Protein AF-A0A954R743-F1 (afdb_monomer_lite)

Sequence (864 aa):
MELVSPPSRVVENELVDIQVRYRMTGSNGGPFLIEELSIRDSDPLGAFNRIARTDGQRFSSQGVWNYYTFRNVRLSDFDDGGNGVELYAYIDIDNQAPFYADATDSSPESQVRITPGVPDLVVTSLTVSDLTVKSGDKIDLHARVTNIGNGDASQTRIYYYLGQTRGSRSLEIGYGLMPNLGVLSPDETEGDTISNFAVPDWPDGKYYVTAVADENREVSEQDETNNELSVQITIGNPPNEPPAIVPVASLICGPATGPGVTIITHGFQLGGGASSQAPDWTVEMGEAILARSGEPGNLLVHDPDANRWVRPQDRDFETSWTNSGDLNNEIVLVFDWTWESNDLQEGWAEAAADSLFAALVSPFGLSAGQSQNLLTRPLHFIGHSRGTIVNSLVAQRIDYYFPDIIIDQFTTLDPHPSTTHKDPGYDADPRQLQIPDNIHWADNYFRQDGAYELDNDFDGVRVAGAANLELSESVLQGAGHLQEHSDVHLWYLATIDPTATTVEGDDLSGNGFDDWWTAGVGYSAAVEDASGRANVGYASSRIASGTRDYARMSRSLLIKSPKPANVFNGDFELGAELTNEIPGWERHGGGGSGNLDGAGNNYLLLNDNDDSRVHNALYIPPTASDIEFDYWITNSDGLNPNDRLEVLVNSQRLGSGILLAATTNGFVRGFRLPLSETQVGQVSQLEFRLGGSGDIQSSVRIDNVHFVEERSTRALDLDTLHAAVASGTVDRLYDLNHDLRINADDGTRFLQLCRVNQGDANRDGVFNTTDLVDVFKPARYETGQRATWSEGDWNFDGLFESGDLVAALQGGLYETDRRVAGRRADAALDKGLADFLPKTLQHKASNAAQSSRILTHDSSAFVA

Radius of gyration: 34.17 Å; chains: 1; bounding box: 97×79×98 Å

pLDDT: mean 73.88, std 18.95, range [22.33, 98.62]

Secondary structure (DSSP, 8-state):
-EEES--SSB-TT--EEEEEEE----SS-S---EEEEEEEEE-TTS-EEEEEE--S-----SSS-EEEEEEEE-GGGG-SSSS-EEEEEEEEE---SSS---------S-EEEEPBP---EEEEEEEES-SEE-TT-EEEEEEEEEE-SSSPEEEEEEEEEEESSTT--SEEEEEEEEEEEEEE-TT-EEEEEEEEEEPP-PPSEEEEEEEEETTT--S--S-SSSSEEEEEEEESSPPSSPPPPPP-----SSPPPS--EEEEE----TTTTS--S--HHHHHHHHHHHHHH-S-EEEEEEETTTTEEE-GGGGT----------TTSEEEEEE--HHHHT--STTHHHHHHHHHHHHHHSPB-SSTT--B-GGGS-EEEEEETTHHHHHHHHHHHHHHH-TTPPEEEEEEES----SSS--SS--S-TTS-B-BTTEEEEEEEE---S---TTS-PPP---BTSEEEEEPHHHHTTSS-SSHHHHHHHHHHHHHSTT-SEETTEETTSTTSTTTTT-EET--TT-TTS-SGGGSGGGGSTTTTPPP-GGGS-GGG-BPPPPPPSSTTTT--SS-TTSS--TTSSBTTBEESPEEE-SSS-EEEE-SSS-EEEPPSEEE-TTEEEEEEEEEEEE--SS-TT-EEEEEETTEEPTT-EE-SS--SSPEEEEEEEPPTTTSSEEE-EEEEEE-SS----EEEEEEEEEEE---S----HHHHHHHHHHT---TTS--SSSS--SHHHHHHHHHHHTPPTT-SS-SS--SHHHHHHHHTT--TTSS-B--GGGT--SSSSB-SHHHHHHHHHTS-TT------PPPHHHHHHHHHHTTS-HHHHHHHHHHHHHTTSSSS--S----

Foldseek 3Di:
DEKDPDDQAADAPDFDKTKDKDADEDDDQFFWFWQKKFKWWQDPVRDTDTQDMDHDDGDGDHPDIDMDIDGRGRQNVPQPPQQFTKIFIDIDTDPPDPDDPDPPDDDGPYIDGHGHWAWAKAFLDKDKQAQEEAQFDWIKIKIKIFTQTQAWWDKDKKWKAKFDDFPDNPDTQGIDIVPNDDTRHHRRMDMDMDGGRTHHNDDWDKMKMKIFTCPVVPGPHPDRPRRMDIDIGTHDDDDPDQDDQDFPDDPDLAFDAAAAEEEEEEAADDVLVPPPWDDLQLQLLVVLLCVLLVDAAEEWEADFFQLETDHVVVRVHDDPHDHPQDPRHHYYYYYTLSPLNNDLFPQSLLLSLQSVLQHQQAFDHPDPPDTDRNQSGAYEYEYAESRLVSVQSNLLVCCQQPVSGAHREYEYFLYDDSHPDDDDDDDDDPPAQEHAPSYSAYAYEWEDPRDPDPPPQDGGDDYAQHLYWYFYPVLLCQFDDPHSSVVRSVLLSCLSPLPDCDRPRGGCPDPRNPCRQPGIDPDDPPCPPPGGSLADRCCSHNSSRHNGPSVSGDSVRHDNRDDDFQQRCQQQQGDDFPDQGGRQFDIQNHGFQFTWDDDNRTWTKAFLRGFKIKGHWGAAALQFFWKWKKKWWDDAPLPAQWKFWFKDKQNHTFPPGHTSNDTDPDIDGGDITTDDSSRHPHTIMIMIGIDTPDRTGIMMIMRDIGTDGDPDPPQDDQQVLLVCQVVFDQPCSQVQVPPSGSHLVSSVSLCVLFVAQQQPLVRPQAREPVQVVQLCPVVQEPVPAFATSSNQQRRSPRGHYPVSVCNRCVSVRYPPPDGDDTDRSVVSSVVSVVVPDDPVCVVVVVVVVVVVVVPPDDDDDDDD

Structure (mmCIF, N/CA/C/O backbone):
data_AF-A0A954R743-F1
#
_entry.id   AF-A0A954R743-F1
#
loop_
_atom_site.group_PDB
_atom_site.id
_atom_site.type_symbol
_atom_site.label_atom_id
_atom_site.label_alt_id
_atom_site.label_comp_id
_atom_site.label_asym_id
_atom_site.label_entity_id
_atom_site.label_seq_id
_atom_site.pdbx_PDB_ins_code
_atom_site.Cartn_x
_atom_site.Cartn_y
_atom_site.Cartn_z
_atom_site.occupancy
_atom_site.B_iso_or_equiv
_atom_site.auth_seq_id
_atom_site.auth_comp_id
_atom_site.auth_asym_id
_atom_site.auth_atom_id
_atom_site.pdbx_PDB_model_num
ATOM 1 N N . MET A 1 1 ? -42.170 -30.974 22.337 1.00 65.75 1 MET A N 1
ATOM 2 C CA . MET A 1 1 ? -41.442 -30.680 23.606 1.00 65.75 1 MET A CA 1
ATOM 3 C C . MET A 1 1 ? -39.991 -30.454 23.233 1.00 65.75 1 MET A C 1
ATOM 5 O O . MET A 1 1 ? -39.532 -31.139 22.334 1.00 65.75 1 MET A O 1
ATOM 9 N N . GLU A 1 2 ? -39.286 -29.511 23.855 1.00 65.56 2 GLU A N 1
ATOM 10 C CA . GLU A 1 2 ? -37.952 -29.093 23.396 1.00 65.56 2 GLU A CA 1
ATOM 11 C C . GLU A 1 2 ? -36.979 -28.900 24.565 1.00 65.56 2 GLU A C 1
ATOM 13 O O . GLU A 1 2 ? -37.384 -28.423 25.629 1.00 65.56 2 GLU A O 1
ATOM 18 N N . LEU A 1 3 ? -35.701 -29.231 24.355 1.00 69.50 3 LEU A N 1
ATOM 19 C CA . LEU A 1 3 ? -34.610 -28.811 25.237 1.00 69.50 3 LEU A CA 1
ATOM 20 C C . LEU A 1 3 ? -34.344 -27.313 25.043 1.00 69.50 3 LEU A C 1
ATOM 22 O O . LEU A 1 3 ? -34.331 -26.807 23.923 1.00 69.50 3 LEU A O 1
ATOM 26 N N . VAL A 1 4 ? -34.140 -26.598 26.144 1.00 68.19 4 VAL A N 1
ATOM 27 C CA . VAL A 1 4 ? -33.845 -25.164 26.169 1.00 68.19 4 VAL A CA 1
ATOM 28 C C . VAL A 1 4 ? -32.452 -25.000 26.753 1.00 68.19 4 VAL A C 1
ATOM 30 O O . VAL A 1 4 ? -32.230 -25.371 27.903 1.00 68.19 4 VAL A O 1
ATOM 33 N N . SER A 1 5 ? -31.535 -24.451 25.957 1.00 63.84 5 SER A N 1
ATOM 34 C CA . SER A 1 5 ? -30.138 -24.222 26.350 1.00 63.84 5 SER A CA 1
ATOM 35 C C . SER A 1 5 ? -29.446 -25.486 26.887 1.00 63.84 5 SER A C 1
ATOM 37 O O . SER A 1 5 ? -29.011 -25.495 28.040 1.00 63.84 5 SER A O 1
ATOM 39 N N . PRO A 1 6 ? -29.376 -26.580 26.102 1.00 64.56 6 PRO A N 1
ATOM 40 C CA . PRO A 1 6 ? -28.636 -27.763 26.521 1.00 64.56 6 PRO A CA 1
ATOM 41 C C . PRO A 1 6 ? -27.157 -27.397 26.767 1.00 64.56 6 PRO A C 1
ATOM 43 O O . PRO A 1 6 ? -26.616 -26.553 26.047 1.00 64.56 6 PRO A O 1
ATOM 46 N N . PRO A 1 7 ? -26.495 -28.009 27.761 1.00 63.22 7 PRO A N 1
ATOM 47 C CA . PRO A 1 7 ? -25.053 -27.860 27.938 1.00 63.22 7 PRO A CA 1
ATOM 48 C C . PRO A 1 7 ? -24.314 -28.311 26.670 1.00 63.22 7 PRO A C 1
ATOM 50 O O . PRO A 1 7 ? -24.710 -29.280 26.023 1.00 63.22 7 PRO A O 1
ATOM 53 N N . SER A 1 8 ? -23.263 -27.581 26.297 1.00 60.47 8 SER A N 1
ATOM 54 C CA . SER A 1 8 ? -22.534 -27.784 25.037 1.00 60.47 8 SER A CA 1
ATOM 55 C C . SER A 1 8 ? -21.539 -28.946 25.076 1.00 60.47 8 SER A C 1
ATOM 57 O O . SER A 1 8 ? -21.129 -29.419 24.019 1.00 60.47 8 SER A O 1
ATOM 59 N N . ARG A 1 9 ? -21.154 -29.414 26.272 1.00 64.25 9 ARG A N 1
ATOM 60 C CA . ARG A 1 9 ? -20.180 -30.496 26.480 1.00 64.25 9 ARG A CA 1
ATOM 61 C C . ARG A 1 9 ? -20.456 -31.290 27.757 1.00 64.25 9 ARG A C 1
ATOM 63 O O . ARG A 1 9 ? -21.173 -30.824 28.644 1.00 64.25 9 ARG A O 1
ATOM 70 N N . VAL A 1 10 ? -19.870 -32.481 27.843 1.00 62.69 10 VAL A N 1
ATOM 71 C CA . VAL A 1 10 ? -19.811 -33.266 29.080 1.00 62.69 10 VAL A CA 1
ATOM 72 C C . VAL A 1 10 ? -18.503 -32.922 29.782 1.00 62.69 10 VAL A C 1
ATOM 74 O O . VAL A 1 10 ? -17.433 -33.176 29.237 1.00 62.69 10 VAL A O 1
ATOM 77 N N . VAL A 1 11 ? -18.581 -32.348 30.983 1.00 63.88 11 VAL A N 1
ATOM 78 C CA . VAL A 1 11 ? -17.418 -32.167 31.863 1.00 63.88 11 VAL A CA 1
ATOM 79 C C . VAL A 1 11 ? -17.485 -33.199 32.984 1.00 63.88 11 VAL A C 1
ATOM 81 O O . VAL A 1 11 ? -18.547 -33.468 33.568 1.00 63.88 11 VAL A O 1
ATOM 84 N N . GLU A 1 12 ? -16.344 -33.810 33.287 1.00 63.22 12 GLU A N 1
ATOM 85 C CA . GLU A 1 12 ? -16.253 -34.808 34.343 1.00 63.22 12 GLU A CA 1
ATOM 86 C C . GLU A 1 12 ? -16.636 -34.184 35.695 1.00 63.22 12 GLU A C 1
ATOM 88 O O . GLU A 1 12 ? -16.137 -33.133 36.087 1.00 63.22 12 GLU A O 1
ATOM 93 N N . ASN A 1 13 ? -17.549 -34.831 36.426 1.00 63.47 13 ASN A N 1
ATOM 94 C CA . ASN A 1 13 ? -18.058 -34.395 37.731 1.00 63.47 13 ASN A CA 1
ATOM 95 C C . ASN A 1 13 ? -18.869 -33.080 37.783 1.00 63.47 13 ASN A C 1
ATOM 97 O O . ASN A 1 13 ? -19.360 -32.751 38.873 1.00 63.47 13 ASN A O 1
ATOM 101 N N . GLU A 1 14 ? -19.075 -32.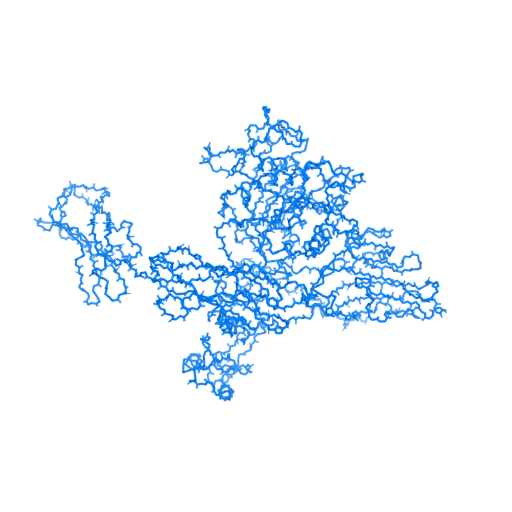372 36.668 1.00 76.38 14 GLU A N 1
ATOM 102 C CA . GLU A 1 14 ? -19.888 -31.149 36.623 1.00 76.38 14 GLU A CA 1
ATOM 103 C C . GLU A 1 14 ? -21.384 -31.440 36.852 1.00 76.38 14 GLU A C 1
ATOM 105 O O . GLU A 1 14 ? -21.922 -32.472 36.439 1.00 76.38 14 GLU A O 1
ATOM 110 N N . LEU A 1 15 ? -22.060 -30.520 37.550 1.00 77.19 15 LEU A N 1
ATOM 111 C CA . LEU A 1 15 ? -23.508 -30.519 37.743 1.00 77.19 15 LEU A CA 1
ATOM 112 C C . LEU A 1 15 ? -24.121 -29.409 36.891 1.00 77.19 15 LEU A C 1
ATOM 114 O O . LEU A 1 15 ? -23.819 -28.237 37.101 1.00 77.19 15 LEU A O 1
ATOM 118 N N . VAL A 1 16 ? -25.018 -29.777 35.981 1.00 78.44 16 VAL A N 1
ATOM 119 C CA . VAL A 1 16 ? -25.668 -28.852 35.047 1.00 78.44 16 VAL A CA 1
ATOM 120 C C . VAL A 1 16 ? -27.177 -28.801 35.269 1.00 78.44 16 VAL A C 1
ATOM 122 O O . VAL A 1 16 ? -27.816 -29.794 35.627 1.00 78.44 16 VAL A O 1
ATOM 125 N N . ASP A 1 17 ? -27.762 -27.628 35.046 1.00 81.25 17 ASP A N 1
ATOM 126 C CA . ASP A 1 17 ? -29.210 -27.444 35.027 1.00 81.25 17 ASP A CA 1
ATOM 127 C C . ASP A 1 17 ? -29.709 -27.606 33.586 1.00 81.25 17 ASP A C 1
ATOM 129 O O . ASP A 1 17 ? -29.311 -26.856 32.697 1.00 81.25 17 ASP A O 1
ATOM 133 N N . ILE A 1 18 ? -30.603 -28.566 33.345 1.00 76.88 18 ILE A N 1
ATOM 134 C CA . ILE A 1 18 ? -31.172 -28.815 32.015 1.00 76.88 18 ILE A CA 1
ATOM 135 C C . ILE A 1 18 ? -32.605 -28.309 31.994 1.00 76.88 18 ILE A C 1
ATOM 137 O O . ILE A 1 18 ? -33.465 -28.790 32.739 1.00 76.88 18 ILE A O 1
ATOM 141 N N . GLN A 1 19 ? -32.880 -27.334 31.134 1.00 79.62 19 GLN A N 1
ATOM 142 C CA . GLN A 1 19 ? -34.219 -26.793 30.972 1.00 79.62 19 GLN A CA 1
ATOM 143 C C . GLN A 1 19 ? -34.922 -27.429 29.772 1.00 79.62 19 GLN A C 1
ATOM 145 O O . GLN A 1 19 ? -34.335 -27.659 28.720 1.00 79.62 19 GLN A O 1
ATOM 150 N N . VAL A 1 20 ? -36.211 -27.704 29.927 1.00 73.31 20 VAL A N 1
ATOM 151 C CA . VAL A 1 20 ? -37.105 -28.125 28.847 1.00 73.31 20 VAL A CA 1
ATOM 152 C C . VAL A 1 20 ? -38.285 -27.173 28.772 1.00 73.31 20 VAL A C 1
ATOM 154 O O . VAL A 1 20 ? -38.769 -26.687 29.799 1.00 73.31 20 VAL A O 1
ATOM 157 N N . ARG A 1 21 ? -38.790 -26.941 27.560 1.00 74.06 21 ARG A N 1
ATOM 158 C CA . ARG A 1 21 ? -40.083 -26.297 27.337 1.00 74.06 21 ARG A CA 1
ATOM 159 C C . ARG A 1 21 ? -41.075 -27.261 26.709 1.00 74.06 21 ARG A C 1
ATOM 161 O O . ARG A 1 21 ? -40.751 -28.043 25.816 1.00 74.06 21 ARG A O 1
ATOM 168 N N . TYR A 1 22 ? -42.317 -27.191 27.159 1.00 71.94 22 TYR A N 1
ATOM 169 C CA . TYR A 1 22 ? -43.414 -27.989 26.625 1.00 71.94 22 TYR A CA 1
ATOM 170 C C . TYR A 1 22 ? -44.676 -27.140 26.492 1.00 71.94 22 TYR A C 1
ATOM 172 O O . TYR A 1 22 ? -44.913 -26.206 27.259 1.00 71.94 22 TYR A O 1
ATOM 180 N N . ARG A 1 23 ? -45.508 -27.463 25.506 1.00 69.31 23 ARG A N 1
ATOM 181 C CA . ARG A 1 23 ? -46.796 -26.814 25.269 1.00 69.31 23 ARG A CA 1
ATOM 182 C C . ARG A 1 23 ? -47.818 -27.885 24.924 1.00 69.31 23 ARG A C 1
ATOM 184 O O . ARG A 1 23 ? -47.529 -28.768 24.128 1.00 69.31 23 ARG A O 1
ATOM 191 N N . MET A 1 24 ? -49.012 -27.780 25.503 1.00 67.25 24 MET A N 1
ATOM 192 C CA . MET A 1 24 ? -50.130 -28.679 25.210 1.00 67.25 24 MET A CA 1
ATOM 193 C C . MET A 1 24 ? -51.154 -27.968 24.323 1.00 67.25 24 MET A C 1
ATOM 195 O O . MET A 1 24 ? -51.605 -26.861 24.645 1.00 67.25 24 MET A O 1
ATOM 199 N N . THR A 1 25 ? -51.534 -28.604 23.216 1.00 61.75 25 THR A N 1
ATOM 200 C CA . THR A 1 25 ? -52.542 -28.112 22.266 1.00 61.75 25 THR A CA 1
ATOM 201 C C . THR A 1 25 ? -53.604 -29.188 22.060 1.00 61.75 25 THR A C 1
ATOM 203 O O . THR A 1 25 ? -53.299 -30.256 21.545 1.00 61.75 25 THR A O 1
ATOM 206 N N . GLY A 1 26 ? -54.850 -28.924 22.464 1.00 57.25 26 GLY A N 1
ATOM 207 C CA . GLY A 1 26 ? -55.964 -29.867 22.318 1.00 57.25 26 GLY A CA 1
ATOM 208 C C . GLY A 1 26 ? -57.298 -29.158 22.079 1.00 57.25 26 GLY A C 1
ATOM 209 O O . GLY A 1 26 ? -57.491 -28.027 22.517 1.00 57.25 26 GLY A O 1
ATOM 210 N N . SER A 1 27 ? -58.219 -29.817 21.369 1.00 51.16 27 SER A N 1
ATOM 211 C CA . SER A 1 27 ? -59.508 -29.254 20.927 1.00 51.16 27 SER A CA 1
ATOM 212 C C . SER A 1 27 ? -60.620 -29.282 21.985 1.00 51.16 27 SER A C 1
ATOM 214 O O . SER A 1 27 ? -61.643 -28.624 21.815 1.00 51.16 27 SER A O 1
ATOM 216 N N . ASN A 1 28 ? -60.429 -30.014 23.086 1.00 50.28 28 ASN A N 1
ATOM 217 C CA . ASN A 1 28 ? -61.406 -30.154 24.165 1.00 50.28 28 ASN A CA 1
ATOM 218 C C . ASN A 1 28 ? -60.831 -29.511 25.435 1.00 50.28 28 ASN A C 1
ATOM 220 O O . ASN A 1 28 ? -59.889 -30.040 26.017 1.00 50.28 28 ASN A O 1
ATOM 224 N N . GLY A 1 29 ? -61.363 -28.352 25.835 1.00 48.59 29 GLY A N 1
ATOM 225 C CA . GLY A 1 29 ? -60.834 -27.459 26.882 1.00 48.59 29 GLY A CA 1
ATOM 226 C C . GLY A 1 29 ? -60.836 -27.981 28.331 1.00 48.59 29 GLY A C 1
ATOM 227 O O . GLY A 1 29 ? -61.300 -27.275 29.223 1.00 48.59 29 GLY A O 1
ATOM 228 N N . GLY A 1 30 ? -60.356 -29.202 28.580 1.00 52.78 30 GLY A N 1
ATOM 229 C CA . GLY A 1 30 ? -60.138 -29.776 29.912 1.00 52.78 30 GLY A CA 1
ATOM 230 C C . GLY A 1 30 ? -58.649 -29.851 30.299 1.00 52.78 30 GLY A C 1
ATOM 231 O O . GLY A 1 30 ? -57.787 -29.883 29.420 1.00 52.78 30 GLY A O 1
ATOM 232 N N . PRO A 1 31 ? -58.317 -29.873 31.605 1.00 53.06 31 PRO A N 1
ATOM 233 C CA . PRO A 1 31 ? -56.936 -30.010 32.063 1.00 53.06 31 PRO A CA 1
ATOM 234 C C . PRO A 1 31 ? -56.370 -31.384 31.674 1.00 53.06 31 PRO A C 1
ATOM 236 O O . PRO A 1 31 ? -56.971 -32.409 31.988 1.00 53.06 31 PRO A O 1
ATOM 239 N N . PHE A 1 32 ? -55.212 -31.396 31.013 1.00 56.94 32 PHE A N 1
ATOM 240 C CA . PHE A 1 32 ? -54.413 -32.604 30.795 1.00 56.94 32 PHE A CA 1
ATOM 241 C C . PHE A 1 32 ? -53.552 -32.871 32.030 1.00 56.94 32 PHE A C 1
ATOM 243 O O . PHE A 1 32 ? -53.082 -31.929 32.670 1.00 56.94 32 PHE A O 1
ATOM 250 N N . LEU A 1 33 ? -53.359 -34.142 32.371 1.00 56.47 33 LEU A N 1
ATOM 251 C CA . LEU A 1 33 ? -52.507 -34.561 33.479 1.00 56.47 33 LEU A CA 1
ATOM 252 C C . LEU A 1 33 ? -51.218 -35.140 32.896 1.00 56.47 33 LEU A C 1
ATOM 254 O O . LEU A 1 33 ? -51.254 -36.146 32.195 1.00 56.47 33 LEU A O 1
ATOM 258 N N . ILE A 1 34 ? -50.098 -34.471 33.169 1.00 59.09 34 ILE A N 1
ATOM 259 C CA . ILE A 1 34 ? -48.762 -34.988 32.864 1.00 59.09 34 ILE A CA 1
ATOM 260 C C . ILE A 1 34 ? -48.387 -35.949 33.993 1.00 59.09 34 ILE A C 1
ATOM 262 O O . ILE A 1 34 ? -48.359 -35.538 35.155 1.00 59.09 34 ILE A O 1
ATOM 266 N N . GLU A 1 35 ? -48.131 -37.212 33.664 1.00 59.66 35 GLU A N 1
ATOM 267 C CA . GLU A 1 35 ? -47.676 -38.219 34.629 1.00 59.66 35 GLU A CA 1
ATOM 268 C C . GLU A 1 35 ? -46.169 -38.113 34.869 1.00 59.66 35 GLU A C 1
ATOM 270 O O . GLU A 1 35 ? -45.710 -38.239 36.007 1.00 59.66 35 GLU A O 1
ATOM 275 N N . GLU A 1 36 ? -45.403 -37.818 33.816 1.00 62.53 36 GLU A N 1
ATOM 276 C CA . GLU A 1 36 ? -43.948 -37.744 33.888 1.00 62.53 36 GLU A CA 1
ATOM 277 C C . GLU A 1 36 ? -43.358 -36.797 32.834 1.00 62.53 36 GLU A C 1
ATOM 279 O O . GLU A 1 36 ? -43.711 -36.856 31.658 1.00 62.53 36 GLU A O 1
ATOM 284 N N . LEU A 1 37 ? -42.398 -35.967 33.252 1.00 65.12 37 LEU A N 1
ATOM 285 C CA . LEU A 1 37 ? -41.397 -35.355 32.375 1.00 65.12 37 LEU A CA 1
ATOM 286 C C . LEU A 1 37 ? -40.060 -36.051 32.637 1.00 65.12 37 LEU A C 1
ATOM 288 O O . LEU A 1 37 ? -39.647 -36.157 33.796 1.00 65.12 37 LEU A O 1
ATOM 292 N N . SER A 1 38 ? -39.378 -36.509 31.586 1.00 64.62 38 SER A N 1
ATOM 293 C CA . SER A 1 38 ? -38.068 -37.157 31.721 1.00 64.62 38 SER A CA 1
ATOM 294 C C . SER A 1 38 ? -37.074 -36.739 30.644 1.00 64.62 38 SER A C 1
ATOM 296 O O . SER A 1 38 ? -37.465 -36.419 29.522 1.00 64.62 38 SER A O 1
ATOM 298 N N . ILE A 1 39 ? -35.792 -36.764 31.005 1.00 66.31 39 ILE A N 1
ATOM 299 C CA . ILE A 1 39 ? -34.661 -36.720 30.075 1.00 66.31 39 ILE A CA 1
ATOM 300 C C . ILE A 1 39 ? -34.118 -38.143 29.956 1.00 66.31 39 ILE A C 1
ATOM 302 O O . ILE A 1 39 ? -33.967 -38.825 30.976 1.00 66.31 39 ILE A O 1
ATOM 306 N N . ARG A 1 40 ? -33.858 -38.606 28.734 1.00 67.25 40 ARG A N 1
ATOM 307 C CA . ARG A 1 40 ? -33.349 -39.956 28.468 1.00 67.25 40 ARG A CA 1
ATOM 308 C C . ARG A 1 40 ? -32.114 -39.949 27.571 1.00 67.25 40 ARG A C 1
ATOM 310 O O . ARG A 1 40 ? -31.942 -38.993 26.826 1.00 67.25 40 ARG A O 1
ATOM 317 N N . ASP A 1 41 ? -31.333 -41.020 27.656 1.00 65.31 41 ASP A N 1
ATOM 318 C CA . ASP A 1 41 ? -30.194 -41.366 26.788 1.00 65.31 41 ASP A CA 1
ATOM 319 C C . ASP A 1 41 ? -30.600 -42.449 25.761 1.00 65.31 41 ASP A C 1
ATOM 321 O O . ASP A 1 41 ? -31.541 -43.212 26.018 1.00 65.31 41 ASP A O 1
ATOM 325 N N . SER A 1 42 ? -29.941 -42.490 24.597 1.00 57.25 42 SER A N 1
ATOM 326 C CA . SER A 1 42 ? -29.997 -43.594 23.630 1.00 57.25 42 SER A CA 1
ATOM 327 C C . SER A 1 42 ? -28.933 -44.661 23.926 1.00 57.25 42 SER A C 1
ATOM 329 O O . SER A 1 42 ? -27.787 -44.543 23.497 1.00 57.25 42 SER A O 1
ATOM 331 N N . ASP A 1 43 ? -29.335 -45.776 24.538 1.00 50.25 43 ASP A N 1
ATOM 332 C CA . ASP A 1 43 ? -28.501 -46.982 24.535 1.00 50.25 43 ASP A CA 1
ATOM 333 C C . ASP A 1 43 ? -28.328 -47.480 23.077 1.00 50.25 43 ASP A C 1
ATOM 335 O O . ASP A 1 43 ? -29.335 -47.585 22.356 1.00 50.25 43 ASP A O 1
ATOM 339 N N . PRO A 1 44 ? -27.114 -47.855 22.625 1.00 38.22 44 PRO A N 1
ATOM 340 C CA . PRO A 1 44 ? -26.892 -48.521 21.335 1.00 38.22 44 PRO A CA 1
ATOM 341 C C . PRO A 1 44 ? -27.730 -49.802 21.112 1.00 38.22 44 PRO A C 1
ATOM 343 O O . PRO A 1 44 ? -27.857 -50.265 19.977 1.00 38.22 44 PRO A O 1
ATOM 346 N N . LEU A 1 45 ? -28.353 -50.369 22.154 1.00 39.09 45 LEU A N 1
ATOM 347 C CA . LEU A 1 45 ? -29.288 -51.502 22.082 1.00 39.09 45 LEU A CA 1
ATOM 348 C C . LEU A 1 45 ? -30.777 -51.106 21.968 1.00 39.09 45 LEU A C 1
ATOM 350 O O . LEU A 1 45 ? -31.645 -51.984 21.936 1.00 39.09 45 LEU A O 1
ATOM 354 N N . GLY A 1 46 ? -31.098 -49.810 21.880 1.00 42.62 46 GLY A N 1
ATOM 355 C CA . GLY A 1 46 ? -32.460 -49.303 21.668 1.00 42.62 46 GLY A CA 1
ATOM 356 C C . GLY A 1 46 ? -33.323 -49.187 22.933 1.00 42.62 46 GLY A C 1
ATOM 357 O O . GLY A 1 46 ? -34.547 -49.069 22.828 1.00 42.62 46 GLY A O 1
ATOM 358 N N . ALA A 1 47 ? -32.721 -49.222 24.125 1.00 47.75 47 ALA A N 1
ATOM 359 C CA . ALA A 1 47 ? -33.405 -48.987 25.396 1.00 47.75 47 ALA A CA 1
ATOM 360 C C . ALA A 1 47 ? -33.112 -47.569 25.917 1.00 47.75 47 ALA A C 1
ATOM 362 O O . ALA A 1 47 ? -31.972 -47.212 26.169 1.00 47.75 47 ALA A O 1
ATOM 363 N N . PHE A 1 48 ? -34.139 -46.740 26.110 1.00 55.72 48 PHE A N 1
ATOM 364 C CA . PHE A 1 48 ? -33.932 -45.394 26.651 1.00 55.72 48 PHE A CA 1
ATOM 365 C C . PHE A 1 48 ? -33.675 -45.432 28.169 1.00 55.72 48 PHE A C 1
ATOM 367 O O . PHE A 1 48 ? -34.606 -45.707 28.937 1.00 55.72 48 PHE A O 1
ATOM 374 N N . ASN A 1 49 ? -32.457 -45.110 28.616 1.00 60.09 49 ASN A N 1
ATOM 375 C CA . ASN A 1 49 ? -32.133 -44.952 30.039 1.00 60.09 49 ASN A CA 1
ATOM 376 C C . ASN A 1 49 ? -32.636 -43.601 30.559 1.00 60.09 49 ASN A C 1
ATOM 378 O O . ASN A 1 49 ? -32.549 -42.590 29.870 1.00 60.09 49 ASN A O 1
ATOM 382 N N . ARG A 1 50 ? -33.197 -43.559 31.775 1.00 66.56 50 ARG A N 1
ATOM 383 C CA . ARG A 1 50 ? -33.732 -42.317 32.368 1.00 66.56 50 ARG A CA 1
ATOM 384 C C . ARG A 1 50 ? -32.619 -41.556 33.098 1.00 66.56 50 ARG A C 1
ATOM 386 O O . ARG A 1 50 ? -32.158 -42.027 34.131 1.00 66.56 50 ARG A O 1
ATOM 393 N N . ILE A 1 51 ? -32.263 -40.374 32.594 1.00 68.50 51 ILE A N 1
ATOM 394 C CA . ILE A 1 51 ? -31.236 -39.471 33.148 1.00 68.50 51 ILE A CA 1
ATOM 395 C C . ILE A 1 51 ? -31.812 -38.639 34.301 1.00 68.50 51 ILE A C 1
ATOM 397 O O . ILE A 1 51 ? -31.221 -38.537 35.372 1.00 68.50 51 ILE A O 1
ATOM 401 N N . ALA A 1 52 ? -33.002 -38.061 34.108 1.00 69.31 52 ALA A N 1
ATOM 402 C CA . ALA A 1 52 ? -33.701 -37.280 35.130 1.00 69.31 52 ALA A CA 1
ATOM 403 C C . ALA A 1 52 ? -35.221 -37.373 34.942 1.00 69.31 52 ALA A C 1
ATOM 405 O O . ALA A 1 52 ? -35.694 -37.490 33.810 1.00 69.31 52 ALA A O 1
ATOM 406 N N . ARG A 1 53 ? -35.999 -37.321 36.035 1.00 71.12 53 ARG A N 1
ATOM 407 C CA . ARG A 1 53 ? -37.473 -37.365 35.994 1.00 71.12 53 ARG A CA 1
ATOM 408 C C . ARG A 1 53 ? -38.127 -36.485 37.055 1.00 71.12 53 ARG A C 1
ATOM 410 O O . ARG A 1 53 ? -37.526 -36.187 38.084 1.00 71.12 53 ARG A O 1
ATOM 417 N N . THR A 1 54 ? -39.389 -36.142 36.834 1.00 66.00 54 THR A N 1
ATOM 418 C CA . THR A 1 54 ? -40.262 -35.549 37.855 1.00 66.00 54 THR A CA 1
ATOM 419 C C . THR A 1 54 ? -41.006 -36.627 38.641 1.00 66.00 54 THR A C 1
ATOM 421 O O . THR A 1 54 ? -41.594 -37.513 38.028 1.00 66.00 54 THR A O 1
ATOM 424 N N . ASP A 1 55 ? -41.100 -36.504 39.967 1.00 55.28 55 ASP A N 1
ATOM 425 C CA . ASP A 1 55 ? -42.027 -37.314 40.769 1.00 55.28 55 ASP A CA 1
ATOM 426 C C . ASP A 1 55 ? -43.357 -36.547 40.993 1.00 55.28 55 ASP A C 1
ATOM 428 O O . ASP A 1 55 ? -43.452 -35.658 41.840 1.00 55.28 55 ASP A O 1
ATOM 432 N N . GLY A 1 56 ? -44.399 -36.891 40.223 1.00 53.31 56 GLY A N 1
ATOM 433 C CA . GLY A 1 56 ? -45.812 -36.640 40.561 1.00 53.31 56 GLY A CA 1
ATOM 434 C C . GLY A 1 56 ? -46.291 -35.184 40.705 1.00 53.31 56 GLY A C 1
ATOM 435 O O . GLY A 1 56 ? -47.080 -34.899 41.610 1.00 53.31 56 GLY A O 1
ATOM 436 N N . GLN A 1 57 ? -45.882 -34.258 39.830 1.00 53.62 57 GLN A N 1
ATOM 437 C CA . GLN A 1 57 ? -46.400 -32.878 39.833 1.00 53.62 57 GLN A CA 1
ATOM 438 C C . GLN A 1 57 ? -47.511 -32.652 38.796 1.00 53.62 57 GLN A C 1
ATOM 440 O O . GLN A 1 57 ? -47.380 -32.999 37.629 1.00 53.62 57 GLN A O 1
ATOM 445 N N . ARG A 1 58 ? -48.617 -32.028 39.230 1.00 54.66 58 ARG A N 1
ATOM 446 C CA . ARG A 1 58 ? -49.775 -31.690 38.383 1.00 54.66 58 ARG A CA 1
ATOM 447 C C . ARG A 1 58 ? -49.581 -30.326 37.713 1.00 54.66 58 ARG A C 1
ATOM 449 O O . ARG A 1 58 ? -49.514 -29.319 38.416 1.00 54.66 58 ARG A O 1
ATOM 456 N N . PHE A 1 59 ? -49.607 -30.271 36.383 1.00 58.25 59 PHE A N 1
ATOM 457 C CA . PHE A 1 59 ? -49.567 -29.028 35.595 1.00 58.25 59 PHE A CA 1
ATOM 458 C C . PHE A 1 59 ? -50.853 -28.898 34.766 1.00 58.25 59 PHE A C 1
ATOM 460 O O . PHE A 1 59 ? -51.329 -29.893 34.240 1.00 58.25 59 PHE A O 1
ATOM 467 N N . SER A 1 60 ? -51.464 -27.707 34.695 1.00 51.34 60 SER A N 1
ATOM 468 C CA . SER A 1 60 ? -52.857 -27.556 34.210 1.00 51.34 60 SER A CA 1
ATOM 469 C C . SER A 1 60 ? -53.087 -26.510 33.109 1.00 51.34 60 SER A C 1
ATOM 471 O O . SER A 1 60 ? -54.238 -26.206 32.797 1.00 51.34 60 SER A O 1
ATOM 473 N N . SER A 1 61 ? -52.046 -25.946 32.490 1.00 53.84 61 SER A N 1
ATOM 474 C CA . SER A 1 61 ? -52.218 -24.848 31.526 1.00 53.84 61 SER A CA 1
ATOM 475 C C . SER A 1 61 ? -52.280 -25.336 30.071 1.00 53.84 61 SER A C 1
ATOM 477 O O . SER A 1 61 ? -51.339 -25.925 29.541 1.00 53.84 61 SER A O 1
ATOM 479 N N . GLN A 1 62 ? -53.399 -25.054 29.397 1.00 61.16 62 GLN A N 1
ATOM 480 C CA . GLN A 1 62 ? -53.536 -25.228 27.949 1.00 61.16 62 GLN A CA 1
ATOM 481 C C . GLN A 1 62 ? -52.985 -24.008 27.194 1.00 61.16 62 GLN A C 1
ATOM 483 O O . GLN A 1 62 ? -53.182 -22.868 27.612 1.00 61.16 62 GLN A O 1
ATOM 488 N N . GLY A 1 63 ? -52.341 -24.238 26.045 1.00 61.03 63 GLY A N 1
ATOM 489 C CA . GLY A 1 63 ? -52.054 -23.195 25.055 1.00 61.03 63 GLY A CA 1
ATOM 490 C C . GLY A 1 63 ? -50.824 -22.309 25.295 1.00 61.03 63 GLY A C 1
ATOM 491 O O . GLY A 1 63 ? -50.481 -21.552 24.390 1.00 61.03 63 GLY A O 1
ATOM 492 N N . VAL A 1 64 ? -50.127 -22.434 26.429 1.00 68.38 64 VAL A N 1
ATOM 493 C CA . VAL A 1 64 ? -48.926 -21.645 26.777 1.00 68.38 64 VAL A CA 1
ATOM 494 C C . VAL A 1 64 ? -47.695 -22.555 26.861 1.00 68.38 64 VAL A C 1
ATOM 496 O O . VAL A 1 64 ? -47.813 -23.717 27.250 1.00 68.38 64 VAL A O 1
ATOM 499 N N . TRP A 1 65 ? -46.522 -22.039 26.480 1.00 74.38 65 TRP A N 1
ATOM 500 C CA . TRP A 1 65 ? -45.244 -22.704 26.746 1.00 74.38 65 TRP A CA 1
ATOM 501 C C . TRP A 1 65 ? -44.952 -22.690 28.245 1.00 74.38 65 TRP A C 1
ATOM 503 O O . TRP A 1 65 ? -44.900 -21.631 28.867 1.00 74.38 65 TRP A O 1
ATOM 513 N N . ASN A 1 66 ? -44.748 -23.868 28.816 1.00 72.19 66 ASN A N 1
ATOM 514 C CA . ASN A 1 66 ? -44.296 -24.047 30.184 1.00 72.19 66 ASN A CA 1
ATOM 515 C C . ASN A 1 66 ? -42.835 -24.489 30.165 1.00 72.19 66 ASN A C 1
ATOM 517 O O . ASN A 1 66 ? -42.421 -25.212 29.259 1.00 72.19 66 ASN A O 1
ATOM 521 N N . TYR A 1 67 ? -42.082 -24.080 31.180 1.00 78.38 67 TYR A N 1
ATOM 522 C CA . TYR A 1 67 ? -40.676 -24.426 31.346 1.00 78.38 67 TYR A CA 1
ATOM 523 C C . TYR A 1 67 ? -40.510 -25.287 32.595 1.00 78.38 67 TYR A C 1
ATOM 525 O O . TYR A 1 67 ? -41.136 -25.022 33.623 1.00 78.38 67 TYR A O 1
ATOM 533 N N . TYR A 1 68 ? -39.660 -26.303 32.512 1.00 76.56 68 TYR A N 1
ATOM 534 C CA . TYR A 1 68 ? -39.235 -27.097 33.657 1.00 76.56 68 TYR A CA 1
ATOM 535 C C . TYR A 1 68 ? -37.716 -27.233 33.638 1.00 76.56 68 TYR A C 1
ATOM 537 O O . TYR A 1 68 ? -37.140 -27.487 32.586 1.00 76.56 68 TYR A O 1
ATOM 545 N N . THR A 1 69 ? -37.071 -27.063 34.790 1.00 81.69 69 THR A N 1
ATOM 546 C CA . THR A 1 69 ? -35.615 -27.196 34.922 1.00 81.69 69 THR A CA 1
ATOM 547 C C . THR A 1 69 ? -35.297 -28.396 35.801 1.00 81.69 69 THR A C 1
ATOM 549 O O . THR A 1 69 ? -35.632 -28.404 36.987 1.00 81.69 69 THR A O 1
ATOM 552 N N . PHE A 1 70 ? -34.627 -29.388 35.223 1.00 79.25 70 PHE A N 1
ATOM 553 C CA . PHE A 1 70 ? -33.966 -30.457 35.958 1.00 79.25 70 PHE A CA 1
ATOM 554 C C . PHE A 1 70 ? -32.670 -29.894 36.524 1.00 79.25 70 PHE A C 1
ATOM 556 O O . PHE A 1 70 ? -31.799 -29.482 35.764 1.00 79.25 70 PHE A O 1
ATOM 563 N N . ARG A 1 71 ? -32.570 -29.819 37.851 1.00 80.56 71 ARG A N 1
ATOM 564 C CA . ARG A 1 71 ? -31.405 -29.227 38.510 1.00 80.56 71 ARG A CA 1
ATOM 565 C C . ARG A 1 71 ? -30.373 -30.271 38.885 1.00 80.56 71 ARG A C 1
ATOM 567 O O . ARG A 1 71 ? -30.756 -31.363 39.303 1.00 80.56 71 ARG A O 1
ATOM 574 N N . ASN A 1 72 ? -29.103 -29.879 38.862 1.00 79.75 72 ASN A N 1
ATOM 575 C CA . ASN A 1 72 ? -27.976 -30.702 39.310 1.00 79.75 72 ASN A CA 1
ATOM 576 C C . ASN A 1 72 ? -27.895 -32.068 38.601 1.00 79.75 72 ASN A C 1
ATOM 578 O O . ASN A 1 72 ? -27.733 -33.103 39.250 1.00 79.75 72 ASN A O 1
ATOM 582 N N . VAL A 1 73 ? -28.045 -32.085 37.278 1.00 78.38 73 VAL A N 1
ATOM 583 C CA . VAL A 1 73 ? -27.852 -33.292 36.472 1.00 78.38 73 VAL A CA 1
ATOM 584 C C . VAL A 1 73 ? -26.356 -33.492 36.253 1.00 78.38 73 VAL A C 1
ATOM 586 O O . VAL A 1 73 ? -25.668 -32.572 35.824 1.00 78.38 73 VAL A O 1
ATOM 589 N N . ARG A 1 74 ? -25.842 -34.686 36.547 1.00 80.62 74 ARG A N 1
ATOM 590 C CA . ARG A 1 74 ? -24.456 -35.060 36.252 1.00 80.62 74 ARG A CA 1
ATOM 591 C C . ARG A 1 74 ? -24.422 -35.848 34.946 1.00 80.62 74 ARG A C 1
ATOM 593 O O . ARG A 1 74 ? -24.826 -37.004 34.922 1.00 80.62 74 ARG A O 1
ATOM 600 N N . LEU A 1 75 ? -23.983 -35.216 33.859 1.00 73.69 75 LEU A N 1
ATOM 601 C CA . LEU A 1 75 ? -23.984 -35.844 32.530 1.00 73.69 75 LEU A CA 1
ATOM 602 C C . LEU A 1 75 ? -22.878 -36.889 32.351 1.00 73.69 75 LEU A C 1
ATOM 604 O O . LEU A 1 75 ? -23.080 -37.856 31.628 1.00 73.69 75 LEU A O 1
ATOM 608 N N . SER A 1 76 ? -21.753 -36.741 33.053 1.00 67.06 76 SER A N 1
ATOM 609 C CA . SER A 1 76 ? -20.624 -37.683 32.998 1.00 67.06 76 SER A CA 1
ATOM 610 C C . SER A 1 76 ? -20.961 -39.093 33.492 1.00 67.06 76 SER A C 1
ATOM 612 O O . SER A 1 76 ? -20.282 -40.039 33.116 1.00 67.06 76 SER A O 1
ATOM 614 N N . ASP A 1 77 ? -22.036 -39.266 34.267 1.00 73.56 77 ASP A N 1
ATOM 615 C CA . ASP A 1 77 ? -22.500 -40.593 34.699 1.00 73.56 77 ASP A CA 1
ATOM 616 C C . ASP A 1 77 ? -23.112 -41.416 33.541 1.00 73.56 77 ASP A C 1
ATOM 618 O O . ASP A 1 77 ? -23.382 -42.606 33.710 1.00 73.56 77 ASP A O 1
ATOM 622 N N . PHE A 1 78 ? -23.350 -40.784 32.384 1.00 69.06 78 PHE A N 1
ATOM 623 C CA . PHE A 1 78 ? -24.052 -41.353 31.229 1.00 69.06 78 PHE A CA 1
ATOM 624 C C . PHE A 1 78 ? -23.231 -41.311 29.928 1.00 69.06 78 PHE A C 1
ATOM 626 O O . PHE A 1 78 ? -23.759 -41.649 28.874 1.00 69.06 78 PHE A O 1
ATOM 633 N N . ASP A 1 79 ? -21.965 -40.886 29.976 1.00 65.94 79 ASP A N 1
ATOM 634 C CA . ASP A 1 79 ? -21.066 -40.893 28.816 1.00 65.94 79 ASP A CA 1
ATOM 635 C C . ASP A 1 79 ? -20.471 -42.300 28.618 1.00 65.94 79 ASP A C 1
ATOM 637 O O . ASP A 1 79 ? -19.637 -42.753 29.408 1.00 65.94 79 ASP A O 1
ATOM 641 N N . ASP A 1 80 ? -20.922 -43.019 27.583 1.00 57.22 80 ASP A N 1
ATOM 642 C CA . ASP A 1 80 ? -20.457 -44.378 27.271 1.00 57.22 80 ASP A CA 1
ATOM 643 C C . ASP A 1 80 ? -19.084 -44.345 26.582 1.00 57.22 80 ASP A C 1
ATOM 645 O O . ASP A 1 80 ? -18.953 -44.430 25.356 1.00 57.22 80 ASP A O 1
ATOM 649 N N . GLY A 1 81 ? -18.038 -44.176 27.392 1.00 55.12 81 GLY A N 1
ATOM 650 C CA . GLY A 1 81 ? -16.650 -44.311 26.955 1.00 55.12 81 GLY A CA 1
ATOM 651 C C . GLY A 1 81 ? -16.131 -43.161 26.089 1.00 55.12 81 GLY A C 1
ATOM 652 O O . GLY A 1 81 ? -15.273 -43.402 25.242 1.00 55.12 81 GLY A O 1
ATOM 653 N N . GLY A 1 82 ? -16.629 -41.935 26.288 1.00 53.59 82 GLY A N 1
ATOM 654 C CA . GLY A 1 82 ? -16.155 -40.745 25.575 1.00 53.59 82 GLY A CA 1
ATOM 655 C C . GLY A 1 82 ? -16.828 -40.523 24.216 1.00 53.59 82 GLY A C 1
ATOM 656 O O . GLY A 1 82 ? -16.283 -39.848 23.346 1.00 53.59 82 GLY A O 1
ATOM 657 N N . ASN A 1 83 ? -18.011 -41.096 23.996 1.00 55.03 83 ASN A N 1
ATOM 658 C CA . ASN A 1 83 ? -18.775 -40.898 22.759 1.00 55.03 83 ASN A CA 1
ATOM 659 C C . ASN A 1 83 ? -19.767 -39.729 22.845 1.00 55.03 83 ASN A C 1
ATOM 661 O O . ASN A 1 83 ? -20.359 -39.339 21.821 1.00 55.03 83 ASN A O 1
ATOM 665 N N . GLY A 1 84 ? -19.910 -39.158 24.044 1.00 58.78 84 GLY A N 1
ATOM 666 C CA . GLY A 1 84 ? -20.857 -38.109 24.353 1.00 58.78 84 GLY A CA 1
ATOM 667 C C . GLY A 1 84 ? -22.219 -38.639 24.797 1.00 58.78 84 GLY A C 1
ATOM 668 O O . GLY A 1 84 ? -22.514 -39.823 24.676 1.00 58.78 84 GLY A O 1
ATOM 669 N N . VAL A 1 85 ? -23.071 -37.741 25.292 1.00 61.91 85 VAL A N 1
ATOM 670 C CA . VAL A 1 85 ? -24.423 -38.062 25.774 1.00 61.91 85 VAL A CA 1
ATOM 671 C C . VAL A 1 85 ? -25.459 -37.523 24.794 1.00 61.91 85 VAL A C 1
ATOM 673 O O . VAL A 1 85 ? -25.449 -36.334 24.465 1.00 61.91 85 VAL A O 1
ATOM 676 N N . GLU A 1 86 ? -26.379 -38.374 24.340 1.00 61.91 86 GLU A N 1
ATOM 677 C CA . GLU A 1 86 ? -27.560 -37.929 23.599 1.00 61.91 86 GLU A CA 1
ATOM 678 C C . GLU A 1 86 ? -28.721 -37.662 24.555 1.00 61.91 86 GLU A C 1
ATOM 680 O O . GLU A 1 86 ? -29.111 -38.529 25.331 1.00 61.91 86 GLU A O 1
ATOM 685 N N . LEU A 1 87 ? -29.302 -36.462 24.500 1.00 62.03 87 LEU A N 1
ATOM 686 C CA . LEU A 1 87 ? -30.427 -36.096 25.361 1.00 62.03 87 LEU A CA 1
ATOM 687 C C . LEU A 1 87 ? -31.753 -36.112 24.604 1.00 62.03 87 LEU A C 1
ATOM 689 O O . LEU A 1 87 ? -31.917 -35.428 23.594 1.00 62.03 87 LEU A O 1
ATOM 693 N N . TYR A 1 88 ? -32.732 -36.815 25.174 1.00 59.00 88 TYR A N 1
ATOM 694 C CA . TYR A 1 88 ? -34.103 -36.889 24.679 1.00 59.00 88 TYR A CA 1
ATOM 695 C C . TYR A 1 88 ? -35.098 -36.379 25.719 1.00 59.00 88 TYR A C 1
ATOM 697 O O . TYR A 1 88 ? -35.144 -36.874 26.845 1.00 59.00 88 TYR A O 1
ATOM 705 N N . ALA A 1 89 ? -35.949 -35.432 25.329 1.00 59.31 89 ALA A N 1
ATOM 706 C CA . ALA A 1 89 ? -37.034 -34.921 26.160 1.00 59.31 89 ALA A CA 1
ATOM 707 C C . ALA A 1 89 ? -38.326 -35.741 25.964 1.00 59.31 89 ALA A C 1
ATOM 709 O O . ALA A 1 89 ? -38.838 -35.838 24.850 1.00 59.31 89 ALA A O 1
ATOM 710 N N . TYR A 1 90 ? -38.875 -36.294 27.050 1.00 60.31 90 TYR A N 1
ATOM 711 C CA . TYR A 1 90 ? -40.075 -37.139 27.043 1.00 60.31 90 TYR A CA 1
ATOM 712 C C . TYR A 1 90 ? -41.171 -36.613 27.973 1.00 60.31 90 TYR A C 1
ATOM 714 O O . TYR A 1 90 ? -40.892 -36.184 29.096 1.00 60.31 90 TYR A O 1
ATOM 722 N N . ILE A 1 91 ? -42.423 -36.738 27.525 1.00 62.47 91 ILE A N 1
ATOM 723 C CA . ILE A 1 91 ? -43.638 -36.435 28.289 1.00 62.47 91 ILE A CA 1
ATOM 724 C C . ILE A 1 91 ? -44.584 -37.645 28.270 1.00 62.47 91 ILE A C 1
ATOM 726 O O . ILE A 1 91 ? -44.831 -38.209 27.208 1.00 62.47 91 ILE A O 1
ATOM 730 N N . ASP A 1 92 ? -45.094 -38.043 29.434 1.00 63.06 92 ASP A N 1
ATOM 731 C CA . ASP A 1 92 ? -46.121 -39.084 29.588 1.00 63.06 92 ASP A CA 1
ATOM 732 C C . ASP A 1 92 ? -47.436 -38.455 30.077 1.00 63.06 92 ASP A C 1
ATOM 734 O O . ASP A 1 92 ? -47.419 -37.570 30.941 1.00 63.06 92 ASP A O 1
ATOM 738 N N . ILE A 1 93 ? -48.572 -38.869 29.510 1.00 60.94 93 ILE A N 1
ATOM 739 C CA . ILE A 1 93 ? -49.900 -38.279 29.748 1.00 60.94 93 ILE A CA 1
ATOM 740 C C . ILE A 1 93 ? -50.869 -39.395 30.164 1.00 60.94 93 ILE A C 1
ATOM 742 O O . ILE A 1 93 ? -50.981 -40.407 29.477 1.00 60.94 93 ILE A O 1
ATOM 746 N N . ASP A 1 94 ? -51.606 -39.184 31.261 1.00 55.47 94 ASP A N 1
ATOM 747 C CA . ASP A 1 94 ? -52.543 -40.168 31.831 1.00 55.47 94 ASP A CA 1
ATOM 748 C C . ASP A 1 94 ? -53.638 -40.567 30.819 1.00 55.47 94 ASP A C 1
ATOM 750 O O . ASP A 1 94 ? -54.440 -39.739 30.377 1.00 55.47 94 ASP A O 1
ATOM 754 N N . ASN A 1 95 ? -53.695 -41.860 30.482 1.00 51.00 95 ASN A N 1
ATOM 755 C CA . ASN A 1 95 ? -54.666 -42.462 29.561 1.00 51.00 95 ASN A CA 1
ATOM 756 C C . ASN A 1 95 ? -55.920 -43.046 30.263 1.00 51.00 95 ASN A C 1
ATOM 758 O O . ASN A 1 95 ? -56.708 -43.762 29.640 1.00 51.00 95 ASN A O 1
ATOM 762 N N . GLN A 1 96 ? -56.157 -42.772 31.551 1.00 45.34 96 GLN A N 1
ATOM 763 C CA . GLN A 1 96 ? -57.277 -43.332 32.334 1.00 45.34 96 GLN A CA 1
ATOM 764 C C . GLN A 1 96 ? -58.622 -42.584 32.164 1.00 45.34 96 GLN A C 1
ATOM 766 O O . GLN A 1 96 ? -59.441 -42.547 33.087 1.00 45.34 96 GLN A O 1
ATOM 771 N N . ALA A 1 97 ? -58.924 -42.032 30.982 1.00 37.25 97 ALA A N 1
ATOM 772 C CA . ALA A 1 97 ? -60.263 -41.532 30.641 1.00 37.25 97 ALA A CA 1
ATOM 773 C C . ALA A 1 97 ? -60.833 -42.288 29.421 1.00 37.25 97 ALA A C 1
ATOM 775 O O . ALA A 1 97 ? -60.219 -42.295 28.354 1.00 37.25 97 ALA A O 1
ATOM 776 N N . PRO A 1 98 ? -62.012 -42.936 29.526 1.00 38.81 98 PRO A N 1
ATOM 777 C CA . PRO A 1 98 ? -62.538 -43.769 28.457 1.00 38.81 98 PRO A CA 1
ATOM 778 C C . PRO A 1 98 ? -63.225 -42.883 27.419 1.00 38.81 98 PRO A C 1
ATOM 780 O O . PRO A 1 98 ? -64.412 -42.615 27.551 1.00 38.81 98 PRO A O 1
ATOM 783 N N . PHE A 1 99 ? -62.476 -42.395 26.434 1.00 38.72 99 PHE A N 1
ATOM 784 C CA . PHE A 1 99 ? -62.875 -42.086 25.050 1.00 38.72 99 PHE A CA 1
ATOM 785 C C . PHE A 1 99 ? -61.823 -41.148 24.441 1.00 38.72 99 PHE A C 1
ATOM 787 O O . PHE A 1 99 ? -61.436 -40.179 25.083 1.00 38.72 99 PHE A O 1
ATOM 794 N N . TYR A 1 100 ? -61.463 -41.406 23.179 1.00 34.41 100 TYR A N 1
ATOM 795 C CA . TYR A 1 100 ? -60.420 -40.755 22.363 1.00 34.41 100 TYR A CA 1
ATOM 796 C C . TYR A 1 100 ? -59.007 -41.337 22.517 1.00 34.41 100 TYR A C 1
ATOM 798 O O . TYR A 1 100 ? -58.067 -40.661 22.912 1.00 34.41 100 TYR A O 1
ATOM 806 N N . ALA A 1 101 ? -58.855 -42.601 22.116 1.00 33.19 101 ALA A N 1
ATOM 807 C CA . ALA A 1 101 ? -57.565 -43.123 21.682 1.00 33.19 101 ALA A CA 1
ATOM 808 C C . ALA A 1 101 ? -57.290 -42.626 20.254 1.00 33.19 101 ALA A C 1
ATOM 810 O O . ALA A 1 101 ? -57.877 -43.149 19.310 1.00 33.19 101 ALA A O 1
ATOM 811 N N . ASP A 1 102 ? -56.464 -41.586 20.140 1.00 36.06 102 ASP A N 1
ATOM 812 C CA . ASP A 1 102 ? -55.372 -41.512 19.158 1.00 36.06 102 ASP A CA 1
ATOM 813 C C . ASP A 1 102 ? -54.386 -40.414 19.604 1.00 36.06 102 ASP A C 1
ATOM 815 O O . ASP A 1 102 ? -54.297 -39.334 19.026 1.00 36.06 102 ASP A O 1
ATOM 819 N N . ALA A 1 103 ? -53.696 -40.646 20.724 1.00 36.69 103 ALA A N 1
ATOM 820 C CA . ALA A 1 103 ? -52.491 -39.891 21.047 1.00 36.69 103 ALA A CA 1
ATOM 821 C C . ALA A 1 103 ? -51.312 -40.589 20.355 1.00 36.69 103 ALA A C 1
ATOM 823 O O . ALA A 1 103 ? -50.535 -41.299 20.988 1.00 36.69 103 ALA A O 1
ATOM 824 N N . THR A 1 104 ? -51.208 -40.458 19.032 1.00 44.16 104 THR A N 1
ATOM 825 C CA . THR A 1 104 ? -49.943 -40.725 18.344 1.00 44.16 104 THR A CA 1
ATOM 826 C C . THR A 1 104 ? -49.051 -39.511 18.530 1.00 44.16 104 THR A C 1
ATOM 828 O O . THR A 1 104 ? -49.033 -38.624 17.681 1.00 44.16 104 THR A O 1
ATOM 831 N N . ASP A 1 105 ? -48.326 -39.456 19.640 1.00 47.34 105 ASP A N 1
ATOM 832 C CA . ASP A 1 105 ? -47.075 -38.709 19.656 1.00 47.34 105 ASP A CA 1
ATOM 833 C C . ASP A 1 105 ? -46.094 -39.338 20.647 1.00 47.34 105 ASP A C 1
ATOM 835 O O . ASP A 1 105 ? -46.302 -39.339 21.857 1.00 47.34 105 ASP A O 1
ATOM 839 N N . SER A 1 106 ? -45.042 -39.944 20.110 1.00 43.03 106 SER A N 1
ATOM 840 C CA . SER A 1 106 ? -43.831 -40.269 20.868 1.00 43.03 106 SER A CA 1
ATOM 841 C C . SER A 1 106 ? -42.611 -40.241 19.948 1.00 43.03 106 SER A C 1
ATOM 843 O O . SER A 1 106 ? -41.718 -41.076 20.065 1.00 43.03 106 SER A O 1
ATOM 845 N N . SER A 1 107 ? -42.562 -39.289 19.009 1.00 44.19 107 SER A N 1
ATOM 846 C CA . SER A 1 107 ? -41.301 -38.958 18.339 1.00 44.19 107 SER A CA 1
ATOM 847 C C . SER A 1 107 ? -40.642 -37.779 19.063 1.00 44.19 107 SER A C 1
ATOM 849 O O . SER A 1 107 ? -41.268 -36.726 19.174 1.00 44.19 107 SER A O 1
ATOM 851 N N . PRO A 1 108 ? -39.407 -37.915 19.576 1.00 46.88 108 PRO A N 1
ATOM 852 C CA . PRO A 1 108 ? -38.687 -36.788 20.159 1.00 46.88 108 PRO A CA 1
ATOM 853 C C . PRO A 1 108 ? -38.374 -35.749 19.068 1.00 46.88 108 PRO A C 1
ATOM 855 O O . PRO A 1 108 ? -37.707 -36.063 18.090 1.00 46.88 108 PRO A O 1
ATOM 858 N N . GLU A 1 109 ? -38.841 -34.506 19.227 1.00 50.75 109 GLU A N 1
ATOM 859 C CA . GLU A 1 109 ? -38.573 -33.402 18.279 1.00 50.75 109 GLU A CA 1
ATOM 860 C C . GLU A 1 109 ? -37.264 -32.635 18.578 1.00 50.75 109 GLU A C 1
ATOM 862 O O . GLU A 1 109 ? -36.961 -31.637 17.931 1.00 50.75 109 GLU A O 1
ATOM 867 N N . SER A 1 110 ? -36.464 -33.072 19.557 1.00 49.31 110 SER A N 1
ATOM 868 C CA . SER A 1 110 ? -35.213 -32.410 19.951 1.00 49.31 110 SER A CA 1
ATOM 869 C C . SER A 1 110 ? -34.193 -33.456 20.410 1.00 49.31 110 SER A C 1
ATOM 871 O O . SER A 1 110 ? -34.356 -34.045 21.476 1.00 49.31 110 SER A O 1
ATOM 873 N N . GLN A 1 111 ? -33.176 -33.691 19.575 1.00 55.91 111 GLN A N 1
ATOM 874 C CA . GLN A 1 111 ? -31.986 -34.498 19.865 1.00 55.91 111 GLN A CA 1
ATOM 875 C C . GLN A 1 111 ? -30.794 -33.544 19.979 1.00 55.91 111 GLN A C 1
ATOM 877 O O . GLN A 1 111 ? -30.601 -32.690 19.112 1.00 55.91 111 GLN A O 1
ATOM 882 N N . VAL A 1 112 ? -30.005 -33.675 21.045 1.00 54.84 112 VAL A N 1
ATOM 883 C CA . VAL A 1 112 ? -28.749 -32.932 21.217 1.00 54.84 112 VAL A CA 1
ATOM 884 C C . VAL A 1 112 ? -27.674 -33.934 21.595 1.00 54.84 112 VAL A C 1
ATOM 886 O O . VAL A 1 112 ? -27.811 -34.615 22.611 1.00 54.84 112 VAL A O 1
ATOM 889 N N . ARG A 1 113 ? -26.631 -34.030 20.768 1.00 59.97 113 ARG A N 1
ATOM 890 C CA . ARG A 1 113 ? -25.433 -34.816 21.059 1.00 59.97 113 ARG A CA 1
ATOM 891 C C . ARG A 1 113 ? -24.421 -33.917 21.757 1.00 59.97 113 ARG A C 1
ATOM 893 O O . ARG A 1 113 ? -24.037 -32.891 21.204 1.00 59.97 113 ARG A O 1
ATOM 900 N N . ILE A 1 114 ? -24.014 -34.303 22.959 1.00 59.78 114 ILE A N 1
ATOM 901 C CA . ILE A 1 114 ? -23.054 -33.572 23.782 1.00 59.78 114 ILE A CA 1
ATOM 902 C C . ILE A 1 114 ? -21.745 -34.357 23.781 1.00 59.78 114 ILE A C 1
ATOM 904 O O . ILE A 1 114 ? -21.692 -35.408 24.403 1.00 59.78 114 ILE A O 1
ATOM 908 N N . THR A 1 115 ? -20.704 -33.891 23.093 1.00 55.47 115 THR A N 1
ATOM 909 C CA . THR A 1 115 ? -19.402 -34.585 23.020 1.00 55.47 115 THR A CA 1
ATOM 910 C C . THR A 1 115 ? -18.515 -34.306 24.245 1.00 55.47 115 THR A C 1
ATOM 912 O O . THR A 1 115 ? -18.680 -33.259 24.885 1.00 55.47 115 THR A O 1
ATOM 915 N N . PRO A 1 116 ? -17.569 -35.203 24.588 1.00 58.44 116 PRO A N 1
ATOM 916 C CA . PRO A 1 116 ? -16.537 -34.902 25.579 1.00 58.44 116 PRO A CA 1
ATOM 917 C C . PRO A 1 116 ? -15.618 -33.791 25.070 1.00 58.44 116 PRO A C 1
ATOM 919 O O . PRO A 1 116 ? -15.373 -33.687 23.867 1.00 58.44 116 PRO A O 1
ATOM 922 N N . GLY A 1 117 ? -15.123 -32.956 25.983 1.00 68.69 117 GLY A N 1
ATOM 923 C CA . GLY A 1 117 ? -14.122 -31.949 25.648 1.00 68.69 117 GLY A CA 1
ATOM 924 C C . GLY A 1 117 ? -12.751 -32.592 25.426 1.00 68.69 117 GLY A C 1
ATOM 925 O O . GLY A 1 117 ? -12.297 -33.345 26.282 1.00 68.69 117 GLY A O 1
ATOM 926 N N . VAL A 1 118 ? -12.085 -32.266 24.320 1.00 78.25 118 VAL A N 1
ATOM 927 C CA . VAL A 1 118 ? -10.693 -32.638 24.025 1.00 78.25 118 VAL A CA 1
ATOM 928 C C . VAL A 1 118 ? -9.876 -31.342 23.893 1.00 78.25 118 VAL A C 1
ATOM 930 O O . VAL A 1 118 ? -10.317 -30.454 23.151 1.00 78.25 118 VAL A O 1
ATOM 933 N N . PRO A 1 119 ? -8.766 -31.176 24.635 1.00 86.00 119 PRO A N 1
ATOM 934 C CA . PRO A 1 119 ? -7.885 -30.011 24.513 1.00 86.00 119 PRO A CA 1
ATOM 935 C C . PRO A 1 119 ? -7.147 -29.980 23.165 1.00 86.00 119 PRO A C 1
ATOM 937 O O . PRO A 1 119 ? -7.129 -30.972 22.445 1.00 86.00 119 PRO A O 1
ATOM 940 N N . ASP A 1 120 ? -6.571 -28.835 22.817 1.00 90.06 120 ASP A N 1
ATOM 941 C CA . ASP A 1 120 ? -5.748 -28.626 21.615 1.00 90.06 120 ASP A CA 1
ATOM 942 C C . ASP A 1 120 ? -4.809 -27.436 21.881 1.00 90.06 120 ASP A C 1
ATOM 944 O O . ASP A 1 120 ? -5.258 -26.290 21.949 1.00 90.06 120 ASP A O 1
ATOM 948 N N . LEU A 1 121 ? -3.541 -27.714 22.179 1.00 89.25 121 LEU A N 1
ATOM 949 C CA . LEU A 1 121 ? -2.529 -26.765 22.629 1.00 89.25 121 LEU A CA 1
ATOM 950 C C . LEU A 1 121 ? -1.717 -26.230 21.450 1.00 89.25 121 LEU A C 1
ATOM 952 O O . LEU A 1 121 ? -0.790 -26.858 20.951 1.00 89.25 121 LEU A O 1
ATOM 956 N N . VAL A 1 122 ? -1.934 -24.962 21.122 1.00 87.94 122 VAL A N 1
ATOM 957 C CA . VAL A 1 122 ? -1.182 -24.270 20.071 1.00 87.94 122 VAL A CA 1
ATOM 958 C C . VAL A 1 122 ? -0.195 -23.290 20.681 1.00 87.94 122 VAL A C 1
ATOM 960 O O . VAL A 1 122 ? -0.567 -22.456 21.510 1.00 87.94 122 VAL A O 1
ATOM 963 N N . VAL A 1 123 ? 1.062 -23.311 20.226 1.00 83.62 123 VAL A N 1
ATOM 964 C CA . VAL A 1 123 ? 2.021 -22.235 20.524 1.00 83.62 123 VAL A CA 1
ATOM 965 C C . VAL A 1 123 ? 1.653 -21.015 19.676 1.00 83.62 123 VAL A C 1
ATOM 967 O O . VAL A 1 123 ? 2.053 -20.888 18.521 1.00 83.62 123 VAL A O 1
ATOM 970 N N . THR A 1 124 ? 0.866 -20.103 20.243 1.00 72.44 124 THR A N 1
ATOM 971 C CA . THR A 1 124 ? 0.280 -18.957 19.531 1.00 72.44 124 THR A CA 1
ATOM 972 C C . THR A 1 124 ? 1.239 -17.791 19.332 1.00 72.44 124 THR A C 1
ATOM 974 O O . THR A 1 124 ? 1.027 -16.956 18.455 1.00 72.44 124 THR A O 1
ATOM 977 N N . SER A 1 125 ? 2.314 -17.709 20.118 1.00 74.31 125 SER A N 1
ATOM 978 C CA . SER A 1 125 ? 3.404 -16.768 19.846 1.00 74.31 125 SER A CA 1
ATOM 979 C C . SER A 1 125 ? 4.728 -17.269 20.401 1.00 74.31 125 SER A C 1
ATOM 981 O O . SER A 1 125 ? 4.761 -17.975 21.405 1.00 74.31 125 SER A O 1
ATOM 983 N N . LEU A 1 126 ? 5.816 -16.857 19.757 1.00 84.69 126 LEU A N 1
ATOM 984 C CA . LEU A 1 126 ? 7.190 -17.024 20.206 1.00 84.69 126 LEU A CA 1
ATOM 985 C C . LEU A 1 126 ? 7.933 -15.743 19.833 1.00 84.69 126 LEU A C 1
ATOM 987 O O . LEU A 1 126 ? 7.902 -15.328 18.677 1.00 84.69 126 LEU A O 1
ATOM 991 N N . THR A 1 127 ? 8.586 -15.105 20.796 1.00 78.25 127 THR A N 1
ATOM 992 C CA . THR A 1 127 ? 9.425 -13.926 20.574 1.00 78.25 127 THR A CA 1
ATOM 993 C C . THR A 1 127 ? 10.821 -14.153 21.134 1.00 78.25 127 THR A C 1
ATOM 995 O O . THR A 1 127 ? 11.018 -14.907 22.089 1.00 78.25 127 THR A O 1
ATOM 998 N N . VAL A 1 128 ? 11.799 -13.501 20.507 1.00 77.50 128 VAL A N 1
ATOM 999 C CA . VAL A 1 128 ? 13.209 -13.500 20.904 1.00 77.50 128 VAL A CA 1
ATOM 1000 C C . VAL A 1 128 ? 13.623 -12.044 21.093 1.00 77.50 128 VAL A C 1
ATOM 1002 O O . VAL A 1 128 ? 13.268 -11.214 20.256 1.00 77.50 128 VAL A O 1
ATOM 1005 N N . SER A 1 129 ? 14.352 -11.723 22.164 1.00 79.31 129 SER A N 1
ATOM 1006 C CA . SER A 1 129 ? 14.740 -10.339 22.483 1.00 79.31 129 SER A CA 1
ATOM 1007 C C . SER A 1 129 ? 15.546 -9.659 21.374 1.00 79.31 129 SER A C 1
ATOM 1009 O O . SER A 1 129 ? 15.364 -8.469 21.148 1.00 79.31 129 SER A O 1
ATOM 1011 N N . ASP A 1 130 ? 16.391 -10.419 20.667 1.00 75.31 130 ASP A N 1
ATOM 1012 C CA . ASP A 1 130 ? 17.203 -9.951 19.545 1.00 75.31 130 ASP A CA 1
ATOM 1013 C C . ASP A 1 130 ? 17.250 -11.007 18.430 1.00 75.31 130 ASP A C 1
ATOM 1015 O O . ASP A 1 130 ? 17.616 -12.162 18.653 1.00 75.31 130 ASP A O 1
ATOM 1019 N N . LEU A 1 131 ? 16.914 -10.607 17.199 1.00 77.19 131 LEU A N 1
ATOM 1020 C CA . LEU A 1 131 ? 16.918 -11.497 16.026 1.00 77.19 131 LEU A CA 1
ATOM 1021 C C . LEU A 1 131 ? 18.269 -11.537 15.298 1.00 77.19 131 LEU A C 1
ATOM 1023 O O . LEU A 1 131 ? 18.454 -12.337 14.384 1.00 77.19 131 LEU A O 1
ATOM 1027 N N . THR A 1 132 ? 19.215 -10.673 15.673 1.00 80.69 132 THR A N 1
ATOM 1028 C CA . THR A 1 132 ? 20.593 -10.673 15.163 1.00 80.69 132 THR A CA 1
ATOM 1029 C C . THR A 1 132 ? 21.546 -10.569 16.338 1.00 80.69 132 THR A C 1
ATOM 1031 O O . THR A 1 132 ? 21.565 -9.563 17.041 1.00 80.69 132 THR A O 1
ATOM 1034 N N . VAL A 1 133 ? 22.326 -11.619 16.549 1.00 81.44 133 VAL A N 1
ATOM 1035 C CA . VAL A 1 133 ? 23.139 -11.818 17.749 1.00 81.44 133 VAL A CA 1
ATOM 1036 C C . VAL A 1 133 ? 24.519 -12.319 17.371 1.00 81.44 133 VAL A C 1
ATOM 1038 O O . VAL A 1 133 ? 24.719 -12.932 16.326 1.00 81.44 133 VAL A O 1
ATOM 1041 N N . LYS A 1 134 ? 25.507 -12.081 18.221 1.00 83.69 134 LYS A N 1
ATOM 1042 C CA . LYS A 1 134 ? 26.827 -12.699 18.109 1.00 83.69 134 LYS A CA 1
ATOM 1043 C C . LYS A 1 134 ? 26.916 -13.894 19.043 1.00 83.69 134 LYS A C 1
ATOM 1045 O O . LYS A 1 134 ? 26.232 -13.964 20.063 1.00 83.69 134 LYS A O 1
ATOM 1050 N N . SER A 1 135 ? 27.811 -14.821 18.719 1.00 85.94 135 SER A N 1
ATOM 1051 C CA . SER A 1 135 ? 28.206 -15.889 19.634 1.00 85.94 135 SER A CA 1
ATOM 1052 C C . SER A 1 135 ? 28.542 -15.318 21.016 1.00 85.94 135 SER A C 1
ATOM 1054 O O . SER A 1 135 ? 29.404 -14.445 21.146 1.00 85.94 135 SER A O 1
ATOM 1056 N N . GLY A 1 136 ? 27.871 -15.820 22.050 1.00 83.94 136 GLY A N 1
ATOM 1057 C CA . GLY A 1 136 ? 28.024 -15.383 23.437 1.00 83.94 136 GLY A CA 1
ATOM 1058 C C . GLY A 1 136 ? 27.087 -14.260 23.894 1.00 83.94 136 GLY A C 1
ATOM 1059 O O . GLY A 1 136 ? 27.053 -13.995 25.100 1.00 83.94 136 GLY A O 1
ATOM 1060 N N . ASP A 1 137 ? 26.318 -13.635 22.995 1.00 88.38 137 ASP A N 1
ATOM 1061 C CA . ASP A 1 137 ? 25.259 -12.699 23.384 1.00 88.38 137 ASP A CA 1
ATOM 1062 C C . ASP A 1 137 ? 24.160 -13.429 24.166 1.00 88.38 137 ASP A C 1
ATOM 1064 O O . ASP A 1 137 ? 24.006 -14.650 24.078 1.00 88.38 137 ASP A O 1
ATOM 1068 N N . LYS A 1 138 ? 23.413 -12.683 24.981 1.00 91.62 138 LYS A N 1
ATOM 1069 C CA . LYS A 1 138 ? 22.323 -13.231 25.789 1.00 91.62 138 LYS A CA 1
ATOM 1070 C C . LYS A 1 138 ? 20.987 -12.809 25.210 1.00 91.62 138 LYS A C 1
ATOM 1072 O O . LYS A 1 138 ? 20.769 -11.614 25.057 1.00 91.62 138 LYS A O 1
ATOM 1077 N N . ILE A 1 139 ? 20.115 -13.780 24.969 1.00 89.69 139 ILE A N 1
ATOM 1078 C CA . ILE A 1 139 ? 18.750 -13.554 24.497 1.00 89.69 139 ILE A CA 1
ATOM 1079 C C . ILE A 1 139 ? 17.717 -14.049 25.501 1.00 89.69 139 ILE A C 1
ATOM 1081 O O . ILE A 1 139 ? 17.953 -15.018 26.231 1.00 89.69 139 ILE A O 1
ATOM 1085 N N . ASP A 1 140 ? 16.566 -13.385 25.495 1.00 86.06 140 ASP A N 1
ATOM 1086 C CA . ASP A 1 140 ? 15.366 -13.807 26.208 1.00 86.06 140 ASP A CA 1
ATOM 1087 C C . ASP A 1 140 ? 14.345 -14.357 25.206 1.00 86.06 140 ASP A C 1
ATOM 1089 O O . ASP A 1 140 ? 14.177 -13.809 24.115 1.00 86.06 140 ASP A O 1
ATOM 1093 N N . LEU A 1 141 ? 13.673 -15.444 25.575 1.00 89.56 141 LEU A N 1
ATOM 1094 C CA . LEU A 1 141 ? 12.644 -16.117 24.787 1.00 89.56 141 LEU A CA 1
ATOM 1095 C C . LEU A 1 141 ? 11.321 -16.036 25.532 1.00 89.56 141 LEU A C 1
ATOM 1097 O O . LEU A 1 141 ? 11.287 -16.338 26.724 1.00 89.56 141 LEU A O 1
ATOM 1101 N N . HIS A 1 142 ? 10.240 -15.690 24.843 1.00 86.25 142 HIS A N 1
ATOM 1102 C CA . HIS A 1 142 ? 8.904 -15.681 25.429 1.00 86.25 142 HIS A CA 1
ATOM 1103 C C . HIS A 1 142 ? 7.915 -16.361 24.486 1.00 86.25 142 HIS A C 1
ATOM 1105 O O . HIS A 1 142 ? 7.717 -15.899 23.362 1.00 86.25 142 HIS A O 1
ATOM 1111 N N . ALA A 1 143 ? 7.264 -17.426 24.948 1.00 85.00 143 ALA A N 1
ATOM 1112 C CA . ALA A 1 143 ? 6.207 -18.101 24.203 1.00 85.00 143 ALA A CA 1
ATOM 1113 C C . ALA A 1 143 ? 4.843 -17.932 24.877 1.00 85.00 143 ALA A C 1
ATOM 1115 O O . ALA A 1 143 ? 4.758 -17.730 26.088 1.00 85.00 143 ALA A O 1
ATOM 1116 N N . ARG A 1 144 ? 3.767 -18.031 24.093 1.00 87.50 144 ARG A N 1
ATOM 1117 C CA . ARG A 1 144 ? 2.397 -18.206 24.594 1.00 87.50 144 ARG A CA 1
ATOM 1118 C C . ARG A 1 144 ? 1.809 -19.478 24.017 1.00 87.50 144 ARG A C 1
ATOM 1120 O O . ARG A 1 144 ? 2.009 -19.746 22.836 1.00 87.50 144 ARG A O 1
ATOM 1127 N N . VAL A 1 145 ? 1.083 -20.214 24.847 1.00 89.94 145 VAL A N 1
ATOM 1128 C CA . VAL A 1 145 ? 0.327 -21.403 24.460 1.00 89.94 145 VAL A CA 1
ATOM 1129 C C . VAL A 1 145 ? -1.137 -21.151 24.765 1.00 89.94 145 VAL A C 1
ATOM 1131 O O . VAL A 1 145 ? -1.471 -20.674 25.851 1.00 89.94 145 VAL A O 1
ATOM 1134 N N . THR A 1 146 ? -1.995 -21.453 23.803 1.00 87.12 146 THR A N 1
ATOM 1135 C CA . THR A 1 146 ? -3.446 -21.331 23.920 1.00 87.12 146 THR A CA 1
ATOM 1136 C C . THR A 1 146 ? -4.064 -22.706 23.748 1.00 87.12 146 THR A C 1
ATOM 1138 O O . THR A 1 146 ? -3.693 -23.421 22.822 1.00 87.12 146 THR A O 1
ATOM 1141 N N . ASN A 1 147 ? -5.019 -23.061 24.605 1.00 92.06 147 ASN A N 1
ATOM 1142 C CA . ASN A 1 147 ? -5.843 -24.243 24.386 1.00 92.06 147 ASN A CA 1
ATOM 1143 C C . ASN A 1 147 ? -7.040 -23.872 23.496 1.00 92.06 147 ASN A C 1
ATOM 1145 O O . ASN A 1 147 ? -8.017 -23.313 23.987 1.00 92.06 147 ASN A O 1
ATOM 1149 N N . ILE A 1 148 ? -6.967 -24.150 22.195 1.00 80.50 148 ILE A N 1
ATOM 1150 C CA . ILE A 1 148 ? -8.061 -23.910 21.235 1.00 80.50 148 ILE A CA 1
ATOM 1151 C C . ILE A 1 148 ? -9.084 -25.058 21.209 1.00 80.50 148 ILE A C 1
ATOM 1153 O O . ILE A 1 148 ? -10.103 -24.987 20.517 1.00 80.50 148 ILE A O 1
ATOM 1157 N N . GLY A 1 149 ? -8.813 -26.123 21.963 1.00 76.69 149 GLY A N 1
ATOM 1158 C CA . GLY A 1 149 ? -9.683 -27.276 22.103 1.00 76.69 149 GLY A CA 1
ATOM 1159 C C . GLY A 1 149 ? -10.866 -26.974 23.011 1.00 76.69 149 GLY A C 1
ATOM 1160 O O . GLY A 1 149 ? -10.930 -25.970 23.713 1.00 76.69 149 GLY A O 1
ATOM 1161 N N . ASN A 1 150 ? -11.842 -27.876 23.026 1.00 71.12 150 ASN A N 1
ATOM 1162 C CA . ASN A 1 150 ? -13.074 -27.707 23.800 1.00 71.12 150 ASN A CA 1
ATOM 1163 C C . ASN A 1 150 ? -13.051 -28.428 25.166 1.00 71.12 150 ASN A C 1
ATOM 1165 O O . ASN A 1 150 ? -14.058 -28.378 25.888 1.00 71.12 150 ASN A O 1
ATOM 1169 N N . GLY A 1 151 ? -11.929 -29.067 25.520 1.00 76.00 151 GLY A N 1
ATOM 1170 C CA . GLY A 1 151 ? -11.642 -29.681 26.824 1.00 76.00 151 GLY A CA 1
ATOM 1171 C C . GLY A 1 151 ? -10.453 -29.036 27.532 1.00 76.00 151 GLY A C 1
ATOM 1172 O O . GLY A 1 151 ? -9.647 -28.375 26.893 1.00 76.00 151 GLY A O 1
ATOM 1173 N N . ASP A 1 152 ? -10.349 -29.219 28.846 1.00 84.00 152 ASP A N 1
ATOM 1174 C CA . ASP A 1 152 ? -9.252 -28.668 29.649 1.00 84.00 152 ASP A CA 1
ATOM 1175 C C . ASP A 1 152 ? -7.939 -29.420 29.377 1.00 84.00 152 ASP A C 1
ATOM 1177 O O . ASP A 1 152 ? -7.913 -30.653 29.387 1.00 84.00 152 ASP A O 1
ATOM 1181 N N . ALA A 1 153 ? -6.838 -28.693 29.187 1.00 89.56 153 ALA A N 1
ATOM 1182 C CA . ALA A 1 153 ? -5.516 -29.292 29.042 1.00 89.56 153 ALA A CA 1
ATOM 1183 C C . ALA A 1 153 ? -4.839 -29.432 30.411 1.00 89.56 153 ALA A C 1
ATOM 1185 O O . ALA A 1 153 ? -4.695 -28.458 31.160 1.00 89.56 153 ALA A O 1
ATOM 1186 N N . SER A 1 154 ? -4.408 -30.647 30.755 1.00 89.69 154 SER A N 1
ATOM 1187 C CA . SER A 1 154 ? -3.586 -30.877 31.945 1.00 89.69 154 SER A CA 1
ATOM 1188 C C . SER A 1 154 ? -2.181 -30.292 31.780 1.00 89.69 154 SER A C 1
ATOM 1190 O O . SER A 1 154 ? -1.710 -30.084 30.669 1.00 89.69 154 SER A O 1
ATOM 1192 N N . GLN A 1 155 ? -1.487 -30.058 32.896 1.00 93.50 155 GLN A N 1
ATOM 1193 C CA . GLN A 1 155 ? -0.105 -29.575 32.882 1.00 93.50 155 GLN A CA 1
ATOM 1194 C C . GLN A 1 155 ? 0.838 -30.501 32.099 1.00 93.50 155 GLN A C 1
ATOM 1196 O O . GLN A 1 155 ? 0.981 -31.674 32.434 1.00 93.50 155 GLN A O 1
ATOM 1201 N N . THR A 1 156 ? 1.531 -29.913 31.130 1.00 94.75 156 THR A N 1
ATOM 1202 C CA . THR A 1 156 ? 2.637 -30.458 30.339 1.00 94.75 156 THR A CA 1
ATOM 1203 C C . THR A 1 156 ? 3.841 -29.499 30.374 1.00 94.75 156 THR A C 1
ATOM 1205 O O . THR A 1 156 ? 3.946 -28.633 31.253 1.00 94.75 156 THR A O 1
ATOM 1208 N N . ARG A 1 157 ? 4.800 -29.664 29.459 1.00 94.69 157 ARG A N 1
ATOM 1209 C CA . ARG A 1 157 ? 5.970 -28.802 29.282 1.00 94.69 157 ARG A CA 1
ATOM 1210 C C . ARG A 1 157 ? 5.924 -28.075 27.950 1.00 94.69 157 ARG A C 1
ATOM 1212 O O . ARG A 1 157 ? 5.456 -28.611 26.952 1.00 94.69 157 ARG A O 1
ATOM 1219 N N . ILE A 1 158 ? 6.504 -26.882 27.951 1.00 96.56 158 ILE A N 1
ATOM 1220 C CA . ILE A 1 158 ? 6.906 -26.182 26.736 1.00 96.56 158 ILE A CA 1
ATOM 1221 C C . ILE A 1 158 ? 8.428 -26.198 26.643 1.00 96.56 158 ILE A C 1
ATOM 1223 O O . ILE A 1 158 ? 9.104 -25.722 27.555 1.00 96.56 158 ILE A O 1
ATOM 1227 N N . TYR A 1 159 ? 8.967 -26.769 25.572 1.00 97.19 159 TYR A N 1
ATOM 1228 C CA . TYR A 1 159 ? 10.403 -26.848 25.321 1.00 97.19 159 TYR A CA 1
ATOM 1229 C C . TYR A 1 159 ? 10.851 -25.784 24.323 1.00 97.19 159 TYR A C 1
ATOM 1231 O O . TYR A 1 159 ? 10.112 -25.438 23.405 1.00 97.19 159 TYR A O 1
ATOM 1239 N N . TYR A 1 160 ? 12.084 -25.301 24.479 1.00 96.75 160 TYR A N 1
ATOM 1240 C CA . TYR A 1 160 ? 12.725 -24.354 23.571 1.00 96.75 160 TYR A CA 1
ATOM 1241 C C . TYR A 1 160 ? 13.996 -24.960 22.985 1.00 96.75 160 TYR A C 1
ATOM 1243 O O . TYR A 1 160 ? 14.821 -25.524 23.707 1.00 96.75 160 TYR A O 1
ATOM 1251 N N . TYR A 1 161 ? 14.199 -24.768 21.685 1.00 95.56 161 TYR A N 1
ATOM 1252 C CA . TYR A 1 161 ? 15.336 -25.297 20.940 1.00 95.56 161 TYR A CA 1
ATOM 1253 C C . TYR A 1 161 ? 15.973 -24.244 20.051 1.00 95.56 161 TYR A C 1
ATOM 1255 O O . TYR A 1 161 ? 15.290 -23.357 19.552 1.00 95.56 161 TYR A O 1
ATOM 1263 N N . LEU A 1 162 ? 17.272 -24.385 19.802 1.00 94.25 162 LEU A N 1
ATOM 1264 C CA . LEU A 1 162 ? 18.003 -23.665 18.768 1.00 94.25 162 LEU A CA 1
ATOM 1265 C C . LEU A 1 162 ? 18.501 -24.664 17.719 1.00 94.25 162 LEU A C 1
ATOM 1267 O O . LEU A 1 162 ? 19.097 -25.685 18.069 1.00 94.25 162 LEU A O 1
ATOM 1271 N N . GLY A 1 163 ? 18.316 -24.370 16.432 1.00 89.00 163 GLY A N 1
ATOM 1272 C CA . GLY A 1 163 ? 18.786 -25.247 15.360 1.00 89.00 163 GLY A CA 1
ATOM 1273 C C . GLY A 1 163 ? 18.981 -24.579 14.002 1.00 89.00 163 GLY A C 1
ATOM 1274 O O . GLY A 1 163 ? 18.664 -23.412 13.811 1.00 89.00 163 GLY A O 1
ATOM 1275 N N . GLN A 1 164 ? 19.569 -25.322 13.061 1.00 83.44 164 GLN A N 1
ATOM 1276 C CA . GLN A 1 164 ? 19.937 -24.822 11.723 1.00 83.44 164 GLN A CA 1
ATOM 1277 C C . GLN A 1 164 ? 18.760 -24.744 10.744 1.00 83.44 164 GLN A C 1
ATOM 1279 O O . GLN A 1 164 ? 18.815 -24.010 9.764 1.00 83.44 164 GLN A O 1
ATOM 1284 N N . THR A 1 165 ? 17.697 -25.502 10.997 1.00 71.69 165 THR A N 1
ATOM 1285 C CA . THR A 1 165 ? 16.474 -25.516 10.190 1.00 71.69 165 THR A CA 1
ATOM 1286 C C . THR A 1 165 ? 15.268 -25.294 11.091 1.00 71.69 165 THR A C 1
ATOM 1288 O O . THR A 1 165 ? 15.331 -25.573 12.293 1.00 71.69 165 THR A O 1
ATOM 1291 N N . ARG A 1 166 ? 14.165 -24.807 10.511 1.00 73.69 166 ARG A N 1
ATOM 1292 C CA . ARG A 1 166 ? 12.877 -24.665 11.200 1.00 73.69 166 ARG A CA 1
ATOM 1293 C C . ARG A 1 166 ? 12.494 -25.992 11.870 1.00 73.69 166 ARG A C 1
ATOM 1295 O O . ARG A 1 166 ? 12.673 -27.046 11.260 1.00 73.69 166 ARG A O 1
ATOM 1302 N N . GLY A 1 167 ? 12.060 -25.934 13.126 1.00 74.38 167 GLY A N 1
ATOM 1303 C CA . GLY A 1 167 ? 11.702 -27.112 13.920 1.00 74.38 167 GLY A CA 1
ATOM 1304 C C . GLY A 1 167 ? 12.858 -28.001 14.381 1.00 74.38 167 GLY A C 1
ATOM 1305 O O . GLY A 1 167 ? 12.644 -29.039 15.004 1.00 74.38 167 GLY A O 1
ATOM 1306 N N . SER A 1 168 ? 14.115 -27.641 14.119 1.00 82.56 168 SER A N 1
ATOM 1307 C CA . SER A 1 168 ? 15.226 -28.506 14.515 1.00 82.56 168 SER A CA 1
ATOM 1308 C C . SER A 1 168 ? 15.463 -28.506 16.027 1.00 82.56 168 SER A C 1
ATOM 1310 O O . SER A 1 168 ? 15.632 -27.459 16.650 1.00 82.56 168 SER A O 1
ATOM 1312 N N . ARG A 1 169 ? 15.606 -29.705 16.600 1.00 90.88 169 ARG A N 1
ATOM 1313 C CA . ARG A 1 169 ? 15.975 -29.950 18.006 1.00 90.88 169 ARG A CA 1
ATOM 1314 C C . ARG A 1 169 ? 17.491 -30.046 18.211 1.00 90.88 169 ARG A C 1
ATOM 1316 O O . ARG A 1 169 ? 17.972 -30.874 18.977 1.00 90.88 169 ARG A O 1
ATOM 1323 N N . SER A 1 170 ? 18.269 -29.250 17.468 1.00 89.06 170 SER A N 1
ATOM 1324 C CA . SER A 1 170 ? 19.741 -29.362 17.454 1.00 89.06 170 SER A CA 1
ATOM 1325 C C . SER A 1 170 ? 20.375 -29.062 18.813 1.00 89.06 170 SER A C 1
ATOM 1327 O O . SER A 1 170 ? 21.365 -29.695 19.177 1.00 89.06 170 SER A O 1
ATOM 1329 N N . LEU A 1 171 ? 19.823 -28.097 19.546 1.00 93.19 171 LEU A N 1
ATOM 1330 C CA . LEU A 1 171 ? 20.230 -27.747 20.898 1.00 93.19 171 LEU A CA 1
ATOM 1331 C C . LEU A 1 171 ? 18.992 -27.419 21.726 1.00 93.19 171 LEU A C 1
ATOM 1333 O O . LEU A 1 171 ? 18.267 -26.490 21.390 1.00 93.19 171 LEU A O 1
ATOM 1337 N N . GLU A 1 172 ? 18.782 -28.140 22.822 1.00 96.50 172 GLU A N 1
ATOM 1338 C CA . GLU A 1 172 ? 17.783 -27.770 23.826 1.00 96.50 172 GLU A CA 1
ATOM 1339 C C . GLU A 1 172 ? 18.271 -26.550 24.615 1.00 96.50 172 GLU A C 1
ATOM 1341 O O . GLU A 1 172 ? 19.366 -26.555 25.184 1.00 96.50 172 GLU A O 1
ATOM 1346 N N . ILE A 1 173 ? 17.456 -25.499 24.621 1.00 95.12 173 ILE A N 1
ATOM 1347 C CA . ILE A 1 173 ? 17.679 -24.266 25.378 1.00 95.12 173 ILE A CA 1
ATOM 1348 C C . ILE A 1 173 ? 17.186 -24.449 26.819 1.00 95.12 173 ILE A C 1
ATOM 1350 O O . ILE A 1 173 ? 17.871 -24.061 27.767 1.00 95.12 173 ILE A O 1
ATOM 1354 N N . GLY A 1 174 ? 16.008 -25.054 26.979 1.00 93.50 174 GLY A N 1
ATOM 1355 C CA . GLY A 1 174 ? 15.369 -25.328 28.264 1.00 93.50 174 GLY A CA 1
ATOM 1356 C C . GLY A 1 174 ? 13.872 -25.591 28.108 1.00 93.50 174 GLY A C 1
ATOM 1357 O O . GLY A 1 174 ? 13.372 -25.672 26.988 1.00 93.50 174 GLY A O 1
ATOM 1358 N N . TYR A 1 175 ? 13.160 -25.701 29.231 1.00 96.06 175 TYR A N 1
ATOM 1359 C CA . TYR A 1 175 ? 11.712 -25.912 29.251 1.00 96.06 175 TYR A CA 1
ATOM 1360 C C . TYR A 1 175 ? 11.022 -25.183 30.413 1.00 96.06 175 TYR A C 1
ATOM 1362 O O . TYR A 1 175 ? 11.639 -24.934 31.454 1.00 96.06 175 TYR A O 1
ATOM 1370 N N . GLY A 1 176 ? 9.729 -24.907 30.236 1.00 93.25 176 GLY A N 1
ATOM 1371 C CA . GLY A 1 176 ? 8.795 -24.399 31.245 1.00 93.25 176 GLY A CA 1
ATOM 1372 C C . GLY A 1 176 ? 7.636 -25.368 31.508 1.00 93.25 176 GLY A C 1
ATOM 1373 O O . GLY A 1 176 ? 7.519 -26.401 30.846 1.00 93.25 176 GLY A O 1
ATOM 1374 N N . LEU A 1 177 ? 6.788 -25.056 32.494 1.00 93.38 177 LEU A N 1
ATOM 1375 C CA . LEU A 1 177 ? 5.529 -25.776 32.742 1.00 93.38 177 LEU A CA 1
ATOM 1376 C C . LEU A 1 177 ? 4.377 -25.055 32.041 1.00 93.38 177 LEU A C 1
ATOM 1378 O O . LEU A 1 177 ? 4.320 -23.829 32.080 1.00 93.38 177 LEU A O 1
ATOM 1382 N N . MET A 1 178 ? 3.460 -25.813 31.442 1.00 92.56 178 MET A N 1
ATOM 1383 C CA . MET A 1 178 ? 2.324 -25.275 30.697 1.00 92.56 178 MET A CA 1
ATOM 1384 C C . MET A 1 178 ? 1.051 -26.095 30.948 1.00 92.56 178 MET A C 1
ATOM 1386 O O . MET A 1 178 ? 1.034 -27.265 30.583 1.00 92.56 178 MET A O 1
ATOM 1390 N N . PRO A 1 179 ? -0.016 -25.532 31.538 1.00 85.75 179 PRO A N 1
ATOM 1391 C CA . PRO A 1 179 ? -0.024 -24.304 32.339 1.00 85.75 179 PRO A CA 1
ATOM 1392 C C . PRO A 1 179 ? 0.909 -24.399 33.556 1.00 85.75 179 PRO A C 1
ATOM 1394 O O . PRO A 1 179 ? 1.264 -25.497 33.989 1.00 85.75 179 PRO A O 1
ATOM 1397 N N . ASN A 1 180 ? 1.288 -23.281 34.178 1.00 82.19 180 ASN A N 1
ATOM 1398 C CA . ASN A 1 180 ? 2.139 -23.303 35.378 1.00 82.19 180 ASN A CA 1
ATOM 1399 C C . ASN A 1 180 ? 1.376 -23.825 36.615 1.00 82.19 180 ASN A C 1
ATOM 1401 O O . ASN A 1 180 ? 1.952 -24.479 37.490 1.00 82.19 180 ASN A O 1
ATOM 1405 N N . LEU A 1 181 ? 0.061 -23.577 36.687 1.00 78.94 181 LEU A N 1
ATOM 1406 C CA . LEU A 1 181 ? -0.819 -24.038 37.764 1.00 78.94 181 LEU A CA 1
ATOM 1407 C C . LEU A 1 181 ? -2.201 -24.438 37.230 1.00 78.94 181 LEU A C 1
ATOM 1409 O O . LEU A 1 181 ? -2.838 -23.669 36.526 1.00 78.94 181 LEU A O 1
ATOM 1413 N N . GLY A 1 182 ? -2.717 -25.587 37.676 1.00 85.50 182 GLY A N 1
ATOM 1414 C CA . GLY A 1 182 ? -4.083 -26.018 37.364 1.00 85.50 182 GLY A CA 1
ATOM 1415 C C . GLY A 1 182 ? -4.200 -26.703 36.003 1.00 85.50 182 GLY A C 1
ATOM 1416 O O . GLY A 1 182 ? -3.441 -27.627 35.716 1.00 85.50 182 GLY A O 1
ATOM 1417 N N . VAL A 1 183 ? -5.190 -26.280 35.222 1.00 89.12 183 VAL A N 1
ATOM 1418 C CA . VAL A 1 183 ? -5.462 -26.729 33.850 1.00 89.12 183 VAL A CA 1
ATOM 1419 C C . VAL A 1 183 ? -5.573 -25.499 32.957 1.00 89.12 183 VAL A C 1
ATOM 1421 O O . VAL A 1 183 ? -5.949 -24.439 33.454 1.00 89.12 183 VAL A O 1
ATOM 1424 N N . LEU A 1 184 ? -5.230 -25.630 31.676 1.00 89.19 184 LEU A N 1
ATOM 1425 C CA . LEU A 1 184 ? -5.429 -24.561 30.703 1.00 89.19 184 LEU A CA 1
ATOM 1426 C C . LEU A 1 184 ? -6.800 -24.790 30.083 1.00 89.19 184 LEU A C 1
ATOM 1428 O O . LEU A 1 184 ? -6.999 -25.756 29.341 1.00 89.19 184 LEU A O 1
ATOM 1432 N N . SER A 1 185 ? -7.766 -23.964 30.469 1.00 84.94 185 SER A N 1
ATOM 1433 C CA . SER A 1 185 ? -9.153 -24.103 30.026 1.00 84.94 185 SER A CA 1
ATOM 1434 C C . SER A 1 185 ? -9.271 -23.790 28.526 1.00 84.94 185 SER A C 1
ATOM 1436 O O . SER A 1 185 ? -8.398 -23.124 27.971 1.00 84.94 185 SER A O 1
ATOM 1438 N N . PRO A 1 186 ? -10.350 -24.207 27.850 1.00 80.38 186 PRO A N 1
ATOM 1439 C CA . PRO A 1 186 ? -10.653 -23.766 26.490 1.00 80.38 186 PRO A CA 1
ATOM 1440 C C . PRO A 1 186 ? -10.592 -22.245 26.333 1.00 80.38 186 PRO A C 1
ATOM 1442 O O . PRO A 1 186 ? -11.097 -21.512 27.186 1.00 80.38 186 PRO A O 1
ATOM 1445 N N . ASP A 1 187 ? -9.965 -21.803 25.245 1.00 75.94 187 ASP A N 1
ATOM 1446 C CA . ASP A 1 187 ? -9.645 -20.416 24.886 1.00 75.94 187 ASP A CA 1
ATOM 1447 C C . ASP A 1 187 ? -8.701 -19.686 25.867 1.00 75.94 187 ASP A C 1
ATOM 1449 O O . ASP A 1 187 ? -8.379 -18.506 25.684 1.00 75.94 187 ASP A O 1
ATOM 1453 N N . GLU A 1 188 ? -8.215 -20.363 26.910 1.00 78.44 188 GLU A N 1
ATOM 1454 C CA . GLU A 1 188 ? -7.261 -19.798 27.856 1.00 78.44 188 GLU A CA 1
ATOM 1455 C C . GLU A 1 188 ? -5.849 -19.810 27.267 1.00 78.44 188 GLU A C 1
ATOM 1457 O O . GLU A 1 188 ? -5.444 -20.728 26.552 1.00 78.44 188 GLU A O 1
ATOM 1462 N N . THR A 1 189 ? -5.088 -18.757 27.564 1.00 87.38 189 THR A N 1
ATOM 1463 C CA . THR A 1 189 ? -3.715 -18.583 27.089 1.00 87.38 189 THR A CA 1
ATOM 1464 C C . THR A 1 189 ? -2.785 -18.340 28.262 1.00 87.38 189 THR A C 1
ATOM 1466 O O . THR A 1 189 ? -3.006 -17.415 29.046 1.00 87.38 189 THR A O 1
ATOM 1469 N N . GLU A 1 190 ? -1.691 -19.089 28.323 1.00 91.56 190 GLU A N 1
ATOM 1470 C CA . GLU A 1 190 ? -0.627 -18.882 29.300 1.00 91.56 190 GLU A CA 1
ATOM 1471 C C . GLU A 1 190 ? 0.723 -18.672 28.605 1.00 91.56 190 GLU A C 1
ATOM 1473 O O . GLU A 1 190 ? 0.964 -19.142 27.493 1.00 91.56 190 GLU A O 1
ATOM 1478 N N . GLY A 1 191 ? 1.583 -17.866 29.228 1.00 88.31 191 GLY A N 1
ATOM 1479 C CA . GLY A 1 191 ? 2.907 -17.536 28.712 1.00 88.31 191 GLY A CA 1
ATOM 1480 C C . GLY A 1 191 ? 4.014 -18.170 29.541 1.00 88.31 191 GLY A C 1
ATOM 1481 O O . GLY A 1 191 ? 3.888 -18.290 30.757 1.00 88.31 191 GLY A O 1
ATOM 1482 N N . ASP A 1 192 ? 5.116 -18.508 28.883 1.00 94.88 192 ASP A N 1
ATOM 1483 C CA . ASP A 1 192 ? 6.345 -18.979 29.517 1.00 94.88 192 ASP A CA 1
ATOM 1484 C C . ASP A 1 192 ? 7.557 -18.187 28.993 1.00 94.88 192 ASP A C 1
ATOM 1486 O O . ASP A 1 192 ? 7.506 -17.557 27.933 1.00 94.88 192 ASP A O 1
ATOM 1490 N N . THR A 1 193 ? 8.638 -18.127 29.774 1.00 91.38 193 THR A N 1
ATOM 1491 C CA . THR A 1 193 ? 9.817 -17.313 29.445 1.00 91.38 193 THR A CA 1
ATOM 1492 C C . THR A 1 193 ? 11.116 -17.993 29.861 1.00 91.38 193 THR A C 1
ATOM 1494 O O . THR A 1 193 ? 11.287 -18.367 31.021 1.00 91.38 193 THR A O 1
ATOM 1497 N N . ILE A 1 194 ? 12.087 -18.030 28.944 1.00 92.38 194 ILE A N 1
ATOM 1498 C CA . ILE A 1 194 ? 13.487 -18.357 29.236 1.00 92.38 194 ILE A CA 1
ATOM 1499 C C . ILE A 1 194 ? 14.316 -17.080 29.148 1.00 92.38 194 ILE A C 1
ATOM 1501 O O . ILE A 1 194 ? 14.409 -16.470 28.088 1.00 92.38 194 ILE A O 1
ATOM 1505 N N . SER A 1 195 ? 14.956 -16.685 30.248 1.00 91.50 195 SER A N 1
ATOM 1506 C CA . SER A 1 195 ? 15.801 -15.487 30.278 1.00 91.50 195 SER A CA 1
ATOM 1507 C C . SER A 1 195 ? 17.293 -15.811 30.263 1.00 91.50 195 SER A C 1
ATOM 1509 O O . SER A 1 195 ? 17.740 -16.784 30.873 1.00 91.50 195 SER A O 1
ATOM 1511 N N . ASN A 1 196 ? 18.086 -14.909 29.686 1.00 89.88 196 ASN A N 1
ATOM 1512 C CA . ASN A 1 196 ? 19.547 -14.924 29.667 1.00 89.88 196 ASN A CA 1
ATOM 1513 C C . ASN A 1 196 ? 20.169 -16.170 29.011 1.00 89.88 196 ASN A C 1
ATOM 1515 O O . ASN A 1 196 ? 21.238 -16.620 29.446 1.00 89.88 196 ASN A O 1
ATOM 1519 N N . PHE A 1 197 ? 19.547 -16.720 27.967 1.00 95.00 197 PHE A N 1
ATOM 1520 C CA . PHE A 1 197 ? 20.155 -17.803 27.199 1.00 95.00 197 PHE A CA 1
ATOM 1521 C C . PHE A 1 197 ? 21.378 -17.280 26.440 1.00 95.00 197 PHE A C 1
ATOM 1523 O O . PHE A 1 197 ? 21.272 -16.352 25.644 1.00 95.00 197 PHE A O 1
ATOM 1530 N N . ALA A 1 198 ? 22.551 -17.861 26.698 1.00 95.12 198 ALA A N 1
ATOM 1531 C CA . ALA A 1 198 ? 23.782 -17.487 26.012 1.00 95.12 198 ALA A CA 1
ATOM 1532 C C . ALA A 1 198 ? 23.875 -18.207 24.661 1.00 95.12 198 ALA A C 1
ATOM 1534 O O . ALA A 1 198 ? 23.962 -19.436 24.618 1.00 95.12 198 ALA A O 1
ATOM 1535 N N . VAL A 1 199 ? 23.900 -17.434 23.576 1.00 92.12 199 VAL A N 1
ATOM 1536 C CA . VAL A 1 199 ? 23.986 -17.942 22.206 1.00 92.12 199 VAL A CA 1
ATOM 1537 C C . VAL A 1 199 ? 25.294 -18.734 22.039 1.00 92.12 199 VAL A C 1
ATOM 1539 O O . VAL A 1 199 ? 26.368 -18.202 22.341 1.00 92.12 199 VAL A O 1
ATOM 1542 N N . PRO A 1 200 ? 25.245 -20.002 21.590 1.00 89.44 200 PRO A N 1
ATOM 1543 C CA . PRO A 1 200 ? 26.435 -20.829 21.406 1.00 89.44 200 PRO A CA 1
ATOM 1544 C C . PRO A 1 200 ? 27.417 -20.249 20.384 1.00 89.44 200 PRO A C 1
ATOM 1546 O O . PRO A 1 200 ? 27.032 -19.486 19.502 1.00 89.44 200 PRO A O 1
ATOM 1549 N N . ASP A 1 201 ? 28.680 -20.679 20.454 1.00 90.31 201 ASP A N 1
ATOM 1550 C CA . ASP A 1 201 ? 29.698 -20.347 19.449 1.00 90.31 201 ASP A CA 1
ATOM 1551 C C . ASP A 1 201 ? 29.505 -21.169 18.167 1.00 90.31 201 ASP A C 1
ATOM 1553 O O . ASP A 1 201 ? 30.233 -22.122 17.879 1.00 90.31 201 ASP A O 1
ATOM 1557 N N . TRP A 1 202 ? 28.426 -20.861 17.451 1.00 87.44 202 TRP A N 1
ATOM 1558 C CA . TRP A 1 202 ? 28.078 -21.454 16.167 1.00 87.44 202 TRP A CA 1
ATOM 1559 C C . TRP A 1 202 ? 28.548 -20.549 15.022 1.00 87.44 202 TRP A C 1
ATOM 1561 O O . TRP A 1 202 ? 28.632 -19.336 15.204 1.00 87.44 202 TRP A O 1
ATOM 1571 N N . PRO A 1 203 ? 28.881 -21.112 13.844 1.00 84.88 203 PRO A N 1
ATOM 1572 C CA . PRO A 1 203 ? 29.305 -20.311 12.700 1.00 84.88 203 PRO A CA 1
ATOM 1573 C C . PRO A 1 203 ? 28.263 -19.262 12.311 1.00 84.88 203 PRO A C 1
ATOM 1575 O O . PRO A 1 203 ? 27.065 -19.525 12.425 1.00 84.88 203 PRO A O 1
ATOM 1578 N N . ASP A 1 204 ? 28.716 -18.131 11.773 1.00 81.50 204 ASP A N 1
ATOM 1579 C CA . ASP A 1 204 ? 27.823 -17.104 11.238 1.00 81.50 204 ASP A CA 1
ATOM 1580 C C . ASP A 1 204 ? 26.820 -17.713 10.236 1.00 81.50 204 ASP A C 1
ATOM 1582 O O . ASP A 1 204 ? 27.201 -18.485 9.349 1.00 81.50 204 ASP A O 1
ATOM 1586 N N . GLY A 1 205 ? 25.532 -17.393 10.376 1.00 70.00 205 GLY A N 1
ATOM 1587 C CA . GLY A 1 205 ? 24.471 -17.981 9.559 1.00 70.00 205 GLY A CA 1
ATOM 1588 C C . GLY A 1 205 ? 23.055 -17.782 10.105 1.00 70.00 205 GLY A C 1
ATOM 1589 O O . GLY A 1 205 ? 22.846 -17.181 11.160 1.00 70.00 205 GLY A O 1
ATOM 1590 N N . LYS A 1 206 ? 22.072 -18.297 9.354 1.00 78.38 206 LYS A N 1
ATOM 1591 C CA . LYS A 1 206 ? 20.645 -18.305 9.719 1.00 78.38 206 LYS A CA 1
ATOM 1592 C C . LYS A 1 206 ? 20.349 -19.526 10.602 1.00 78.38 206 LYS A C 1
ATOM 1594 O O . LYS A 1 206 ? 20.749 -20.640 10.267 1.00 78.38 206 LYS A O 1
ATOM 1599 N N . TYR A 1 207 ? 19.644 -19.306 11.707 1.00 87.25 207 TYR A N 1
ATOM 1600 C CA . TYR A 1 207 ? 19.236 -20.323 12.680 1.00 87.25 207 TYR A CA 1
ATOM 1601 C C . TYR A 1 207 ? 17.784 -20.087 13.108 1.00 87.25 207 TYR A C 1
ATOM 1603 O O . TYR A 1 207 ? 17.201 -19.052 12.801 1.00 87.25 207 TYR A O 1
ATOM 1611 N N . TYR A 1 208 ? 17.190 -21.038 13.821 1.00 89.56 208 TYR A N 1
ATOM 1612 C CA . TYR A 1 208 ? 15.801 -20.981 14.265 1.00 89.56 208 TYR A CA 1
ATOM 1613 C C . TYR A 1 208 ? 15.703 -21.306 15.750 1.00 89.56 208 TYR A C 1
ATOM 1615 O O . TYR A 1 208 ? 16.212 -22.338 16.191 1.00 89.56 208 TYR A O 1
ATOM 1623 N N . VAL A 1 209 ? 15.022 -20.441 16.500 1.00 89.31 209 VAL A N 1
ATOM 1624 C CA . VAL A 1 209 ? 14.518 -20.749 17.837 1.00 89.31 209 VAL A CA 1
ATOM 1625 C C . VAL A 1 209 ? 13.147 -21.389 17.676 1.00 89.31 209 VAL A C 1
ATOM 1627 O O . VAL A 1 209 ? 12.306 -20.833 16.982 1.00 89.31 209 VAL A O 1
ATOM 1630 N N . THR A 1 210 ? 12.913 -22.545 18.284 1.00 91.06 210 THR A N 1
ATOM 1631 C CA . THR A 1 210 ? 11.634 -23.262 18.210 1.00 91.06 210 THR A CA 1
ATOM 1632 C C . THR A 1 210 ? 11.075 -23.477 19.602 1.00 91.06 210 THR A C 1
ATOM 1634 O O . THR A 1 210 ? 11.820 -23.919 20.470 1.00 91.06 210 THR A O 1
ATOM 1637 N N . ALA A 1 211 ? 9.793 -23.186 19.800 1.00 91.56 211 ALA A N 1
ATOM 1638 C CA . ALA A 1 211 ? 9.044 -23.517 21.001 1.00 91.56 211 ALA A CA 1
ATOM 1639 C C . ALA A 1 211 ? 8.006 -24.595 20.688 1.00 91.56 211 ALA A C 1
ATOM 1641 O O . ALA A 1 211 ? 7.385 -24.562 19.626 1.00 91.56 211 ALA A O 1
ATOM 1642 N N . VAL A 1 212 ? 7.854 -25.548 21.603 1.00 95.38 212 VAL A N 1
ATOM 1643 C CA . VAL A 1 212 ? 7.074 -26.771 21.396 1.00 95.38 212 VAL A CA 1
ATOM 1644 C C . VAL A 1 212 ? 6.289 -27.051 22.663 1.00 95.38 212 VAL A C 1
ATOM 1646 O O . VAL A 1 212 ? 6.886 -27.381 23.690 1.00 95.38 212 VAL A O 1
ATOM 1649 N N . ALA A 1 213 ? 4.975 -26.878 22.615 1.00 92.75 213 ALA A N 1
ATOM 1650 C CA . ALA A 1 213 ? 4.097 -27.324 23.685 1.00 92.75 213 ALA A CA 1
ATOM 1651 C C . ALA A 1 213 ? 3.889 -28.840 23.577 1.00 92.75 213 ALA A C 1
ATOM 1653 O O . ALA A 1 213 ? 3.914 -29.399 22.488 1.00 92.75 213 ALA A O 1
ATOM 1654 N N . ASP A 1 214 ? 3.740 -29.501 24.719 1.00 93.75 214 ASP A N 1
ATOM 1655 C CA . ASP A 1 214 ? 3.442 -30.930 24.822 1.00 93.75 214 ASP A CA 1
ATOM 1656 C C . ASP A 1 214 ? 4.298 -31.876 23.964 1.00 93.75 214 ASP A C 1
ATOM 1658 O O . ASP A 1 214 ? 3.837 -32.894 23.462 1.00 93.75 214 ASP A O 1
ATOM 1662 N N . GLU A 1 215 ? 5.593 -31.598 23.812 1.00 89.25 215 GLU A N 1
ATOM 1663 C CA . GLU A 1 215 ? 6.446 -32.405 22.925 1.00 89.25 215 GLU A CA 1
ATOM 1664 C C . GLU A 1 215 ? 6.487 -33.904 23.285 1.00 89.25 215 GLU A C 1
ATOM 1666 O O . GLU A 1 215 ? 6.690 -34.766 22.427 1.00 89.25 215 GLU A O 1
ATOM 1671 N N . ASN A 1 216 ? 6.276 -34.228 24.562 1.00 87.69 216 ASN A N 1
ATOM 1672 C CA . ASN A 1 216 ? 6.236 -35.604 25.051 1.00 87.69 216 ASN A CA 1
ATOM 1673 C C . ASN A 1 216 ? 4.874 -36.290 24.850 1.00 87.69 216 ASN A C 1
ATOM 1675 O O . ASN A 1 216 ? 4.770 -37.475 25.184 1.00 87.69 216 ASN A O 1
ATOM 1679 N N . ARG A 1 217 ? 3.866 -35.579 24.325 1.00 87.69 217 ARG A N 1
ATOM 1680 C CA . ARG A 1 217 ? 2.477 -36.034 24.176 1.00 87.69 217 ARG A CA 1
ATOM 1681 C C . ARG A 1 217 ? 1.878 -36.505 25.499 1.00 87.69 217 ARG A C 1
ATOM 1683 O O . ARG A 1 217 ? 1.402 -37.638 25.627 1.00 87.69 217 ARG A O 1
ATOM 1690 N N . GLU A 1 218 ? 2.051 -35.688 26.537 1.00 86.62 218 GLU A N 1
ATOM 1691 C CA . GLU A 1 218 ? 1.523 -35.936 27.881 1.00 86.62 218 GLU A CA 1
ATOM 1692 C C . GLU A 1 218 ? 0.028 -35.571 27.964 1.00 86.62 218 GLU A C 1
ATOM 1694 O O . GLU A 1 218 ? -0.684 -36.136 28.801 1.00 86.62 218 GLU A O 1
ATOM 1699 N N . VAL A 1 219 ? -0.454 -34.686 27.085 1.00 88.62 219 VAL A N 1
ATOM 1700 C CA . VAL A 1 219 ? -1.863 -34.330 26.884 1.00 88.62 219 VAL A CA 1
ATOM 1701 C C . VAL A 1 219 ? -2.337 -35.003 25.594 1.00 88.62 219 VAL A C 1
ATOM 1703 O O . VAL A 1 219 ? -1.604 -35.094 24.627 1.00 88.62 219 VAL A O 1
ATOM 1706 N N . SER A 1 220 ? -3.546 -35.568 25.585 1.00 84.69 220 SER A N 1
ATOM 1707 C CA . SER A 1 220 ? -4.134 -36.078 24.337 1.00 84.69 220 SER A CA 1
ATOM 1708 C C . SER A 1 220 ? -4.977 -34.988 23.704 1.00 84.69 220 SER A C 1
ATOM 1710 O O . SER A 1 220 ? -5.979 -34.576 24.297 1.00 84.69 220 SER A O 1
ATOM 1712 N N . GLU A 1 221 ? -4.571 -34.547 22.520 1.00 84.81 221 GLU A N 1
ATOM 1713 C CA . GLU A 1 221 ? -5.105 -33.349 21.881 1.00 84.81 221 GLU A CA 1
ATOM 1714 C C . GLU A 1 221 ? -5.948 -33.655 20.632 1.00 84.81 221 GLU A C 1
ATOM 1716 O O . GLU A 1 221 ? -5.962 -34.779 20.120 1.00 84.81 221 GLU A O 1
ATOM 1721 N N . GLN A 1 222 ? -6.717 -32.667 20.156 1.00 77.12 222 GLN A N 1
ATOM 1722 C CA . GLN A 1 222 ? -7.464 -32.789 18.894 1.00 77.12 222 GLN A CA 1
ATOM 1723 C C . GLN A 1 222 ? -6.528 -32.827 17.687 1.00 77.12 222 GLN A C 1
ATOM 1725 O O . GLN A 1 222 ? -6.788 -33.561 16.730 1.00 77.12 222 GLN A O 1
ATOM 1730 N N . ASP A 1 223 ? -5.451 -32.051 17.748 1.00 73.94 223 ASP A N 1
ATOM 1731 C CA . ASP A 1 223 ? -4.390 -31.999 16.760 1.00 73.94 223 ASP A CA 1
ATOM 1732 C C . ASP A 1 223 ? -3.054 -31.955 17.505 1.00 73.94 223 ASP A C 1
ATOM 1734 O O . ASP A 1 223 ? -2.823 -31.095 18.333 1.00 73.94 223 ASP A O 1
ATOM 1738 N N . GLU A 1 224 ? -2.189 -32.924 17.228 1.00 84.81 224 GLU A N 1
ATOM 1739 C CA . GLU A 1 224 ? -0.871 -33.069 17.866 1.00 84.81 224 GLU A CA 1
ATOM 1740 C C . GLU A 1 224 ? 0.245 -32.450 17.003 1.00 84.81 224 GLU A C 1
ATOM 1742 O O . GLU A 1 224 ? 1.438 -32.709 17.204 1.00 84.81 224 GLU A O 1
ATOM 1747 N N . THR A 1 225 ? -0.131 -31.755 15.926 1.00 75.38 225 THR A N 1
ATOM 1748 C CA . THR A 1 225 ? 0.792 -31.240 14.907 1.00 75.38 225 THR A CA 1
ATOM 1749 C C . THR A 1 225 ? 0.919 -29.721 14.919 1.00 75.38 225 THR A C 1
ATOM 1751 O O . THR A 1 225 ? 1.809 -29.185 14.255 1.00 75.38 225 THR A O 1
ATOM 1754 N N . ASN A 1 226 ? 0.092 -29.026 15.701 1.00 75.88 226 ASN A N 1
ATOM 1755 C CA . ASN A 1 226 ? 0.010 -27.565 15.762 1.00 75.88 226 ASN A CA 1
ATOM 1756 C C . ASN A 1 226 ? 0.677 -26.963 17.026 1.00 75.88 226 ASN A C 1
ATOM 1758 O O . ASN A 1 226 ? 0.656 -25.749 17.238 1.00 75.88 226 ASN A O 1
ATOM 1762 N N . ASN A 1 227 ? 1.360 -27.790 17.817 1.00 88.06 227 ASN A N 1
ATOM 1763 C CA . ASN A 1 227 ? 1.976 -27.421 19.092 1.00 88.06 227 ASN A CA 1
ATOM 1764 C C . ASN A 1 227 ? 3.357 -26.758 18.945 1.00 88.06 227 ASN A C 1
ATOM 1766 O O . ASN A 1 227 ? 4.079 -26.605 19.931 1.00 88.06 227 ASN A O 1
ATOM 1770 N N . GLU A 1 228 ? 3.784 -26.395 17.734 1.00 91.19 228 GLU A N 1
ATOM 1771 C CA . GLU A 1 228 ? 5.136 -25.903 17.459 1.00 91.19 228 GLU A CA 1
ATOM 1772 C C . GLU A 1 228 ? 5.139 -24.558 16.727 1.00 91.19 228 GLU A C 1
ATOM 1774 O O . GLU A 1 228 ? 4.473 -24.376 15.708 1.00 91.19 228 GLU A O 1
ATOM 1779 N N . LEU A 1 229 ? 5.998 -23.639 17.178 1.00 76.44 229 LEU A N 1
ATOM 1780 C CA . LEU A 1 229 ? 6.293 -22.396 16.469 1.00 76.44 229 LEU A CA 1
ATOM 1781 C C . LEU A 1 229 ? 7.800 -22.125 16.436 1.00 76.44 229 LEU A C 1
ATOM 1783 O O . LEU A 1 229 ? 8.497 -22.303 17.434 1.00 76.44 229 LEU A O 1
ATOM 1787 N N . SER A 1 230 ? 8.315 -21.643 15.300 1.00 81.44 230 SER A N 1
ATOM 1788 C CA . SER A 1 230 ? 9.723 -21.252 15.158 1.00 81.44 230 SER A CA 1
ATOM 1789 C C . SER A 1 230 ? 9.882 -19.792 14.741 1.00 81.44 230 SER A C 1
ATOM 1791 O O . SER A 1 230 ? 9.154 -19.303 13.882 1.00 81.44 230 SER A O 1
ATOM 1793 N N . VAL A 1 231 ? 10.920 -19.141 15.261 1.00 73.19 231 VAL A N 1
ATOM 1794 C CA . VAL A 1 231 ? 11.381 -17.798 14.888 1.00 73.19 231 VAL A CA 1
ATOM 1795 C C . VAL A 1 231 ? 12.807 -17.887 14.355 1.00 73.19 231 VAL A C 1
ATOM 1797 O O . VAL A 1 231 ? 13.660 -18.533 14.960 1.00 73.19 231 VAL A O 1
ATOM 1800 N N . GLN A 1 232 ? 13.088 -17.238 13.225 1.00 89.62 232 GLN A N 1
ATOM 1801 C CA . GLN A 1 232 ? 14.445 -17.175 12.680 1.00 89.62 232 GLN A CA 1
ATOM 1802 C C . GLN A 1 232 ? 15.294 -16.148 13.439 1.00 89.62 232 GLN A C 1
ATOM 1804 O O . GLN A 1 232 ? 14.854 -15.023 13.660 1.00 89.62 232 GLN A O 1
ATOM 1809 N N . ILE A 1 233 ? 16.538 -16.504 13.747 1.00 80.06 233 ILE A N 1
ATOM 1810 C CA . ILE A 1 233 ? 17.576 -15.590 14.228 1.00 80.06 233 ILE A CA 1
ATOM 1811 C C . ILE A 1 233 ? 18.815 -15.672 13.328 1.00 80.06 233 ILE A C 1
ATOM 1813 O O . ILE A 1 233 ? 19.047 -16.672 12.646 1.00 80.06 233 ILE A O 1
ATOM 1817 N N . THR A 1 234 ? 19.642 -14.634 13.341 1.00 81.62 234 THR A N 1
ATOM 1818 C CA . THR A 1 234 ? 20.945 -14.607 12.667 1.00 81.62 234 THR A CA 1
ATOM 1819 C C . THR A 1 234 ? 22.047 -14.589 13.714 1.00 81.62 234 THR A C 1
ATOM 1821 O O . THR A 1 234 ? 22.065 -13.701 14.564 1.00 81.62 234 THR A O 1
ATOM 1824 N N . ILE A 1 235 ? 22.972 -15.548 13.641 1.00 86.88 235 ILE A N 1
ATOM 1825 C CA . ILE A 1 235 ? 24.227 -15.496 14.398 1.00 86.88 235 ILE A CA 1
ATOM 1826 C C . ILE A 1 235 ? 25.277 -14.870 13.473 1.00 86.88 235 ILE A C 1
ATOM 1828 O O . ILE A 1 235 ? 25.455 -15.352 12.358 1.00 86.88 235 ILE A O 1
ATOM 1832 N N . GLY A 1 236 ? 25.937 -13.789 13.891 1.00 79.56 236 GLY A N 1
ATOM 1833 C CA . GLY A 1 236 ? 26.952 -13.081 13.097 1.00 79.56 236 GLY A CA 1
ATOM 1834 C C . GLY A 1 236 ? 26.551 -11.660 12.680 1.00 79.56 236 GLY A C 1
ATOM 1835 O O . GLY A 1 236 ? 25.641 -11.056 13.244 1.00 79.56 236 GLY A O 1
ATOM 1836 N N . ASN A 1 237 ? 27.273 -11.081 11.715 1.00 48.56 237 ASN A N 1
ATOM 1837 C CA . ASN A 1 237 ? 26.926 -9.763 11.159 1.00 48.56 237 ASN A CA 1
ATOM 1838 C C . ASN A 1 237 ? 25.750 -9.887 10.171 1.00 48.56 237 ASN A C 1
ATOM 1840 O O . ASN A 1 237 ? 25.670 -10.902 9.475 1.00 48.56 237 ASN A O 1
ATOM 1844 N N . PRO A 1 238 ? 24.874 -8.871 10.054 1.00 38.81 238 PRO A N 1
ATOM 1845 C CA . PRO A 1 238 ? 23.764 -8.930 9.111 1.00 38.81 238 PRO A CA 1
ATOM 1846 C C . PRO A 1 238 ? 24.295 -9.079 7.674 1.00 38.81 238 PRO A C 1
ATOM 1848 O O . PRO A 1 238 ? 25.166 -8.304 7.263 1.00 38.81 238 PRO A O 1
ATOM 1851 N N . PRO A 1 239 ? 23.796 -10.048 6.887 1.00 33.28 239 PRO A N 1
ATOM 1852 C CA . PRO A 1 239 ? 23.872 -9.966 5.437 1.00 33.28 239 PRO A CA 1
ATOM 1853 C C . PRO A 1 239 ? 23.151 -8.691 4.982 1.00 33.28 239 PRO A C 1
ATOM 1855 O O . PRO A 1 239 ? 22.080 -8.375 5.496 1.00 33.28 239 PRO A O 1
ATOM 1858 N N . ASN A 1 240 ? 23.711 -7.975 4.004 1.00 31.22 240 ASN A N 1
ATOM 1859 C CA . ASN A 1 240 ? 23.006 -6.912 3.279 1.00 31.22 240 ASN A CA 1
ATOM 1860 C C . ASN A 1 240 ? 21.955 -7.536 2.334 1.00 31.22 240 ASN A C 1
ATOM 1862 O O . ASN A 1 240 ? 22.057 -7.399 1.119 1.00 31.22 240 ASN A O 1
ATOM 1866 N N . GLU A 1 241 ? 20.990 -8.265 2.891 1.00 31.66 241 GLU A N 1
ATOM 1867 C CA . GLU A 1 241 ? 19.804 -8.773 2.200 1.00 31.66 241 GLU A CA 1
ATOM 1868 C C . GLU A 1 241 ? 18.558 -8.090 2.788 1.00 31.66 241 GLU A C 1
ATOM 1870 O O . GLU A 1 241 ? 18.513 -7.853 4.001 1.00 31.66 241 GLU A O 1
ATOM 1875 N N . PRO A 1 242 ? 17.540 -7.776 1.967 1.00 30.53 242 PRO A N 1
ATOM 1876 C CA . PRO A 1 242 ? 16.251 -7.318 2.471 1.00 30.53 242 PRO A CA 1
ATOM 1877 C C . PRO A 1 242 ? 15.656 -8.365 3.437 1.00 30.53 242 PRO A C 1
ATOM 1879 O O . PRO A 1 242 ? 15.796 -9.571 3.207 1.00 30.53 242 PRO A O 1
ATOM 1882 N N . PRO A 1 243 ? 15.018 -7.936 4.541 1.00 29.56 243 PRO A N 1
ATOM 1883 C CA . PRO A 1 243 ? 14.523 -8.842 5.569 1.00 29.56 243 PRO A CA 1
ATOM 1884 C C . PRO A 1 243 ? 13.452 -9.778 5.005 1.00 29.56 243 PRO A C 1
ATOM 1886 O O . PRO A 1 243 ? 12.499 -9.341 4.361 1.00 29.56 243 PRO A O 1
ATOM 1889 N N . ALA A 1 244 ? 13.599 -11.073 5.292 1.00 28.91 244 ALA A N 1
ATOM 1890 C CA . ALA A 1 244 ? 12.543 -12.050 5.078 1.00 28.91 244 ALA A CA 1
ATOM 1891 C C . ALA A 1 244 ? 11.307 -11.638 5.892 1.00 28.91 244 ALA A C 1
ATOM 1893 O O . ALA A 1 244 ? 11.388 -11.444 7.107 1.00 28.91 244 ALA A O 1
ATOM 1894 N N . ILE A 1 245 ? 10.179 -11.493 5.203 1.00 30.19 245 ILE A N 1
ATOM 1895 C CA . ILE A 1 245 ? 8.871 -11.238 5.801 1.00 30.19 245 ILE A CA 1
ATOM 1896 C C . ILE A 1 245 ? 8.480 -12.493 6.576 1.00 30.19 245 ILE A C 1
ATOM 1898 O O . ILE A 1 245 ? 8.376 -13.580 6.009 1.00 30.19 245 ILE A O 1
ATOM 1902 N N . VAL A 1 246 ? 8.309 -12.353 7.888 1.00 25.91 246 VAL A N 1
ATOM 1903 C CA . VAL A 1 246 ? 7.668 -13.384 8.704 1.00 25.91 246 VAL A CA 1
ATOM 1904 C C . VAL A 1 246 ? 6.160 -13.176 8.539 1.00 25.91 246 VAL A C 1
ATOM 1906 O O . VAL A 1 246 ? 5.694 -12.069 8.819 1.00 25.91 246 VAL A O 1
ATOM 1909 N N . PRO A 1 247 ? 5.388 -14.169 8.067 1.00 25.66 247 PRO A N 1
ATOM 1910 C CA . PRO A 1 247 ? 3.947 -14.022 7.942 1.00 25.66 247 PRO A CA 1
ATOM 1911 C C . PRO A 1 247 ? 3.333 -13.872 9.337 1.00 25.66 247 PRO A C 1
ATOM 1913 O O . PRO A 1 247 ? 3.440 -14.767 10.177 1.00 25.66 247 PRO A O 1
ATOM 1916 N N . VAL A 1 248 ? 2.659 -12.749 9.584 1.00 26.47 248 VAL A N 1
ATOM 1917 C CA . VAL A 1 248 ? 1.677 -12.631 10.670 1.00 26.47 248 VAL A CA 1
ATOM 1918 C C . VAL A 1 248 ? 0.398 -13.319 10.199 1.00 26.47 248 VAL A C 1
ATOM 1920 O O . VAL A 1 248 ? -0.560 -12.693 9.759 1.00 26.47 248 VAL A O 1
ATOM 1923 N N . ALA A 1 249 ? 0.404 -14.650 10.245 1.00 23.62 249 ALA A N 1
ATOM 1924 C CA . ALA A 1 249 ? -0.795 -15.446 10.048 1.00 23.62 249 ALA A CA 1
ATOM 1925 C C . ALA A 1 249 ? -1.587 -15.480 11.360 1.00 23.62 249 ALA A C 1
ATOM 1927 O O . ALA A 1 249 ? -1.294 -16.264 12.258 1.00 23.62 249 ALA A O 1
ATOM 1928 N N . SER A 1 250 ? -2.596 -14.621 11.473 1.00 25.94 250 SER A N 1
ATOM 1929 C CA . SER A 1 250 ? -3.832 -14.929 12.196 1.00 25.94 250 SER A CA 1
ATOM 1930 C C . SER A 1 250 ? -4.910 -13.935 11.790 1.00 25.94 250 SER A C 1
ATOM 1932 O O . SER A 1 250 ? -4.754 -12.727 11.958 1.00 25.94 250 SER A O 1
ATOM 1934 N N . LEU A 1 251 ? -6.032 -14.458 11.286 1.00 24.41 251 LEU A N 1
ATOM 1935 C CA . LEU A 1 251 ? -7.311 -13.757 11.319 1.00 24.41 251 LEU A CA 1
ATOM 1936 C C . LEU A 1 251 ? -7.665 -13.528 12.799 1.00 24.41 251 LEU A C 1
ATOM 1938 O O . LEU A 1 251 ? -8.329 -14.347 13.429 1.00 24.41 251 LEU A O 1
ATOM 1942 N N . ILE A 1 252 ? -7.209 -12.418 13.372 1.00 27.77 252 ILE A N 1
ATOM 1943 C CA . ILE A 1 252 ? -7.783 -11.899 14.610 1.00 27.77 252 ILE A CA 1
ATOM 1944 C C . ILE A 1 252 ? -9.139 -11.319 14.216 1.00 27.77 252 ILE A C 1
ATOM 1946 O O . ILE A 1 252 ? -9.208 -10.396 13.409 1.00 27.77 252 ILE A O 1
ATOM 1950 N N . CYS A 1 253 ? -10.237 -11.821 14.777 1.00 29.03 253 CYS A N 1
ATOM 1951 C CA . CYS A 1 253 ? -11.492 -11.075 14.738 1.00 29.03 253 CYS A CA 1
ATOM 1952 C C . CYS A 1 253 ? -11.363 -9.888 15.715 1.00 29.03 253 CYS A C 1
ATOM 1954 O O . CYS A 1 253 ? -11.744 -9.988 16.877 1.00 29.03 253 CYS A O 1
ATOM 1956 N N . GLY A 1 254 ? -10.729 -8.795 15.270 1.00 35.34 254 GLY A N 1
ATOM 1957 C CA . GLY A 1 254 ? -10.462 -7.594 16.076 1.00 35.34 254 GLY A CA 1
ATOM 1958 C C . GLY A 1 254 ? -9.330 -6.727 15.504 1.00 35.34 254 GLY A C 1
ATOM 1959 O O . GLY A 1 254 ? -8.519 -7.240 14.740 1.00 35.34 254 GLY A O 1
ATOM 1960 N N . PRO A 1 255 ? -9.271 -5.417 15.806 1.00 45.81 255 PRO A N 1
ATOM 1961 C CA . PRO A 1 255 ? -8.180 -4.561 15.337 1.00 45.81 255 PRO A CA 1
ATOM 1962 C C . PRO A 1 255 ? -6.811 -5.080 15.792 1.00 45.81 255 PRO A C 1
ATOM 1964 O O . PRO A 1 255 ? -6.688 -5.599 16.903 1.00 45.81 255 PRO A O 1
ATOM 1967 N N . ALA A 1 256 ? -5.782 -4.923 14.952 1.00 55.66 256 ALA A N 1
ATOM 1968 C CA . ALA A 1 256 ? -4.411 -5.239 15.347 1.00 55.66 256 ALA A CA 1
ATOM 1969 C C . ALA A 1 256 ? -4.025 -4.469 16.622 1.00 55.66 256 ALA A C 1
ATOM 1971 O O . ALA A 1 256 ? -4.388 -3.309 16.775 1.00 55.66 256 ALA A O 1
ATOM 1972 N N . THR A 1 257 ? -3.288 -5.079 17.549 1.00 59.12 257 THR A N 1
ATOM 1973 C CA . THR A 1 257 ? -2.917 -4.422 18.814 1.00 59.12 257 THR A CA 1
ATOM 1974 C C . THR A 1 257 ? -1.502 -3.856 18.768 1.00 59.12 257 THR A C 1
ATOM 1976 O O . THR A 1 257 ? -0.580 -4.540 18.329 1.00 59.12 257 THR A O 1
ATOM 1979 N N . GLY A 1 258 ? -1.314 -2.657 19.321 1.00 70.06 258 GLY A N 1
ATOM 1980 C CA . GLY A 1 258 ? -0.001 -2.042 19.524 1.00 70.06 258 GLY A CA 1
ATOM 1981 C C . GLY A 1 258 ? 0.403 -1.016 18.455 1.00 70.06 258 GLY A C 1
ATOM 1982 O O . GLY A 1 258 ? -0.368 -0.730 17.535 1.00 70.06 258 GLY A O 1
ATOM 1983 N N . PRO A 1 259 ? 1.605 -0.426 18.595 1.00 83.94 259 PRO A N 1
ATOM 1984 C CA . PRO A 1 259 ? 2.095 0.615 17.699 1.00 83.94 259 PRO A CA 1
ATOM 1985 C C . PRO A 1 259 ? 2.186 0.147 16.241 1.00 83.94 259 PRO A C 1
ATOM 1987 O O . PRO A 1 259 ? 2.837 -0.857 15.940 1.00 83.94 259 PRO A O 1
ATOM 1990 N N . GLY A 1 260 ? 1.635 0.926 15.317 1.00 91.50 260 GLY A N 1
ATOM 1991 C CA . GLY A 1 260 ? 1.647 0.651 13.880 1.00 91.50 260 GLY A CA 1
ATOM 1992 C C . GLY A 1 260 ? 2.166 1.820 13.049 1.00 91.50 260 GLY A C 1
ATOM 1993 O O . GLY A 1 260 ? 2.914 2.672 13.538 1.00 91.50 260 GLY A O 1
ATOM 1994 N N . VAL A 1 261 ? 1.771 1.819 11.778 1.00 96.44 261 VAL A N 1
ATOM 1995 C CA . VAL A 1 261 ? 2.054 2.884 10.818 1.00 96.44 261 VAL A CA 1
ATOM 1996 C C . VAL A 1 261 ? 0.732 3.380 10.247 1.00 96.44 261 VAL A C 1
ATOM 1998 O O . VAL A 1 261 ? -0.021 2.608 9.652 1.00 96.44 261 VAL A O 1
ATOM 2001 N N . THR A 1 262 ? 0.457 4.667 10.415 1.00 98.25 262 THR A N 1
ATOM 2002 C CA . THR A 1 262 ? -0.711 5.328 9.830 1.00 98.25 262 THR A CA 1
ATOM 2003 C C . THR A 1 262 ? -0.261 6.229 8.682 1.00 98.25 262 THR A C 1
ATOM 2005 O O . THR A 1 262 ? 0.630 7.054 8.865 1.00 98.25 262 THR A O 1
ATOM 2008 N N . ILE A 1 263 ? -0.842 6.064 7.496 1.00 98.62 263 ILE A N 1
ATOM 2009 C CA . ILE A 1 263 ? -0.495 6.800 6.278 1.00 98.62 263 ILE A CA 1
ATOM 2010 C C . ILE A 1 263 ? -1.657 7.723 5.921 1.00 98.62 263 ILE A C 1
ATOM 2012 O O . ILE A 1 263 ? -2.779 7.252 5.742 1.00 98.62 263 ILE A O 1
ATOM 2016 N N . ILE A 1 264 ? -1.385 9.019 5.800 1.00 98.62 264 ILE A N 1
ATOM 2017 C CA . ILE A 1 264 ? -2.355 10.056 5.443 1.00 98.62 264 ILE A CA 1
ATOM 2018 C C . ILE A 1 264 ? -2.038 10.559 4.035 1.00 98.62 264 ILE A C 1
ATOM 2020 O O . ILE A 1 264 ? -0.900 10.935 3.744 1.00 98.62 264 ILE A O 1
ATOM 2024 N N . THR A 1 265 ? -3.048 10.585 3.167 1.00 97.31 265 THR A N 1
ATOM 2025 C CA . THR A 1 265 ? -2.910 11.023 1.771 1.00 97.31 265 THR A CA 1
ATOM 2026 C C . THR A 1 265 ? -4.039 11.974 1.398 1.00 97.31 265 THR A C 1
ATOM 2028 O O . THR A 1 265 ? -5.214 11.606 1.436 1.00 97.31 265 THR A O 1
ATOM 2031 N N . HIS A 1 266 ? -3.681 13.208 1.047 1.00 93.56 266 HIS A N 1
ATOM 2032 C CA . HIS A 1 266 ? -4.637 14.265 0.712 1.00 93.56 266 HIS A CA 1
ATOM 2033 C C . HIS A 1 266 ? -5.170 14.166 -0.728 1.00 93.56 266 HIS A C 1
ATOM 2035 O O . HIS A 1 266 ? -4.656 13.397 -1.540 1.00 93.56 266 HIS A O 1
ATOM 2041 N N . GLY A 1 267 ? -6.195 14.965 -1.037 1.00 88.38 267 GLY A N 1
ATOM 2042 C CA . GLY A 1 267 ? -6.784 15.123 -2.369 1.00 88.38 267 GLY A CA 1
ATOM 2043 C C . GLY A 1 267 ? -6.246 16.298 -3.186 1.00 88.38 267 GLY A C 1
ATOM 2044 O O . GLY A 1 267 ? -5.171 16.821 -2.910 1.00 88.38 267 GLY A O 1
ATOM 2045 N N . PHE A 1 268 ? -7.035 16.723 -4.179 1.00 82.12 268 PHE A N 1
ATOM 2046 C CA . PHE A 1 268 ? -6.779 17.912 -5.004 1.00 82.12 268 PHE A CA 1
ATOM 2047 C C . PHE A 1 268 ? -6.684 19.193 -4.154 1.00 82.12 268 PHE A C 1
ATOM 2049 O O . PHE A 1 268 ? -7.485 19.386 -3.241 1.00 82.12 268 PHE A O 1
ATOM 2056 N N . GLN A 1 269 ? -5.743 20.089 -4.473 1.00 73.75 269 GLN A N 1
ATOM 2057 C CA . GLN A 1 269 ? -5.534 21.349 -3.751 1.00 73.75 269 GLN A CA 1
ATOM 2058 C C . GLN A 1 269 ? -5.765 22.573 -4.654 1.00 73.75 269 GLN A C 1
ATOM 2060 O O . GLN A 1 269 ? -4.948 22.937 -5.504 1.00 73.75 269 GLN A O 1
ATOM 2065 N N . LEU A 1 270 ? -6.860 23.300 -4.417 1.00 59.09 270 LEU A N 1
ATOM 2066 C CA . LEU A 1 270 ? -7.152 24.552 -5.123 1.00 59.09 270 LEU A CA 1
ATOM 2067 C C . LEU A 1 270 ? -6.055 25.605 -4.904 1.00 59.09 270 LEU A C 1
ATOM 2069 O O . LEU A 1 270 ? -5.790 26.032 -3.785 1.00 59.09 270 LEU A O 1
ATOM 2073 N N . GLY A 1 271 ? -5.433 26.062 -5.996 1.00 51.62 271 GLY A N 1
ATOM 2074 C CA . GLY A 1 271 ? -4.328 27.030 -5.949 1.00 51.62 271 GLY A CA 1
ATOM 2075 C C . GLY A 1 271 ? -2.957 26.420 -5.619 1.00 51.62 271 GLY A C 1
ATOM 2076 O O . GLY A 1 271 ? -1.969 27.155 -5.576 1.00 51.62 271 GLY A O 1
ATOM 2077 N N . GLY A 1 272 ? -2.872 25.092 -5.466 1.00 42.34 272 GLY A N 1
ATOM 2078 C CA . GLY A 1 272 ? -1.663 24.357 -5.084 1.00 42.34 272 GLY A CA 1
ATOM 2079 C C . GLY A 1 272 ? -0.545 24.321 -6.132 1.00 42.34 272 GLY A C 1
ATOM 2080 O O . GLY A 1 272 ? 0.565 23.903 -5.832 1.00 42.34 272 GLY A O 1
ATOM 2081 N N . GLY A 1 273 ? -0.756 24.880 -7.329 1.00 44.03 273 GLY A N 1
ATOM 2082 C CA . GLY A 1 273 ? 0.355 25.234 -8.224 1.00 44.03 273 GLY A CA 1
ATOM 2083 C C . GLY A 1 273 ? 1.316 26.280 -7.625 1.00 44.03 273 GLY A C 1
ATOM 2084 O O . GLY A 1 273 ? 2.380 26.524 -8.191 1.00 44.03 273 GLY A O 1
ATOM 2085 N N . ALA A 1 274 ? 0.947 26.907 -6.497 1.00 39.53 274 ALA A N 1
ATOM 2086 C CA . ALA A 1 274 ? 1.767 27.860 -5.751 1.00 39.53 274 ALA A CA 1
ATOM 2087 C C . ALA A 1 274 ? 2.246 27.364 -4.366 1.00 39.53 274 ALA A C 1
ATOM 2089 O O . ALA A 1 274 ? 3.149 27.994 -3.813 1.00 39.53 274 ALA A O 1
ATOM 2090 N N . SER A 1 275 ? 1.686 26.282 -3.801 1.00 54.31 275 SER A N 1
ATOM 2091 C CA . SER A 1 275 ? 2.153 25.682 -2.538 1.00 54.31 275 SER A CA 1
ATOM 2092 C C . SER A 1 275 ? 3.047 24.476 -2.822 1.00 54.31 275 SER A C 1
ATOM 2094 O O . SER A 1 275 ? 2.684 23.585 -3.578 1.00 54.31 275 SER A O 1
ATOM 2096 N N . SER A 1 276 ? 4.232 24.429 -2.218 1.00 68.00 276 SER A N 1
ATOM 2097 C CA . SER A 1 276 ? 5.199 23.337 -2.396 1.00 68.00 276 SER A CA 1
ATOM 2098 C C . SER A 1 276 ? 5.037 22.207 -1.372 1.00 68.00 276 SER A C 1
ATOM 2100 O O . SER A 1 276 ? 6.018 21.515 -1.107 1.00 68.00 276 SER A O 1
ATOM 2102 N N . GLN A 1 277 ? 3.868 22.088 -0.733 1.00 84.44 277 GLN A N 1
ATOM 2103 C CA . GLN A 1 277 ? 3.610 21.277 0.465 1.00 84.44 277 GLN A CA 1
ATOM 2104 C C . GLN A 1 277 ? 2.153 20.788 0.524 1.00 84.44 277 GLN A C 1
ATOM 2106 O O . GLN A 1 277 ? 1.240 21.495 0.078 1.00 84.44 277 GLN A O 1
ATOM 2111 N N . ALA A 1 278 ? 1.965 19.614 1.139 1.00 90.12 278 ALA A N 1
ATOM 2112 C CA . ALA A 1 278 ? 0.659 19.037 1.473 1.00 90.12 278 ALA A CA 1
ATOM 2113 C C . ALA A 1 278 ? -0.190 19.976 2.370 1.00 90.12 278 ALA A C 1
ATOM 2115 O O . ALA A 1 278 ? 0.363 20.874 3.004 1.00 90.12 278 ALA A O 1
ATOM 2116 N N . PRO A 1 279 ? -1.524 19.796 2.461 1.00 89.88 279 PRO A N 1
ATOM 2117 C CA . PRO A 1 279 ? -2.375 20.645 3.298 1.00 89.88 279 PRO A CA 1
ATOM 2118 C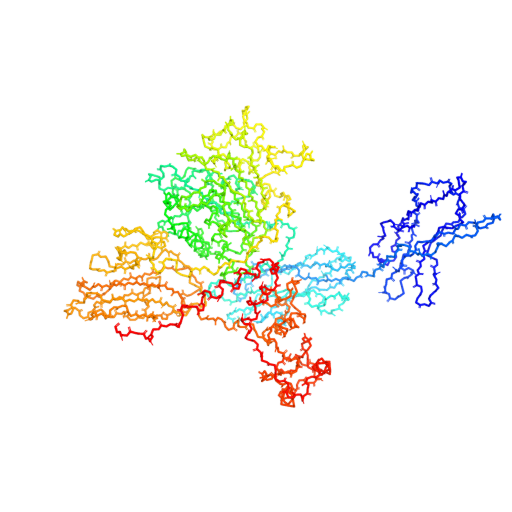 C . PRO A 1 279 ? -2.068 20.505 4.796 1.00 89.88 279 PRO A C 1
ATOM 2120 O O . PRO A 1 279 ? -1.867 19.387 5.274 1.00 89.88 279 PRO A O 1
ATOM 2123 N N . ASP A 1 280 ? -2.151 21.604 5.551 1.00 90.19 280 ASP A N 1
ATOM 2124 C CA . ASP A 1 280 ? -1.872 21.633 6.999 1.00 90.19 280 ASP A CA 1
ATOM 2125 C C . ASP A 1 280 ? -2.713 20.629 7.803 1.00 90.19 280 ASP A C 1
ATOM 2127 O O . ASP A 1 280 ? -2.190 19.977 8.712 1.00 90.19 280 ASP A O 1
ATOM 2131 N N . TRP A 1 281 ? -3.975 20.403 7.408 1.00 91.19 281 TRP A N 1
ATOM 2132 C CA . TRP A 1 281 ? -4.859 19.441 8.078 1.00 91.19 281 TRP A CA 1
ATOM 2133 C C . TRP A 1 281 ? -4.265 18.029 8.149 1.00 91.19 281 TRP A C 1
ATOM 2135 O O . TRP A 1 281 ? -4.556 17.278 9.077 1.00 91.19 281 TRP A O 1
ATOM 2145 N N . THR A 1 282 ? -3.406 17.647 7.196 1.00 95.06 282 THR A N 1
ATOM 2146 C CA . THR A 1 282 ? -2.770 16.321 7.192 1.00 95.06 282 THR A CA 1
ATOM 2147 C C . THR A 1 282 ? -1.795 16.152 8.356 1.00 95.06 282 THR A C 1
ATOM 2149 O O . THR A 1 282 ? -1.738 15.084 8.972 1.00 95.06 282 THR A O 1
ATOM 2152 N N . VAL A 1 283 ? -1.061 17.216 8.695 1.00 95.19 283 VAL A N 1
ATOM 2153 C CA . VAL A 1 283 ? -0.152 17.258 9.843 1.00 95.19 283 VAL A CA 1
ATOM 2154 C C . VAL A 1 283 ? -0.957 17.358 11.133 1.00 95.19 283 VAL A C 1
ATOM 2156 O O . VAL A 1 283 ? -0.688 16.581 12.047 1.00 95.19 283 VAL A O 1
ATOM 2159 N N . GLU A 1 284 ? -1.991 18.204 11.187 1.00 94.06 284 GLU A N 1
ATOM 2160 C CA . GLU A 1 284 ? -2.904 18.287 12.341 1.00 94.06 284 GLU A CA 1
ATOM 2161 C C . GLU A 1 284 ? -3.560 16.931 12.651 1.00 94.06 284 GLU A C 1
ATOM 2163 O O . GLU A 1 284 ? -3.628 16.505 13.807 1.00 94.06 284 GLU A O 1
ATOM 2168 N N . MET A 1 285 ? -3.975 16.196 11.616 1.00 95.69 285 MET A N 1
ATOM 2169 C CA . MET A 1 285 ? -4.507 14.843 11.750 1.00 95.69 285 MET A CA 1
ATOM 2170 C C . MET A 1 285 ? -3.473 13.869 12.296 1.00 95.69 285 MET A C 1
ATOM 2172 O O . MET A 1 285 ? -3.791 13.068 13.179 1.00 95.69 285 MET A O 1
ATOM 2176 N N . GLY A 1 286 ? -2.229 13.956 11.832 1.00 96.38 286 GLY A N 1
ATOM 2177 C CA . GLY A 1 286 ? -1.154 13.145 12.381 1.00 96.38 286 GLY A CA 1
ATOM 2178 C C . GLY A 1 286 ? -0.854 13.450 13.848 1.00 96.38 286 GLY A C 1
ATOM 2179 O O . GLY A 1 286 ? -0.689 12.519 14.640 1.00 96.38 286 GLY A O 1
ATOM 2180 N N . GLU A 1 287 ? -0.862 14.722 14.246 1.00 94.94 287 GLU A N 1
ATOM 2181 C CA . GLU A 1 287 ? -0.724 15.122 15.650 1.00 94.94 287 GLU A CA 1
ATOM 2182 C C . GLU A 1 287 ? -1.879 14.586 16.507 1.00 94.94 287 GLU A C 1
ATOM 2184 O O . GLU A 1 287 ? -1.636 14.027 17.579 1.00 94.94 287 GLU A O 1
ATOM 2189 N N . ALA A 1 288 ? -3.123 14.691 16.029 1.00 94.50 288 ALA A N 1
ATOM 2190 C CA . ALA A 1 288 ? -4.298 14.184 16.732 1.00 94.50 288 ALA A CA 1
ATOM 2191 C C . ALA A 1 288 ? -4.242 12.659 16.926 1.00 94.50 288 ALA A C 1
ATOM 2193 O O . ALA A 1 288 ? -4.545 12.161 18.012 1.00 94.50 288 ALA A O 1
ATOM 2194 N N . ILE A 1 289 ? -3.804 11.910 15.907 1.00 95.56 289 ILE A N 1
ATOM 2195 C CA . ILE A 1 289 ? -3.629 10.449 15.977 1.00 95.56 289 ILE A CA 1
ATOM 2196 C C . ILE A 1 289 ? -2.596 10.080 17.038 1.00 95.56 289 ILE A C 1
ATOM 2198 O O . ILE A 1 289 ? -2.840 9.208 17.879 1.00 95.56 289 ILE A O 1
ATOM 2202 N N . LEU A 1 290 ? -1.451 10.761 17.024 1.00 95.38 290 LEU A N 1
ATOM 2203 C CA . LEU A 1 290 ? -0.377 10.498 17.969 1.00 95.38 290 LEU A CA 1
ATOM 2204 C C . LEU A 1 290 ? -0.780 10.894 19.394 1.00 95.38 290 LEU A C 1
ATOM 2206 O O . LEU A 1 290 ? -0.557 10.119 20.324 1.00 95.38 290 LEU A O 1
ATOM 2210 N N . ALA A 1 291 ? -1.461 12.027 19.575 1.00 93.19 291 ALA A N 1
ATOM 2211 C CA . ALA A 1 291 ? -2.035 12.418 20.860 1.00 93.19 291 ALA A CA 1
ATOM 2212 C C . ALA A 1 291 ? -3.047 11.377 21.369 1.00 93.19 291 ALA A C 1
ATOM 2214 O O . ALA A 1 291 ? -3.027 11.013 22.547 1.00 93.19 291 ALA A O 1
ATOM 2215 N N . ARG A 1 292 ? -3.891 10.841 20.477 1.00 91.19 292 ARG A N 1
ATOM 2216 C CA . ARG A 1 292 ? -4.882 9.808 20.803 1.00 91.19 292 ARG A CA 1
ATOM 2217 C C . ARG A 1 292 ? -4.246 8.477 21.200 1.00 91.19 292 ARG A C 1
ATOM 2219 O O . ARG A 1 292 ? -4.831 7.767 22.015 1.00 91.19 292 ARG A O 1
ATOM 2226 N N . SER A 1 293 ? -3.063 8.161 20.669 1.00 90.38 293 SER A N 1
ATOM 2227 C CA . SER A 1 293 ? -2.299 6.962 21.042 1.00 90.38 293 SER A CA 1
ATOM 2228 C C . SER A 1 293 ? -1.838 6.968 22.504 1.00 90.38 293 SER A C 1
ATOM 2230 O O . SER A 1 293 ? -1.632 5.903 23.080 1.00 90.38 293 SER A O 1
ATOM 2232 N N . GLY A 1 294 ? -1.712 8.152 23.118 1.00 83.69 294 GLY A N 1
ATOM 2233 C CA . GLY A 1 294 ? -1.303 8.319 24.515 1.00 83.69 294 GLY A CA 1
ATOM 2234 C C . GLY A 1 294 ? 0.185 8.069 24.789 1.00 83.69 294 GLY A C 1
ATOM 2235 O O . GLY A 1 294 ? 0.629 8.292 25.914 1.00 83.69 294 GLY A O 1
ATOM 2236 N N . GLU A 1 295 ? 0.954 7.662 23.779 1.00 81.31 295 GLU A N 1
ATOM 2237 C CA . GLU A 1 295 ? 2.375 7.324 23.872 1.00 81.31 295 GLU A CA 1
ATOM 2238 C C . GLU A 1 295 ? 3.225 8.260 22.990 1.00 81.31 295 GLU A C 1
ATOM 2240 O O . GLU A 1 295 ? 2.712 8.874 22.049 1.00 81.31 295 GLU A O 1
ATOM 2245 N N . PRO A 1 296 ? 4.540 8.403 23.252 1.00 88.56 296 PRO A N 1
ATOM 2246 C CA . PRO A 1 296 ? 5.425 9.128 22.344 1.00 88.56 296 PRO A CA 1
ATOM 2247 C C . PRO A 1 296 ? 5.403 8.468 20.960 1.00 88.56 296 PRO A C 1
ATOM 2249 O O . PRO A 1 296 ? 5.418 7.245 20.882 1.00 88.56 296 PRO A O 1
ATOM 2252 N N . GLY A 1 297 ? 5.468 9.230 19.870 1.00 95.50 297 GLY A N 1
ATOM 2253 C CA . GLY A 1 297 ? 5.492 8.677 18.509 1.00 95.50 297 GLY A CA 1
ATOM 2254 C C . GLY A 1 297 ? 6.165 9.602 17.503 1.00 95.50 297 GLY A C 1
ATOM 2255 O O . GLY A 1 297 ? 6.751 10.619 17.886 1.00 95.50 297 GLY A O 1
ATOM 2256 N N . ASN A 1 298 ? 6.128 9.233 16.224 1.00 96.38 298 ASN A N 1
ATOM 2257 C CA . ASN A 1 298 ? 6.866 9.917 15.163 1.00 96.38 298 ASN A CA 1
ATOM 2258 C C . ASN A 1 298 ? 5.926 10.385 14.052 1.00 96.38 298 ASN A C 1
ATOM 2260 O O . ASN A 1 298 ? 5.268 9.565 13.423 1.00 96.38 298 ASN A O 1
ATOM 2264 N N . LEU A 1 299 ? 5.923 11.688 13.783 1.00 97.88 299 LEU A N 1
ATOM 2265 C CA . LEU A 1 299 ? 5.254 12.312 12.649 1.00 97.88 299 LEU A CA 1
ATOM 2266 C C . LEU A 1 299 ? 6.290 12.666 11.583 1.00 97.88 299 LEU A C 1
ATOM 2268 O O . LEU A 1 299 ? 7.281 13.343 11.880 1.00 97.88 299 LEU A O 1
ATOM 2272 N N . LEU A 1 300 ? 6.074 12.218 10.351 1.00 97.31 300 LEU A N 1
ATOM 2273 C CA . LEU A 1 300 ? 6.934 12.535 9.213 1.00 97.31 300 LEU A CA 1
ATOM 2274 C C . LEU A 1 300 ? 6.107 12.897 7.987 1.00 97.31 300 LEU A C 1
ATOM 2276 O O . LEU A 1 300 ? 4.990 12.419 7.815 1.00 97.31 300 LEU A O 1
ATOM 2280 N N . VAL A 1 301 ? 6.709 13.693 7.113 1.00 96.06 301 VAL A N 1
ATOM 2281 C CA . VAL A 1 301 ? 6.155 14.078 5.815 1.00 96.06 301 VAL A CA 1
ATOM 2282 C C . VAL A 1 301 ? 7.080 13.548 4.724 1.00 96.06 301 VAL A C 1
ATOM 2284 O O . VAL A 1 301 ? 8.304 13.568 4.878 1.00 96.06 301 VAL A O 1
ATOM 2287 N N . HIS A 1 302 ? 6.518 13.034 3.635 1.00 93.88 302 HIS A N 1
ATOM 2288 C CA . HIS A 1 302 ? 7.293 12.633 2.461 1.00 93.88 302 HIS A CA 1
ATOM 2289 C C . HIS A 1 302 ? 7.885 13.868 1.782 1.00 93.88 302 HIS A C 1
ATOM 2291 O O . HIS A 1 302 ? 7.199 14.865 1.611 1.00 93.88 302 HIS A O 1
ATOM 2297 N N . ASP A 1 303 ? 9.164 13.829 1.430 1.00 89.94 303 ASP A N 1
ATOM 2298 C CA . ASP A 1 303 ? 9.829 14.814 0.578 1.00 89.94 303 ASP A CA 1
ATOM 2299 C C . ASP A 1 303 ? 9.788 14.305 -0.875 1.00 89.94 303 ASP A C 1
ATOM 2301 O O . ASP A 1 303 ? 10.516 13.351 -1.194 1.00 89.94 303 ASP A O 1
ATOM 2305 N N . PRO A 1 304 ? 8.963 14.904 -1.756 1.00 85.06 304 PRO A N 1
ATOM 2306 C CA . PRO A 1 304 ? 8.801 14.434 -3.123 1.00 85.06 304 PRO A CA 1
ATOM 2307 C C . PRO A 1 304 ? 10.038 14.688 -3.987 1.00 85.06 304 PRO A C 1
ATOM 2309 O O . PRO A 1 304 ? 10.224 13.983 -4.969 1.00 85.06 304 PRO A O 1
ATOM 2312 N N . ASP A 1 305 ? 10.935 15.612 -3.641 1.00 80.88 305 ASP A N 1
ATOM 2313 C CA . ASP A 1 305 ? 12.145 15.834 -4.441 1.00 80.88 305 ASP A CA 1
ATOM 2314 C C . ASP A 1 305 ? 13.238 14.813 -4.085 1.00 80.88 305 ASP A C 1
ATOM 2316 O O . ASP A 1 305 ? 13.935 14.297 -4.962 1.00 80.88 305 ASP A O 1
ATOM 2320 N N . ALA A 1 306 ? 13.378 14.480 -2.798 1.00 79.75 306 ALA A N 1
ATOM 2321 C CA . ALA A 1 306 ? 14.413 13.561 -2.314 1.00 79.75 306 ALA A CA 1
ATOM 2322 C C . ALA A 1 306 ? 13.946 12.104 -2.129 1.00 79.75 306 ALA A C 1
ATOM 2324 O O . ALA A 1 306 ? 14.766 11.251 -1.786 1.00 79.75 306 ALA A O 1
ATOM 2325 N N . ASN A 1 307 ? 12.651 11.825 -2.311 1.00 82.25 307 ASN A N 1
ATOM 2326 C CA . ASN A 1 307 ? 11.999 10.542 -2.036 1.00 82.25 307 ASN A CA 1
ATOM 2327 C C . ASN A 1 307 ? 12.356 9.941 -0.669 1.00 82.25 307 ASN A C 1
ATOM 2329 O O . ASN A 1 307 ? 12.852 8.817 -0.554 1.00 82.25 307 ASN A O 1
ATOM 2333 N N . ARG A 1 308 ? 12.142 10.713 0.394 1.00 87.06 308 ARG A N 1
ATOM 2334 C CA . ARG A 1 308 ? 12.447 10.276 1.761 1.00 87.06 308 ARG A CA 1
ATOM 2335 C C . ARG A 1 308 ? 11.476 10.877 2.759 1.00 87.06 308 ARG A C 1
ATOM 2337 O O . ARG A 1 308 ? 10.923 11.945 2.534 1.00 87.06 308 ARG A O 1
ATOM 2344 N N . TRP A 1 309 ? 11.339 10.226 3.902 1.00 92.94 309 TRP A N 1
ATOM 2345 C CA . TRP A 1 309 ? 10.571 10.757 5.020 1.00 92.94 309 TRP A CA 1
ATOM 2346 C C . TRP A 1 309 ? 11.408 11.776 5.799 1.00 92.94 309 TRP A C 1
ATOM 2348 O O . TRP A 1 309 ? 12.529 11.479 6.218 1.00 92.94 309 TRP A O 1
ATOM 2358 N N . VAL A 1 310 ? 10.874 12.979 5.986 1.00 92.69 310 VAL A N 1
ATOM 2359 C CA . VAL A 1 310 ? 11.512 14.079 6.723 1.00 92.69 310 VAL A CA 1
ATOM 2360 C C . VAL A 1 310 ? 10.593 14.586 7.828 1.00 92.69 310 VAL A C 1
ATOM 2362 O O . VAL A 1 310 ? 9.415 14.235 7.887 1.00 92.69 310 VAL A O 1
ATOM 2365 N N . ARG A 1 311 ? 11.123 15.396 8.748 1.00 93.12 311 ARG A N 1
ATOM 2366 C CA . ARG A 1 311 ? 10.278 15.993 9.788 1.00 93.12 311 ARG A CA 1
ATOM 2367 C C . ARG A 1 311 ? 9.389 17.068 9.159 1.00 93.12 311 ARG A C 1
ATOM 2369 O O . ARG A 1 311 ? 9.847 17.727 8.226 1.00 93.12 311 ARG A O 1
ATOM 2376 N N . PRO A 1 312 ? 8.183 17.322 9.692 1.00 94.12 312 PRO A N 1
ATOM 2377 C CA . PRO A 1 312 ? 7.305 18.352 9.140 1.00 94.12 312 PRO A CA 1
ATOM 2378 C C . PRO A 1 312 ? 7.981 19.732 9.053 1.00 94.12 312 PRO A C 1
ATOM 2380 O O . PRO A 1 312 ? 7.840 20.424 8.051 1.00 94.12 312 PRO A O 1
ATOM 2383 N N . GLN A 1 313 ? 8.823 20.096 10.029 1.00 92.06 313 GLN A N 1
ATOM 2384 C CA . GLN A 1 313 ? 9.546 21.376 10.021 1.00 92.06 313 GLN A CA 1
ATOM 2385 C C . GLN A 1 313 ? 10.595 21.484 8.901 1.00 92.06 313 GLN A C 1
ATOM 2387 O O . GLN A 1 313 ? 10.976 22.589 8.530 1.00 92.06 313 GLN A O 1
ATOM 2392 N N . ASP A 1 314 ? 11.086 20.356 8.370 1.00 90.50 314 ASP A N 1
ATOM 2393 C CA . ASP A 1 314 ? 12.003 20.346 7.221 1.00 90.50 314 ASP A CA 1
ATOM 2394 C C . ASP A 1 314 ? 11.246 20.627 5.897 1.00 90.50 314 ASP A C 1
ATOM 2396 O O . ASP A 1 314 ? 11.871 20.870 4.866 1.00 90.50 314 ASP A O 1
ATOM 2400 N N . ARG A 1 315 ? 9.906 20.616 5.939 1.00 90.62 315 ARG A N 1
ATOM 2401 C CA . ARG A 1 315 ? 8.974 21.005 4.871 1.00 90.62 315 ARG A CA 1
ATOM 2402 C C . ARG A 1 315 ? 8.080 22.163 5.337 1.00 90.62 315 ARG A C 1
ATOM 2404 O O . ARG A 1 315 ? 6.908 22.179 5.010 1.00 90.62 315 ARG A O 1
ATOM 2411 N N . ASP A 1 316 ? 8.625 23.083 6.131 1.00 89.62 316 ASP A N 1
ATOM 2412 C CA . ASP A 1 316 ? 7.996 24.333 6.601 1.00 89.62 316 ASP A CA 1
ATOM 2413 C C . ASP A 1 316 ? 6.619 24.224 7.293 1.00 89.62 316 ASP A C 1
ATOM 2415 O O . ASP A 1 316 ? 5.954 25.242 7.476 1.00 89.62 316 ASP A O 1
ATOM 2419 N N . PHE A 1 317 ? 6.208 23.040 7.760 1.00 90.44 317 PHE A N 1
ATOM 2420 C CA . PHE A 1 317 ? 4.991 22.908 8.563 1.00 90.44 317 PHE A CA 1
ATOM 2421 C C . PHE A 1 317 ? 5.189 23.455 9.979 1.00 90.44 317 PHE A C 1
ATOM 2423 O O . PHE A 1 317 ? 6.178 23.145 10.661 1.00 90.44 317 PHE A O 1
ATOM 2430 N N . GLU A 1 318 ? 4.202 24.210 10.460 1.00 89.38 318 GLU A N 1
ATOM 2431 C CA . GLU A 1 318 ? 4.095 24.569 11.871 1.00 89.38 318 GLU A CA 1
ATOM 2432 C C . GLU A 1 318 ? 3.506 23.389 12.653 1.00 89.38 318 GLU A C 1
ATOM 2434 O O . GLU A 1 318 ? 2.380 22.965 12.432 1.00 89.38 318 GLU A O 1
ATOM 2439 N N . THR A 1 319 ? 4.283 22.831 13.579 1.00 89.19 319 THR A N 1
ATOM 2440 C CA . THR A 1 319 ? 3.868 21.689 14.406 1.00 89.19 319 THR A CA 1
ATOM 2441 C C . THR A 1 319 ? 4.517 21.793 15.779 1.00 89.19 319 THR A C 1
ATOM 2443 O O . THR A 1 319 ? 5.671 22.220 15.923 1.00 89.19 319 THR A O 1
ATOM 2446 N N . SER A 1 320 ? 3.763 21.400 16.803 1.00 84.94 320 SER A N 1
ATOM 2447 C CA . SER A 1 320 ? 4.260 21.321 18.179 1.00 84.94 320 SER A CA 1
ATOM 2448 C C . SER A 1 320 ? 4.754 19.919 18.544 1.00 84.94 320 SER A C 1
ATOM 2450 O O . SER A 1 320 ? 5.405 19.738 19.580 1.00 84.94 320 SER A O 1
ATOM 2452 N N . TRP A 1 321 ? 4.485 18.931 17.685 1.00 92.69 321 TRP A N 1
ATOM 2453 C CA . TRP A 1 321 ? 4.861 17.548 17.912 1.00 92.69 321 TRP A CA 1
ATOM 2454 C C . TRP A 1 321 ? 6.378 17.347 17.893 1.00 92.69 321 TRP A C 1
ATOM 2456 O O . TRP A 1 321 ? 7.109 17.858 17.042 1.00 92.69 321 TRP A O 1
ATOM 2466 N N . THR A 1 322 ? 6.868 16.562 18.853 1.00 92.94 322 THR A N 1
ATOM 2467 C CA . THR A 1 322 ? 8.282 16.191 18.956 1.00 92.94 322 THR A CA 1
ATOM 2468 C C . THR A 1 322 ? 8.423 14.687 18.770 1.00 92.94 322 THR A C 1
ATOM 2470 O O . THR A 1 322 ? 7.953 13.913 19.601 1.00 92.94 322 THR A O 1
ATOM 2473 N N . ASN A 1 323 ? 9.102 14.281 17.696 1.00 94.19 323 ASN A N 1
ATOM 2474 C CA . ASN A 1 323 ? 9.324 12.871 17.378 1.00 94.19 323 ASN A CA 1
ATOM 2475 C C . ASN A 1 323 ? 10.125 12.159 18.471 1.00 94.19 323 ASN A C 1
ATOM 2477 O O . ASN A 1 323 ? 11.147 12.675 18.932 1.00 94.19 323 ASN A O 1
ATOM 2481 N N . SER A 1 324 ? 9.688 10.956 18.849 1.00 94.06 324 SER A N 1
ATOM 2482 C CA . SER A 1 324 ? 10.365 10.158 19.877 1.00 94.06 324 SER A CA 1
ATOM 2483 C C . SER A 1 324 ? 11.743 9.658 19.432 1.00 94.06 324 SER A C 1
ATOM 2485 O O . SER A 1 324 ? 12.622 9.464 20.271 1.00 94.06 324 SER A O 1
ATOM 2487 N N . GLY A 1 325 ? 11.944 9.442 18.127 1.00 89.38 325 GLY A N 1
ATOM 2488 C CA . GLY A 1 325 ? 13.160 8.832 17.577 1.00 89.38 325 GLY A CA 1
ATOM 2489 C C . GLY A 1 325 ? 13.221 7.306 17.737 1.00 89.38 325 GLY A C 1
ATOM 2490 O O . GLY A 1 325 ? 14.134 6.671 17.202 1.00 89.38 325 GLY A O 1
ATOM 2491 N N . ASP A 1 326 ? 12.257 6.716 18.448 1.00 88.88 326 ASP A N 1
ATOM 2492 C CA . ASP A 1 326 ? 12.116 5.273 18.611 1.00 88.88 326 ASP A CA 1
ATOM 2493 C C . ASP A 1 326 ? 11.186 4.727 17.529 1.00 88.88 326 ASP A C 1
ATOM 2495 O O . ASP A 1 326 ? 10.017 5.107 17.444 1.00 88.88 326 ASP A O 1
ATOM 2499 N N . LEU A 1 327 ? 11.717 3.832 16.698 1.00 85.25 327 LEU A N 1
ATOM 2500 C CA . LEU A 1 327 ? 10.980 3.211 15.606 1.00 85.25 327 LEU A CA 1
ATOM 2501 C C . LEU A 1 327 ? 9.936 2.196 16.081 1.00 85.25 327 LEU A C 1
ATOM 2503 O O . LEU A 1 327 ? 9.083 1.828 15.288 1.00 85.25 327 LEU A O 1
ATOM 2507 N N . ASN A 1 328 ? 9.958 1.764 17.344 1.00 85.56 328 ASN A N 1
ATOM 2508 C CA . ASN A 1 328 ? 8.942 0.859 17.893 1.00 85.56 328 ASN A CA 1
ATOM 2509 C C . ASN A 1 328 ? 7.652 1.581 18.298 1.00 85.56 328 ASN A C 1
ATOM 2511 O O . ASN A 1 328 ? 6.629 0.940 18.532 1.00 85.56 328 ASN A O 1
ATOM 2515 N N . ASN A 1 329 ? 7.686 2.909 18.363 1.00 91.62 329 ASN A N 1
ATOM 2516 C CA . ASN A 1 329 ? 6.522 3.719 18.681 1.00 91.62 329 ASN A CA 1
ATOM 2517 C C . ASN A 1 329 ? 5.607 3.896 17.464 1.00 91.62 329 ASN A C 1
ATOM 2519 O O . ASN A 1 329 ? 5.951 3.495 16.350 1.00 91.62 329 ASN A O 1
ATOM 2523 N N . GLU A 1 330 ? 4.426 4.479 17.675 1.00 94.56 330 GLU A N 1
ATOM 2524 C CA . GLU A 1 330 ? 3.487 4.805 16.598 1.00 94.56 330 GLU A CA 1
ATOM 2525 C C . GLU A 1 330 ? 4.154 5.739 15.580 1.00 94.56 330 GLU A C 1
ATOM 2527 O O . GLU A 1 330 ? 4.852 6.689 15.955 1.00 94.56 330 GLU A O 1
ATOM 2532 N N . ILE A 1 331 ? 3.961 5.448 14.295 1.00 97.12 331 ILE A N 1
ATOM 2533 C CA . ILE A 1 331 ? 4.478 6.261 13.195 1.00 97.12 331 ILE A CA 1
ATOM 2534 C C . ILE A 1 331 ? 3.292 6.771 12.386 1.00 97.12 331 ILE A C 1
ATOM 2536 O O . ILE A 1 331 ? 2.489 5.981 11.900 1.00 97.12 331 ILE A O 1
ATOM 2540 N N . VAL A 1 332 ? 3.221 8.083 12.189 1.00 98.31 332 VAL A N 1
ATOM 2541 C CA . VAL A 1 332 ? 2.297 8.702 11.243 1.00 98.31 332 VAL A CA 1
ATOM 2542 C C . VAL A 1 332 ? 3.083 9.323 10.098 1.00 98.31 332 VAL A C 1
ATOM 2544 O O . VAL A 1 332 ? 4.034 10.078 10.309 1.00 98.31 332 VAL A O 1
ATOM 2547 N N . LEU A 1 333 ? 2.683 8.975 8.881 1.00 98.50 333 LEU A N 1
ATOM 2548 C CA . LEU A 1 333 ? 3.311 9.374 7.634 1.00 98.50 333 LEU A CA 1
ATOM 2549 C C . LEU A 1 333 ? 2.322 10.195 6.811 1.00 98.50 333 LEU A C 1
ATOM 2551 O O . LEU A 1 333 ? 1.267 9.696 6.431 1.00 98.50 333 LEU A O 1
ATOM 2555 N N . VAL A 1 334 ? 2.677 11.435 6.502 1.00 98.19 334 VAL A N 1
ATOM 2556 C CA . VAL A 1 334 ? 1.943 12.283 5.561 1.00 98.19 334 VAL A CA 1
ATOM 2557 C C . VAL A 1 334 ? 2.601 12.151 4.195 1.00 98.19 334 VAL A C 1
ATOM 2559 O O . VAL A 1 334 ? 3.758 12.540 4.020 1.00 98.19 334 VAL A O 1
ATOM 2562 N N . PHE A 1 335 ? 1.889 11.580 3.228 1.00 96.88 335 PHE A N 1
ATOM 2563 C CA . PHE A 1 335 ? 2.383 11.494 1.859 1.00 96.88 335 PHE A CA 1
ATOM 2564 C C . PHE A 1 335 ? 2.063 12.782 1.101 1.00 96.88 335 PHE A C 1
ATOM 2566 O O . PHE A 1 335 ? 0.897 13.126 0.903 1.00 96.88 335 PHE A O 1
ATOM 2573 N N . ASP A 1 336 ? 3.115 13.484 0.694 1.00 92.50 336 ASP A N 1
ATOM 2574 C CA . ASP A 1 336 ? 3.027 14.717 -0.071 1.00 92.50 336 ASP A CA 1
ATOM 2575 C C . ASP A 1 336 ? 3.182 14.424 -1.563 1.00 92.50 336 ASP A C 1
ATOM 2577 O O . ASP A 1 336 ? 4.253 14.032 -2.029 1.00 92.50 336 ASP A O 1
ATOM 2581 N N . TRP A 1 337 ? 2.088 14.632 -2.286 1.00 91.12 337 TRP A N 1
ATOM 2582 C CA . TRP A 1 337 ? 1.981 14.512 -3.740 1.00 91.12 337 TRP A CA 1
ATOM 2583 C C . TRP A 1 337 ? 1.259 15.744 -4.301 1.00 91.12 337 TRP A C 1
ATOM 2585 O O . TRP A 1 337 ? 0.451 15.666 -5.224 1.00 91.12 337 TRP A O 1
ATOM 2595 N N . THR A 1 338 ? 1.493 16.905 -3.675 1.00 87.88 338 THR A N 1
ATOM 2596 C CA . THR A 1 338 ? 0.807 18.179 -3.947 1.00 87.88 338 THR A CA 1
ATOM 2597 C C . THR A 1 338 ? 0.737 18.510 -5.430 1.00 87.88 338 THR A C 1
ATOM 2599 O O . THR A 1 338 ? -0.316 18.896 -5.937 1.00 87.88 338 THR A O 1
ATOM 2602 N N . TRP A 1 339 ? 1.841 18.332 -6.149 1.00 83.06 339 TRP A N 1
ATOM 2603 C CA . TRP A 1 339 ? 1.915 18.684 -7.559 1.00 83.06 339 TRP A CA 1
ATOM 2604 C C . TRP A 1 339 ? 1.067 17.732 -8.416 1.00 83.06 339 TRP A C 1
ATOM 2606 O O . TRP A 1 339 ? 0.192 18.179 -9.156 1.00 83.06 339 TRP A O 1
ATOM 2616 N N . GLU A 1 340 ? 1.244 16.426 -8.230 1.00 85.88 340 GLU A N 1
ATOM 2617 C CA . GLU A 1 340 ? 0.521 15.352 -8.914 1.00 85.88 340 GLU A CA 1
ATOM 2618 C C . GLU A 1 340 ? -0.986 15.411 -8.613 1.00 85.88 340 GLU A C 1
ATOM 2620 O O . GLU A 1 340 ? -1.832 15.201 -9.486 1.00 85.88 340 GLU A O 1
ATOM 2625 N N . SER A 1 341 ? -1.335 15.769 -7.376 1.00 84.75 341 SER A N 1
ATOM 2626 C CA . SER A 1 341 ? -2.715 15.925 -6.920 1.00 84.75 341 SER A CA 1
ATOM 2627 C C . SER A 1 341 ? -3.450 17.071 -7.610 1.00 84.75 341 SER A C 1
ATOM 2629 O O . SER A 1 341 ? -4.680 17.053 -7.634 1.00 84.75 341 SER A O 1
ATOM 2631 N N . ASN A 1 342 ? -2.723 18.018 -8.216 1.00 79.38 342 ASN A N 1
ATOM 2632 C CA . ASN A 1 342 ? -3.274 19.148 -8.964 1.00 79.38 342 ASN A CA 1
ATOM 2633 C C . ASN A 1 342 ? -3.346 18.905 -10.473 1.00 79.38 342 ASN A C 1
ATOM 2635 O O . ASN A 1 342 ? -3.980 19.694 -11.177 1.00 79.38 342 ASN A O 1
ATOM 2639 N N . ASP A 1 343 ? -2.748 17.819 -10.968 1.00 77.56 343 ASP A N 1
ATOM 2640 C CA . ASP A 1 343 ? -2.867 17.421 -12.365 1.00 77.56 343 ASP A CA 1
ATOM 2641 C C . ASP A 1 343 ? -3.994 16.390 -12.536 1.00 77.56 343 ASP A C 1
ATOM 2643 O O . ASP A 1 343 ? -4.012 15.324 -11.912 1.00 77.56 343 ASP A O 1
ATOM 2647 N N . LEU A 1 344 ? -4.972 16.742 -13.372 1.00 71.75 344 LEU A N 1
ATOM 2648 C CA . LEU A 1 344 ? -6.153 15.931 -13.681 1.00 71.75 344 LEU A CA 1
ATOM 2649 C C . LEU A 1 344 ? -5.935 14.989 -14.881 1.00 71.75 344 LEU A C 1
ATOM 2651 O O . LEU A 1 344 ? -6.874 14.318 -15.314 1.00 71.75 344 LEU A O 1
ATOM 2655 N N . GLN A 1 345 ? -4.730 14.964 -15.454 1.00 76.50 345 GLN A N 1
ATOM 2656 C CA . GLN A 1 345 ? -4.341 14.023 -16.501 1.00 76.50 345 GLN A CA 1
ATOM 2657 C C . GLN A 1 345 ? -4.156 12.607 -15.941 1.00 76.50 345 GLN A C 1
ATOM 2659 O O . GLN A 1 345 ? -3.898 12.397 -14.753 1.00 76.50 345 GLN A O 1
ATOM 2664 N N . GLU A 1 346 ? -4.308 11.618 -16.822 1.00 78.44 346 GLU A N 1
ATOM 2665 C CA . GLU A 1 346 ? -4.142 10.206 -16.477 1.00 78.44 346 GLU A CA 1
ATOM 2666 C C . GLU A 1 346 ? -2.678 9.889 -16.130 1.00 78.44 346 GLU A C 1
ATOM 2668 O O . GLU A 1 346 ? -1.751 10.441 -16.720 1.00 78.44 346 GLU A O 1
ATOM 2673 N N . GLY A 1 347 ? -2.472 8.980 -15.174 1.00 81.88 347 GLY A N 1
ATOM 2674 C CA . GLY A 1 347 ? -1.158 8.450 -14.816 1.00 81.88 347 GLY A CA 1
ATOM 2675 C C . GLY A 1 347 ? -0.502 9.064 -13.584 1.00 81.88 347 GLY A C 1
ATOM 2676 O O . GLY A 1 347 ? 0.338 8.416 -12.962 1.00 81.88 347 GLY A O 1
ATOM 2677 N N . TRP A 1 348 ? -0.876 10.280 -13.181 1.00 86.12 348 TRP A N 1
ATOM 2678 C CA . TRP A 1 348 ? -0.252 10.933 -12.023 1.00 86.12 348 TRP A CA 1
ATOM 2679 C C . TRP A 1 348 ? -0.596 10.262 -10.692 1.00 86.12 348 TRP A C 1
ATOM 2681 O O . TRP A 1 348 ? 0.271 10.125 -9.831 1.00 86.12 348 TRP A O 1
ATOM 2691 N N . ALA A 1 349 ? -1.832 9.784 -10.530 1.00 86.19 349 ALA A N 1
ATOM 2692 C CA . ALA A 1 349 ? -2.227 9.048 -9.330 1.00 86.19 349 ALA A CA 1
ATOM 2693 C C . ALA A 1 349 ? -1.507 7.690 -9.242 1.00 86.19 349 ALA A C 1
ATOM 2695 O O . ALA A 1 349 ? -1.068 7.285 -8.166 1.00 86.19 349 ALA A O 1
ATOM 2696 N N . GLU A 1 350 ? -1.340 6.999 -10.370 1.00 87.12 350 GLU A N 1
ATOM 2697 C CA . GLU A 1 350 ? -0.599 5.744 -10.458 1.00 87.12 350 GLU A CA 1
ATOM 2698 C C . GLU A 1 350 ? 0.900 5.929 -10.190 1.00 87.12 350 GLU A C 1
ATOM 2700 O O . GLU A 1 350 ? 1.477 5.112 -9.470 1.00 87.12 350 GLU A O 1
ATOM 2705 N N . ALA A 1 351 ? 1.507 7.005 -10.702 1.00 89.56 351 ALA A N 1
ATOM 2706 C CA . ALA A 1 351 ? 2.898 7.373 -10.433 1.00 89.56 351 ALA A CA 1
ATOM 2707 C C . ALA A 1 351 ? 3.134 7.724 -8.955 1.00 89.56 351 ALA A C 1
ATOM 2709 O O . ALA A 1 351 ? 4.114 7.278 -8.346 1.00 89.56 351 ALA A O 1
ATOM 2710 N N . ALA A 1 352 ? 2.215 8.486 -8.358 1.00 91.56 352 ALA A N 1
ATOM 2711 C CA . ALA A 1 352 ? 2.236 8.810 -6.937 1.00 91.56 352 ALA A CA 1
ATOM 2712 C C . ALA A 1 352 ? 2.083 7.541 -6.077 1.00 91.56 352 ALA A C 1
ATOM 2714 O O . ALA A 1 352 ? 2.793 7.374 -5.087 1.00 91.56 352 ALA A O 1
ATOM 2715 N N . ALA A 1 353 ? 1.229 6.597 -6.488 1.00 92.56 353 ALA A N 1
ATOM 2716 C CA . ALA A 1 353 ? 1.075 5.309 -5.811 1.00 92.56 353 ALA A CA 1
ATOM 2717 C C . ALA A 1 353 ? 2.333 4.428 -5.908 1.00 92.56 353 ALA A C 1
ATOM 2719 O O . ALA A 1 353 ? 2.718 3.815 -4.914 1.00 92.56 353 ALA A O 1
ATOM 2720 N N . ASP A 1 354 ? 2.999 4.381 -7.067 1.00 91.31 354 ASP A N 1
ATOM 2721 C CA . ASP A 1 354 ? 4.302 3.710 -7.228 1.00 91.31 354 ASP A CA 1
ATOM 2722 C C . ASP A 1 354 ? 5.339 4.288 -6.253 1.00 91.31 354 ASP A C 1
ATOM 2724 O O . ASP A 1 354 ? 6.042 3.549 -5.561 1.00 91.31 354 ASP A O 1
ATOM 2728 N N . SER A 1 355 ? 5.359 5.616 -6.139 1.00 93.00 355 SER A N 1
ATOM 2729 C CA . SER A 1 355 ? 6.301 6.362 -5.304 1.00 93.00 355 SER A CA 1
ATOM 2730 C C . SER A 1 355 ? 6.033 6.177 -3.806 1.00 93.00 355 SER A C 1
ATOM 2732 O O . SER A 1 355 ? 6.962 5.918 -3.039 1.00 93.00 355 SER A O 1
ATOM 2734 N N . LEU A 1 356 ? 4.767 6.233 -3.372 1.00 95.50 356 LEU A N 1
ATOM 2735 C CA . LEU A 1 356 ? 4.378 5.939 -1.989 1.00 95.50 356 LEU A CA 1
ATOM 2736 C C . LEU A 1 356 ? 4.690 4.482 -1.630 1.00 95.50 356 LEU A C 1
ATOM 2738 O O . LEU A 1 356 ? 5.271 4.217 -0.578 1.00 95.50 356 LEU A O 1
ATOM 2742 N N . PHE A 1 357 ? 4.370 3.533 -2.513 1.00 94.69 357 PHE A N 1
ATOM 2743 C CA . PHE A 1 357 ? 4.723 2.128 -2.318 1.00 94.69 357 PHE A CA 1
ATOM 2744 C C . PHE A 1 357 ? 6.240 1.953 -2.150 1.00 94.69 357 PHE A C 1
ATOM 2746 O O . PHE A 1 357 ? 6.686 1.342 -1.177 1.00 94.69 357 PHE A O 1
ATOM 2753 N N . ALA A 1 358 ? 7.044 2.560 -3.025 1.00 92.06 358 ALA A N 1
ATOM 2754 C CA . ALA A 1 358 ? 8.497 2.558 -2.904 1.00 92.06 358 ALA A CA 1
ATOM 2755 C C . ALA A 1 358 ? 8.972 3.189 -1.579 1.00 92.06 358 ALA A C 1
ATOM 2757 O O . ALA A 1 358 ? 9.850 2.644 -0.908 1.00 92.06 358 ALA A O 1
ATOM 2758 N N . ALA A 1 359 ? 8.373 4.294 -1.138 1.00 92.88 359 ALA A N 1
ATOM 2759 C CA . ALA A 1 359 ? 8.722 4.937 0.129 1.00 92.88 359 ALA A CA 1
ATOM 2760 C C . ALA A 1 359 ? 8.382 4.083 1.369 1.00 92.88 359 ALA A C 1
ATOM 2762 O O . ALA A 1 359 ? 9.064 4.206 2.389 1.00 92.88 359 ALA A O 1
ATOM 2763 N N . LEU A 1 360 ? 7.363 3.218 1.294 1.00 93.12 360 LEU A N 1
ATOM 2764 C CA . LEU A 1 360 ? 6.981 2.296 2.374 1.00 93.12 360 LEU A CA 1
ATOM 2765 C C . LEU A 1 360 ? 7.851 1.032 2.421 1.00 93.12 360 LEU A C 1
ATOM 2767 O O . LEU A 1 360 ? 8.140 0.527 3.504 1.00 93.12 360 LEU A O 1
ATOM 2771 N N . VAL A 1 361 ? 8.270 0.524 1.258 1.00 87.81 361 VAL A N 1
ATOM 2772 C CA . VAL A 1 361 ? 9.137 -0.664 1.141 1.00 87.81 361 VAL A CA 1
ATOM 2773 C C . VAL A 1 361 ? 10.597 -0.341 1.468 1.00 87.81 361 VAL A C 1
ATOM 2775 O O . VAL A 1 361 ? 11.355 -1.211 1.901 1.00 87.81 361 VAL A O 1
ATOM 2778 N N . SER A 1 362 ? 11.012 0.905 1.238 1.00 86.19 362 SER A N 1
ATOM 2779 C CA . SER A 1 362 ? 12.384 1.349 1.476 1.00 86.19 362 SER A CA 1
ATOM 2780 C C . SER A 1 362 ? 12.804 1.157 2.942 1.00 86.19 362 SER A C 1
ATOM 2782 O O . SER A 1 362 ? 11.996 1.397 3.842 1.00 86.19 362 SER A O 1
ATOM 2784 N N . PRO A 1 363 ? 14.073 0.789 3.218 1.00 79.19 363 PRO A N 1
ATOM 2785 C CA . PRO A 1 363 ? 14.588 0.713 4.582 1.00 79.19 363 PRO A CA 1
ATOM 2786 C C . PRO A 1 363 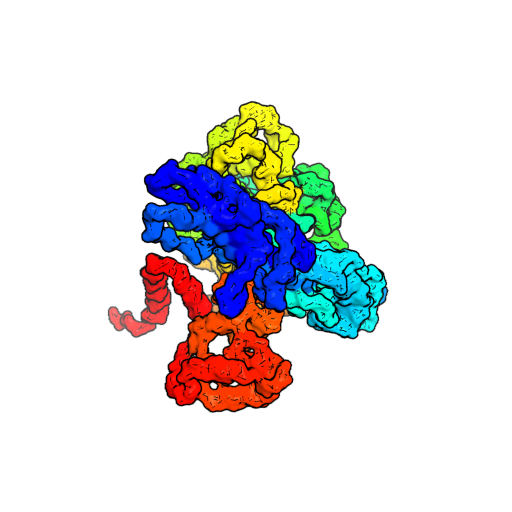? 14.350 2.024 5.341 1.00 79.19 363 PRO A C 1
ATOM 2788 O O . PRO A 1 363 ? 14.869 3.074 4.961 1.00 79.19 363 PRO A O 1
ATOM 2791 N N . PHE A 1 364 ? 13.584 1.963 6.430 1.00 82.00 364 PHE A N 1
ATOM 2792 C CA . PHE A 1 364 ? 13.147 3.151 7.156 1.00 82.00 364 PHE A CA 1
ATOM 2793 C C . PHE A 1 364 ? 13.984 3.394 8.412 1.00 82.00 364 PHE A C 1
ATOM 2795 O O . PHE A 1 364 ? 14.136 2.504 9.248 1.00 82.00 364 PHE A O 1
ATOM 2802 N N . GLY A 1 365 ? 14.497 4.613 8.584 1.00 82.25 365 GLY A N 1
ATOM 2803 C CA . GLY A 1 365 ? 15.280 4.995 9.756 1.00 82.25 365 GLY A CA 1
ATOM 2804 C C . GLY A 1 365 ? 15.206 6.490 10.046 1.00 82.25 365 GLY A C 1
ATOM 2805 O O . GLY A 1 365 ? 15.231 7.305 9.129 1.00 82.25 365 GLY A O 1
ATOM 2806 N N . LEU A 1 366 ? 15.146 6.854 11.330 1.00 81.62 366 LEU A N 1
ATOM 2807 C CA . LEU A 1 366 ? 15.147 8.253 11.784 1.00 81.62 366 LEU A CA 1
ATOM 2808 C C . LEU A 1 366 ? 16.564 8.786 12.044 1.00 81.62 366 LEU A C 1
ATOM 2810 O O . LEU A 1 366 ? 16.782 9.995 12.115 1.00 81.62 366 LEU A O 1
ATOM 2814 N N . SER A 1 367 ? 17.540 7.891 12.204 1.00 77.69 367 SER A N 1
ATOM 2815 C CA . SER A 1 367 ? 18.941 8.223 12.449 1.00 77.69 367 SER A CA 1
ATOM 2816 C C . SER A 1 367 ? 19.885 7.166 11.870 1.00 77.69 367 SER A C 1
ATOM 2818 O O . SER A 1 367 ? 19.485 6.044 11.554 1.00 77.69 367 SER A O 1
ATOM 2820 N N . ALA A 1 368 ? 21.159 7.530 11.702 1.00 69.31 368 ALA A N 1
ATOM 2821 C CA . ALA A 1 368 ? 22.161 6.645 11.118 1.00 69.31 368 ALA A CA 1
ATOM 2822 C C . ALA A 1 368 ? 22.294 5.338 11.921 1.00 69.31 368 ALA A C 1
ATOM 2824 O O . ALA A 1 368 ? 22.560 5.367 13.122 1.00 69.31 368 ALA A O 1
ATOM 2825 N N . GLY A 1 369 ? 22.152 4.199 11.239 1.00 68.69 369 GLY A N 1
ATOM 2826 C CA . GLY A 1 369 ? 22.225 2.869 11.851 1.00 68.69 369 GLY A CA 1
ATOM 2827 C C . GLY A 1 369 ? 20.882 2.300 12.317 1.00 68.69 369 GLY A C 1
ATOM 2828 O O . GLY A 1 369 ? 20.850 1.141 12.719 1.00 68.69 369 GLY A O 1
ATOM 2829 N N . GLN A 1 370 ? 19.785 3.060 12.234 1.00 74.62 370 GLN A N 1
ATOM 2830 C CA . GLN A 1 370 ? 18.433 2.519 12.383 1.00 74.62 370 GLN A CA 1
ATOM 2831 C C . GLN A 1 370 ? 17.886 2.060 11.027 1.00 74.62 370 GLN A C 1
ATOM 2833 O O . GLN A 1 370 ? 18.043 2.754 10.023 1.00 74.62 370 GLN A O 1
ATOM 2838 N N . SER A 1 371 ? 17.226 0.904 11.010 1.00 77.75 371 SER A N 1
ATOM 2839 C CA . SER A 1 371 ? 16.507 0.400 9.843 1.00 77.75 371 SER A CA 1
ATOM 2840 C C . SER A 1 371 ? 15.367 -0.511 10.293 1.00 77.75 371 SER A C 1
ATOM 2842 O O . SER A 1 371 ? 15.590 -1.430 11.079 1.00 77.75 371 SER A O 1
ATOM 2844 N N . GLN A 1 372 ? 14.155 -0.252 9.813 1.00 76.19 372 GLN A N 1
ATOM 2845 C CA . GLN A 1 372 ? 12.993 -1.123 9.955 1.00 76.19 372 GLN A CA 1
ATOM 2846 C C . GLN A 1 372 ? 12.247 -1.231 8.624 1.00 76.19 372 GLN A C 1
ATOM 2848 O O . GLN A 1 372 ? 12.312 -0.332 7.785 1.00 76.19 372 GLN A O 1
ATOM 2853 N N . ASN A 1 373 ? 11.531 -2.340 8.447 1.00 78.62 373 ASN A N 1
ATOM 2854 C CA . ASN A 1 373 ? 10.555 -2.496 7.378 1.00 78.62 373 ASN A CA 1
ATOM 2855 C C . ASN A 1 373 ? 9.189 -2.054 7.915 1.00 78.62 373 ASN A C 1
ATOM 2857 O O . ASN A 1 373 ? 8.682 -2.639 8.869 1.00 78.62 373 ASN A O 1
ATOM 2861 N N . LEU A 1 374 ? 8.599 -1.020 7.319 1.00 84.81 374 LEU A N 1
ATOM 2862 C CA . LEU A 1 374 ? 7.308 -0.500 7.768 1.00 84.81 374 LEU A CA 1
ATOM 2863 C C . LEU A 1 374 ? 6.166 -1.492 7.527 1.00 84.81 374 LEU A C 1
ATOM 2865 O O . LEU A 1 374 ? 5.209 -1.510 8.296 1.00 84.81 374 LEU A O 1
ATOM 2869 N N . LEU A 1 375 ? 6.281 -2.349 6.507 1.00 81.25 375 LEU A N 1
ATOM 2870 C CA . LEU A 1 375 ? 5.223 -3.279 6.117 1.00 81.25 375 LEU A CA 1
ATOM 2871 C C . LEU A 1 375 ? 5.041 -4.453 7.092 1.00 81.25 375 LEU A C 1
ATOM 2873 O O . LEU A 1 375 ? 4.041 -5.158 7.015 1.00 81.25 375 LEU A O 1
ATOM 2877 N N . THR A 1 376 ? 5.971 -4.672 8.028 1.00 75.12 376 THR A N 1
ATOM 2878 C CA . THR A 1 376 ? 5.820 -5.705 9.072 1.00 75.12 376 THR A CA 1
ATOM 2879 C C . THR A 1 376 ? 4.979 -5.230 10.257 1.00 75.12 376 THR A C 1
ATOM 2881 O O . THR A 1 376 ? 4.843 -5.949 11.246 1.00 75.12 376 THR A O 1
ATOM 2884 N N . ARG A 1 377 ? 4.471 -3.996 10.209 1.00 82.62 377 ARG A N 1
ATOM 2885 C CA . ARG A 1 377 ? 3.676 -3.377 11.270 1.00 82.62 377 ARG A CA 1
ATOM 2886 C C . ARG A 1 377 ? 2.221 -3.237 10.820 1.00 82.62 377 ARG A C 1
ATOM 2888 O O . ARG A 1 377 ? 1.974 -3.158 9.620 1.00 82.62 377 ARG A O 1
ATOM 2895 N N . PRO A 1 378 ? 1.253 -3.152 11.751 1.00 86.00 378 PRO A N 1
ATOM 2896 C CA . PRO A 1 378 ? -0.127 -2.848 11.391 1.00 86.00 378 PRO A CA 1
ATOM 2897 C C . PRO A 1 378 ? -0.215 -1.543 10.594 1.00 86.00 378 PRO A C 1
ATOM 2899 O O . PRO A 1 378 ? 0.203 -0.494 11.089 1.00 86.00 378 PRO A O 1
ATOM 2902 N N . LEU A 1 379 ? -0.745 -1.621 9.371 1.00 94.44 379 LEU A N 1
ATOM 2903 C CA . LEU A 1 379 ? -0.890 -0.480 8.466 1.00 94.44 379 LEU A CA 1
ATOM 2904 C C . LEU A 1 379 ? -2.319 0.069 8.506 1.00 94.44 379 LEU A C 1
ATOM 2906 O O . LEU A 1 379 ? -3.275 -0.689 8.337 1.00 94.44 379 LEU A O 1
ATOM 2910 N N . HIS A 1 380 ? -2.459 1.385 8.665 1.00 97.12 380 HIS A N 1
ATOM 2911 C CA . HIS A 1 380 ? -3.727 2.102 8.515 1.00 97.12 380 HIS A CA 1
ATOM 2912 C C . HIS A 1 380 ? -3.586 3.181 7.440 1.00 97.12 380 HIS A C 1
ATOM 2914 O O . HIS A 1 380 ? -2.882 4.162 7.644 1.00 97.12 380 HIS A O 1
ATOM 2920 N N . PHE A 1 381 ? -4.258 3.021 6.303 1.00 98.31 381 PHE A N 1
ATOM 2921 C CA . PHE A 1 381 ? -4.341 4.059 5.273 1.00 98.31 381 PHE A CA 1
ATOM 2922 C C . PHE A 1 381 ? -5.555 4.958 5.506 1.00 98.31 381 PHE A C 1
ATOM 2924 O O . PHE A 1 381 ? -6.656 4.455 5.709 1.00 98.31 381 PHE A O 1
ATOM 2931 N N . ILE A 1 382 ? -5.370 6.274 5.434 1.00 98.38 382 ILE A N 1
ATOM 2932 C CA . ILE A 1 382 ? -6.427 7.288 5.457 1.00 98.38 382 ILE A CA 1
ATOM 2933 C C . ILE A 1 382 ? -6.238 8.153 4.211 1.00 98.38 382 ILE A C 1
ATOM 2935 O O . ILE A 1 382 ? -5.260 8.891 4.095 1.00 98.38 382 ILE A O 1
ATOM 2939 N N . GLY A 1 383 ? -7.145 8.026 3.246 1.00 96.56 383 GLY A N 1
ATOM 2940 C CA . GLY A 1 383 ? -7.137 8.840 2.030 1.00 96.56 383 GLY A CA 1
ATOM 2941 C C . GLY A 1 383 ? -8.311 9.807 2.008 1.00 96.56 383 GLY A C 1
ATOM 2942 O O . GLY A 1 383 ? -9.419 9.409 2.359 1.00 96.56 383 GLY A O 1
ATOM 2943 N N . HIS A 1 384 ? -8.093 11.036 1.545 1.00 93.81 384 HIS A N 1
ATOM 2944 C CA . HIS A 1 384 ? -9.167 11.967 1.186 1.00 93.81 384 HIS A CA 1
ATOM 2945 C C . HIS A 1 384 ? -9.227 12.159 -0.326 1.00 93.81 384 HIS A C 1
ATOM 2947 O O . HIS A 1 384 ? -8.178 12.252 -0.970 1.00 93.81 384 HIS A O 1
ATOM 2953 N N . SER A 1 385 ? -10.435 12.220 -0.901 1.00 89.94 385 SER A N 1
ATOM 2954 C CA . SER A 1 385 ? -10.635 12.578 -2.309 1.00 89.94 385 SER A CA 1
ATOM 2955 C C . SER A 1 385 ? -9.794 11.675 -3.230 1.00 89.94 385 SER A C 1
ATOM 2957 O O . SER A 1 385 ? -9.783 10.451 -3.056 1.00 89.94 385 SER A O 1
ATOM 2959 N N . ARG A 1 386 ? -9.029 12.231 -4.175 1.00 86.00 386 ARG A N 1
ATOM 2960 C CA . ARG A 1 386 ? -8.116 11.484 -5.064 1.00 86.00 386 ARG A CA 1
ATOM 2961 C C . ARG A 1 386 ? -7.050 10.668 -4.317 1.00 86.00 386 ARG A C 1
ATOM 2963 O O . ARG A 1 386 ? -6.597 9.649 -4.837 1.00 86.00 386 ARG A O 1
ATOM 2970 N N . GLY A 1 387 ? -6.675 11.059 -3.097 1.00 91.50 387 GLY A N 1
ATOM 2971 C CA . GLY A 1 387 ? -5.736 10.314 -2.255 1.00 91.50 387 GLY A CA 1
ATOM 2972 C C . GLY A 1 387 ? -6.237 8.913 -1.883 1.00 91.50 387 GLY A C 1
ATOM 2973 O O . GLY A 1 387 ? -5.442 8.005 -1.641 1.00 91.50 387 GLY A O 1
ATOM 2974 N N . THR A 1 388 ? -7.555 8.688 -1.919 1.00 91.62 388 THR A N 1
ATOM 2975 C CA . THR A 1 388 ? -8.155 7.352 -1.737 1.00 91.62 388 THR A CA 1
ATOM 2976 C C . THR A 1 388 ? -7.771 6.381 -2.856 1.00 91.62 388 THR A C 1
ATOM 2978 O O . THR A 1 388 ? -7.521 5.202 -2.594 1.00 91.62 388 THR A O 1
ATOM 2981 N N . ILE A 1 389 ? -7.650 6.884 -4.089 1.00 86.75 389 ILE A N 1
ATOM 2982 C CA . ILE A 1 389 ? -7.230 6.118 -5.268 1.00 86.75 389 ILE A CA 1
ATOM 2983 C C . ILE A 1 389 ? -5.754 5.743 -5.138 1.00 86.75 389 ILE A C 1
ATOM 2985 O O . ILE A 1 389 ? -5.406 4.574 -5.305 1.00 86.75 389 ILE A O 1
ATOM 2989 N N . VAL A 1 390 ? -4.905 6.706 -4.760 1.00 91.19 390 VAL A N 1
ATOM 2990 C CA . VAL A 1 390 ? -3.470 6.480 -4.513 1.00 91.19 390 VAL A CA 1
ATOM 2991 C C . VAL A 1 390 ? -3.277 5.365 -3.480 1.00 91.19 390 VAL A C 1
ATOM 2993 O O . VAL A 1 390 ? -2.572 4.393 -3.746 1.00 91.19 390 VAL A O 1
ATOM 2996 N N . ASN A 1 391 ? -3.982 5.432 -2.348 1.00 94.81 391 ASN A N 1
ATOM 2997 C CA . ASN A 1 391 ? -3.902 4.404 -1.308 1.00 94.81 391 ASN A CA 1
ATOM 2998 C C . ASN A 1 391 ? -4.377 3.024 -1.791 1.00 94.81 391 ASN A C 1
ATOM 3000 O O . ASN A 1 391 ? -3.751 2.014 -1.467 1.00 94.81 391 ASN A O 1
ATOM 3004 N N . SER A 1 392 ? -5.446 2.952 -2.592 1.00 89.25 392 SER A N 1
ATOM 3005 C CA . SER A 1 392 ? -5.936 1.674 -3.135 1.00 89.25 392 SER A CA 1
ATOM 3006 C C . SER A 1 392 ? -4.913 1.044 -4.082 1.00 89.25 392 SER A C 1
ATOM 3008 O O . SER A 1 392 ? -4.636 -0.153 -4.008 1.00 89.25 392 SER A O 1
ATOM 3010 N N . LEU A 1 393 ? -4.284 1.861 -4.925 1.00 88.19 393 LEU A N 1
ATOM 3011 C CA . LEU A 1 393 ? -3.230 1.439 -5.841 1.00 88.19 393 LEU A CA 1
ATOM 3012 C C . LEU A 1 393 ? -1.957 0.977 -5.108 1.00 88.19 393 LEU A C 1
ATOM 3014 O O . LEU A 1 393 ? -1.276 0.065 -5.586 1.00 88.19 393 LEU A O 1
ATOM 3018 N N . VAL A 1 394 ? -1.640 1.553 -3.945 1.00 93.62 394 VAL A N 1
ATOM 3019 C CA . VAL A 1 394 ? -0.571 1.060 -3.057 1.00 93.62 394 VAL A CA 1
ATOM 3020 C C . VAL A 1 394 ? -0.950 -0.287 -2.445 1.00 93.62 394 VAL A C 1
ATOM 3022 O O . VAL A 1 394 ? -0.141 -1.214 -2.474 1.00 93.62 394 VAL A O 1
ATOM 3025 N N . ALA A 1 395 ? -2.181 -0.435 -1.945 1.00 89.94 395 ALA A N 1
ATOM 3026 C CA . ALA A 1 395 ? -2.658 -1.693 -1.370 1.00 89.94 395 ALA A CA 1
ATOM 3027 C C . ALA A 1 395 ? -2.586 -2.854 -2.377 1.00 89.94 395 ALA A C 1
ATOM 3029 O O . ALA A 1 395 ? -2.138 -3.942 -2.017 1.00 89.94 395 ALA A O 1
ATOM 3030 N N . GLN A 1 396 ? -2.920 -2.595 -3.648 1.00 83.94 396 GLN A N 1
ATOM 3031 C CA . GLN A 1 396 ? -2.799 -3.574 -4.735 1.00 83.94 396 GLN A CA 1
ATOM 3032 C C . GLN A 1 396 ? -1.354 -4.019 -4.989 1.00 83.94 396 GLN A C 1
ATOM 3034 O O . GLN A 1 396 ? -1.089 -5.187 -5.272 1.00 83.94 396 GLN A O 1
ATOM 3039 N N . ARG A 1 397 ? -0.392 -3.098 -4.874 1.00 87.38 397 ARG A N 1
ATOM 3040 C CA . ARG A 1 397 ? 1.035 -3.420 -5.007 1.00 87.38 397 ARG A CA 1
ATOM 3041 C C . ARG A 1 397 ? 1.541 -4.231 -3.824 1.00 87.38 397 ARG A C 1
ATOM 3043 O O . ARG A 1 397 ? 2.316 -5.161 -4.031 1.00 87.38 397 ARG A O 1
ATOM 3050 N N . ILE A 1 398 ? 1.085 -3.914 -2.610 1.00 83.69 398 ILE A N 1
ATOM 3051 C CA . ILE A 1 398 ? 1.389 -4.712 -1.416 1.00 83.69 398 ILE A CA 1
ATOM 3052 C C . ILE A 1 398 ? 0.852 -6.135 -1.594 1.00 83.69 398 ILE A C 1
ATOM 3054 O O . ILE A 1 398 ? 1.617 -7.069 -1.405 1.00 83.69 398 ILE A O 1
ATOM 3058 N N . ASP A 1 399 ? -0.394 -6.309 -2.041 1.00 78.75 399 ASP A N 1
ATOM 3059 C CA . ASP A 1 399 ? -0.976 -7.632 -2.321 1.00 78.75 399 ASP A CA 1
ATOM 3060 C C . ASP A 1 399 ? -0.156 -8.425 -3.354 1.00 78.75 399 ASP A C 1
ATOM 3062 O O . ASP A 1 399 ? 0.166 -9.594 -3.160 1.00 78.75 399 ASP A O 1
ATOM 3066 N N . TYR A 1 400 ? 0.249 -7.776 -4.450 1.00 77.25 400 TYR A N 1
ATOM 3067 C CA . TYR A 1 400 ? 0.995 -8.452 -5.510 1.00 77.25 400 TYR A CA 1
ATOM 3068 C C . TYR A 1 400 ? 2.427 -8.836 -5.100 1.00 77.25 400 TYR A C 1
ATOM 3070 O O . TYR A 1 400 ? 2.854 -9.969 -5.331 1.00 77.25 400 TYR A O 1
ATOM 3078 N N . TYR A 1 401 ? 3.192 -7.899 -4.531 1.00 72.44 401 TYR A N 1
ATOM 3079 C CA . TYR A 1 401 ? 4.610 -8.116 -4.214 1.00 72.44 401 TYR A CA 1
ATOM 3080 C C . TYR A 1 401 ? 4.827 -8.777 -2.848 1.00 72.44 401 TYR A C 1
ATOM 3082 O O . TYR A 1 401 ? 5.835 -9.458 -2.652 1.00 72.44 401 TYR A O 1
ATOM 3090 N N . PHE A 1 402 ? 3.887 -8.600 -1.920 1.00 71.19 402 PHE A N 1
ATOM 3091 C CA . PHE A 1 402 ? 3.948 -9.084 -0.543 1.00 71.19 402 PHE A CA 1
ATOM 3092 C C . PHE A 1 402 ? 2.603 -9.704 -0.120 1.00 71.19 402 PHE A C 1
ATOM 3094 O O . PHE A 1 402 ? 1.970 -9.217 0.817 1.00 71.19 402 PHE A O 1
ATOM 3101 N N . PRO A 1 403 ? 2.168 -10.799 -0.770 1.00 63.09 403 PRO A N 1
ATOM 3102 C CA . PRO A 1 403 ? 0.829 -11.380 -0.586 1.00 63.09 403 PRO A CA 1
ATOM 3103 C C . PRO A 1 403 ? 0.536 -11.872 0.840 1.00 63.09 403 PRO A C 1
ATOM 3105 O O . PRO A 1 403 ? -0.618 -12.094 1.194 1.00 63.09 403 PRO A O 1
ATOM 3108 N N . ASP A 1 404 ? 1.570 -12.038 1.668 1.00 60.56 404 ASP A N 1
ATOM 3109 C CA . ASP A 1 404 ? 1.441 -12.426 3.076 1.00 60.56 404 ASP A CA 1
ATOM 3110 C C . ASP A 1 404 ? 1.121 -11.236 4.003 1.00 60.56 404 ASP A C 1
ATOM 3112 O O . ASP A 1 404 ? 0.883 -11.423 5.198 1.00 60.56 404 ASP A O 1
ATOM 3116 N N . ILE A 1 405 ? 1.143 -10.004 3.484 1.00 68.88 405 ILE A N 1
ATOM 3117 C CA . ILE A 1 405 ? 0.901 -8.786 4.258 1.00 68.88 405 ILE A CA 1
ATOM 3118 C C . ILE A 1 405 ? -0.573 -8.414 4.190 1.00 68.88 405 ILE A C 1
ATOM 3120 O O . ILE A 1 405 ? -1.113 -8.109 3.128 1.00 68.88 405 ILE A O 1
ATOM 3124 N N . ILE A 1 406 ? -1.194 -8.366 5.367 1.00 74.00 406 ILE A N 1
ATOM 3125 C CA . ILE A 1 406 ? -2.553 -7.871 5.548 1.00 74.00 406 ILE A CA 1
ATOM 3126 C C . ILE A 1 406 ? -2.500 -6.451 6.112 1.00 74.00 406 ILE A C 1
ATOM 3128 O O . ILE A 1 406 ? -1.920 -6.201 7.170 1.00 74.00 406 ILE A O 1
ATOM 3132 N N . ILE A 1 407 ? -3.139 -5.520 5.412 1.00 84.38 407 ILE A N 1
ATOM 3133 C CA . ILE A 1 407 ? -3.333 -4.140 5.854 1.00 84.38 407 ILE A CA 1
ATOM 3134 C C . ILE A 1 407 ? -4.406 -4.140 6.945 1.00 84.38 407 ILE A C 1
ATOM 3136 O O . ILE A 1 407 ? -5.507 -4.648 6.736 1.00 84.38 407 ILE A O 1
ATOM 3140 N N . ASP A 1 408 ? -4.107 -3.566 8.113 1.00 87.00 408 ASP A N 1
ATOM 3141 C CA . ASP A 1 408 ? -5.032 -3.580 9.251 1.00 87.00 408 ASP A CA 1
ATOM 3142 C C . ASP A 1 408 ? -6.282 -2.735 8.981 1.00 87.00 408 ASP A C 1
ATOM 3144 O O . ASP A 1 408 ? -7.395 -3.178 9.276 1.00 87.00 408 ASP A O 1
ATOM 3148 N N . GLN A 1 409 ? -6.115 -1.536 8.417 1.00 92.06 409 GLN A N 1
ATOM 3149 C CA . GLN A 1 409 ? -7.239 -0.653 8.134 1.00 92.06 409 GLN A CA 1
ATOM 3150 C C . GLN A 1 409 ? -7.071 0.200 6.878 1.00 92.06 409 GLN A C 1
ATOM 3152 O O . GLN A 1 409 ? -5.995 0.721 6.588 1.00 92.06 409 GLN A O 1
ATOM 3157 N N . PHE A 1 410 ? -8.180 0.400 6.171 1.00 94.88 410 PHE A N 1
ATOM 3158 C CA . PHE A 1 410 ? -8.275 1.268 5.007 1.00 94.88 410 PHE A CA 1
ATOM 3159 C C . PHE A 1 410 ? -9.479 2.211 5.123 1.00 94.88 410 PHE A C 1
ATOM 3161 O O . PHE A 1 410 ? -10.626 1.792 4.984 1.00 94.88 410 PHE A O 1
ATOM 3168 N N . THR A 1 411 ? -9.214 3.487 5.375 1.00 96.56 411 THR A N 1
ATOM 3169 C CA . THR A 1 411 ? -10.223 4.534 5.533 1.00 96.56 411 THR A CA 1
ATOM 3170 C C . THR A 1 411 ? -10.240 5.450 4.320 1.00 96.56 411 THR A C 1
ATOM 3172 O O . THR A 1 411 ? -9.205 5.961 3.884 1.00 96.56 411 THR A O 1
ATOM 3175 N N . THR A 1 412 ? -11.439 5.693 3.804 1.00 94.75 412 THR A N 1
ATOM 3176 C CA . THR A 1 412 ? -11.681 6.604 2.682 1.00 94.75 412 THR A CA 1
ATOM 3177 C C . THR A 1 412 ? -12.578 7.752 3.117 1.00 94.75 412 THR A C 1
ATOM 3179 O O . THR A 1 412 ? -13.588 7.531 3.784 1.00 94.75 412 THR A O 1
ATOM 3182 N N . LEU A 1 413 ? -12.159 8.970 2.782 1.00 94.25 413 LEU A N 1
ATOM 3183 C CA . LEU A 1 413 ? -12.837 10.222 3.092 1.00 94.25 413 LEU A CA 1
ATOM 3184 C C . LEU A 1 413 ? -13.203 10.892 1.771 1.00 94.25 413 LEU A C 1
ATOM 3186 O O . LEU A 1 413 ? -12.330 11.295 1.009 1.00 94.25 413 LEU A O 1
ATOM 3190 N N . ASP A 1 414 ? -14.491 10.948 1.487 1.00 89.69 414 ASP A N 1
ATOM 3191 C CA . ASP A 1 414 ? -15.068 11.498 0.266 1.00 89.69 414 ASP A CA 1
ATOM 3192 C C . ASP A 1 414 ? -14.380 11.038 -1.039 1.00 89.69 414 ASP A C 1
ATOM 3194 O O . ASP A 1 414 ? -13.952 11.856 -1.862 1.00 89.69 414 ASP A O 1
ATOM 3198 N N . PRO A 1 415 ? -14.205 9.710 -1.225 1.00 87.00 415 PRO A N 1
ATOM 3199 C CA . PRO A 1 415 ? -13.525 9.164 -2.392 1.00 87.00 415 PRO A CA 1
ATOM 3200 C C . PRO A 1 415 ? -14.311 9.506 -3.650 1.00 87.00 415 PRO A C 1
ATOM 3202 O O . PRO A 1 415 ? -15.512 9.283 -3.691 1.00 87.00 415 PRO A O 1
ATOM 3205 N N . HIS A 1 416 ? -13.655 9.939 -4.714 1.00 76.56 416 HIS A N 1
ATOM 3206 C CA . HIS A 1 416 ? -14.295 10.096 -6.018 1.00 76.56 416 HIS A CA 1
ATOM 3207 C C . HIS A 1 416 ? -13.271 9.879 -7.129 1.00 76.56 416 HIS A C 1
ATOM 3209 O O . HIS A 1 416 ? -12.062 10.037 -6.896 1.00 76.56 416 HIS A O 1
ATOM 3215 N N . PRO A 1 417 ? -13.710 9.441 -8.324 1.00 62.75 417 PRO A N 1
ATOM 3216 C CA . PRO A 1 417 ? -12.772 9.146 -9.385 1.00 62.75 417 PRO A CA 1
ATOM 3217 C C . PRO A 1 417 ? -12.139 10.430 -9.923 1.00 62.75 417 PRO A C 1
ATOM 3219 O O . PRO A 1 417 ? -12.758 11.485 -10.019 1.00 62.75 417 PRO A O 1
ATOM 3222 N N . SER A 1 418 ? -10.879 10.299 -10.320 1.00 52.50 418 SER A N 1
ATOM 3223 C CA . SER A 1 418 ? -9.990 11.377 -10.747 1.00 52.50 418 SER A CA 1
ATOM 3224 C C . SER A 1 418 ? -9.695 11.387 -12.253 1.00 52.50 418 SER A C 1
ATOM 3226 O O . SER A 1 418 ? -8.698 11.969 -12.675 1.00 52.50 418 SER A O 1
ATOM 3228 N N . THR A 1 419 ? -10.513 10.728 -13.081 1.00 49.44 419 THR A N 1
ATOM 3229 C CA . THR A 1 419 ? -10.290 10.650 -14.539 1.00 49.44 419 THR A CA 1
ATOM 3230 C C . THR A 1 419 ? -10.906 11.825 -15.301 1.00 49.44 419 THR A C 1
ATOM 3232 O O . THR A 1 419 ? -11.819 12.495 -14.817 1.00 49.44 419 THR A O 1
ATOM 3235 N N . THR A 1 420 ? -10.473 12.018 -16.553 1.00 47.81 420 THR A N 1
ATOM 3236 C CA . THR A 1 420 ? -11.025 13.023 -17.470 1.00 47.81 420 THR A CA 1
ATOM 3237 C C . THR A 1 420 ? -12.554 12.900 -17.632 1.00 47.81 420 THR A C 1
ATOM 3239 O O . THR A 1 420 ? -13.070 12.059 -18.356 1.00 47.81 420 THR A O 1
ATOM 3242 N N . HIS A 1 421 ? -13.283 13.822 -16.997 1.00 44.28 421 HIS A N 1
ATOM 3243 C CA . HIS A 1 421 ? -14.674 14.205 -17.276 1.00 44.28 421 HIS A CA 1
ATOM 3244 C C . HIS A 1 421 ? -15.745 13.090 -17.241 1.00 44.28 421 HIS A C 1
ATOM 3246 O O . HIS A 1 421 ? -16.114 12.558 -18.294 1.00 44.28 421 HIS A O 1
ATOM 3252 N N . LYS A 1 422 ? -16.359 12.881 -16.061 1.00 42.50 422 LYS A N 1
ATOM 3253 C CA . LYS A 1 422 ? -17.825 12.910 -15.794 1.00 42.50 422 LYS A CA 1
ATOM 3254 C C . LYS A 1 422 ? -18.169 12.146 -14.504 1.00 42.50 422 LYS A C 1
ATOM 3256 O O . LYS A 1 422 ? -18.229 10.923 -14.532 1.00 42.50 422 LYS A O 1
ATOM 3261 N N . ASP A 1 423 ? -18.548 12.869 -13.459 1.00 45.81 423 ASP A N 1
ATOM 3262 C CA . ASP A 1 423 ? -19.592 12.417 -12.526 1.00 45.81 423 ASP A CA 1
ATOM 3263 C C . ASP A 1 423 ? -20.774 13.390 -12.687 1.00 45.81 423 ASP A C 1
ATOM 3265 O O . ASP A 1 423 ? -20.506 14.557 -12.983 1.00 45.81 423 ASP A O 1
ATOM 3269 N N . PRO A 1 424 ? -22.056 12.957 -12.715 1.00 36.84 424 PRO A N 1
ATOM 3270 C CA . PRO A 1 424 ? -22.696 12.082 -11.723 1.00 36.84 424 PRO A CA 1
ATOM 3271 C C . PRO A 1 424 ? -23.506 10.887 -12.299 1.00 36.84 424 PRO A C 1
ATOM 3273 O O . PRO A 1 424 ? -24.021 10.934 -13.421 1.00 36.84 424 PRO A O 1
ATOM 3276 N N . GLY A 1 425 ? -23.714 9.836 -11.487 1.00 44.41 425 GLY A N 1
ATOM 3277 C CA . GLY A 1 425 ? -24.648 8.722 -11.768 1.00 44.41 425 GLY A CA 1
ATOM 3278 C C . GLY A 1 425 ? -24.047 7.515 -12.505 1.00 44.41 425 GLY A C 1
ATOM 3279 O O . GLY A 1 425 ? -24.688 6.970 -13.405 1.00 44.41 425 GLY A O 1
ATOM 3280 N N . TYR A 1 426 ? -22.827 7.126 -12.121 1.00 46.31 426 TYR A N 1
ATOM 3281 C CA . TYR A 1 426 ? -21.957 6.124 -12.751 1.00 46.31 426 TYR A CA 1
ATOM 3282 C C . TYR A 1 426 ? -22.664 4.914 -13.399 1.00 46.31 426 TYR A C 1
ATOM 3284 O O . TYR A 1 426 ? -23.263 4.061 -12.737 1.00 46.31 426 TYR A O 1
ATOM 3292 N N . ASP A 1 427 ? -22.528 4.832 -14.726 1.00 36.16 427 ASP A N 1
ATOM 3293 C CA . ASP A 1 427 ? -22.813 3.650 -15.543 1.00 36.16 427 ASP A CA 1
ATOM 3294 C C . ASP A 1 427 ? -21.800 2.538 -15.196 1.00 36.16 427 ASP A C 1
ATOM 3296 O O . ASP A 1 427 ? -20.699 2.816 -14.728 1.00 36.16 427 ASP A O 1
ATOM 3300 N N . ALA A 1 428 ? -22.168 1.273 -15.398 1.00 34.00 428 ALA A N 1
ATOM 3301 C CA . ALA A 1 428 ? -21.473 0.081 -14.892 1.00 34.00 428 ALA A CA 1
ATOM 3302 C C . ALA A 1 428 ? -20.018 -0.143 -15.409 1.00 34.00 428 ALA A C 1
ATOM 3304 O O . ALA A 1 428 ? -19.773 -1.098 -16.154 1.00 34.00 428 ALA A O 1
ATOM 3305 N N . ASP A 1 429 ? -19.053 0.696 -15.008 1.00 37.72 429 ASP A N 1
ATOM 3306 C CA . ASP A 1 429 ? -17.607 0.538 -15.252 1.00 37.72 429 ASP A CA 1
ATOM 3307 C C . ASP A 1 429 ? -16.939 -0.231 -14.079 1.00 37.72 429 ASP A C 1
ATOM 3309 O O . ASP A 1 429 ? -17.153 0.114 -12.913 1.00 37.72 429 ASP A O 1
ATOM 3313 N N . PRO A 1 430 ? -16.134 -1.281 -14.342 1.00 36.72 430 PRO A N 1
ATOM 3314 C CA . PRO A 1 430 ? -15.343 -2.012 -13.341 1.00 36.72 430 PRO A CA 1
ATOM 3315 C C . PRO A 1 430 ? -14.303 -1.184 -12.553 1.00 36.72 430 PRO A C 1
ATOM 3317 O O . PRO A 1 430 ? -13.679 -1.742 -11.655 1.00 36.72 430 PRO A O 1
ATOM 3320 N N . ARG A 1 431 ? -14.121 0.114 -12.834 1.00 42.25 431 ARG A N 1
ATOM 3321 C CA . ARG A 1 431 ? -13.217 1.040 -12.112 1.00 42.25 431 ARG A CA 1
ATOM 3322 C C . ARG A 1 431 ? -13.757 1.636 -10.798 1.00 42.25 431 ARG A C 1
ATOM 3324 O O . ARG A 1 431 ? -13.198 2.606 -10.296 1.00 42.25 431 ARG A O 1
ATOM 3331 N N . GLN A 1 432 ? -14.822 1.087 -10.214 1.00 55.31 432 GLN A N 1
ATOM 3332 C CA . GLN A 1 432 ? -15.241 1.474 -8.857 1.00 55.31 432 GLN A CA 1
ATOM 3333 C C . GLN A 1 432 ? -14.098 1.242 -7.856 1.00 55.31 432 GLN A C 1
ATOM 3335 O O . GLN A 1 432 ? -13.484 0.175 -7.894 1.00 55.31 432 GLN A O 1
ATOM 3340 N N . LEU A 1 433 ? -13.851 2.195 -6.940 1.00 70.44 433 LEU A N 1
ATOM 3341 C CA . LEU A 1 433 ? -12.959 1.967 -5.799 1.00 70.44 433 LEU A CA 1
ATOM 3342 C C . LEU A 1 433 ? -13.486 0.737 -5.044 1.00 70.44 433 LEU A C 1
ATOM 3344 O O . LEU A 1 433 ? -14.579 0.742 -4.469 1.00 70.44 433 LEU A O 1
ATOM 3348 N N . GLN A 1 434 ? -12.723 -0.343 -5.128 1.00 75.44 434 GLN A N 1
ATOM 3349 C CA . GLN A 1 434 ? -13.007 -1.633 -4.521 1.00 75.44 434 GLN A CA 1
ATOM 3350 C C . GLN A 1 434 ? -11.887 -1.919 -3.540 1.00 75.44 434 GLN A C 1
ATOM 3352 O O . GLN A 1 434 ? -10.730 -1.621 -3.823 1.00 75.44 434 GLN A O 1
ATOM 3357 N N . ILE A 1 435 ? -12.242 -2.464 -2.384 1.00 81.12 435 ILE A N 1
ATOM 3358 C CA . ILE A 1 435 ? -11.285 -2.845 -1.348 1.00 81.12 435 ILE A CA 1
ATOM 3359 C C . ILE A 1 435 ? -10.613 -4.169 -1.760 1.00 81.12 435 ILE A C 1
ATOM 3361 O O . ILE A 1 435 ? -11.324 -5.166 -1.934 1.00 81.12 435 ILE A O 1
ATOM 3365 N N . PRO A 1 436 ? -9.275 -4.204 -1.929 1.00 73.62 436 PRO A N 1
ATOM 3366 C CA . PRO A 1 436 ? -8.530 -5.452 -2.077 1.00 73.62 436 PRO A CA 1
ATOM 3367 C C . PRO A 1 436 ? -8.747 -6.443 -0.926 1.00 73.62 436 PRO A C 1
ATOM 3369 O O . PRO A 1 436 ? -9.008 -6.057 0.214 1.00 73.62 436 PRO A O 1
ATOM 3372 N N . ASP A 1 437 ? -8.601 -7.735 -1.205 1.00 70.12 437 ASP A N 1
ATOM 3373 C CA . ASP A 1 437 ? -8.761 -8.808 -0.216 1.00 70.12 437 ASP A CA 1
ATOM 3374 C C . ASP A 1 437 ? -7.625 -8.898 0.823 1.00 70.12 437 ASP A C 1
ATOM 3376 O O . ASP A 1 437 ? -7.800 -9.552 1.857 1.00 70.12 437 ASP A O 1
ATOM 3380 N N . ASN A 1 438 ? -6.512 -8.186 0.610 1.00 72.75 438 ASN A N 1
ATOM 3381 C CA . ASN A 1 438 ? -5.436 -8.004 1.589 1.00 72.75 438 ASN A CA 1
ATOM 3382 C C . ASN A 1 438 ? -5.732 -6.929 2.656 1.00 72.75 438 ASN A C 1
ATOM 3384 O O . ASN A 1 438 ? -4.849 -6.589 3.442 1.00 72.75 438 ASN A O 1
ATOM 3388 N N . ILE A 1 439 ? -6.954 -6.390 2.716 1.00 81.44 439 ILE A N 1
ATOM 3389 C CA . ILE A 1 439 ? -7.377 -5.419 3.733 1.00 81.44 439 ILE A CA 1
ATOM 3390 C C . ILE A 1 439 ? -8.274 -6.091 4.769 1.00 81.44 439 ILE A C 1
ATOM 3392 O O . ILE A 1 439 ? -9.308 -6.683 4.456 1.00 81.44 439 ILE A O 1
ATOM 3396 N N . HIS A 1 440 ? -7.900 -5.948 6.037 1.00 78.38 440 HIS A N 1
ATOM 3397 C CA . HIS A 1 440 ? -8.624 -6.541 7.149 1.00 78.38 440 HIS A CA 1
ATOM 3398 C C . HIS A 1 440 ? -9.933 -5.807 7.468 1.00 78.38 440 HIS A C 1
ATOM 3400 O O . HIS A 1 440 ? -10.986 -6.441 7.606 1.00 78.38 440 HIS A O 1
ATOM 3406 N N . TRP A 1 441 ? -9.873 -4.480 7.580 1.00 83.12 441 TRP A N 1
ATOM 3407 C CA . TRP A 1 441 ? -11.019 -3.615 7.850 1.00 83.12 441 TRP A CA 1
ATOM 3408 C C . TRP A 1 441 ? -10.995 -2.396 6.935 1.00 83.12 441 TRP A C 1
ATOM 3410 O O . TRP A 1 441 ? -9.951 -1.775 6.752 1.00 83.12 441 TRP A O 1
ATOM 3420 N N . ALA A 1 442 ? -12.147 -2.029 6.382 1.00 89.56 442 ALA A N 1
ATOM 3421 C CA . ALA A 1 442 ? -12.269 -0.824 5.579 1.00 89.56 442 ALA A CA 1
ATOM 3422 C C . ALA A 1 442 ? -13.541 -0.060 5.921 1.00 89.56 442 ALA A C 1
ATOM 3424 O O . ALA A 1 442 ? -14.618 -0.652 6.005 1.00 89.56 442 ALA A O 1
ATOM 3425 N N . ASP A 1 443 ? -13.422 1.253 6.062 1.00 91.38 443 ASP A N 1
ATOM 3426 C CA . ASP A 1 443 ? -14.528 2.177 6.268 1.00 91.38 443 ASP A CA 1
ATOM 3427 C C . ASP A 1 443 ? -14.487 3.332 5.260 1.00 91.38 443 ASP A C 1
ATOM 3429 O O . ASP A 1 443 ? -13.439 3.753 4.767 1.00 91.38 443 ASP A O 1
ATOM 3433 N N . ASN A 1 444 ? -15.675 3.800 4.890 1.00 91.06 444 ASN A N 1
ATOM 3434 C CA . ASN A 1 444 ? -15.851 4.872 3.922 1.00 91.06 444 ASN A CA 1
ATOM 3435 C C . ASN A 1 444 ? -16.824 5.903 4.476 1.00 91.06 444 ASN A C 1
ATOM 3437 O O . ASN A 1 444 ? -17.961 5.550 4.793 1.00 91.06 444 ASN A O 1
ATOM 3441 N N . TYR A 1 445 ? -16.378 7.150 4.556 1.00 90.19 445 TYR A N 1
ATOM 3442 C CA . TYR A 1 445 ? -17.169 8.303 4.964 1.00 90.19 445 TYR A CA 1
ATOM 3443 C C . TYR A 1 445 ? -17.247 9.238 3.769 1.00 90.19 445 TYR A C 1
ATOM 3445 O O . TYR A 1 445 ? -16.214 9.689 3.287 1.00 90.19 445 TYR A O 1
ATOM 3453 N N . PHE A 1 446 ? -18.445 9.490 3.260 1.00 86.81 446 PHE A N 1
ATOM 3454 C CA . PHE A 1 446 ? -18.627 10.254 2.026 1.00 86.81 446 PHE A CA 1
ATOM 3455 C C . PHE A 1 446 ? -19.915 11.068 2.091 1.00 86.81 446 PHE A C 1
ATOM 3457 O O . PHE A 1 446 ? -20.835 10.696 2.821 1.00 86.81 446 PHE A O 1
ATOM 3464 N N . ARG A 1 447 ? -19.988 12.153 1.328 1.00 86.12 447 ARG A N 1
ATOM 3465 C CA . ARG A 1 447 ? -21.190 12.975 1.146 1.00 86.12 447 ARG A CA 1
ATOM 3466 C C . ARG A 1 447 ? -21.576 13.009 -0.328 1.00 86.12 447 ARG A C 1
ATOM 3468 O O . ARG A 1 447 ? -20.741 12.771 -1.198 1.00 86.12 447 ARG A O 1
ATOM 3475 N N . GLN A 1 448 ? -22.861 13.225 -0.589 1.00 78.81 448 GLN A N 1
ATOM 3476 C CA . GLN A 1 448 ? -23.399 13.414 -1.934 1.00 78.81 448 GLN A CA 1
ATOM 3477 C C . GLN A 1 448 ? -24.553 14.410 -1.879 1.00 78.81 448 GLN A C 1
ATOM 3479 O O . GLN A 1 448 ? -25.472 14.237 -1.072 1.00 78.81 448 GLN A O 1
ATOM 3484 N N . ASP A 1 449 ? -24.561 15.383 -2.780 1.00 72.44 449 ASP A N 1
ATOM 3485 C CA . ASP A 1 449 ? -25.701 16.276 -3.001 1.00 72.44 449 ASP A CA 1
ATOM 3486 C C . ASP A 1 449 ? -26.421 15.979 -4.338 1.00 72.44 449 ASP A C 1
ATOM 3488 O O . ASP A 1 449 ? -27.565 16.397 -4.566 1.00 72.44 449 ASP A O 1
ATOM 3492 N N . GLY A 1 450 ? -25.794 15.148 -5.184 1.00 62.75 450 GLY A N 1
ATOM 3493 C CA . GLY A 1 450 ? -26.317 14.698 -6.469 1.00 62.75 450 GLY A CA 1
ATOM 3494 C C . GLY A 1 450 ? -26.188 15.732 -7.590 1.00 62.75 450 GLY A C 1
ATOM 3495 O O . GLY A 1 450 ? -26.762 15.527 -8.671 1.00 62.75 450 GLY A O 1
ATOM 3496 N N . ALA A 1 451 ? -25.463 16.824 -7.358 1.00 58.00 451 ALA A N 1
ATOM 3497 C CA . ALA A 1 451 ? -25.131 17.861 -8.312 1.00 58.00 451 ALA A CA 1
ATOM 3498 C C . ALA A 1 451 ? -23.604 17.930 -8.458 1.00 58.00 451 ALA A C 1
ATOM 3500 O O . ALA A 1 451 ? -22.896 18.470 -7.631 1.00 58.00 451 ALA A O 1
ATOM 3501 N N . TYR A 1 452 ? -23.063 17.426 -9.572 1.00 51.94 452 TYR A N 1
ATOM 3502 C CA . TYR A 1 452 ? -21.661 17.706 -9.891 1.00 51.94 452 TYR A CA 1
ATOM 3503 C C . TYR A 1 452 ? -21.517 19.199 -10.214 1.00 51.94 452 TYR A C 1
ATOM 3505 O O . TYR A 1 452 ? -21.913 19.641 -11.304 1.00 51.94 452 TYR A O 1
ATOM 3513 N N . GLU A 1 453 ? -20.993 19.982 -9.273 1.00 54.31 453 GLU A N 1
ATOM 3514 C CA . GLU A 1 453 ? -20.913 21.432 -9.401 1.00 54.31 453 GLU A CA 1
ATOM 3515 C C . GLU A 1 453 ? -19.521 21.895 -9.887 1.00 54.31 453 GLU A C 1
ATOM 3517 O O . GLU A 1 453 ? -18.463 21.350 -9.579 1.00 54.31 453 GLU A O 1
ATOM 3522 N N . LEU A 1 454 ? -19.515 22.915 -10.756 1.00 51.38 454 LEU A N 1
ATOM 3523 C CA . LEU A 1 454 ? -18.306 23.537 -11.331 1.00 51.38 454 LEU A CA 1
ATOM 3524 C C . LEU A 1 454 ? -17.531 24.397 -10.308 1.00 51.38 454 LEU A C 1
ATOM 3526 O O . LEU A 1 454 ? -16.658 25.178 -10.695 1.00 51.38 454 LEU A O 1
ATOM 3530 N N . ASP A 1 455 ? -17.894 24.318 -9.033 1.00 57.88 455 ASP A N 1
ATOM 3531 C CA . ASP A 1 455 ? -17.396 25.118 -7.916 1.00 57.88 455 ASP A CA 1
ATOM 3532 C C . ASP A 1 455 ? -16.381 24.372 -7.025 1.00 57.88 455 ASP A C 1
ATOM 3534 O O . ASP A 1 455 ? -15.831 24.980 -6.106 1.00 57.88 455 ASP A O 1
ATOM 3538 N N . ASN A 1 456 ? -16.016 23.138 -7.406 1.00 63.41 456 ASN A N 1
ATOM 3539 C CA . ASN A 1 456 ? -15.089 22.225 -6.716 1.00 63.41 456 ASN A CA 1
ATOM 3540 C C . ASN A 1 456 ? -15.651 21.571 -5.450 1.00 63.41 456 ASN A C 1
ATOM 3542 O O . ASN A 1 456 ? -14.875 21.084 -4.624 1.00 63.41 456 ASN A O 1
ATOM 3546 N N . ASP A 1 457 ? -16.971 21.541 -5.311 1.00 71.38 457 ASP A N 1
ATOM 3547 C CA . ASP A 1 457 ? -17.637 20.732 -4.308 1.00 71.38 457 ASP A CA 1
ATOM 3548 C C . ASP A 1 457 ? -17.971 19.348 -4.896 1.00 71.38 457 ASP A C 1
ATOM 3550 O O . ASP A 1 457 ? -18.934 19.158 -5.637 1.00 71.38 457 ASP A O 1
ATOM 3554 N N . PHE A 1 458 ? -17.068 18.387 -4.681 1.00 75.38 458 PHE A N 1
ATOM 3555 C CA . PHE A 1 458 ? -17.156 17.063 -5.297 1.00 75.38 458 PHE A CA 1
ATOM 3556 C C . PHE A 1 458 ? -18.068 16.127 -4.493 1.00 75.38 458 PHE A C 1
ATOM 3558 O O . PHE A 1 458 ? -18.029 16.104 -3.264 1.00 75.38 458 PHE A O 1
ATOM 3565 N N . ASP A 1 459 ? -18.839 15.299 -5.199 1.00 77.06 459 ASP A N 1
ATOM 3566 C CA . ASP A 1 459 ? -19.568 14.174 -4.610 1.00 77.06 459 ASP A CA 1
ATOM 3567 C C . ASP A 1 459 ? -18.598 13.017 -4.334 1.00 77.06 459 ASP A C 1
ATOM 3569 O O . ASP A 1 459 ? -17.970 12.494 -5.261 1.00 77.06 459 ASP A O 1
ATOM 3573 N N . GLY A 1 460 ? -18.515 12.549 -3.088 1.00 80.25 460 GLY A N 1
ATOM 3574 C CA . GLY A 1 460 ? -17.874 11.276 -2.778 1.00 80.25 460 GLY A CA 1
ATOM 3575 C C . GLY A 1 460 ? -18.722 10.085 -3.223 1.00 80.25 460 GLY A C 1
ATOM 3576 O O . GLY A 1 460 ? -19.905 10.210 -3.519 1.00 80.25 460 GLY A O 1
ATOM 3577 N N . VAL A 1 461 ? -18.155 8.879 -3.261 1.00 78.88 461 VAL A N 1
ATOM 3578 C CA . VAL A 1 461 ? -18.840 7.666 -3.731 1.00 78.88 461 VAL A CA 1
ATOM 3579 C C . VAL A 1 461 ? -18.804 6.534 -2.715 1.00 78.88 461 VAL A C 1
ATOM 3581 O O . VAL A 1 461 ? -17.951 6.450 -1.832 1.00 78.88 461 VAL A O 1
ATOM 3584 N N . ARG A 1 462 ? -19.738 5.593 -2.870 1.00 80.88 462 ARG A N 1
ATOM 3585 C CA . ARG A 1 462 ? -19.688 4.320 -2.147 1.00 80.88 462 ARG A CA 1
ATOM 3586 C C . ARG A 1 462 ? -18.499 3.488 -2.618 1.00 80.88 462 ARG A C 1
ATOM 3588 O O . ARG A 1 462 ? -18.261 3.352 -3.815 1.00 80.88 462 ARG A O 1
ATOM 3595 N N . VAL A 1 463 ? -17.835 2.847 -1.665 1.00 81.19 463 VAL A N 1
ATOM 3596 C CA . VAL A 1 463 ? -16.678 1.978 -1.886 1.00 81.19 463 VAL A CA 1
ATOM 3597 C C . VAL A 1 463 ? -17.095 0.532 -1.661 1.00 81.19 463 VAL A C 1
ATOM 3599 O O . VAL A 1 463 ? -17.546 0.155 -0.573 1.00 81.19 463 VAL A O 1
ATOM 3602 N N . ALA A 1 464 ? -16.977 -0.299 -2.691 1.00 77.38 464 ALA A N 1
ATOM 3603 C CA . ALA A 1 464 ? -17.366 -1.701 -2.603 1.00 77.38 464 ALA A CA 1
ATOM 3604 C C . ALA A 1 464 ? -16.392 -2.477 -1.698 1.00 77.38 464 ALA A C 1
ATOM 3606 O O . ALA A 1 464 ? -15.177 -2.366 -1.829 1.00 77.38 464 ALA A O 1
ATOM 3607 N N . GLY A 1 465 ? -16.940 -3.245 -0.752 1.00 76.12 465 GLY A N 1
ATOM 3608 C CA . GLY A 1 465 ? -16.169 -3.966 0.269 1.00 76.12 465 GLY A CA 1
ATOM 3609 C C . GLY A 1 465 ? -15.970 -3.207 1.589 1.00 76.12 465 GLY A C 1
ATOM 3610 O O . GLY A 1 465 ? -15.700 -3.847 2.601 1.00 76.12 465 GLY A O 1
ATOM 3611 N N . ALA A 1 466 ? -16.196 -1.888 1.628 1.00 84.38 466 ALA A N 1
ATOM 3612 C CA . ALA A 1 466 ? -16.056 -1.074 2.841 1.00 84.38 466 ALA A CA 1
ATOM 3613 C C . ALA A 1 466 ? -17.355 -0.957 3.663 1.00 84.38 466 ALA A C 1
ATOM 3615 O O . ALA A 1 466 ? -18.471 -1.075 3.144 1.00 84.38 466 ALA A O 1
ATOM 3616 N N . ALA A 1 467 ? -17.211 -0.645 4.952 1.00 84.44 467 ALA A N 1
ATOM 3617 C CA . ALA A 1 467 ? -18.285 -0.157 5.805 1.00 84.44 467 ALA A CA 1
ATOM 3618 C C . ALA A 1 467 ? -18.620 1.294 5.425 1.00 84.44 467 ALA A C 1
ATOM 3620 O O . ALA A 1 467 ? -17.985 2.244 5.874 1.00 84.44 467 ALA A O 1
ATOM 3621 N N . ASN A 1 468 ? -19.620 1.456 4.560 1.00 82.94 468 ASN A N 1
ATOM 3622 C CA . ASN A 1 468 ? -20.010 2.755 4.013 1.00 82.94 468 ASN A CA 1
ATOM 3623 C C . ASN A 1 468 ? -20.914 3.532 4.983 1.00 82.94 468 ASN A C 1
ATOM 3625 O O . ASN A 1 468 ? -21.934 2.999 5.440 1.00 82.94 468 ASN A O 1
ATOM 3629 N N . LEU A 1 469 ? -20.576 4.795 5.243 1.00 84.69 469 LEU A N 1
ATOM 3630 C CA . LEU A 1 469 ? -21.377 5.781 5.958 1.00 84.69 469 LEU A CA 1
ATOM 3631 C C . LEU A 1 469 ? -21.501 7.053 5.111 1.00 84.69 469 LEU A C 1
ATOM 3633 O O . LEU A 1 469 ? -20.521 7.744 4.865 1.00 84.69 469 LEU A O 1
ATOM 3637 N N . GLU A 1 470 ? -22.726 7.343 4.689 1.00 84.25 470 GLU A N 1
ATOM 3638 C CA . GLU A 1 470 ? -23.057 8.567 3.962 1.00 84.25 470 GLU A CA 1
ATOM 3639 C C . GLU A 1 470 ? -23.388 9.668 4.976 1.00 84.25 470 GLU A C 1
ATOM 3641 O O . GLU A 1 470 ? -24.318 9.515 5.781 1.00 84.25 470 GLU A O 1
ATOM 3646 N N . LEU A 1 471 ? -22.586 10.731 4.983 1.00 84.12 471 LEU A N 1
ATOM 3647 C CA . LEU A 1 471 ? -22.764 11.904 5.829 1.00 84.12 471 LEU A CA 1
ATOM 3648 C C . LEU A 1 471 ? -23.866 12.788 5.240 1.00 84.12 471 LEU A C 1
ATOM 3650 O O . LEU A 1 471 ? -23.962 12.959 4.027 1.00 84.12 471 LEU A O 1
ATOM 3654 N N . SER A 1 472 ? -24.736 13.316 6.103 1.00 80.81 472 SER A N 1
ATOM 3655 C CA . SER A 1 472 ? -25.858 14.138 5.657 1.00 80.81 472 SER A CA 1
ATOM 3656 C C . SER A 1 472 ? -25.384 15.499 5.158 1.00 80.81 472 SER A C 1
ATOM 3658 O O . SER A 1 472 ? -24.939 16.329 5.946 1.00 80.81 472 SER A O 1
ATOM 3660 N N . GLU A 1 473 ? -25.629 15.771 3.882 1.00 74.75 473 GLU A N 1
ATOM 3661 C CA . GLU A 1 473 ? -25.285 17.037 3.234 1.00 74.75 473 GLU A CA 1
ATOM 3662 C C . GLU A 1 473 ? -25.839 18.267 3.962 1.00 74.75 473 GLU A C 1
ATOM 3664 O O . GLU A 1 473 ? -25.124 19.201 4.310 1.00 74.75 473 GLU A O 1
ATOM 3669 N N . SER A 1 474 ? -27.120 18.216 4.332 1.00 72.81 474 SER A N 1
ATOM 3670 C CA . SER A 1 474 ? -27.784 19.309 5.052 1.00 72.81 474 SER A CA 1
ATOM 3671 C C . SER A 1 474 ? -27.193 19.613 6.433 1.00 72.81 474 SER A C 1
ATOM 3673 O O . SER A 1 474 ? -27.600 20.589 7.059 1.00 72.81 474 SER A O 1
ATOM 3675 N N . VAL A 1 475 ? -26.334 18.733 6.951 1.00 70.94 475 VAL A N 1
ATOM 3676 C CA . VAL A 1 475 ? -25.666 18.897 8.243 1.00 70.94 475 VAL A CA 1
ATOM 3677 C C . VAL A 1 475 ? -24.274 19.492 8.059 1.00 70.94 475 VAL A C 1
ATOM 3679 O O . VAL A 1 475 ? -23.921 20.379 8.834 1.00 70.94 475 VAL A O 1
ATOM 3682 N N . LEU A 1 476 ? -23.540 19.087 7.018 1.00 77.12 476 LEU A N 1
ATOM 3683 C CA . LEU A 1 476 ? -22.233 19.665 6.685 1.00 77.12 476 LEU A CA 1
ATOM 3684 C C . LEU A 1 476 ? -22.364 21.133 6.236 1.00 77.12 476 LEU A C 1
ATOM 3686 O O . LEU A 1 476 ? -21.660 21.985 6.752 1.00 77.12 476 LEU A O 1
ATOM 3690 N N . GLN A 1 477 ? -23.405 21.479 5.471 1.00 70.88 477 GLN A N 1
ATOM 3691 C CA . GLN A 1 477 ? -23.665 22.835 4.947 1.00 70.88 477 GLN A CA 1
ATOM 3692 C C . GLN A 1 477 ? -23.825 23.968 5.999 1.00 70.88 477 GLN A C 1
ATOM 3694 O O . GLN A 1 477 ? -23.927 25.154 5.666 1.00 70.88 477 GLN A O 1
ATOM 3699 N N . GLY A 1 478 ? -23.928 23.638 7.291 1.00 63.81 478 GLY A N 1
ATOM 3700 C CA . GLY A 1 478 ? -24.204 24.593 8.370 1.00 63.81 478 GLY A CA 1
ATOM 3701 C C . GLY A 1 478 ? -22.980 25.193 9.077 1.00 63.81 478 GLY A C 1
ATOM 3702 O O . GLY A 1 478 ? -23.153 26.172 9.814 1.00 63.81 478 GLY A O 1
ATOM 3703 N N . ALA A 1 479 ? -21.785 24.613 8.913 1.00 66.56 479 ALA A N 1
ATOM 3704 C CA . ALA A 1 479 ? -20.554 24.969 9.633 1.00 66.56 479 ALA A CA 1
ATOM 3705 C C . ALA A 1 479 ? -19.305 24.396 8.924 1.00 66.56 479 ALA A C 1
ATOM 3707 O O . ALA A 1 479 ? -19.464 23.623 7.998 1.00 66.56 479 ALA A O 1
ATOM 3708 N N . GLY A 1 480 ? -18.085 24.736 9.361 1.00 76.69 480 GLY A N 1
ATOM 3709 C CA . GLY A 1 480 ? -16.848 24.198 8.772 1.00 76.69 480 GLY A CA 1
ATOM 3710 C C . GLY A 1 480 ? -16.358 24.963 7.537 1.00 76.69 480 GLY A C 1
ATOM 3711 O O . GLY A 1 480 ? -16.452 26.196 7.471 1.00 76.69 480 GLY A O 1
ATOM 3712 N N . HIS A 1 481 ? -15.808 24.230 6.572 1.00 76.44 481 HIS A N 1
ATOM 3713 C CA . HIS A 1 481 ? -15.268 24.753 5.324 1.00 76.44 481 HIS A CA 1
ATOM 3714 C C . HIS A 1 481 ? -16.370 25.256 4.389 1.00 76.44 481 HIS A C 1
ATOM 3716 O O . HIS A 1 481 ? -17.545 24.938 4.498 1.00 76.44 481 HIS A O 1
ATOM 3722 N N . LEU A 1 482 ? -15.979 26.087 3.419 1.00 69.81 482 LEU A N 1
ATOM 3723 C CA . LEU A 1 482 ? -16.901 26.578 2.386 1.00 69.81 482 LEU A CA 1
ATOM 3724 C C . LEU A 1 482 ? -17.273 25.512 1.342 1.00 69.81 482 LEU A C 1
ATOM 3726 O O . LEU A 1 482 ? -18.102 25.801 0.484 1.00 69.81 482 LEU A O 1
ATOM 3730 N N . GLN A 1 483 ? -16.571 24.378 1.334 1.00 76.00 483 GLN A N 1
ATOM 3731 C CA . GLN A 1 483 ? -16.825 23.232 0.466 1.00 76.00 483 GLN A CA 1
ATOM 3732 C C . GLN A 1 483 ? -17.010 22.020 1.373 1.00 76.00 483 GLN A C 1
ATOM 3734 O O . GLN A 1 483 ? -16.061 21.607 2.049 1.00 76.00 483 GLN A O 1
ATOM 3739 N N . GLU A 1 484 ? -18.197 21.436 1.355 1.00 78.69 484 GLU A N 1
ATOM 3740 C CA . GLU A 1 484 ? -18.571 20.302 2.193 1.00 78.69 484 GLU A CA 1
ATOM 3741 C C . GLU A 1 484 ? -17.757 19.039 1.842 1.00 78.69 484 GLU A C 1
ATOM 3743 O O . GLU A 1 484 ? -17.524 18.180 2.696 1.00 78.69 484 GLU A O 1
ATOM 3748 N N . HIS A 1 485 ? -17.197 18.972 0.627 1.00 84.19 485 HIS A N 1
ATOM 3749 C CA . HIS A 1 485 ? -16.133 18.030 0.259 1.00 84.19 485 HIS A CA 1
ATOM 3750 C C . HIS A 1 485 ? -14.956 17.988 1.265 1.00 84.19 485 HIS A C 1
ATOM 3752 O O . HIS A 1 485 ? -14.426 16.919 1.599 1.00 84.19 485 HIS A O 1
ATOM 3758 N N . SER A 1 486 ? -14.532 19.152 1.765 1.00 86.12 486 SER A N 1
ATOM 3759 C CA . SER A 1 486 ? -13.462 19.283 2.765 1.00 86.12 486 SER A CA 1
ATOM 3760 C C . SER A 1 486 ? -13.972 19.014 4.185 1.00 86.12 486 SER A C 1
ATOM 3762 O O . SER A 1 486 ? -13.238 18.509 5.037 1.00 86.12 486 SER A O 1
ATOM 3764 N N . ASP A 1 487 ? -15.262 19.237 4.443 1.00 87.00 487 ASP A N 1
ATOM 3765 C CA . ASP A 1 487 ? -15.857 18.961 5.753 1.00 87.00 487 ASP A CA 1
ATOM 3766 C C . ASP A 1 487 ? -15.822 17.484 6.137 1.00 87.00 487 ASP A C 1
ATOM 3768 O O . ASP A 1 487 ? -15.869 17.154 7.320 1.00 87.00 487 ASP A O 1
ATOM 3772 N N . VAL A 1 488 ? -15.660 16.571 5.177 1.00 89.31 488 VAL A N 1
ATOM 3773 C CA . VAL A 1 488 ? -15.493 15.143 5.473 1.00 89.31 488 VAL A CA 1
ATOM 3774 C C . VAL A 1 488 ? -14.176 14.858 6.208 1.00 89.31 488 VAL A C 1
ATOM 3776 O O . VAL A 1 488 ? -14.168 14.047 7.142 1.00 89.31 488 VAL A O 1
ATOM 3779 N N . HIS A 1 489 ? -13.064 15.517 5.846 1.00 90.50 489 HIS A N 1
ATOM 3780 C CA . HIS A 1 489 ? -11.811 15.347 6.596 1.00 90.50 489 HIS A CA 1
ATOM 3781 C C . HIS A 1 489 ? -11.843 16.086 7.931 1.00 90.50 489 HIS A C 1
ATOM 3783 O O . HIS A 1 489 ? -11.363 15.523 8.915 1.00 90.50 489 HIS A O 1
ATOM 3789 N N . LEU A 1 490 ? -12.500 17.250 8.003 1.00 89.44 490 LEU A N 1
ATOM 3790 C CA . LEU A 1 490 ? -12.766 17.954 9.260 1.00 89.44 490 LEU A CA 1
ATOM 3791 C C . LEU A 1 490 ? -13.600 17.083 10.214 1.00 89.44 490 LEU A C 1
ATOM 3793 O O . LEU A 1 490 ? -13.250 16.907 11.384 1.00 89.44 490 LEU A O 1
ATOM 3797 N N . TRP A 1 491 ? -14.670 16.466 9.703 1.00 88.94 491 TRP A N 1
ATOM 3798 C CA . TRP A 1 491 ? -15.529 15.541 10.437 1.00 88.94 491 TRP A CA 1
ATOM 3799 C C . TRP A 1 491 ? -14.723 14.356 10.968 1.00 88.94 491 TRP A C 1
ATOM 3801 O O . TRP A 1 491 ? -14.790 14.025 12.153 1.00 88.94 491 TRP A O 1
ATOM 3811 N N . TYR A 1 492 ? -13.915 13.723 10.117 1.00 92.12 492 TYR A N 1
ATOM 3812 C CA . TYR A 1 492 ? -13.133 12.562 10.524 1.00 92.12 492 TYR A CA 1
ATOM 3813 C C . TYR A 1 492 ? -12.039 12.926 11.526 1.00 92.12 492 TYR A C 1
ATOM 3815 O O . TYR A 1 492 ? -11.931 12.262 12.560 1.00 92.12 492 TYR A O 1
ATOM 3823 N N . LEU A 1 493 ? -11.281 13.999 11.271 1.00 91.88 493 LEU A N 1
ATOM 3824 C CA . LEU A 1 493 ? -10.285 14.546 12.193 1.00 91.88 493 LEU A CA 1
ATOM 3825 C C . LEU A 1 493 ? -10.909 14.821 13.550 1.00 91.88 493 LEU A C 1
ATOM 3827 O O . LEU A 1 493 ? -10.331 14.489 14.590 1.00 91.88 493 LEU A O 1
ATOM 3831 N N . ALA A 1 494 ? -12.137 15.338 13.546 1.00 89.06 494 ALA A N 1
ATOM 3832 C CA . ALA A 1 494 ? -12.844 15.532 14.774 1.00 89.06 494 ALA A CA 1
ATOM 3833 C C . ALA A 1 494 ? -12.950 14.191 15.533 1.00 89.06 494 ALA A C 1
ATOM 3835 O O . ALA A 1 494 ? -12.482 14.091 16.667 1.00 89.06 494 ALA A O 1
ATOM 3836 N N . THR A 1 495 ? -13.445 13.112 14.933 1.00 89.38 495 THR A N 1
ATOM 3837 C CA . THR A 1 495 ? -13.587 11.808 15.624 1.00 89.38 495 THR A CA 1
ATOM 3838 C C . THR A 1 495 ? -12.312 11.237 16.275 1.00 89.38 495 THR A C 1
ATOM 3840 O O . THR A 1 495 ? -12.416 10.409 17.182 1.00 89.38 495 THR A O 1
ATOM 3843 N N . ILE A 1 496 ? -11.120 11.696 15.875 1.00 92.25 496 ILE A N 1
ATOM 3844 C CA . ILE A 1 496 ? -9.830 11.265 16.437 1.00 92.25 496 ILE A CA 1
ATOM 3845 C C . ILE A 1 496 ? -9.669 11.728 17.888 1.00 92.25 496 ILE A C 1
ATOM 3847 O O . ILE A 1 496 ? -9.427 10.903 18.773 1.00 92.25 496 ILE A O 1
ATOM 3851 N N . ASP A 1 497 ? -9.859 13.025 18.145 1.00 88.56 497 ASP A N 1
ATOM 3852 C CA . ASP A 1 497 ? -9.946 13.584 19.497 1.00 88.56 497 ASP A CA 1
ATOM 3853 C C . ASP A 1 497 ? -11.391 13.989 19.801 1.00 88.56 497 ASP A C 1
ATOM 3855 O O . ASP A 1 497 ? -11.775 15.129 19.554 1.00 88.56 497 ASP A O 1
ATOM 3859 N N . PRO A 1 498 ? -12.216 13.114 20.397 1.00 84.12 498 PRO A N 1
ATOM 3860 C CA . PRO A 1 498 ? -13.613 13.431 20.670 1.00 84.12 498 PRO A CA 1
ATOM 3861 C C . PRO A 1 498 ? -13.826 14.564 21.684 1.00 84.12 498 PRO A C 1
ATOM 3863 O O . PRO A 1 498 ? -14.970 14.965 21.897 1.00 84.12 498 PRO A O 1
ATOM 3866 N N . THR A 1 499 ? -12.763 15.067 22.319 1.00 84.81 499 THR A N 1
ATOM 3867 C CA . THR A 1 499 ? -12.823 16.138 23.319 1.00 84.81 499 THR A CA 1
ATOM 3868 C C . THR A 1 499 ? -12.419 17.509 22.785 1.00 84.81 499 THR A C 1
ATOM 3870 O O . THR A 1 499 ? -12.647 18.504 23.478 1.00 84.81 499 THR A O 1
ATOM 3873 N N . ALA A 1 500 ? -11.859 17.592 21.573 1.00 84.25 500 ALA A N 1
ATOM 3874 C CA . ALA A 1 500 ? -11.393 18.861 21.030 1.00 84.25 500 ALA A CA 1
ATOM 3875 C C . ALA A 1 500 ? -12.561 19.831 20.807 1.00 84.25 500 ALA A C 1
ATOM 3877 O O . ALA A 1 500 ? -13.545 19.506 20.143 1.00 84.25 500 ALA A O 1
ATOM 3878 N N . THR A 1 501 ? -12.434 21.049 21.325 1.00 83.38 501 THR A N 1
ATOM 3879 C CA . THR A 1 501 ? -13.405 22.130 21.093 1.00 83.38 501 THR A CA 1
ATOM 3880 C C . THR A 1 501 ? -13.106 22.925 19.826 1.00 83.38 501 THR A C 1
ATOM 3882 O O . THR A 1 501 ? -13.937 23.721 19.412 1.00 83.38 501 THR A O 1
ATOM 3885 N N . THR A 1 502 ? -11.935 22.721 19.219 1.00 82.50 502 THR A N 1
ATOM 3886 C CA . THR A 1 502 ? -11.515 23.363 17.969 1.00 82.50 502 THR A CA 1
ATOM 3887 C C . THR A 1 502 ? -10.735 22.386 17.097 1.00 82.50 502 THR A C 1
ATOM 3889 O O . THR A 1 502 ? -9.904 21.658 17.641 1.00 82.50 502 THR A O 1
ATOM 3892 N N . VAL A 1 503 ? -10.963 22.386 15.783 1.00 82.88 503 VAL A N 1
ATOM 3893 C CA . VAL A 1 503 ? -10.245 21.558 14.789 1.00 82.88 503 VAL A CA 1
ATOM 3894 C C . VAL A 1 503 ? -10.073 22.380 13.509 1.00 82.88 503 VAL A C 1
ATOM 3896 O O . VAL A 1 503 ? -11.016 23.065 13.140 1.00 82.88 503 VAL A O 1
ATOM 3899 N N . GLU A 1 504 ? -8.886 22.380 12.886 1.00 82.19 504 GLU A N 1
ATOM 3900 C CA . GLU A 1 504 ? -8.568 23.191 11.687 1.00 82.19 504 GLU A CA 1
ATOM 3901 C C . GLU A 1 504 ? -8.909 24.696 11.830 1.00 82.19 504 GLU A C 1
ATOM 3903 O O . GLU A 1 504 ? -9.151 25.415 10.865 1.00 82.19 504 GLU A O 1
ATOM 3908 N N . GLY A 1 505 ? -8.928 25.203 13.070 1.00 79.50 505 GLY A N 1
ATOM 3909 C CA . GLY A 1 505 ? -9.302 26.584 13.393 1.00 79.50 505 GLY A CA 1
ATOM 3910 C C . GLY A 1 505 ? -10.803 26.830 13.605 1.00 79.50 505 GLY A C 1
ATOM 3911 O O . GLY A 1 505 ? -11.158 27.907 14.094 1.00 79.50 505 GLY A O 1
ATOM 3912 N N . ASP A 1 506 ? -11.665 25.849 13.336 1.00 80.50 506 ASP A N 1
ATOM 3913 C CA . ASP A 1 506 ? -13.111 25.936 13.548 1.00 80.50 506 ASP A CA 1
ATOM 3914 C C . ASP A 1 506 ? -13.510 25.632 14.995 1.00 80.50 506 ASP A C 1
ATOM 3916 O O . ASP A 1 506 ? -13.016 24.688 15.607 1.00 80.50 506 ASP A O 1
ATOM 3920 N N . ASP A 1 507 ? -14.432 26.427 15.552 1.00 82.06 507 ASP A N 1
ATOM 3921 C CA . ASP A 1 507 ? -14.993 26.237 16.896 1.00 82.06 507 ASP A CA 1
ATOM 3922 C C . ASP A 1 507 ? -16.160 25.243 16.870 1.00 82.06 507 ASP A C 1
ATOM 3924 O O . ASP A 1 507 ? -17.296 25.578 16.520 1.00 82.06 507 ASP A O 1
ATOM 3928 N N . LEU A 1 508 ? -15.875 24.022 17.317 1.00 76.75 508 LEU A N 1
ATOM 3929 C CA . LEU A 1 508 ? -16.825 22.913 17.367 1.00 76.75 508 LEU A CA 1
ATOM 3930 C C . LEU A 1 508 ? -17.860 23.053 18.495 1.00 76.75 508 LEU A C 1
ATOM 3932 O O . LEU A 1 508 ? -18.762 22.226 18.596 1.00 76.75 508 LEU A O 1
ATOM 3936 N N . SER A 1 509 ? -17.740 24.063 19.366 1.00 70.94 509 SER A N 1
ATOM 3937 C CA . SER A 1 509 ? -18.681 24.314 20.468 1.00 70.94 509 SER A CA 1
ATOM 3938 C C . SER A 1 509 ? -19.850 25.244 20.101 1.00 70.94 509 SER A C 1
ATOM 3940 O O . SER A 1 509 ? -20.717 25.510 20.939 1.00 70.94 509 SER A O 1
ATOM 3942 N N . GLY A 1 510 ? -19.882 25.752 18.862 1.00 65.88 510 GLY A N 1
ATOM 3943 C CA . GLY A 1 510 ? -20.956 26.596 18.332 1.00 65.88 510 GLY A CA 1
ATOM 3944 C C . GLY A 1 510 ? -22.184 25.818 17.830 1.00 65.88 510 GLY A C 1
ATOM 3945 O O . GLY A 1 510 ? -22.104 24.632 17.531 1.00 65.88 510 GLY A O 1
ATOM 3946 N N . ASN A 1 511 ? -23.316 26.522 17.661 1.00 55.72 511 ASN A N 1
ATOM 3947 C CA . ASN A 1 511 ? -24.640 25.986 17.265 1.00 55.72 511 ASN A CA 1
ATOM 3948 C C . ASN A 1 511 ? -24.726 25.418 15.815 1.00 55.72 511 ASN A C 1
ATOM 3950 O O . ASN A 1 511 ? -25.787 25.498 15.197 1.00 55.72 511 ASN A O 1
ATOM 3954 N N . GLY A 1 512 ? -23.626 24.925 15.239 1.00 64.25 512 GLY A N 1
ATOM 3955 C CA . GLY A 1 512 ? -23.542 24.399 13.868 1.00 64.25 512 GLY A CA 1
ATOM 3956 C C . GLY A 1 512 ? -23.016 22.963 13.757 1.00 64.25 512 GLY A C 1
ATOM 3957 O O . GLY A 1 512 ? -23.238 22.331 12.733 1.00 64.25 512 GLY A O 1
ATOM 3958 N N . PHE A 1 513 ? -22.391 22.424 14.813 1.00 70.06 513 PHE A N 1
ATOM 3959 C CA . PHE A 1 513 ? -21.785 21.080 14.825 1.00 70.06 513 PHE A CA 1
ATOM 3960 C C . PHE A 1 513 ? -22.579 20.040 15.639 1.00 70.06 513 PHE A C 1
ATOM 3962 O O . PHE A 1 513 ? -22.159 18.887 15.749 1.00 70.06 513 PHE A O 1
ATOM 3969 N N . ASP A 1 514 ? -23.722 20.430 16.217 1.00 67.00 514 ASP A N 1
ATOM 3970 C CA . ASP A 1 514 ? -24.477 19.624 17.192 1.00 67.00 514 ASP A CA 1
ATOM 3971 C C . ASP A 1 514 ? -24.938 18.261 16.630 1.00 67.00 514 ASP A C 1
ATOM 3973 O O . ASP A 1 514 ? -24.938 17.262 17.352 1.00 67.00 514 ASP A O 1
ATOM 3977 N N . ASP A 1 515 ? -25.245 18.201 15.328 1.00 72.31 515 ASP A N 1
ATOM 3978 C CA . ASP A 1 515 ? -25.782 17.008 14.657 1.00 72.31 515 ASP A CA 1
ATOM 3979 C C . ASP A 1 515 ? -24.769 16.299 13.731 1.00 72.31 515 ASP A C 1
ATOM 3981 O O . ASP A 1 515 ? -25.068 15.232 13.190 1.00 72.31 515 ASP A O 1
ATOM 3985 N N . TRP A 1 516 ? -23.549 16.835 13.568 1.00 76.56 516 TRP A N 1
ATOM 3986 C CA . TRP A 1 516 ? -22.532 16.299 12.640 1.00 76.56 516 TRP A CA 1
ATOM 3987 C C . TRP A 1 516 ? -22.231 14.821 12.895 1.00 76.56 516 TRP A C 1
ATOM 3989 O O . TRP A 1 516 ? -22.073 14.028 11.969 1.00 76.56 516 TRP A O 1
ATOM 3999 N N . TRP A 1 517 ? -22.197 14.419 14.163 1.00 75.75 517 TRP A N 1
ATOM 4000 C CA . TRP A 1 517 ? -21.765 13.083 14.585 1.00 75.75 517 TRP A CA 1
ATOM 4001 C C . TRP A 1 517 ? -22.898 12.052 14.606 1.00 75.75 517 TRP A C 1
ATOM 4003 O O . TRP A 1 517 ? -22.642 10.858 14.762 1.00 75.75 517 TRP A O 1
ATOM 4013 N N . THR A 1 518 ? -24.148 12.506 14.496 1.00 66.56 518 THR A N 1
ATOM 4014 C CA . THR A 1 518 ? -25.354 11.689 14.700 1.00 66.56 518 THR A CA 1
ATOM 4015 C C . THR A 1 518 ? -26.191 11.549 13.422 1.00 66.56 518 THR A C 1
ATOM 4017 O O . THR A 1 518 ? -26.979 10.610 13.305 1.00 66.56 518 THR A O 1
ATOM 4020 N N . ALA A 1 519 ? -25.979 12.416 12.426 1.00 57.84 519 ALA A N 1
ATOM 4021 C CA . ALA A 1 519 ? -26.781 12.509 11.208 1.00 57.84 519 ALA A CA 1
ATOM 4022 C C . ALA A 1 519 ? -26.176 11.781 9.987 1.00 57.84 519 ALA A C 1
ATOM 4024 O O . ALA A 1 519 ? -25.802 12.399 8.991 1.00 57.84 519 ALA A O 1
ATOM 4025 N N . GLY A 1 520 ? -26.110 10.447 10.038 1.00 57.34 520 GLY A N 1
ATOM 4026 C CA . GLY A 1 520 ? -25.745 9.611 8.882 1.00 57.34 520 GLY A CA 1
ATOM 4027 C C . GLY A 1 520 ? -26.944 8.890 8.256 1.00 57.34 520 GLY A C 1
ATOM 4028 O O . GLY A 1 520 ? -27.771 8.316 8.975 1.00 57.34 520 GLY A O 1
ATOM 4029 N N . VAL A 1 521 ? -27.029 8.843 6.921 1.00 51.38 521 VAL A N 1
ATOM 4030 C CA . VAL A 1 521 ? -28.071 8.072 6.218 1.00 51.38 521 VAL A CA 1
ATOM 4031 C C . VAL A 1 521 ? -27.719 6.581 6.301 1.00 51.38 521 VAL A C 1
ATOM 4033 O O . VAL A 1 521 ? -26.784 6.108 5.659 1.00 51.38 521 VAL A O 1
ATOM 4036 N N . GLY A 1 522 ? -28.455 5.817 7.117 1.00 46.16 522 GLY A N 1
ATOM 4037 C CA . GLY A 1 522 ? -28.247 4.368 7.273 1.00 46.16 522 GLY A CA 1
ATOM 4038 C C . GLY A 1 522 ? -28.014 3.870 8.701 1.00 46.16 522 GLY A C 1
ATOM 4039 O O . GLY A 1 522 ? -27.892 2.660 8.896 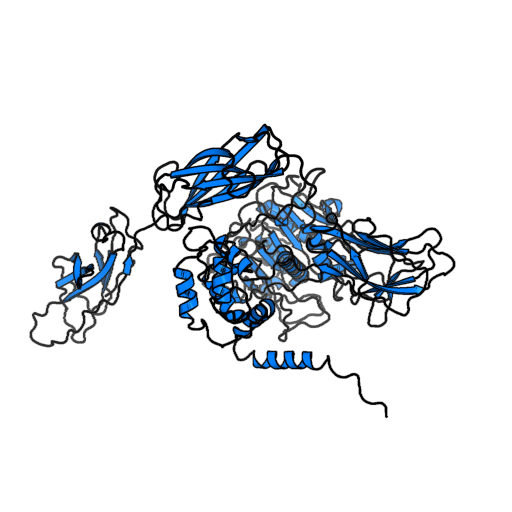1.00 46.16 522 GLY A O 1
ATOM 4040 N N . TYR A 1 523 ? -28.022 4.744 9.711 1.00 45.56 523 TYR A N 1
ATOM 4041 C CA . TYR A 1 523 ? -28.213 4.288 11.089 1.00 45.56 523 TYR A CA 1
ATOM 4042 C C . TYR A 1 523 ? -29.649 3.777 11.253 1.00 45.56 523 TYR A C 1
ATOM 4044 O O . TYR A 1 523 ? -30.618 4.499 11.022 1.00 45.56 523 TYR A O 1
ATOM 4052 N N . SER A 1 524 ? -29.817 2.509 11.639 1.00 35.97 524 SER A N 1
ATOM 4053 C CA . SER A 1 524 ? -31.122 2.061 12.130 1.00 35.97 524 SER A CA 1
ATOM 4054 C C . SER A 1 524 ? -31.465 2.853 13.399 1.00 35.97 524 SER A C 1
ATOM 4056 O O . SER A 1 524 ? -30.576 3.122 14.207 1.00 35.97 524 SER A O 1
ATOM 4058 N N . ALA A 1 525 ? -32.743 3.179 13.600 1.00 34.44 525 ALA A N 1
ATOM 4059 C CA . ALA A 1 525 ? -33.277 3.940 14.740 1.00 34.44 525 ALA A CA 1
ATOM 4060 C C . ALA A 1 525 ? -33.030 3.315 16.143 1.00 34.44 525 ALA A C 1
ATOM 4062 O O . ALA A 1 525 ? -33.648 3.712 17.122 1.00 34.44 525 ALA A O 1
ATOM 4063 N N . ALA A 1 526 ? -32.158 2.309 16.258 1.00 33.91 526 ALA A N 1
ATOM 4064 C CA . ALA A 1 526 ? -31.780 1.640 17.499 1.00 33.91 526 ALA A CA 1
ATOM 4065 C C . ALA A 1 526 ? -30.468 2.165 18.125 1.00 33.91 526 ALA A C 1
ATOM 4067 O O . ALA A 1 526 ? -30.072 1.663 19.172 1.00 33.91 526 ALA A O 1
ATOM 4068 N N . VAL A 1 527 ? -29.797 3.157 17.520 1.00 40.19 527 VAL A N 1
ATOM 4069 C CA . VAL A 1 527 ? -28.519 3.731 18.014 1.00 40.19 527 VAL A CA 1
ATOM 4070 C C . VAL A 1 527 ? -28.686 5.173 18.530 1.00 40.19 527 VAL A C 1
ATOM 4072 O O . VAL A 1 527 ? -27.715 5.898 18.707 1.00 40.19 527 VAL A O 1
ATOM 4075 N N . GLU A 1 528 ? -29.916 5.601 18.829 1.00 38.47 528 GLU A N 1
ATOM 4076 C CA . GLU A 1 528 ? -30.198 6.951 19.357 1.00 38.47 528 GLU A CA 1
ATOM 4077 C C . GLU A 1 528 ? -29.640 7.201 20.779 1.00 38.47 528 GLU A C 1
ATOM 4079 O O . GLU A 1 528 ? -29.655 8.334 21.244 1.00 38.47 528 GLU A O 1
ATOM 4084 N N . ASP A 1 529 ? -29.111 6.178 21.467 1.00 38.41 529 ASP A N 1
ATOM 4085 C CA . ASP A 1 529 ? -28.570 6.294 22.838 1.00 38.41 529 ASP A CA 1
ATOM 4086 C C . ASP A 1 529 ? -27.021 6.278 22.902 1.00 38.41 529 ASP A C 1
ATOM 4088 O O . ASP A 1 529 ? -26.439 6.367 23.980 1.00 38.41 529 ASP A O 1
ATOM 4092 N N . ALA A 1 530 ? -26.316 6.163 21.762 1.00 42.22 530 ALA A N 1
ATOM 4093 C CA . ALA A 1 530 ? -24.850 5.980 21.722 1.00 42.22 530 ALA A CA 1
ATOM 4094 C C . ALA A 1 530 ? -24.082 6.953 20.796 1.00 42.22 530 ALA A C 1
ATOM 4096 O O . ALA A 1 530 ? -22.862 6.835 20.643 1.00 42.22 530 ALA A O 1
ATOM 4097 N N . SER A 1 531 ? -24.766 7.910 20.167 1.00 53.12 531 SER A N 1
ATOM 4098 C CA . SER A 1 531 ? -24.249 8.738 19.072 1.00 53.12 531 SER A CA 1
ATOM 4099 C C . SER A 1 531 ? -23.448 9.952 19.567 1.00 53.12 531 SER A C 1
ATOM 4101 O O . SER A 1 531 ? -23.978 11.048 19.744 1.00 53.12 531 SER A O 1
ATOM 4103 N N . GLY A 1 532 ? -22.155 9.752 19.803 1.00 67.44 532 GLY A N 1
ATOM 4104 C CA . GLY A 1 532 ? -21.193 10.817 20.072 1.00 67.44 532 GLY A CA 1
ATOM 4105 C C . GLY A 1 532 ? -19.909 10.591 19.282 1.00 67.44 532 GLY A C 1
ATOM 4106 O O . GLY A 1 532 ? -19.575 9.455 18.946 1.00 67.44 532 GLY A O 1
ATOM 4107 N N . ARG A 1 533 ? -19.168 11.673 19.029 1.00 79.31 533 ARG A N 1
ATOM 4108 C CA . ARG A 1 533 ? -17.897 11.726 18.278 1.00 79.31 533 ARG A CA 1
ATOM 4109 C C . ARG A 1 533 ? -16.875 10.633 18.645 1.00 79.31 533 ARG A C 1
ATOM 4111 O O . ARG A 1 533 ? -16.069 10.253 17.811 1.00 79.31 533 ARG A O 1
ATOM 4118 N N . ALA A 1 534 ? -16.935 10.095 19.867 1.00 80.12 534 ALA A N 1
ATOM 4119 C CA . ALA A 1 534 ? -16.060 9.027 20.359 1.00 80.12 534 ALA A CA 1
ATOM 4120 C C . ALA A 1 534 ? -16.349 7.619 19.797 1.00 80.12 534 ALA A C 1
ATOM 4122 O O . ALA A 1 534 ? -15.509 6.738 19.955 1.00 80.12 534 ALA A O 1
ATOM 4123 N N . ASN A 1 535 ? -17.519 7.393 19.189 1.00 78.75 535 ASN A N 1
ATOM 4124 C CA . ASN A 1 535 ? -17.998 6.061 18.788 1.00 78.75 535 ASN A CA 1
ATOM 4125 C C . ASN A 1 535 ? -18.124 5.883 17.264 1.00 78.75 535 ASN A C 1
ATOM 4127 O O . ASN A 1 535 ? -18.626 4.859 16.805 1.00 78.75 535 ASN A O 1
ATOM 4131 N N . VAL A 1 536 ? -17.705 6.874 16.477 1.00 81.56 536 VAL A N 1
ATOM 4132 C CA . VAL A 1 536 ? -17.798 6.889 15.009 1.00 81.56 536 VAL A CA 1
ATOM 4133 C C . VAL A 1 536 ? -16.447 7.260 14.401 1.00 81.56 536 VAL A C 1
ATOM 4135 O O . VAL A 1 536 ? -15.534 7.653 15.127 1.00 81.56 536 VAL A O 1
ATOM 4138 N N . GLY A 1 537 ? -16.296 7.120 13.082 1.00 87.12 537 GLY A N 1
ATOM 4139 C CA . GLY A 1 537 ? -15.065 7.519 12.400 1.00 87.12 537 GLY A CA 1
ATOM 4140 C C . GLY A 1 537 ? -13.859 6.727 12.900 1.00 87.12 537 GLY A C 1
ATOM 4141 O O . GLY A 1 537 ? -13.834 5.492 12.887 1.00 87.12 537 GLY A O 1
ATOM 4142 N N . TYR A 1 538 ? -12.888 7.463 13.433 1.00 91.56 538 TYR A N 1
ATOM 4143 C CA . TYR A 1 538 ? -11.638 6.947 13.976 1.00 91.56 538 TYR A CA 1
ATOM 4144 C C . TYR A 1 538 ? -11.811 5.970 15.147 1.00 91.56 538 TYR A C 1
ATOM 4146 O O . TYR A 1 538 ? -10.871 5.246 15.481 1.00 91.56 538 TYR A O 1
ATOM 4154 N N . ALA A 1 539 ? -12.999 5.886 15.755 1.00 87.50 539 ALA A N 1
ATOM 4155 C CA . ALA A 1 539 ? -13.317 4.892 16.781 1.00 87.50 539 ALA A CA 1
ATOM 4156 C C . ALA A 1 539 ? -13.027 3.444 16.335 1.00 87.50 539 ALA A C 1
ATOM 4158 O O . ALA A 1 539 ? -12.632 2.621 17.156 1.00 87.50 539 ALA A O 1
ATOM 4159 N N . SER A 1 540 ? -13.156 3.143 15.038 1.00 84.81 540 SER A N 1
ATOM 4160 C CA . SER A 1 540 ? -12.863 1.815 14.468 1.00 84.81 540 SER A CA 1
ATOM 4161 C C . SER A 1 540 ? -11.362 1.502 14.357 1.00 84.81 540 SER A C 1
ATOM 4163 O O . SER A 1 540 ? -10.986 0.382 13.991 1.00 84.81 540 SER A O 1
ATOM 4165 N N . SER A 1 541 ? -10.501 2.488 14.635 1.00 89.38 541 SER A N 1
ATOM 4166 C CA . SER A 1 541 ? -9.050 2.334 14.599 1.00 89.38 541 SER A CA 1
ATOM 4167 C C . SER A 1 541 ? -8.527 1.475 15.739 1.00 89.38 541 SER A C 1
ATOM 4169 O O . SER A 1 541 ? -9.058 1.460 16.853 1.00 89.38 541 SER A O 1
ATOM 4171 N N . ARG A 1 542 ? -7.393 0.823 15.479 1.00 87.31 542 ARG A N 1
ATOM 4172 C CA . ARG A 1 542 ? -6.631 0.108 16.507 1.00 87.31 542 ARG A CA 1
ATOM 4173 C C . ARG A 1 542 ? -6.229 0.970 17.703 1.00 87.31 542 ARG A C 1
ATOM 4175 O O . ARG A 1 542 ? -6.092 0.452 18.804 1.00 87.31 542 ARG A O 1
ATOM 4182 N N . ILE A 1 543 ? -6.054 2.276 17.497 1.00 89.19 543 ILE A N 1
ATOM 4183 C CA . ILE A 1 543 ? -5.664 3.219 18.549 1.00 89.19 543 ILE A CA 1
ATOM 4184 C C . ILE A 1 543 ? -6.864 3.548 19.446 1.00 89.19 543 ILE A C 1
ATOM 4186 O O . ILE A 1 543 ? -6.735 3.617 20.666 1.00 89.19 543 ILE A O 1
ATOM 4190 N N . ALA A 1 544 ? -8.051 3.725 18.864 1.00 82.38 544 ALA A N 1
ATOM 4191 C CA . ALA A 1 544 ? -9.233 4.153 19.607 1.00 82.38 544 ALA A CA 1
ATOM 4192 C C . ALA A 1 544 ? -9.938 3.023 20.384 1.00 82.38 544 ALA A C 1
ATOM 4194 O O . ALA A 1 544 ? -10.825 3.315 21.186 1.00 82.38 544 ALA A O 1
ATOM 4195 N N . SER A 1 545 ? -9.525 1.760 20.196 1.00 65.38 545 SER A N 1
ATOM 4196 C CA . SER A 1 545 ? -10.059 0.565 20.879 1.00 65.38 545 SER A CA 1
ATOM 4197 C C . SER A 1 545 ? -11.561 0.290 20.660 1.00 65.38 545 SER A C 1
ATOM 4199 O O . SER A 1 545 ? -12.157 -0.480 21.416 1.00 65.38 545 SER A O 1
ATOM 4201 N N . GLY A 1 546 ? -12.201 0.911 19.662 1.00 62.09 546 GLY A N 1
ATOM 4202 C CA . GLY A 1 546 ? -13.610 0.671 19.351 1.00 62.09 546 GLY A CA 1
ATOM 4203 C C . GLY A 1 546 ? -13.833 -0.651 18.611 1.00 62.09 546 GLY A C 1
ATOM 4204 O O . GLY A 1 546 ? -12.915 -1.263 18.064 1.00 62.09 546 GLY A O 1
ATOM 4205 N N . THR A 1 547 ? -15.081 -1.127 18.614 1.00 65.38 547 THR A N 1
ATOM 4206 C CA . THR A 1 547 ? -15.450 -2.374 17.927 1.00 65.38 547 THR A CA 1
ATOM 4207 C C . THR A 1 547 ? -15.646 -2.117 16.434 1.00 65.38 547 THR A C 1
ATOM 4209 O O . THR A 1 547 ? -16.457 -1.276 16.054 1.00 65.38 547 THR A O 1
ATOM 4212 N N . ARG A 1 548 ? -14.939 -2.873 15.587 1.00 76.38 548 ARG A N 1
ATOM 4213 C CA . ARG A 1 548 ? -15.144 -2.885 14.131 1.00 76.38 548 ARG A CA 1
ATOM 4214 C C . ARG A 1 548 ? -16.409 -3.668 13.784 1.00 76.38 548 ARG A C 1
ATOM 4216 O O . ARG A 1 548 ? -16.513 -4.854 14.096 1.00 76.38 548 ARG A O 1
ATOM 4223 N N . ASP A 1 549 ? -17.367 -3.017 13.132 1.00 71.50 549 ASP A N 1
ATOM 4224 C CA . ASP A 1 549 ? -18.625 -3.646 12.719 1.00 71.50 549 ASP A CA 1
ATOM 4225 C C . ASP A 1 549 ? -18.479 -4.362 11.366 1.00 71.50 549 ASP A C 1
ATOM 4227 O O . ASP A 1 549 ? -18.892 -3.867 10.314 1.00 71.50 549 ASP A O 1
ATOM 4231 N N . TYR A 1 550 ? -17.884 -5.558 11.390 1.00 65.25 550 TYR A N 1
ATOM 4232 C CA . TYR A 1 550 ? -17.686 -6.397 10.199 1.00 65.25 550 TYR A CA 1
ATOM 4233 C C . TYR A 1 550 ? -18.976 -6.729 9.442 1.00 65.25 550 TYR A C 1
ATOM 4235 O O . TYR A 1 550 ? -18.898 -7.046 8.256 1.00 65.25 550 TYR A O 1
ATOM 4243 N N . ALA A 1 551 ? -20.156 -6.609 10.062 1.00 63.09 551 ALA A N 1
ATOM 4244 C CA . ALA A 1 551 ? -21.426 -6.821 9.371 1.00 63.09 551 ALA A CA 1
ATOM 4245 C C . ALA A 1 551 ? -21.738 -5.713 8.348 1.00 63.09 551 ALA A C 1
ATOM 4247 O O . ALA A 1 551 ? -22.519 -5.939 7.422 1.00 63.09 551 ALA A O 1
ATOM 4248 N N . ARG A 1 552 ? -21.121 -4.529 8.482 1.00 67.50 552 ARG A N 1
ATOM 4249 C CA . ARG A 1 552 ? -21.251 -3.426 7.515 1.00 67.50 552 ARG A CA 1
ATOM 4250 C C . ARG A 1 552 ? -20.308 -3.547 6.321 1.00 67.50 552 ARG A C 1
ATOM 4252 O O . ARG A 1 552 ? -20.544 -2.877 5.317 1.00 67.50 552 ARG A O 1
ATOM 4259 N N . MET A 1 553 ? -19.279 -4.391 6.399 1.00 68.75 553 MET A N 1
ATOM 4260 C CA . MET A 1 553 ? -18.424 -4.705 5.254 1.00 68.75 553 MET A CA 1
ATOM 4261 C C . MET A 1 553 ? -19.046 -5.809 4.399 1.00 68.75 553 MET A C 1
ATOM 4263 O O . MET A 1 553 ? -19.513 -6.831 4.900 1.00 68.75 553 MET A O 1
ATOM 4267 N N . SER A 1 554 ? -18.984 -5.654 3.077 1.00 63.44 554 SER A N 1
ATOM 4268 C CA . SER A 1 554 ? -19.394 -6.708 2.147 1.00 63.44 554 SER A CA 1
ATOM 4269 C C . SER A 1 554 ? -18.182 -7.520 1.692 1.00 63.44 554 SER A C 1
ATOM 4271 O O . SER A 1 554 ? -17.583 -7.231 0.659 1.00 63.44 554 SER A O 1
ATOM 4273 N N . ARG A 1 555 ? -17.819 -8.564 2.451 1.00 54.47 555 ARG A N 1
ATOM 4274 C CA . ARG A 1 555 ? -16.654 -9.412 2.117 1.00 54.47 555 ARG A CA 1
ATOM 4275 C C . ARG A 1 555 ? -16.767 -10.132 0.766 1.00 54.47 555 ARG A C 1
ATOM 4277 O O . ARG A 1 555 ? -15.752 -10.425 0.154 1.00 54.47 555 ARG A O 1
ATOM 4284 N N . SER A 1 556 ? -17.980 -10.371 0.264 1.00 48.09 556 SER A N 1
ATOM 4285 C CA . SER A 1 556 ? -18.210 -10.957 -1.068 1.00 48.09 556 SER A CA 1
ATOM 4286 C C . SER A 1 556 ? -17.839 -10.035 -2.236 1.00 48.09 556 SER A C 1
ATOM 4288 O O . SER A 1 556 ? -17.915 -10.465 -3.383 1.00 48.09 556 SER A O 1
ATOM 4290 N N . LEU A 1 557 ? -17.526 -8.766 -1.959 1.00 54.97 557 LEU A N 1
ATOM 4291 C CA . LEU A 1 557 ? -17.152 -7.758 -2.952 1.00 54.97 557 LEU A CA 1
ATOM 4292 C C . LEU A 1 557 ? -15.661 -7.395 -2.902 1.00 54.97 557 LEU A C 1
ATOM 4294 O O . LEU A 1 557 ? -15.255 -6.471 -3.600 1.00 54.97 557 LEU A O 1
ATOM 4298 N N . LEU A 1 558 ? -14.863 -8.092 -2.085 1.00 58.75 558 LEU A N 1
ATOM 4299 C CA . LEU A 1 558 ? -13.408 -7.963 -2.121 1.00 58.75 558 LEU A CA 1
ATOM 4300 C C . LEU A 1 558 ? -12.874 -8.550 -3.430 1.00 58.75 558 LEU A C 1
ATOM 4302 O O . LEU A 1 558 ? -13.407 -9.542 -3.939 1.00 58.75 558 LEU A O 1
ATOM 4306 N N . ILE A 1 559 ? -11.816 -7.945 -3.959 1.00 61.84 559 ILE A N 1
ATOM 4307 C CA . ILE A 1 559 ? -11.166 -8.393 -5.190 1.00 61.84 559 ILE A CA 1
ATOM 4308 C C . ILE A 1 559 ? -9.713 -8.761 -4.940 1.00 61.84 559 ILE A C 1
ATOM 4310 O O . ILE A 1 559 ? -9.039 -8.142 -4.122 1.00 61.84 559 ILE A O 1
ATOM 4314 N N . LYS A 1 560 ? -9.225 -9.734 -5.710 1.00 58.62 560 LYS A N 1
ATOM 4315 C CA . LYS A 1 560 ? -7.792 -9.980 -5.826 1.00 58.62 560 LYS A CA 1
ATOM 4316 C C . LYS A 1 560 ? -7.164 -8.890 -6.684 1.00 58.62 560 LYS A C 1
ATOM 4318 O O . LYS A 1 560 ? -7.712 -8.552 -7.740 1.00 58.62 560 LYS A O 1
ATOM 4323 N N . SER A 1 561 ? -6.014 -8.379 -6.264 1.00 63.66 561 SER A N 1
ATOM 4324 C CA . SER A 1 561 ? -5.374 -7.274 -6.971 1.00 63.66 561 SER A CA 1
ATOM 4325 C C . SER A 1 561 ? -4.846 -7.716 -8.342 1.00 63.66 561 SER A C 1
ATOM 4327 O O . SER A 1 561 ? -4.275 -8.808 -8.474 1.00 63.66 561 SER A O 1
ATOM 4329 N N . PRO A 1 562 ? -5.028 -6.900 -9.397 1.00 65.38 562 PRO A N 1
ATOM 4330 C CA . PRO A 1 562 ? -4.397 -7.159 -10.683 1.00 65.38 562 PRO A CA 1
ATOM 4331 C C . PRO A 1 562 ? -2.873 -7.024 -10.563 1.00 65.38 562 PRO A C 1
ATOM 4333 O O . PRO A 1 562 ? -2.364 -6.303 -9.707 1.00 65.38 562 PRO A O 1
ATOM 4336 N N . LYS A 1 563 ? -2.132 -7.689 -11.459 1.00 70.50 563 LYS A N 1
ATOM 4337 C CA . LYS A 1 563 ? -0.681 -7.489 -11.565 1.00 70.50 563 LYS A CA 1
ATOM 4338 C C . LYS A 1 563 ? -0.401 -6.013 -11.912 1.00 70.50 563 LYS A C 1
ATOM 4340 O O . LYS A 1 563 ? -0.845 -5.583 -12.979 1.00 70.50 563 LYS A O 1
ATOM 4345 N N . PRO A 1 564 ? 0.336 -5.258 -11.075 1.00 72.94 564 PRO A N 1
ATOM 4346 C CA . PRO A 1 564 ? 0.751 -3.906 -11.416 1.00 72.94 564 PRO A CA 1
ATOM 4347 C C . PRO A 1 564 ? 1.792 -3.939 -12.543 1.00 72.94 564 PRO A C 1
ATOM 4349 O O . PRO A 1 564 ? 2.512 -4.928 -12.721 1.00 72.94 564 PRO A O 1
ATOM 4352 N N . ALA A 1 565 ? 1.896 -2.840 -13.294 1.00 73.75 565 ALA A N 1
ATOM 4353 C CA . ALA A 1 565 ? 3.068 -2.610 -14.133 1.00 73.75 565 ALA A CA 1
ATOM 4354 C C . ALA A 1 565 ? 4.317 -2.597 -13.235 1.00 73.75 565 ALA A C 1
ATOM 4356 O O . ALA A 1 565 ? 4.293 -2.009 -12.155 1.00 73.75 565 ALA A O 1
ATOM 4357 N N . ASN A 1 566 ? 5.386 -3.282 -13.645 1.00 80.81 566 ASN A N 1
ATOM 4358 C CA . ASN A 1 566 ? 6.612 -3.364 -12.841 1.00 80.81 566 ASN A CA 1
ATOM 4359 C C . ASN A 1 566 ? 7.617 -2.238 -13.144 1.00 80.81 566 ASN A C 1
ATOM 4361 O O . ASN A 1 566 ? 8.544 -2.033 -12.368 1.00 80.81 566 ASN A O 1
ATOM 4365 N N . VAL A 1 567 ? 7.389 -1.485 -14.224 1.00 92.38 567 VAL A N 1
ATOM 4366 C CA . VAL A 1 567 ? 7.915 -0.137 -14.473 1.00 92.38 567 VAL A CA 1
ATOM 4367 C C . VAL A 1 567 ? 6.724 0.693 -14.945 1.00 92.38 567 VAL A C 1
ATOM 4369 O O . VAL A 1 567 ? 6.160 0.414 -16.007 1.00 92.38 567 VAL A O 1
ATOM 4372 N N . PHE A 1 568 ? 6.262 1.638 -14.129 1.00 92.00 568 PHE A N 1
ATOM 4373 C CA . PHE A 1 568 ? 5.095 2.439 -14.479 1.00 92.00 568 PHE A CA 1
ATOM 4374 C C . PHE A 1 568 ? 5.407 3.379 -15.655 1.00 92.00 568 PHE A C 1
ATOM 4376 O O . PHE A 1 568 ? 6.493 3.944 -15.740 1.00 92.00 568 PHE A O 1
ATOM 4383 N N . ASN A 1 569 ? 4.459 3.520 -16.589 1.00 91.50 569 ASN A N 1
ATOM 4384 C CA . ASN A 1 569 ? 4.626 4.322 -17.809 1.00 91.50 569 ASN A CA 1
ATOM 4385 C C . ASN A 1 569 ? 5.927 3.999 -18.580 1.00 91.50 569 ASN A C 1
ATOM 4387 O O . ASN A 1 569 ? 6.585 4.885 -19.120 1.00 91.50 569 ASN A O 1
ATOM 4391 N N . GLY A 1 570 ? 6.360 2.732 -18.577 1.00 93.44 570 GLY A N 1
ATOM 4392 C CA . GLY A 1 570 ? 7.556 2.291 -19.303 1.00 93.44 570 GLY A CA 1
ATOM 4393 C C . GLY A 1 570 ? 7.382 2.247 -20.826 1.00 93.44 570 GLY A C 1
ATOM 4394 O O . GLY A 1 570 ? 8.372 2.177 -21.553 1.00 93.44 570 GLY A O 1
ATOM 4395 N N . ASP A 1 571 ? 6.139 2.298 -21.300 1.00 91.88 571 ASP A N 1
ATOM 4396 C CA . ASP A 1 571 ? 5.736 2.496 -22.696 1.00 91.88 571 ASP A CA 1
ATOM 4397 C C . ASP A 1 571 ? 5.606 3.982 -23.078 1.00 91.88 571 ASP A C 1
ATOM 4399 O O . ASP A 1 571 ? 5.401 4.303 -24.239 1.00 91.88 571 ASP A O 1
ATOM 4403 N N . PHE A 1 572 ? 5.751 4.900 -22.115 1.00 91.69 572 PHE A N 1
ATOM 4404 C CA . PHE A 1 572 ? 5.744 6.351 -22.316 1.00 91.69 572 PHE A CA 1
ATOM 4405 C C . PHE A 1 572 ? 4.465 6.936 -22.934 1.00 91.69 572 PHE A C 1
ATOM 4407 O O . PHE A 1 572 ? 4.465 8.092 -23.361 1.00 91.69 572 PHE A O 1
ATOM 4414 N N . GLU A 1 573 ? 3.360 6.191 -22.947 1.00 88.69 573 GLU A N 1
ATOM 4415 C CA . GLU A 1 573 ? 2.092 6.627 -23.543 1.00 88.69 573 GLU A CA 1
ATOM 4416 C C . GLU A 1 573 ? 1.345 7.668 -22.687 1.00 88.69 573 GLU A C 1
ATOM 4418 O O . GLU A 1 573 ? 0.405 8.309 -23.164 1.00 88.69 573 GLU A O 1
ATOM 4423 N N . LEU A 1 574 ? 1.779 7.884 -21.439 1.00 86.31 574 LEU A N 1
ATOM 4424 C CA . LEU A 1 574 ? 1.249 8.913 -20.543 1.00 86.31 574 LEU A CA 1
ATOM 4425 C C . LEU A 1 574 ? 2.213 10.106 -20.442 1.00 86.31 574 LEU A C 1
ATOM 4427 O O . LEU A 1 574 ? 3.420 9.935 -20.259 1.00 86.31 574 LEU A O 1
ATOM 4431 N N . GLY A 1 575 ? 1.661 11.320 -20.506 1.00 79.19 575 GLY A N 1
ATOM 4432 C CA . GLY A 1 575 ? 2.400 12.588 -20.478 1.00 79.19 575 GLY A CA 1
ATOM 4433 C C . GLY A 1 575 ? 2.114 13.464 -21.701 1.00 79.19 575 GLY A C 1
ATOM 4434 O O . GLY A 1 575 ? 1.414 13.057 -22.631 1.00 79.19 575 GLY A O 1
ATOM 4435 N N . ALA A 1 576 ? 2.643 14.688 -21.700 1.00 69.62 576 ALA A N 1
ATOM 4436 C CA . ALA A 1 576 ? 2.478 15.626 -22.809 1.00 69.62 576 ALA A CA 1
ATOM 4437 C C . ALA A 1 576 ? 3.739 15.702 -23.691 1.00 69.62 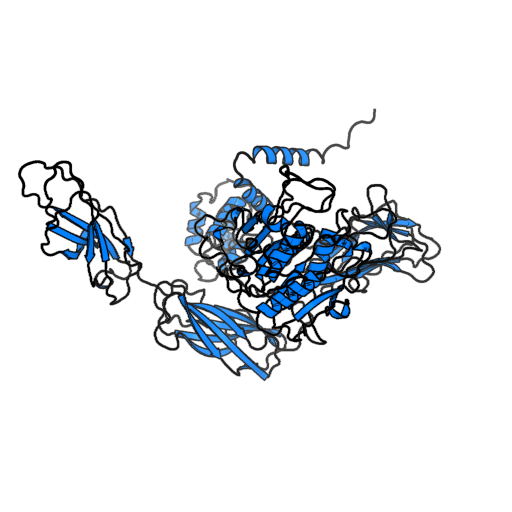576 ALA A C 1
ATOM 4439 O O . ALA A 1 576 ? 4.871 15.711 -23.210 1.00 69.62 576 ALA A O 1
ATOM 4440 N N . GLU A 1 577 ? 3.545 15.772 -25.013 1.00 60.66 577 GLU A N 1
ATOM 4441 C CA . GLU A 1 577 ? 4.645 15.929 -25.974 1.00 60.66 577 GLU A CA 1
ATOM 4442 C C . GLU A 1 577 ? 5.443 17.216 -25.694 1.00 60.66 577 GLU A C 1
ATOM 4444 O O . GLU A 1 577 ? 4.865 18.288 -25.497 1.00 60.66 577 GLU A O 1
ATOM 4449 N N . LEU A 1 578 ? 6.779 17.132 -25.765 1.00 57.38 578 LEU A N 1
ATOM 4450 C CA . LEU A 1 578 ? 7.705 18.271 -25.630 1.00 57.38 578 LEU A CA 1
ATOM 4451 C C . LEU A 1 578 ? 7.633 19.029 -24.288 1.00 57.38 578 LEU A C 1
ATOM 4453 O O . LEU A 1 578 ? 8.163 20.141 -24.189 1.00 57.38 578 LEU A O 1
ATOM 4457 N N . THR A 1 579 ? 7.002 18.452 -23.264 1.00 63.38 579 THR A N 1
ATOM 4458 C CA . THR A 1 579 ? 7.114 18.918 -21.879 1.00 63.38 579 THR A CA 1
ATOM 4459 C C . THR A 1 579 ? 7.913 17.902 -21.061 1.00 63.38 579 THR A C 1
ATOM 4461 O O . THR A 1 579 ? 8.043 16.737 -21.432 1.00 63.38 579 THR A O 1
ATOM 4464 N N . ASN A 1 580 ? 8.477 18.354 -19.939 1.00 66.38 580 ASN A N 1
ATOM 4465 C CA . ASN A 1 580 ? 9.178 17.479 -18.995 1.00 66.38 580 ASN A CA 1
ATOM 4466 C C . ASN A 1 580 ? 8.220 16.646 -18.120 1.00 66.38 580 ASN A C 1
ATOM 4468 O O . ASN A 1 580 ? 8.706 15.927 -17.256 1.00 66.38 580 ASN A O 1
ATOM 4472 N N . GLU A 1 581 ? 6.908 16.721 -18.371 1.00 80.88 581 GLU A N 1
ATOM 4473 C CA . GLU A 1 581 ? 5.828 16.209 -17.521 1.00 80.88 581 GLU A CA 1
ATOM 4474 C C . GLU A 1 581 ? 5.466 14.769 -17.903 1.00 80.88 581 GLU A C 1
ATOM 4476 O O . GLU A 1 581 ? 4.552 14.517 -18.694 1.00 80.88 581 GLU A O 1
ATOM 4481 N N . ILE A 1 582 ? 6.231 13.818 -17.359 1.00 89.69 582 ILE A N 1
ATOM 4482 C CA . ILE A 1 582 ? 6.120 12.389 -17.678 1.00 89.69 582 ILE A CA 1
ATOM 4483 C C . ILE A 1 582 ? 5.809 11.612 -16.388 1.00 89.69 582 ILE A C 1
ATOM 4485 O O . ILE A 1 582 ? 6.724 11.379 -15.591 1.00 89.69 582 ILE A O 1
ATOM 4489 N N . PRO A 1 583 ? 4.552 11.177 -16.166 1.00 89.38 583 PRO A N 1
ATOM 4490 C CA . PRO A 1 583 ? 4.176 10.399 -14.989 1.00 89.38 583 PRO A CA 1
ATOM 4491 C C . PRO A 1 583 ? 5.098 9.194 -14.780 1.00 89.38 583 PRO A C 1
ATOM 4493 O O . PRO A 1 583 ? 5.334 8.425 -15.710 1.00 89.38 583 PRO A O 1
ATOM 4496 N N . GLY A 1 584 ? 5.632 9.035 -13.567 1.00 91.25 584 GLY A N 1
ATOM 4497 C CA . GLY A 1 584 ? 6.559 7.951 -13.212 1.00 91.25 584 GLY A CA 1
ATOM 4498 C C . GLY A 1 584 ? 8.019 8.195 -13.597 1.00 91.25 584 GLY A C 1
ATOM 4499 O O . GLY A 1 584 ? 8.883 7.444 -13.161 1.00 91.25 584 GLY A O 1
ATOM 4500 N N . TRP A 1 585 ? 8.321 9.250 -14.354 1.00 92.62 585 TRP A N 1
ATOM 4501 C CA . TRP A 1 585 ? 9.678 9.606 -14.796 1.00 92.62 585 TRP A CA 1
ATOM 4502 C C . TRP A 1 585 ? 10.083 11.035 -14.419 1.00 92.62 585 TRP A C 1
ATOM 4504 O O . TRP A 1 585 ? 11.032 11.617 -14.962 1.00 92.62 585 TRP A O 1
ATOM 4514 N N . GLU A 1 586 ? 9.348 11.599 -13.472 1.00 84.75 586 GLU A N 1
ATOM 4515 C CA . GLU A 1 586 ? 9.544 12.913 -12.901 1.00 84.75 586 GLU A CA 1
ATOM 4516 C C . GLU A 1 586 ? 9.023 12.901 -11.458 1.00 84.75 586 GLU A C 1
ATOM 4518 O O . GLU A 1 586 ? 7.953 12.351 -11.187 1.00 84.75 586 GLU A O 1
ATOM 4523 N N . ARG A 1 587 ? 9.770 13.551 -10.551 1.00 83.19 587 ARG A N 1
ATOM 4524 C CA . ARG A 1 587 ? 9.496 13.618 -9.100 1.00 83.19 587 ARG A CA 1
ATOM 4525 C C . ARG A 1 587 ? 9.736 12.307 -8.370 1.00 83.19 587 ARG A C 1
ATOM 4527 O O . ARG A 1 587 ? 10.103 11.298 -8.951 1.00 83.19 587 ARG A O 1
ATOM 4534 N N . HIS A 1 588 ? 9.648 12.349 -7.048 1.00 88.00 588 HIS A N 1
ATOM 4535 C CA . HIS A 1 588 ? 9.908 11.220 -6.158 1.00 88.00 588 HIS A CA 1
ATOM 4536 C C . HIS A 1 588 ? 11.235 10.509 -6.487 1.00 88.00 588 HIS A C 1
ATOM 4538 O O . HIS A 1 588 ? 11.334 9.280 -6.531 1.00 88.00 588 HIS A O 1
ATOM 4544 N N . GLY A 1 589 ? 12.279 11.313 -6.724 1.00 85.12 589 GLY A N 1
ATOM 4545 C CA . GLY A 1 589 ? 13.609 10.860 -7.136 1.00 85.12 589 GLY A CA 1
ATOM 4546 C C . GLY A 1 589 ? 13.797 10.648 -8.648 1.00 85.12 589 GLY A C 1
ATOM 4547 O O . GLY A 1 589 ? 14.908 10.322 -9.060 1.00 85.12 589 GLY A O 1
ATOM 4548 N N . GLY A 1 590 ? 12.761 10.829 -9.463 1.00 89.69 590 GLY A N 1
ATOM 4549 C CA . GLY A 1 590 ? 12.804 10.857 -10.926 1.00 89.69 590 GLY A CA 1
ATOM 4550 C C . GLY A 1 590 ? 13.085 12.254 -11.493 1.00 89.69 590 GLY A C 1
ATOM 4551 O O . GLY A 1 590 ? 13.027 13.262 -10.784 1.00 89.69 590 GLY A O 1
ATOM 4552 N N . GLY A 1 591 ? 13.394 12.330 -12.787 1.00 90.06 591 GLY A N 1
ATOM 4553 C CA . GLY A 1 591 ? 13.722 13.583 -13.477 1.00 90.06 591 GLY A CA 1
ATOM 4554 C C . GLY A 1 591 ? 14.673 13.386 -14.657 1.00 90.06 591 GLY A C 1
ATOM 4555 O O . GLY A 1 591 ? 14.849 12.277 -15.145 1.00 90.06 591 GLY A O 1
ATOM 4556 N N . GLY A 1 592 ? 15.302 14.458 -15.133 1.00 90.94 592 GLY A N 1
ATOM 4557 C CA . GLY A 1 592 ? 16.186 14.435 -16.306 1.00 90.94 592 GLY A CA 1
ATOM 4558 C C . GLY A 1 592 ? 15.737 15.421 -17.380 1.00 90.94 592 GLY A C 1
ATOM 4559 O O . GLY A 1 592 ? 14.819 16.212 -17.164 1.00 90.94 592 GLY A O 1
ATOM 4560 N N . SER A 1 593 ? 16.415 15.400 -18.522 1.00 90.75 593 SER A N 1
ATOM 4561 C CA . SER A 1 593 ? 16.162 16.294 -19.660 1.00 90.75 593 SER A CA 1
ATOM 4562 C C . SER A 1 593 ? 15.507 15.595 -20.858 1.00 90.75 593 SER A C 1
ATOM 4564 O O . SER A 1 593 ? 14.898 16.266 -21.680 1.00 90.75 593 SER A O 1
ATOM 4566 N N . GLY A 1 594 ? 15.557 14.260 -20.941 1.00 90.25 594 GLY A N 1
ATOM 4567 C CA . GLY A 1 594 ? 14.988 13.445 -22.027 1.00 90.25 594 GLY A CA 1
ATOM 4568 C C . GLY A 1 594 ? 13.486 13.637 -22.235 1.00 90.25 594 GLY A C 1
ATOM 4569 O O . GLY A 1 594 ? 12.724 13.382 -21.311 1.00 90.25 594 GLY A O 1
ATOM 4570 N N . ASN A 1 595 ? 13.036 14.040 -23.420 1.00 88.62 595 ASN A N 1
ATOM 4571 C CA . ASN A 1 595 ? 11.629 14.387 -23.672 1.00 88.62 595 ASN A CA 1
ATOM 4572 C C . ASN A 1 595 ? 10.851 13.253 -24.355 1.00 88.62 595 ASN A C 1
ATOM 4574 O O . ASN A 1 595 ? 11.449 12.361 -24.956 1.00 88.62 595 ASN A O 1
ATOM 4578 N N . LEU A 1 596 ? 9.517 13.324 -24.321 1.00 89.25 596 LEU A N 1
ATOM 4579 C CA . LEU A 1 596 ? 8.672 12.492 -25.179 1.00 89.25 596 LEU A CA 1
ATOM 4580 C C . LEU A 1 596 ? 8.738 12.978 -26.633 1.00 89.25 596 LEU A C 1
ATOM 4582 O O . LEU A 1 596 ? 8.638 14.176 -26.912 1.00 89.25 596 LEU A O 1
ATOM 4586 N N . ASP A 1 597 ? 8.896 12.038 -27.558 1.00 83.44 597 ASP A N 1
ATOM 4587 C CA . ASP A 1 597 ? 8.808 12.234 -29.006 1.00 83.44 597 ASP A CA 1
ATOM 4588 C C . ASP A 1 597 ? 7.817 11.190 -29.550 1.00 83.44 597 ASP A C 1
ATOM 4590 O O . ASP A 1 597 ? 7.791 10.054 -29.088 1.00 83.44 597 ASP A O 1
ATOM 4594 N N . GLY A 1 598 ? 6.960 11.575 -30.493 1.00 71.94 598 GLY A N 1
ATOM 4595 C CA . GLY A 1 598 ? 5.864 10.739 -30.996 1.00 71.94 598 GLY A CA 1
ATOM 4596 C C . GLY A 1 598 ? 4.572 11.538 -31.126 1.00 71.94 598 GLY A C 1
ATOM 4597 O O . GLY A 1 598 ? 4.357 12.459 -30.362 1.00 71.94 598 GLY A O 1
ATOM 4598 N N . ALA A 1 599 ? 3.744 11.228 -32.130 1.00 62.16 599 ALA A N 1
ATOM 4599 C CA . ALA A 1 599 ? 2.420 11.830 -32.312 1.00 62.16 599 ALA A CA 1
ATOM 4600 C C . ALA A 1 599 ? 1.358 10.733 -32.170 1.00 62.16 599 ALA A C 1
ATOM 4602 O O . ALA A 1 599 ? 0.983 10.092 -33.158 1.00 62.16 599 ALA A O 1
ATOM 4603 N N . GLY A 1 600 ? 0.921 10.486 -30.933 1.00 64.69 600 GLY A N 1
ATOM 4604 C CA . GLY A 1 600 ? -0.079 9.467 -30.577 1.00 64.69 600 GLY A CA 1
ATOM 4605 C C . GLY A 1 600 ? 0.443 8.045 -30.316 1.00 64.69 600 GLY A C 1
ATOM 4606 O O . GLY A 1 600 ? -0.379 7.164 -30.094 1.00 64.69 600 GLY A O 1
ATOM 4607 N N . ASN A 1 601 ? 1.759 7.826 -30.381 1.00 78.62 601 ASN A N 1
ATOM 4608 C CA . ASN A 1 601 ? 2.474 6.695 -29.775 1.00 78.62 601 ASN A CA 1
ATOM 4609 C C . ASN A 1 601 ? 3.813 7.263 -29.321 1.00 78.62 601 ASN A C 1
ATOM 4611 O O . ASN A 1 601 ? 4.682 7.531 -30.162 1.00 78.62 601 ASN A O 1
ATOM 4615 N N . ASN A 1 602 ? 3.928 7.523 -28.034 1.00 87.06 602 ASN A N 1
ATOM 4616 C CA . ASN A 1 602 ? 5.037 8.273 -27.469 1.00 87.06 602 ASN A CA 1
ATOM 4617 C C . ASN A 1 602 ? 6.223 7.354 -27.161 1.00 87.06 602 ASN A C 1
ATOM 4619 O O . ASN A 1 602 ? 6.092 6.144 -27.049 1.00 87.06 602 ASN A O 1
ATOM 4623 N N . TYR A 1 603 ? 7.417 7.929 -27.099 1.00 91.19 603 TYR A N 1
ATOM 4624 C CA . TYR A 1 603 ? 8.636 7.233 -26.701 1.00 91.19 603 TYR A CA 1
ATOM 4625 C C . TYR A 1 603 ? 9.619 8.240 -26.103 1.00 91.19 603 TYR A C 1
ATOM 4627 O O . TYR A 1 603 ? 9.617 9.425 -26.452 1.00 91.19 603 TYR A O 1
ATOM 4635 N N . LEU A 1 604 ? 10.505 7.775 -25.228 1.00 94.00 604 LEU A N 1
ATOM 4636 C CA . LEU A 1 604 ? 11.548 8.612 -24.644 1.00 94.00 604 LEU A CA 1
ATOM 4637 C C . LEU A 1 604 ? 12.637 8.907 -25.682 1.00 94.00 604 LEU A C 1
ATOM 4639 O O . LEU A 1 604 ? 13.276 7.983 -26.181 1.00 94.00 604 LEU A O 1
ATOM 4643 N N . LEU A 1 605 ? 12.900 10.181 -25.970 1.00 92.75 605 LEU A N 1
ATOM 4644 C CA . LEU A 1 605 ? 14.002 10.643 -26.813 1.00 92.75 605 LEU A CA 1
ATOM 4645 C C . LEU A 1 605 ? 15.152 11.176 -25.958 1.00 92.75 605 LEU A C 1
ATOM 4647 O O . LEU A 1 605 ? 14.986 12.146 -25.219 1.00 92.75 605 LEU A O 1
ATOM 4651 N N . LEU A 1 606 ? 16.342 10.606 -26.161 1.00 93.25 606 LEU A N 1
ATOM 4652 C CA . LEU A 1 606 ? 17.596 11.158 -25.656 1.00 93.25 606 LEU A CA 1
ATOM 4653 C C . LEU A 1 606 ? 18.466 11.691 -26.801 1.00 93.25 606 LEU A C 1
ATOM 4655 O O . LEU A 1 606 ? 18.586 11.052 -27.854 1.00 93.25 606 LEU A O 1
ATOM 4659 N N . ASN A 1 607 ? 19.082 12.855 -26.598 1.00 89.56 607 ASN A N 1
ATOM 4660 C CA . ASN A 1 607 ? 19.954 13.536 -27.560 1.00 89.56 607 ASN A CA 1
ATOM 4661 C C . ASN A 1 607 ? 21.051 14.371 -26.855 1.00 89.56 607 ASN A C 1
ATOM 4663 O O . ASN A 1 607 ? 21.250 14.260 -25.651 1.00 89.56 607 ASN A O 1
ATOM 4667 N N . ASP A 1 608 ? 21.788 15.187 -27.609 1.00 85.31 608 ASP A N 1
ATOM 4668 C CA . ASP A 1 608 ? 22.902 16.017 -27.128 1.00 85.31 608 ASP A CA 1
ATOM 4669 C C . ASP A 1 608 ? 22.504 17.125 -26.138 1.00 85.31 608 ASP A C 1
ATOM 4671 O O . ASP A 1 608 ? 23.330 17.568 -25.342 1.00 85.31 608 ASP A O 1
ATOM 4675 N N . ASN A 1 609 ? 21.251 17.573 -26.184 1.00 84.12 609 ASN A N 1
ATOM 4676 C CA . ASN A 1 609 ? 20.682 18.567 -25.273 1.00 84.12 609 ASN A CA 1
ATOM 4677 C C . ASN A 1 609 ? 19.849 17.920 -24.152 1.00 84.12 609 ASN A C 1
ATOM 4679 O O . ASN A 1 609 ? 19.741 18.487 -23.065 1.00 84.12 609 ASN A O 1
ATOM 4683 N N . ASP A 1 610 ? 19.317 16.725 -24.415 1.00 89.75 610 ASP A N 1
ATOM 4684 C CA . ASP A 1 610 ? 18.408 15.979 -23.549 1.00 89.75 610 ASP A CA 1
ATOM 4685 C C . ASP A 1 610 ? 18.975 14.575 -23.273 1.00 89.75 610 ASP A C 1
ATOM 4687 O O . ASP A 1 610 ? 18.550 13.583 -23.861 1.00 89.75 610 ASP A O 1
ATOM 4691 N N . ASP A 1 611 ? 20.017 14.482 -22.450 1.00 91.50 611 ASP A N 1
ATOM 4692 C CA . ASP A 1 611 ? 20.885 13.301 -22.387 1.00 91.50 611 ASP A CA 1
ATOM 4693 C C . ASP A 1 611 ? 20.446 12.212 -21.402 1.00 91.50 611 ASP A C 1
ATOM 4695 O O . ASP A 1 611 ? 21.022 11.124 -21.421 1.00 91.50 611 ASP A O 1
ATOM 4699 N N . SER A 1 612 ? 19.464 12.467 -20.537 1.00 94.38 612 SER A N 1
ATOM 4700 C CA . SER A 1 612 ? 19.123 11.548 -19.447 1.00 94.38 612 SER A CA 1
ATOM 4701 C C . SER A 1 612 ? 17.663 11.603 -19.020 1.00 94.38 612 SER A C 1
ATOM 4703 O O . SER A 1 612 ? 17.009 12.643 -19.099 1.00 94.38 612 SER A O 1
ATOM 4705 N N . ARG A 1 613 ? 17.159 10.473 -18.521 1.00 95.19 613 ARG A N 1
ATOM 4706 C CA . ARG A 1 613 ? 15.851 10.361 -17.872 1.00 95.19 613 ARG A CA 1
ATOM 4707 C C . ARG A 1 613 ? 15.897 9.290 -16.784 1.00 95.19 613 ARG A C 1
ATOM 4709 O O . ARG A 1 613 ? 16.414 8.194 -17.001 1.00 95.19 613 ARG A O 1
ATOM 4716 N N . VAL A 1 614 ? 15.368 9.631 -15.618 1.00 94.88 614 VAL A N 1
ATOM 4717 C CA . VAL A 1 614 ? 15.370 8.844 -14.385 1.00 94.88 614 VAL A CA 1
ATOM 4718 C C . VAL A 1 614 ? 13.921 8.576 -14.000 1.00 94.88 614 VAL A C 1
ATOM 4720 O O . VAL A 1 614 ? 13.142 9.518 -13.862 1.00 94.88 614 VAL A O 1
ATOM 4723 N N . HIS A 1 615 ? 13.566 7.304 -13.839 1.00 95.00 615 HIS A N 1
ATOM 4724 C CA . HIS A 1 615 ? 12.273 6.903 -13.290 1.00 95.00 615 HIS A CA 1
ATOM 4725 C C . HIS A 1 615 ? 12.192 7.329 -11.818 1.00 95.00 615 HIS A C 1
ATOM 4727 O O . HIS A 1 615 ? 13.209 7.371 -11.118 1.00 95.00 615 HIS A O 1
ATOM 4733 N N . ASN A 1 616 ? 10.986 7.579 -11.321 1.00 92.75 616 ASN A N 1
ATOM 4734 C CA . ASN A 1 616 ? 10.712 7.701 -9.893 1.00 92.75 616 ASN A CA 1
ATOM 4735 C C . ASN A 1 616 ? 11.269 6.469 -9.161 1.00 92.75 616 ASN A C 1
ATOM 4737 O O . ASN A 1 616 ? 11.491 5.413 -9.763 1.00 92.75 616 ASN A O 1
ATOM 4741 N N . ALA A 1 617 ? 11.509 6.565 -7.857 1.00 89.94 617 ALA A N 1
ATOM 4742 C CA . ALA A 1 617 ? 11.929 5.381 -7.117 1.00 89.94 617 ALA A CA 1
ATOM 4743 C C . ALA A 1 617 ? 10.901 4.247 -7.285 1.00 89.94 617 ALA A C 1
ATOM 4745 O O . ALA A 1 617 ? 9.711 4.448 -7.057 1.00 89.94 617 ALA A O 1
ATOM 4746 N N . LEU A 1 618 ? 11.367 3.062 -7.680 1.00 90.50 618 LEU A N 1
ATOM 4747 C CA . LEU A 1 618 ? 10.517 1.905 -7.953 1.00 90.50 618 LEU A CA 1
ATOM 4748 C C . LEU A 1 618 ? 11.063 0.642 -7.291 1.00 90.50 618 LEU A C 1
ATOM 4750 O O . LEU A 1 618 ? 12.266 0.503 -7.070 1.00 90.50 618 LEU A O 1
ATOM 4754 N N . TYR A 1 619 ? 10.178 -0.298 -6.974 1.00 89.31 619 TYR A N 1
ATOM 4755 C CA . TYR A 1 619 ? 10.565 -1.591 -6.417 1.00 89.31 619 TYR A CA 1
ATOM 4756 C C . TYR A 1 619 ? 10.926 -2.576 -7.529 1.00 89.31 619 TYR A C 1
ATOM 4758 O O . TYR A 1 619 ? 10.103 -2.869 -8.393 1.00 89.31 619 TYR A O 1
ATOM 4766 N N . ILE A 1 620 ? 12.139 -3.128 -7.480 1.00 86.50 620 ILE A N 1
ATOM 4767 C CA . ILE A 1 620 ? 12.549 -4.212 -8.376 1.00 86.50 620 ILE A CA 1
ATOM 4768 C C . ILE A 1 620 ? 12.268 -5.535 -7.654 1.00 86.50 620 ILE A C 1
ATOM 4770 O O . ILE A 1 620 ? 12.918 -5.802 -6.640 1.00 86.50 620 ILE A O 1
ATOM 4774 N N . PRO A 1 621 ? 11.331 -6.380 -8.121 1.00 75.50 621 PRO A N 1
ATOM 4775 C CA . PRO A 1 621 ? 10.991 -7.611 -7.418 1.00 75.50 621 PRO A CA 1
ATOM 4776 C C . PRO A 1 621 ? 12.168 -8.597 -7.417 1.00 75.50 621 PRO A C 1
ATOM 4778 O O . PRO A 1 621 ? 12.942 -8.628 -8.373 1.00 75.50 621 PRO A O 1
ATOM 4781 N N . PRO A 1 622 ? 12.304 -9.454 -6.386 1.00 71.69 622 PRO A N 1
ATOM 4782 C CA . PRO A 1 622 ? 13.397 -10.429 -6.294 1.00 71.69 622 PRO A CA 1
ATOM 4783 C C . PRO A 1 622 ? 13.367 -11.479 -7.417 1.00 71.69 622 PRO A C 1
ATOM 4785 O O . PRO A 1 622 ? 14.353 -12.170 -7.644 1.00 71.69 622 PRO A O 1
ATOM 4788 N N . THR A 1 623 ? 12.237 -11.608 -8.115 1.00 70.44 623 THR A N 1
ATOM 4789 C CA . THR A 1 623 ? 12.039 -12.491 -9.271 1.00 70.44 623 THR A CA 1
ATOM 4790 C C . THR A 1 623 ? 12.455 -11.864 -10.605 1.00 70.44 623 THR A C 1
ATOM 4792 O O . THR A 1 623 ? 12.411 -12.548 -11.628 1.00 70.44 623 THR A O 1
ATOM 4795 N N . ALA A 1 624 ? 12.827 -10.580 -10.634 1.00 80.81 624 ALA A N 1
ATOM 4796 C CA . ALA A 1 624 ? 13.299 -9.931 -11.851 1.00 80.81 624 ALA A CA 1
ATOM 4797 C C . ALA A 1 624 ? 14.663 -10.499 -12.279 1.00 80.81 624 ALA A C 1
ATOM 4799 O O . ALA A 1 624 ? 15.600 -10.542 -11.487 1.00 80.81 624 ALA A O 1
ATOM 4800 N N . SER A 1 625 ? 14.784 -10.914 -13.539 1.00 82.25 625 SER A N 1
ATOM 4801 C CA . SER A 1 625 ? 16.030 -11.406 -14.137 1.00 82.25 625 SER A CA 1
ATOM 4802 C C . SER A 1 625 ? 16.715 -10.350 -14.999 1.00 82.25 625 SER A C 1
ATOM 4804 O O . SER A 1 625 ? 17.939 -10.218 -14.980 1.00 82.25 625 SER A O 1
ATOM 4806 N N . ASP A 1 626 ? 15.931 -9.578 -15.752 1.00 87.81 626 ASP A N 1
ATOM 4807 C CA . ASP A 1 626 ? 16.424 -8.624 -16.740 1.00 87.81 626 ASP A CA 1
ATOM 4808 C C . ASP A 1 626 ? 15.576 -7.352 -16.749 1.00 87.81 626 ASP A C 1
ATOM 4810 O O . ASP A 1 626 ? 14.393 -7.366 -16.407 1.00 87.81 626 ASP A O 1
ATOM 4814 N N . ILE A 1 627 ? 16.165 -6.264 -17.237 1.00 94.31 627 ILE A N 1
ATOM 4815 C CA . ILE A 1 627 ? 15.417 -5.144 -17.810 1.00 94.31 627 ILE A CA 1
ATOM 4816 C C . ILE A 1 627 ? 15.274 -5.410 -19.306 1.00 94.31 627 ILE A C 1
ATOM 4818 O O . ILE A 1 627 ? 16.286 -5.607 -19.983 1.00 94.31 627 ILE A O 1
ATOM 4822 N N . GLU A 1 628 ? 14.048 -5.403 -19.821 1.00 94.81 628 GLU A N 1
ATOM 4823 C CA . GLU A 1 628 ? 13.750 -5.469 -21.252 1.00 94.81 628 GLU A CA 1
ATOM 4824 C C . GLU A 1 628 ? 13.202 -4.126 -21.742 1.00 94.81 628 GLU A C 1
ATOM 4826 O O . GLU A 1 628 ? 12.377 -3.506 -21.075 1.00 94.81 628 GLU A O 1
ATOM 4831 N N . PHE A 1 629 ? 13.685 -3.664 -22.895 1.00 97.25 629 PHE A N 1
ATOM 4832 C CA . PHE A 1 629 ? 13.197 -2.455 -23.556 1.00 97.25 629 PHE A CA 1
ATOM 4833 C C . PHE A 1 629 ? 13.479 -2.487 -25.061 1.00 97.25 629 PHE A C 1
ATOM 4835 O O . PHE A 1 629 ? 14.341 -3.228 -25.552 1.00 97.25 629 PHE A O 1
ATOM 4842 N N . ASP A 1 630 ? 12.776 -1.634 -25.794 1.00 96.88 630 ASP A N 1
ATOM 4843 C CA . ASP A 1 630 ? 12.989 -1.377 -27.209 1.00 96.88 630 ASP A CA 1
ATOM 4844 C C . ASP A 1 630 ? 13.832 -0.106 -27.381 1.00 96.88 630 ASP A C 1
ATOM 4846 O O . ASP A 1 630 ? 13.684 0.859 -26.633 1.00 96.88 630 ASP A O 1
ATOM 4850 N N . TYR A 1 631 ? 14.720 -0.073 -28.381 1.00 96.19 631 TYR A N 1
ATOM 4851 C CA . TYR A 1 631 ? 15.476 1.144 -28.699 1.00 96.19 631 TYR A CA 1
ATOM 4852 C C . TYR A 1 631 ? 15.635 1.391 -30.200 1.00 96.19 631 TYR A C 1
ATOM 4854 O O . TYR A 1 631 ? 15.765 0.460 -30.995 1.00 96.19 631 TYR A O 1
ATOM 4862 N N . TRP A 1 632 ? 15.685 2.659 -30.608 1.00 94.19 632 TRP A N 1
ATOM 4863 C CA . TRP A 1 632 ? 15.919 3.075 -31.993 1.00 94.19 632 TRP A CA 1
ATOM 4864 C C . TRP A 1 632 ? 16.977 4.175 -32.059 1.00 94.19 632 TRP A C 1
ATOM 4866 O O . TRP A 1 632 ? 16.758 5.289 -31.595 1.00 94.19 632 TRP A O 1
ATOM 4876 N N . ILE A 1 633 ? 18.117 3.880 -32.688 1.00 92.19 633 ILE A N 1
ATOM 4877 C CA . ILE A 1 633 ? 19.185 4.858 -32.926 1.00 92.19 633 ILE A CA 1
ATOM 4878 C C . ILE A 1 633 ? 18.830 5.686 -34.164 1.00 92.19 633 ILE A C 1
ATOM 4880 O O . ILE A 1 633 ? 18.855 5.174 -35.290 1.00 92.19 633 ILE A O 1
ATOM 4884 N N . THR A 1 634 ? 18.496 6.957 -33.954 1.00 83.81 634 THR A N 1
ATOM 4885 C CA . THR A 1 634 ? 17.928 7.857 -34.972 1.00 83.81 634 THR A CA 1
ATOM 4886 C C . THR A 1 634 ? 18.948 8.785 -35.604 1.00 83.81 634 THR A C 1
ATOM 4888 O O . THR A 1 634 ? 18.837 9.105 -36.787 1.00 83.81 634 THR A O 1
ATOM 4891 N N . ASN A 1 635 ? 19.961 9.181 -34.841 1.00 79.81 635 ASN A N 1
ATOM 4892 C CA . ASN A 1 635 ? 21.135 9.875 -35.342 1.00 79.81 635 ASN A CA 1
ATOM 4893 C C . ASN A 1 635 ? 22.372 9.209 -34.743 1.00 79.81 635 ASN A C 1
ATOM 4895 O O . ASN A 1 635 ? 22.416 8.940 -33.545 1.00 79.81 635 ASN A O 1
ATOM 4899 N N . SER A 1 636 ? 23.365 8.940 -35.580 1.00 67.38 636 SER A N 1
ATOM 4900 C CA . SER A 1 636 ? 24.682 8.485 -35.147 1.00 67.38 636 SER A CA 1
ATOM 4901 C C . SER A 1 636 ? 25.693 9.425 -35.772 1.00 67.38 636 SER A C 1
ATOM 4903 O O . SER A 1 636 ? 25.743 9.516 -37.001 1.00 67.38 636 SER A O 1
ATOM 4905 N N . ASP A 1 637 ? 26.503 10.096 -34.960 1.00 64.12 637 ASP A N 1
ATOM 4906 C CA . ASP A 1 637 ? 27.470 11.073 -35.468 1.00 64.12 637 ASP A CA 1
ATOM 4907 C C . ASP A 1 637 ? 28.517 10.436 -36.400 1.00 64.12 637 ASP A C 1
ATOM 4909 O O . ASP A 1 637 ? 29.100 11.098 -37.250 1.00 64.12 637 ASP A O 1
ATOM 4913 N N . GLY A 1 638 ? 28.746 9.122 -36.327 1.00 56.38 638 GLY A N 1
ATOM 4914 C CA . GLY A 1 638 ? 29.672 8.419 -37.225 1.00 56.38 638 GLY A CA 1
ATOM 4915 C C . GLY A 1 638 ? 31.139 8.887 -37.127 1.00 56.38 638 GLY A C 1
ATOM 4916 O O . GLY A 1 638 ? 32.007 8.254 -37.732 1.00 56.38 638 GLY A O 1
ATOM 4917 N N . LEU A 1 639 ? 31.425 9.952 -36.363 1.00 51.00 639 LEU A N 1
ATOM 4918 C CA . LEU A 1 639 ? 32.730 10.556 -36.107 1.00 51.00 639 LEU A CA 1
ATOM 4919 C C . LEU A 1 639 ? 33.192 10.310 -34.658 1.00 51.00 639 LEU A C 1
ATOM 4921 O O . LEU A 1 639 ? 34.397 10.133 -34.460 1.00 51.00 639 LEU A O 1
ATOM 4925 N N . ASN A 1 640 ? 32.283 10.187 -33.678 1.00 60.00 640 ASN A N 1
ATOM 4926 C CA . ASN A 1 640 ? 32.601 9.708 -32.325 1.00 60.00 640 ASN A CA 1
ATOM 4927 C C . ASN A 1 640 ? 32.217 8.221 -32.108 1.00 60.00 640 ASN A C 1
ATOM 4929 O O . ASN A 1 640 ? 31.046 7.892 -31.929 1.00 60.00 640 ASN A O 1
ATOM 4933 N N . PRO A 1 641 ? 33.183 7.281 -32.068 1.00 64.81 641 PRO A N 1
ATOM 4934 C CA . PRO A 1 641 ? 32.907 5.854 -31.880 1.00 64.81 641 PRO A CA 1
ATOM 4935 C C . PRO A 1 641 ? 32.604 5.470 -30.421 1.00 64.81 641 PRO A C 1
ATOM 4937 O O . PRO A 1 641 ? 32.652 4.283 -30.100 1.00 64.81 641 PRO A O 1
ATOM 4940 N N . ASN A 1 642 ? 32.374 6.436 -29.523 1.00 75.12 642 ASN A N 1
ATOM 4941 C CA . ASN A 1 642 ? 32.286 6.188 -28.081 1.00 75.12 642 ASN A CA 1
ATOM 4942 C C . ASN A 1 642 ? 30.930 6.520 -27.450 1.00 75.12 642 ASN A C 1
ATOM 4944 O O . ASN A 1 642 ? 30.759 6.165 -26.283 1.00 75.12 642 ASN A O 1
ATOM 4948 N N . ASP A 1 643 ? 30.001 7.146 -28.181 1.00 86.75 643 ASP A N 1
ATOM 4949 C CA . ASP A 1 643 ? 28.648 7.430 -27.686 1.00 86.75 643 ASP A CA 1
ATOM 4950 C C . ASP A 1 643 ? 27.926 6.121 -27.353 1.00 86.75 643 ASP A C 1
ATOM 4952 O O . ASP A 1 643 ? 27.935 5.156 -28.131 1.00 86.75 643 ASP A O 1
ATOM 4956 N N . ARG A 1 644 ? 27.312 6.071 -26.173 1.00 90.31 644 ARG A N 1
ATOM 4957 C CA . ARG A 1 644 ? 26.621 4.897 -25.650 1.00 90.31 644 ARG A CA 1
ATOM 4958 C C . ARG A 1 644 ? 25.310 5.284 -24.996 1.00 90.31 644 ARG A C 1
ATOM 4960 O O . ARG A 1 644 ? 25.269 6.238 -24.231 1.00 90.31 644 ARG A O 1
ATOM 4967 N N . LEU A 1 645 ? 24.288 4.465 -25.216 1.00 93.88 645 LEU A N 1
ATOM 4968 C CA . LEU A 1 645 ? 23.148 4.412 -24.312 1.00 93.88 645 LEU A CA 1
ATOM 4969 C C . LEU A 1 645 ? 23.537 3.552 -23.103 1.00 93.88 645 LEU A C 1
ATOM 4971 O O . LEU A 1 645 ? 23.822 2.356 -23.232 1.00 93.88 645 LEU A O 1
ATOM 4975 N N . GLU A 1 646 ? 23.602 4.183 -21.940 1.00 95.44 646 GLU A N 1
ATOM 4976 C CA . GLU A 1 646 ? 23.831 3.561 -20.644 1.00 95.44 646 GLU A CA 1
ATOM 4977 C C . GLU A 1 646 ? 22.494 3.384 -19.920 1.00 95.44 646 GLU A C 1
ATOM 4979 O O . GLU A 1 646 ? 21.672 4.297 -19.891 1.00 95.44 646 GLU A O 1
ATOM 4984 N N . VAL A 1 647 ? 22.295 2.207 -19.326 1.00 96.88 647 VAL A N 1
ATOM 4985 C CA . VAL A 1 647 ? 21.174 1.925 -18.422 1.00 96.88 647 VAL A CA 1
ATOM 4986 C C . VAL A 1 647 ? 21.764 1.722 -17.040 1.00 96.88 647 VAL A C 1
ATOM 4988 O O . VAL A 1 647 ? 22.720 0.952 -16.899 1.00 96.88 647 VAL A O 1
ATOM 4991 N N . LEU A 1 648 ? 21.257 2.430 -16.040 1.00 94.75 648 LEU A N 1
ATOM 4992 C CA . LEU A 1 648 ? 21.776 2.389 -14.682 1.00 94.75 648 LEU A CA 1
ATOM 4993 C C . LEU A 1 648 ? 20.673 2.027 -13.691 1.00 94.75 648 LEU A C 1
ATOM 4995 O O . LEU A 1 648 ? 19.542 2.484 -13.814 1.00 94.75 648 LEU A O 1
ATOM 4999 N N . VAL A 1 649 ? 21.040 1.235 -12.686 1.00 93.12 649 VAL A N 1
ATOM 5000 C CA . VAL A 1 649 ? 20.223 0.960 -11.500 1.00 93.12 649 VAL A CA 1
ATOM 5001 C C . VAL A 1 649 ? 21.012 1.447 -10.290 1.00 93.12 649 VAL A C 1
ATOM 5003 O O . VAL A 1 649 ? 22.142 1.005 -10.080 1.00 93.12 649 VAL A O 1
ATOM 5006 N N . ASN A 1 650 ? 20.466 2.392 -9.521 1.00 87.88 650 ASN A N 1
ATOM 5007 C CA . ASN A 1 650 ? 21.149 3.033 -8.384 1.00 87.88 650 ASN A CA 1
ATOM 5008 C C . ASN A 1 650 ? 22.535 3.592 -8.757 1.00 87.88 650 ASN A C 1
ATOM 5010 O O . ASN A 1 650 ? 23.536 3.331 -8.086 1.00 87.88 650 ASN A O 1
ATOM 5014 N N . SER A 1 651 ? 22.609 4.317 -9.882 1.00 88.38 651 SER A N 1
ATOM 5015 C CA . SER A 1 651 ? 23.856 4.845 -10.467 1.00 88.38 651 SER A CA 1
ATOM 5016 C C . SER A 1 651 ? 24.888 3.784 -10.895 1.00 88.38 651 SER A C 1
ATOM 5018 O O . SER A 1 651 ? 25.994 4.132 -11.316 1.00 88.38 651 SER A O 1
ATOM 5020 N N . GLN A 1 652 ? 24.564 2.489 -10.827 1.00 90.94 652 GLN A N 1
ATOM 5021 C CA . GLN A 1 652 ? 25.420 1.413 -11.324 1.00 90.94 652 GLN A CA 1
ATOM 5022 C C . GLN A 1 652 ? 25.014 1.025 -12.742 1.00 90.94 652 GLN A C 1
ATOM 5024 O O . GLN A 1 652 ? 23.886 0.602 -12.983 1.00 90.94 652 GLN A O 1
ATOM 5029 N N . ARG A 1 653 ? 25.949 1.141 -13.689 1.00 92.12 653 ARG A N 1
ATOM 5030 C CA . ARG A 1 653 ? 25.695 0.804 -15.093 1.00 92.12 653 ARG A CA 1
ATOM 5031 C C . ARG A 1 653 ? 25.497 -0.699 -15.291 1.00 92.12 653 ARG A C 1
ATOM 5033 O O . ARG A 1 653 ? 26.362 -1.494 -14.923 1.00 92.12 653 ARG A O 1
ATOM 5040 N N . LEU A 1 654 ? 24.415 -1.058 -15.974 1.00 91.94 654 LEU A N 1
ATOM 5041 C CA . LEU A 1 654 ? 24.143 -2.403 -16.459 1.00 91.94 654 LEU A CA 1
ATOM 5042 C C . LEU A 1 654 ? 24.941 -2.682 -17.738 1.00 91.94 654 LEU A C 1
ATOM 5044 O O . LEU A 1 654 ? 24.859 -1.963 -18.739 1.00 91.94 654 LEU A O 1
ATOM 5048 N N . GLY A 1 655 ? 25.737 -3.750 -17.708 1.00 87.31 655 GLY A N 1
ATOM 5049 C CA . GLY A 1 655 ? 26.558 -4.166 -18.842 1.00 87.31 655 GLY A CA 1
ATOM 5050 C C . GLY A 1 655 ? 27.533 -3.088 -19.349 1.00 87.31 655 GLY A C 1
ATOM 5051 O O . GLY A 1 655 ? 28.021 -2.218 -18.621 1.00 87.31 655 GLY A O 1
ATOM 5052 N N . SER A 1 656 ? 27.872 -3.167 -20.638 1.00 86.75 656 SER A N 1
ATOM 5053 C CA . SER A 1 656 ? 28.831 -2.257 -21.287 1.00 86.75 656 SER A CA 1
ATOM 5054 C C . SER A 1 656 ? 28.201 -1.013 -21.930 1.00 86.75 656 SER A C 1
ATOM 5056 O O . SER A 1 656 ? 28.923 -0.246 -22.573 1.00 86.75 656 SER A O 1
ATOM 5058 N N . GLY A 1 657 ? 26.881 -0.838 -21.822 1.00 85.25 657 GLY A N 1
ATOM 5059 C CA . GLY A 1 657 ? 26.111 0.122 -22.620 1.00 85.25 657 GLY A CA 1
ATOM 5060 C C . GLY A 1 657 ? 26.002 -0.267 -24.103 1.00 85.25 657 GLY A C 1
ATOM 5061 O O . GLY A 1 657 ? 26.846 -1.001 -24.637 1.00 85.25 657 GLY A O 1
ATOM 5062 N N . ILE A 1 658 ? 24.960 0.230 -24.770 1.00 90.19 658 ILE A N 1
ATOM 5063 C CA . ILE A 1 658 ? 24.691 0.015 -26.199 1.00 90.19 658 ILE A CA 1
ATOM 5064 C C . ILE A 1 658 ? 25.470 1.056 -26.995 1.00 90.19 658 ILE A C 1
ATOM 5066 O O . ILE A 1 658 ? 25.327 2.250 -26.763 1.00 90.19 658 ILE A O 1
ATOM 5070 N N . LEU A 1 659 ? 26.300 0.615 -27.939 1.00 89.12 659 LEU A N 1
ATOM 5071 C CA . LEU A 1 659 ? 27.114 1.518 -28.747 1.00 89.12 659 LEU A CA 1
ATOM 5072 C C . LEU A 1 659 ? 26.272 2.221 -29.825 1.00 89.12 659 LEU A C 1
ATOM 5074 O O . LEU A 1 659 ? 25.665 1.547 -30.655 1.00 89.12 659 LEU A O 1
ATOM 5078 N N . LEU A 1 660 ? 26.321 3.554 -29.878 1.00 87.19 660 LEU A N 1
ATOM 5079 C CA . LEU A 1 660 ? 25.542 4.386 -30.809 1.00 87.19 660 LEU A CA 1
ATOM 5080 C C . LEU A 1 660 ? 26.290 4.710 -32.115 1.00 87.19 660 LEU A C 1
ATOM 5082 O O . LEU A 1 660 ? 26.108 5.756 -32.728 1.00 87.19 660 LEU A O 1
ATOM 5086 N N . ALA A 1 661 ? 27.144 3.791 -32.572 1.00 82.00 661 ALA A N 1
ATOM 5087 C CA . ALA A 1 661 ? 28.035 4.016 -33.714 1.00 82.00 661 ALA A CA 1
ATOM 5088 C C . ALA A 1 661 ? 27.342 3.960 -35.092 1.00 82.00 661 ALA A C 1
ATOM 5090 O O . ALA A 1 661 ? 27.961 4.314 -36.096 1.00 82.00 661 ALA A O 1
ATOM 5091 N N . ALA A 1 662 ? 26.097 3.482 -35.167 1.00 84.38 662 ALA A N 1
ATOM 5092 C CA . ALA A 1 662 ? 25.323 3.426 -36.403 1.00 84.38 662 ALA A CA 1
ATOM 5093 C C . ALA A 1 662 ? 23.817 3.486 -36.120 1.00 84.38 662 ALA A C 1
ATOM 5095 O O . ALA A 1 662 ? 23.334 2.837 -35.194 1.00 84.38 662 ALA A O 1
ATOM 5096 N N . THR A 1 663 ? 23.074 4.208 -36.962 1.00 88.44 663 THR A N 1
ATOM 5097 C CA . THR A 1 663 ? 21.601 4.207 -36.942 1.00 88.44 663 THR A CA 1
ATOM 5098 C C . THR A 1 663 ? 21.015 2.805 -37.124 1.00 88.44 663 THR A C 1
ATOM 5100 O O . THR A 1 663 ? 21.561 1.990 -37.877 1.00 88.44 663 THR A O 1
ATOM 5103 N N . THR A 1 664 ? 19.872 2.542 -36.491 1.00 90.62 664 THR A N 1
ATOM 5104 C CA . THR A 1 664 ? 19.108 1.300 -36.677 1.00 90.62 664 THR A CA 1
ATOM 5105 C C . THR A 1 664 ? 17.967 1.508 -37.673 1.00 90.62 664 THR A C 1
ATOM 5107 O O . THR A 1 664 ? 17.480 2.620 -37.884 1.00 90.62 664 THR A O 1
ATOM 5110 N N . ASN A 1 665 ? 17.520 0.421 -38.307 1.00 91.25 665 ASN A N 1
ATOM 5111 C CA . ASN A 1 665 ? 16.359 0.443 -39.198 1.00 91.25 665 ASN A CA 1
ATOM 5112 C C . ASN A 1 665 ? 15.058 0.322 -38.383 1.00 91.25 665 ASN A C 1
ATOM 5114 O O . ASN A 1 665 ? 14.387 -0.709 -38.436 1.00 91.25 665 ASN A O 1
ATOM 5118 N N . GLY A 1 666 ? 14.751 1.357 -37.598 1.00 90.75 666 GLY A N 1
ATOM 5119 C CA . GLY A 1 666 ? 13.655 1.363 -36.626 1.00 90.75 666 GLY A CA 1
ATOM 5120 C C . GLY A 1 666 ? 14.044 0.763 -35.271 1.00 90.75 666 GLY A C 1
ATOM 5121 O O . GLY A 1 666 ? 15.234 0.611 -34.968 1.00 90.75 666 GLY A O 1
ATOM 5122 N N . PHE A 1 667 ? 13.031 0.424 -34.468 1.00 93.88 667 PHE A N 1
ATOM 5123 C CA . PHE A 1 667 ? 13.204 -0.178 -33.145 1.00 93.88 667 PHE A CA 1
ATOM 5124 C C . PHE A 1 667 ? 13.835 -1.571 -33.219 1.00 93.88 667 PHE A C 1
ATOM 5126 O O . PHE A 1 667 ? 13.340 -2.475 -33.899 1.00 93.88 667 PHE A O 1
ATOM 5133 N N . VAL A 1 668 ? 14.918 -1.744 -32.469 1.00 95.12 668 VAL A N 1
ATOM 5134 C CA . VAL A 1 668 ? 15.422 -3.040 -32.029 1.00 95.12 668 VAL A CA 1
ATOM 5135 C C . VAL A 1 668 ? 14.584 -3.446 -30.826 1.00 95.12 668 VAL A C 1
ATOM 5137 O O . VAL A 1 668 ? 14.590 -2.739 -29.822 1.00 95.12 668 VAL A O 1
ATOM 5140 N N . ARG A 1 669 ? 13.852 -4.556 -30.954 1.00 95.19 669 ARG A N 1
ATOM 5141 C CA . ARG A 1 669 ? 12.864 -4.972 -29.956 1.00 95.19 669 ARG A CA 1
ATOM 5142 C C . ARG A 1 669 ? 13.378 -6.018 -28.978 1.00 95.19 669 ARG A C 1
ATOM 5144 O O . ARG A 1 669 ? 14.156 -6.886 -29.385 1.00 95.19 669 ARG A O 1
ATOM 5151 N N . GLY A 1 670 ? 12.882 -5.973 -27.744 1.00 90.19 670 GLY A N 1
ATOM 5152 C CA . GLY A 1 670 ? 13.137 -6.970 -26.704 1.00 90.19 670 GLY A CA 1
ATOM 5153 C C . GLY A 1 670 ? 14.609 -7.047 -26.301 1.00 90.19 670 GLY A C 1
ATOM 5154 O O . GLY A 1 670 ? 15.150 -8.139 -26.104 1.00 90.19 670 GLY A O 1
ATOM 5155 N N . PHE A 1 671 ? 15.302 -5.906 -26.267 1.00 93.44 671 PHE A N 1
ATOM 5156 C CA . PHE A 1 671 ? 16.690 -5.870 -25.830 1.00 93.44 671 PHE A CA 1
ATOM 5157 C C . PHE A 1 671 ? 16.748 -6.046 -24.314 1.00 93.44 671 PHE A C 1
ATOM 5159 O O . PHE A 1 671 ? 16.082 -5.321 -23.585 1.00 93.44 671 PHE A O 1
ATOM 5166 N N . ARG A 1 672 ? 17.558 -7.003 -23.847 1.00 93.69 672 ARG A N 1
ATOM 5167 C CA . ARG A 1 672 ? 17.652 -7.367 -22.429 1.00 93.69 672 ARG A CA 1
ATOM 5168 C C . ARG A 1 672 ? 19.003 -7.023 -21.829 1.00 93.69 672 ARG A C 1
ATOM 5170 O O . ARG A 1 672 ? 20.045 -7.288 -22.436 1.00 93.69 672 ARG A O 1
ATOM 5177 N N . LEU A 1 673 ? 18.973 -6.497 -20.610 1.00 90.94 673 LEU A N 1
ATOM 5178 C CA . LEU A 1 673 ? 20.139 -6.330 -19.751 1.00 90.94 673 LEU A CA 1
ATOM 5179 C C . LEU A 1 673 ? 19.913 -7.080 -18.432 1.00 90.94 673 LEU A C 1
ATOM 5181 O O . LEU A 1 673 ? 18.927 -6.790 -17.757 1.00 90.94 673 LEU A O 1
ATOM 5185 N N . PRO A 1 674 ? 20.820 -7.993 -18.039 1.00 87.69 674 PRO A N 1
ATOM 5186 C CA . PRO A 1 674 ? 20.646 -8.777 -16.824 1.00 87.69 674 PRO A CA 1
ATOM 5187 C C . PRO A 1 674 ? 20.800 -7.910 -15.571 1.00 87.69 674 PRO A C 1
ATOM 5189 O O . PRO A 1 674 ? 21.679 -7.041 -15.512 1.00 87.69 674 PRO A O 1
ATOM 5192 N N . LEU A 1 675 ? 19.978 -8.199 -14.564 1.00 83.00 675 LEU A N 1
ATOM 5193 C CA . LEU A 1 675 ? 20.059 -7.637 -13.218 1.00 83.00 675 LEU A CA 1
ATOM 5194 C C . LEU A 1 675 ? 20.917 -8.536 -12.317 1.00 83.00 675 LEU A C 1
ATOM 5196 O O . LEU A 1 675 ? 20.936 -9.758 -12.468 1.00 83.00 675 LEU A O 1
ATOM 5200 N N . SER A 1 676 ? 21.651 -7.943 -11.375 1.00 77.88 676 SER A N 1
ATOM 5201 C CA . SER A 1 676 ? 22.373 -8.699 -10.345 1.00 77.88 676 SER A CA 1
ATOM 5202 C C . SER A 1 676 ? 21.506 -8.956 -9.109 1.00 77.88 676 SER A C 1
ATOM 5204 O O . SER A 1 676 ? 20.568 -8.217 -8.820 1.00 77.88 676 SER A O 1
ATOM 5206 N N . GLU A 1 677 ? 21.890 -9.947 -8.300 1.00 69.62 677 GLU A N 1
ATOM 5207 C CA . GLU A 1 677 ? 21.253 -10.228 -6.999 1.00 69.62 677 GLU A CA 1
ATOM 5208 C C . GLU A 1 677 ? 21.246 -9.002 -6.067 1.00 69.62 677 GLU A C 1
ATOM 5210 O O . GLU A 1 677 ? 20.346 -8.834 -5.256 1.00 69.62 677 GLU A O 1
ATOM 5215 N N . THR A 1 678 ? 22.220 -8.099 -6.216 1.00 72.88 678 THR A N 1
ATOM 5216 C CA . THR A 1 678 ? 22.320 -6.853 -5.440 1.00 72.88 678 THR A CA 1
ATOM 5217 C C . THR A 1 678 ? 21.454 -5.714 -5.978 1.00 72.88 678 THR A C 1
ATOM 5219 O O . THR A 1 678 ? 21.563 -4.602 -5.467 1.00 72.88 678 THR A O 1
ATOM 5222 N N . GLN A 1 679 ? 20.695 -5.930 -7.054 1.00 77.44 679 GLN A N 1
ATOM 5223 C CA . GLN A 1 679 ? 19.840 -4.931 -7.708 1.00 77.44 679 GLN A CA 1
ATOM 5224 C C . GLN A 1 679 ? 18.348 -5.249 -7.560 1.00 77.44 679 GLN A C 1
ATOM 5226 O O . GLN A 1 679 ? 17.529 -4.350 -7.715 1.00 77.44 679 GLN A O 1
ATOM 5231 N N . VAL A 1 680 ? 18.004 -6.489 -7.216 1.00 80.69 680 VAL A N 1
ATOM 5232 C CA . VAL A 1 680 ? 16.626 -6.970 -7.062 1.00 80.69 680 VAL A CA 1
ATOM 5233 C C . VAL A 1 680 ? 16.206 -7.028 -5.590 1.00 80.69 680 VAL A C 1
ATOM 5235 O O . VAL A 1 680 ? 17.037 -6.948 -4.688 1.00 80.69 680 VAL A O 1
ATOM 5238 N N . GLY A 1 681 ? 14.905 -7.160 -5.332 1.00 74.25 681 GLY A N 1
ATOM 5239 C CA . GLY A 1 681 ? 14.333 -7.261 -3.986 1.00 74.25 681 GLY A CA 1
ATOM 5240 C C . GLY A 1 681 ? 14.351 -5.957 -3.184 1.00 74.25 681 GLY A C 1
ATOM 5241 O O . GLY A 1 681 ? 14.130 -5.984 -1.975 1.00 74.25 681 GLY A O 1
ATOM 5242 N N . GLN A 1 682 ? 14.608 -4.822 -3.831 1.00 79.44 682 GLN A N 1
ATOM 5243 C CA . GLN A 1 682 ? 14.770 -3.528 -3.174 1.00 79.44 682 GLN A CA 1
ATOM 5244 C C . GLN A 1 682 ? 14.230 -2.389 -4.038 1.00 79.44 682 GLN A C 1
ATOM 5246 O O . GLN A 1 682 ? 14.068 -2.512 -5.255 1.00 79.44 682 GLN A O 1
ATOM 5251 N N . VAL A 1 683 ? 14.008 -1.248 -3.397 1.00 89.12 683 VAL A N 1
ATOM 5252 C CA . VAL A 1 683 ? 13.684 0.002 -4.081 1.00 89.12 683 VAL A CA 1
ATOM 5253 C C . VAL A 1 683 ? 14.942 0.565 -4.730 1.00 89.12 683 VAL A C 1
ATOM 5255 O O . VAL A 1 683 ? 16.006 0.599 -4.113 1.00 89.12 683 VAL A O 1
ATOM 5258 N N . SER A 1 684 ? 14.821 0.971 -5.988 1.00 88.62 684 SER A N 1
ATOM 5259 C CA . SER A 1 684 ? 15.924 1.465 -6.801 1.00 88.62 684 SER A CA 1
ATOM 5260 C C . SER A 1 684 ? 15.496 2.626 -7.696 1.00 88.62 684 SER A C 1
ATOM 5262 O O . SER A 1 684 ? 14.309 2.861 -7.904 1.00 88.62 684 SER A O 1
ATOM 5264 N N . GLN A 1 685 ? 16.476 3.334 -8.253 1.00 90.31 685 GLN A N 1
ATOM 5265 C CA . GLN A 1 685 ? 16.287 4.300 -9.337 1.00 90.31 685 GLN A CA 1
ATOM 5266 C C . GLN A 1 685 ? 16.793 3.713 -10.653 1.00 90.31 685 GLN A C 1
ATOM 5268 O O . GLN A 1 685 ? 17.942 3.265 -10.723 1.00 90.31 685 GLN A O 1
ATOM 5273 N N . LEU A 1 686 ? 15.943 3.743 -11.680 1.00 95.56 686 LEU A N 1
ATOM 5274 C CA . LEU A 1 686 ? 16.278 3.370 -13.053 1.00 95.56 686 LEU A CA 1
ATOM 5275 C C . LEU A 1 686 ? 16.598 4.630 -13.865 1.00 95.56 686 LEU A C 1
ATOM 5277 O O . LEU A 1 686 ? 15.784 5.544 -13.925 1.00 95.56 686 LEU A O 1
ATOM 5281 N N . GLU A 1 687 ? 17.761 4.673 -14.510 1.00 96.81 687 GLU A N 1
ATOM 5282 C CA . GLU A 1 687 ? 18.205 5.795 -15.347 1.00 96.81 687 GLU A CA 1
ATOM 5283 C C . GLU A 1 687 ? 18.591 5.298 -16.743 1.00 96.81 687 GLU A C 1
ATOM 5285 O O . GLU A 1 687 ? 19.372 4.353 -16.887 1.00 96.81 687 GLU A O 1
ATOM 5290 N N . PHE A 1 688 ? 18.096 5.985 -17.769 1.00 97.44 688 PHE A N 1
ATOM 5291 C CA . PHE A 1 688 ? 18.645 5.935 -19.119 1.00 97.44 688 PHE A CA 1
ATOM 5292 C C . PHE A 1 688 ? 19.456 7.202 -19.361 1.00 97.44 688 PHE A C 1
ATOM 5294 O O . PHE A 1 688 ? 18.960 8.305 -19.136 1.00 97.44 688 PHE A O 1
ATOM 5301 N N . ARG A 1 689 ? 20.696 7.054 -19.835 1.00 95.38 689 ARG A N 1
ATOM 5302 C CA . ARG A 1 689 ? 21.584 8.187 -20.112 1.00 95.38 689 ARG A CA 1
ATOM 5303 C C . ARG A 1 689 ? 22.442 7.965 -21.349 1.00 95.38 689 ARG A C 1
ATOM 5305 O O . ARG A 1 689 ? 22.939 6.865 -21.587 1.00 95.38 689 ARG A O 1
ATOM 5312 N N . LEU A 1 690 ? 22.698 9.031 -22.096 1.00 92.00 690 LEU A N 1
ATOM 5313 C CA . LEU A 1 690 ? 23.759 9.086 -23.089 1.00 92.00 690 LEU A CA 1
ATOM 5314 C C . LEU A 1 690 ? 25.109 9.357 -22.413 1.00 92.00 690 LEU A C 1
ATOM 5316 O O . LEU A 1 690 ? 25.323 10.383 -21.777 1.00 92.00 690 LEU A O 1
ATOM 5320 N N . GLY A 1 691 ? 26.029 8.404 -22.531 1.00 83.12 691 GLY A N 1
ATOM 5321 C CA . GLY A 1 691 ? 27.397 8.498 -22.023 1.00 83.12 691 GLY A CA 1
ATOM 5322 C C . GLY A 1 691 ? 28.434 8.313 -23.130 1.00 83.12 691 GLY A C 1
ATOM 5323 O O . GLY A 1 691 ? 28.119 7.899 -24.242 1.00 83.12 691 GLY A O 1
ATOM 5324 N N . GLY A 1 692 ? 29.702 8.590 -22.830 1.00 73.25 692 GLY A N 1
ATOM 5325 C CA . GLY A 1 692 ? 30.798 8.468 -23.794 1.00 73.25 692 GLY A CA 1
ATOM 5326 C C . GLY A 1 692 ? 31.936 9.442 -23.500 1.00 73.25 692 GLY A C 1
ATOM 5327 O O . GLY A 1 692 ? 31.842 10.281 -22.609 1.00 73.25 692 GLY A O 1
ATOM 5328 N N . SER A 1 693 ? 33.049 9.319 -24.225 1.00 63.16 693 SER A N 1
ATOM 5329 C CA . SER A 1 693 ? 34.123 10.319 -24.195 1.00 63.16 693 SER A CA 1
ATOM 5330 C C . SER A 1 693 ? 33.990 11.260 -25.394 1.00 63.16 693 SER A C 1
ATOM 5332 O O . SER A 1 693 ? 34.033 10.778 -26.526 1.00 63.16 693 SER A O 1
ATOM 5334 N N . GLY A 1 694 ? 33.909 12.571 -25.153 1.00 67.12 694 GLY A N 1
ATOM 5335 C CA . GLY A 1 694 ? 33.702 13.597 -26.187 1.00 67.12 694 GLY A CA 1
ATOM 5336 C C . GLY A 1 694 ? 32.319 14.245 -26.086 1.00 67.12 694 GLY A C 1
ATOM 5337 O O . GLY A 1 694 ? 31.600 13.982 -25.126 1.00 67.12 694 GLY A O 1
ATOM 5338 N N . ASP A 1 695 ? 31.977 15.094 -27.054 1.00 71.94 695 ASP A N 1
ATOM 5339 C CA . ASP A 1 695 ? 30.639 15.685 -27.152 1.00 71.94 695 ASP A CA 1
ATOM 5340 C C . ASP A 1 695 ? 29.651 14.614 -27.650 1.00 71.94 695 ASP A C 1
ATOM 5342 O O . ASP A 1 695 ? 29.954 13.896 -28.608 1.00 71.94 695 ASP A O 1
ATOM 5346 N N . ILE A 1 696 ? 28.498 14.494 -26.986 1.00 73.56 696 ILE A N 1
ATOM 5347 C CA . ILE A 1 696 ? 27.402 13.608 -27.400 1.00 73.56 696 ILE A CA 1
ATOM 5348 C C . ILE A 1 696 ? 26.739 14.245 -28.617 1.00 73.56 696 ILE A C 1
ATOM 5350 O O . ILE A 1 696 ? 26.406 15.425 -28.591 1.00 73.56 696 ILE A O 1
ATOM 5354 N N . GLN A 1 697 ? 26.565 13.482 -29.693 1.00 77.69 697 GLN A N 1
ATOM 5355 C CA . GLN A 1 697 ? 25.932 13.973 -30.930 1.00 77.69 697 GLN A CA 1
ATOM 5356 C C . GLN A 1 697 ? 24.938 12.960 -31.521 1.00 77.69 697 GLN A C 1
ATOM 5358 O O . GLN A 1 697 ? 24.289 13.212 -32.543 1.00 77.69 697 GLN A O 1
ATOM 5363 N N . SER A 1 698 ? 24.825 11.799 -30.876 1.00 85.62 698 SER A N 1
ATOM 5364 C CA . SER A 1 698 ? 23.901 10.727 -31.231 1.00 85.62 698 SER A CA 1
ATOM 5365 C C . SER A 1 698 ? 22.537 10.929 -30.568 1.00 85.62 698 SER A C 1
ATOM 5367 O O . SER A 1 698 ? 22.433 11.564 -29.521 1.00 85.62 698 SER A O 1
ATOM 5369 N N . SER A 1 699 ? 21.487 10.360 -31.159 1.00 89.94 699 SER A N 1
ATOM 5370 C CA . SER A 1 699 ? 20.153 10.333 -30.555 1.00 89.94 699 SER A CA 1
ATOM 5371 C C . SER A 1 699 ? 19.534 8.945 -30.601 1.00 89.94 699 SER A C 1
ATOM 5373 O O . SER A 1 699 ? 19.738 8.181 -31.555 1.00 89.94 699 SER A O 1
ATOM 5375 N N . VAL A 1 700 ? 18.788 8.620 -29.550 1.00 93.31 700 VAL A N 1
ATOM 5376 C CA . VAL A 1 700 ? 18.148 7.320 -29.362 1.00 93.31 700 VAL A CA 1
ATOM 5377 C C . VAL A 1 700 ? 16.746 7.498 -28.800 1.00 93.31 700 VAL A C 1
ATOM 5379 O O . VAL A 1 700 ? 16.514 8.353 -27.950 1.00 93.31 700 VAL A O 1
ATOM 5382 N N . ARG A 1 701 ? 15.820 6.678 -29.288 1.00 94.56 701 ARG A N 1
ATOM 5383 C CA . ARG A 1 701 ? 14.462 6.545 -28.758 1.00 94.56 701 ARG A CA 1
ATOM 5384 C C . ARG A 1 701 ? 14.349 5.257 -27.960 1.00 94.56 701 ARG A C 1
ATOM 5386 O O . ARG A 1 701 ? 14.943 4.264 -28.384 1.00 94.56 701 ARG A O 1
ATOM 5393 N N . ILE A 1 702 ? 13.620 5.270 -26.852 1.00 96.62 702 ILE A N 1
ATOM 5394 C CA . ILE A 1 702 ? 13.452 4.145 -25.922 1.00 96.62 702 ILE A CA 1
ATOM 5395 C C . ILE A 1 702 ? 11.960 3.957 -25.644 1.00 96.62 702 ILE A C 1
ATOM 5397 O O . ILE A 1 702 ? 11.244 4.943 -25.491 1.00 96.62 702 ILE A O 1
ATOM 5401 N N . ASP A 1 703 ? 11.510 2.706 -25.608 1.00 95.12 703 ASP A N 1
ATOM 5402 C CA . ASP A 1 703 ? 10.098 2.349 -25.443 1.00 95.12 703 ASP A CA 1
ATOM 5403 C C . ASP A 1 703 ? 9.944 0.958 -24.781 1.00 95.12 703 ASP A C 1
ATOM 5405 O O . ASP A 1 703 ? 10.899 0.177 -24.745 1.00 95.12 703 ASP A O 1
ATOM 5409 N N . ASN A 1 704 ? 8.749 0.635 -24.284 1.00 93.62 704 ASN A N 1
ATOM 5410 C CA . ASN A 1 704 ? 8.338 -0.656 -23.717 1.00 93.62 704 ASN A CA 1
ATOM 5411 C C . ASN A 1 704 ? 9.262 -1.188 -22.605 1.00 93.62 704 ASN A C 1
ATOM 5413 O O . ASN A 1 704 ? 9.564 -2.386 -22.536 1.00 93.62 704 ASN A O 1
ATOM 5417 N N . VAL A 1 705 ? 9.722 -0.294 -21.732 1.00 96.75 705 VAL A N 1
ATOM 5418 C CA . VAL A 1 705 ? 10.594 -0.613 -20.599 1.00 96.75 705 VAL A CA 1
ATOM 5419 C C . VAL A 1 705 ? 9.821 -1.410 -19.551 1.00 96.75 705 VAL A C 1
ATOM 5421 O O . VAL A 1 705 ? 8.808 -0.951 -19.035 1.00 96.75 705 VAL A O 1
ATOM 5424 N N . HIS A 1 706 ? 10.314 -2.594 -19.199 1.00 93.44 706 HIS A N 1
ATOM 5425 C CA . HIS A 1 706 ? 9.751 -3.406 -18.121 1.00 93.44 706 HIS A CA 1
ATOM 5426 C C . HIS A 1 706 ? 10.791 -4.369 -17.541 1.00 93.44 706 HIS A C 1
ATOM 5428 O O . HIS A 1 706 ? 11.809 -4.674 -18.170 1.00 93.44 706 HIS A O 1
ATOM 5434 N N . PHE A 1 707 ? 10.531 -4.894 -16.343 1.00 88.94 707 PHE A N 1
ATOM 5435 C CA . PHE A 1 707 ? 11.324 -6.001 -15.812 1.00 88.94 707 PHE A CA 1
ATOM 5436 C C . PHE A 1 707 ? 10.808 -7.337 -16.342 1.00 88.94 707 PHE A C 1
ATOM 5438 O O . PHE A 1 707 ? 9.608 -7.627 -16.314 1.00 88.94 707 PHE A O 1
ATOM 5445 N N . VAL A 1 708 ? 11.728 -8.186 -16.782 1.00 84.44 708 VAL A N 1
ATOM 5446 C CA . VAL A 1 708 ? 11.439 -9.590 -17.048 1.00 84.44 708 VAL A CA 1
ATOM 5447 C C . VAL A 1 708 ? 11.483 -10.305 -15.714 1.00 84.44 708 VAL A C 1
ATOM 5449 O O . VAL A 1 708 ? 12.537 -10.431 -15.103 1.00 84.44 708 VAL A O 1
ATOM 5452 N N . GLU A 1 709 ? 10.336 -10.772 -15.249 1.00 68.50 709 GLU A N 1
ATOM 5453 C CA . GLU A 1 709 ? 10.281 -11.686 -14.116 1.00 68.50 709 GLU A CA 1
ATOM 5454 C C . GLU A 1 709 ? 10.433 -13.104 -14.664 1.00 68.50 709 GLU A C 1
ATOM 5456 O O . GLU A 1 709 ? 9.570 -13.587 -15.411 1.00 68.50 709 GLU A O 1
ATOM 5461 N N . GLU A 1 710 ? 11.523 -13.787 -14.308 1.00 51.41 710 GLU A N 1
ATOM 5462 C CA . GLU A 1 710 ? 11.544 -15.233 -14.474 1.00 51.41 710 GLU A CA 1
ATOM 5463 C C . GLU A 1 710 ? 10.427 -15.764 -13.588 1.00 51.41 710 GLU A C 1
ATOM 5465 O O . GLU A 1 710 ? 10.398 -15.519 -12.379 1.00 51.41 710 GLU A O 1
ATOM 5470 N N . ARG A 1 711 ? 9.444 -16.437 -14.203 1.00 38.12 711 ARG A N 1
ATOM 5471 C CA . ARG A 1 711 ? 8.420 -17.138 -13.435 1.00 38.12 711 ARG A CA 1
ATOM 5472 C C . ARG A 1 711 ? 9.174 -17.997 -12.433 1.00 38.12 711 ARG A C 1
ATOM 5474 O O . ARG A 1 711 ? 9.831 -18.959 -12.830 1.00 38.12 711 ARG A O 1
ATOM 5481 N N . SER A 1 712 ? 9.056 -17.649 -11.152 1.00 34.38 712 SER A N 1
ATOM 5482 C CA . SER A 1 712 ? 9.330 -18.585 -10.079 1.00 34.38 712 SER A CA 1
ATOM 5483 C C . SER A 1 712 ? 8.721 -19.912 -10.513 1.00 34.38 712 SER A C 1
ATOM 5485 O O . SER A 1 712 ? 7.574 -19.962 -10.966 1.00 34.38 712 SER A O 1
ATOM 5487 N N . THR A 1 713 ? 9.478 -20.991 -10.394 1.00 34.69 713 THR A N 1
ATOM 5488 C CA . THR A 1 713 ? 9.009 -22.362 -10.596 1.00 34.69 713 THR A CA 1
ATOM 5489 C C . THR A 1 713 ? 7.885 -22.769 -9.622 1.00 34.69 713 THR A C 1
ATOM 5491 O O . THR A 1 713 ? 7.584 -23.951 -9.518 1.00 34.69 713 THR A O 1
ATOM 5494 N N . ARG A 1 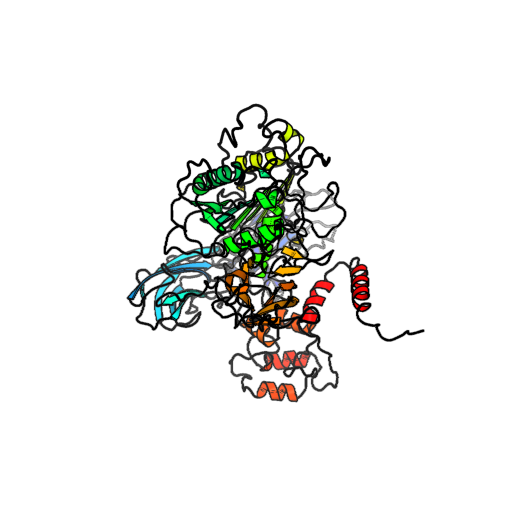714 ? 7.193 -21.809 -8.981 1.00 38.81 714 ARG A N 1
ATOM 5495 C CA . ARG A 1 714 ? 5.817 -21.864 -8.448 1.00 38.81 714 ARG A CA 1
ATOM 5496 C C . ARG A 1 714 ? 4.765 -22.195 -9.530 1.00 38.81 714 ARG A C 1
ATOM 5498 O O . ARG A 1 714 ? 3.686 -21.611 -9.573 1.00 38.81 714 ARG A O 1
ATOM 5505 N N . ALA A 1 715 ? 5.049 -23.139 -10.425 1.00 39.59 715 ALA A N 1
ATOM 5506 C CA . ALA A 1 715 ? 3.974 -23.849 -11.095 1.00 39.59 715 ALA A CA 1
ATOM 5507 C C . ALA A 1 715 ? 3.323 -24.745 -10.034 1.00 39.59 715 ALA A C 1
ATOM 5509 O O . ALA A 1 715 ? 3.992 -25.583 -9.431 1.00 39.59 715 ALA A O 1
ATOM 5510 N N . LEU A 1 716 ? 2.031 -24.543 -9.786 1.00 45.06 716 LEU A N 1
ATOM 5511 C CA . LEU A 1 716 ? 1.231 -25.480 -9.010 1.00 45.06 716 LEU A CA 1
ATOM 5512 C C . LEU A 1 716 ? 1.249 -26.828 -9.752 1.00 45.06 716 LEU A C 1
ATOM 5514 O O . LEU A 1 716 ? 0.662 -26.967 -10.829 1.00 45.06 716 LEU A O 1
ATOM 5518 N N . ASP A 1 717 ? 1.962 -27.806 -9.211 1.00 58.81 717 ASP A N 1
ATOM 5519 C CA . ASP A 1 717 ? 2.002 -29.176 -9.699 1.00 58.81 717 ASP A CA 1
ATOM 5520 C C . ASP A 1 717 ? 1.647 -30.139 -8.558 1.00 58.81 717 ASP A C 1
ATOM 5522 O O . ASP A 1 717 ? 1.571 -29.742 -7.398 1.00 58.81 717 ASP A O 1
ATOM 5526 N N . LEU A 1 718 ? 1.345 -31.399 -8.886 1.00 63.94 718 LEU A N 1
ATOM 5527 C CA . LEU A 1 718 ? 0.889 -32.366 -7.881 1.00 63.94 718 LEU A CA 1
ATOM 5528 C C . LEU A 1 718 ? 1.918 -32.613 -6.779 1.00 63.94 718 LEU A C 1
ATOM 5530 O O . LEU A 1 718 ? 1.511 -32.882 -5.659 1.00 63.94 718 LEU A O 1
ATOM 5534 N N . ASP A 1 719 ? 3.215 -32.508 -7.066 1.00 64.25 719 ASP A N 1
ATOM 5535 C CA . ASP A 1 719 ? 4.263 -32.746 -6.078 1.00 64.25 719 ASP A CA 1
ATOM 5536 C C . ASP A 1 719 ? 4.480 -31.492 -5.202 1.00 64.25 719 ASP A C 1
ATOM 5538 O O . ASP A 1 719 ? 4.748 -31.618 -4.007 1.00 64.25 719 ASP A O 1
ATOM 5542 N N . THR A 1 720 ? 4.282 -30.279 -5.742 1.00 62.84 720 THR A N 1
ATOM 5543 C CA . THR A 1 720 ? 4.310 -29.028 -4.956 1.00 62.84 720 THR A CA 1
ATOM 5544 C C . THR A 1 720 ? 3.055 -28.832 -4.100 1.00 62.84 720 THR A C 1
ATOM 5546 O O . THR A 1 720 ? 3.177 -28.425 -2.946 1.00 62.84 720 THR A O 1
ATOM 5549 N N . LEU A 1 721 ? 1.868 -29.197 -4.602 1.00 63.28 721 LEU A N 1
ATOM 5550 C CA . LEU A 1 721 ? 0.629 -29.251 -3.813 1.00 63.28 721 LEU A CA 1
ATOM 5551 C C . LEU A 1 721 ? 0.701 -30.324 -2.725 1.00 63.28 721 LEU A C 1
ATOM 5553 O O . LEU A 1 721 ? 0.269 -30.098 -1.601 1.00 63.28 721 LEU A O 1
ATOM 5557 N N . HIS A 1 722 ? 1.299 -31.471 -3.031 1.00 68.19 722 HIS A N 1
ATOM 5558 C CA . HIS A 1 722 ? 1.523 -32.525 -2.050 1.00 68.19 722 HIS A CA 1
ATOM 5559 C C . HIS A 1 722 ? 2.429 -32.056 -0.905 1.00 68.19 722 HIS A C 1
ATOM 5561 O O . HIS A 1 722 ? 2.078 -32.199 0.265 1.00 68.19 722 HIS A O 1
ATOM 5567 N N . ALA A 1 723 ? 3.539 -31.387 -1.228 1.00 62.41 723 ALA A N 1
ATOM 5568 C CA . ALA A 1 723 ? 4.401 -30.772 -0.223 1.00 62.41 723 ALA A CA 1
ATOM 5569 C C . ALA A 1 723 ? 3.673 -29.690 0.600 1.00 62.41 723 ALA A C 1
ATOM 5571 O O . ALA A 1 723 ? 3.936 -29.553 1.796 1.00 62.41 723 ALA A O 1
ATOM 5572 N N . ALA A 1 724 ? 2.748 -28.944 -0.011 1.00 58.41 724 ALA A N 1
ATOM 5573 C CA . ALA A 1 724 ? 1.921 -27.947 0.665 1.00 58.41 724 ALA A CA 1
ATOM 5574 C C . ALA A 1 724 ? 0.946 -28.586 1.673 1.00 58.41 724 ALA A C 1
ATOM 5576 O O . ALA A 1 724 ? 0.959 -28.205 2.844 1.00 58.41 724 ALA A O 1
ATOM 5577 N N . VAL A 1 725 ? 0.197 -29.613 1.256 1.00 66.00 725 VAL A N 1
ATOM 5578 C CA . VAL A 1 725 ? -0.698 -30.405 2.124 1.00 66.00 725 VAL A CA 1
ATOM 5579 C C . VAL A 1 725 ? 0.085 -31.035 3.278 1.00 66.00 725 VAL A C 1
ATOM 5581 O O . VAL A 1 725 ? -0.293 -30.923 4.440 1.00 66.00 725 VAL A O 1
ATOM 5584 N N . ALA A 1 726 ? 1.243 -31.626 2.984 1.00 60.16 726 ALA A N 1
ATOM 5585 C CA . ALA A 1 726 ? 2.048 -32.340 3.968 1.00 60.16 726 ALA A CA 1
ATOM 5586 C C . ALA A 1 726 ? 2.848 -31.431 4.926 1.00 60.16 726 ALA A C 1
ATOM 5588 O O . ALA A 1 726 ? 3.457 -31.946 5.873 1.00 60.16 726 ALA A O 1
ATOM 5589 N N . SER A 1 727 ? 2.907 -30.121 4.654 1.00 56.00 727 SER A N 1
ATOM 5590 C CA . SER A 1 727 ? 3.583 -29.112 5.486 1.00 56.00 727 SER A CA 1
ATOM 5591 C C . SER A 1 727 ? 2.624 -28.224 6.277 1.00 56.00 727 SER A C 1
ATOM 5593 O O . SER A 1 727 ? 3.101 -27.436 7.092 1.00 56.00 727 SER A O 1
ATOM 5595 N N . GLY A 1 728 ? 1.308 -28.330 6.046 1.00 52.38 728 GLY A N 1
ATOM 5596 C CA . GLY A 1 728 ? 0.316 -27.451 6.669 1.00 52.38 728 GLY A CA 1
ATOM 5597 C C . GLY A 1 728 ? 0.523 -25.980 6.301 1.00 52.38 728 GLY A C 1
ATOM 5598 O O . GLY A 1 728 ? 0.316 -25.095 7.129 1.00 52.38 728 GLY A O 1
ATOM 5599 N N . THR A 1 729 ? 1.020 -25.706 5.088 1.00 48.25 729 THR A N 1
ATOM 5600 C CA . THR A 1 729 ? 1.256 -24.326 4.647 1.00 48.25 729 THR A CA 1
ATOM 5601 C C . THR A 1 729 ? -0.053 -23.532 4.600 1.00 48.25 729 THR A C 1
ATOM 5603 O O . THR A 1 729 ? -1.127 -24.094 4.422 1.00 48.25 729 THR A O 1
ATOM 5606 N N . VAL A 1 730 ? 0.041 -22.210 4.745 1.00 46.75 730 VAL A N 1
ATOM 5607 C CA . VAL A 1 730 ? -1.091 -21.267 4.628 1.00 46.75 730 VAL A CA 1
ATOM 5608 C C . VAL A 1 730 ? -1.084 -20.519 3.291 1.00 46.75 730 VAL A C 1
ATOM 5610 O O . VAL A 1 730 ? -1.831 -19.561 3.098 1.00 46.75 730 VAL A O 1
ATOM 5613 N N . ASP A 1 731 ? -0.220 -20.943 2.363 1.00 51.56 731 ASP A N 1
ATOM 5614 C CA . ASP A 1 731 ? -0.102 -20.357 1.029 1.00 51.56 731 ASP A CA 1
ATOM 5615 C C . ASP A 1 731 ? -1.376 -20.648 0.221 1.00 51.56 731 ASP A C 1
ATOM 5617 O O . ASP A 1 731 ? -1.580 -21.749 -0.295 1.00 51.56 731 ASP A O 1
ATOM 5621 N N . ARG A 1 732 ? -2.235 -19.628 0.095 1.00 53.91 732 ARG A N 1
ATOM 5622 C CA . ARG A 1 732 ? -3.535 -19.689 -0.595 1.00 53.91 732 ARG A CA 1
ATOM 5623 C C . ARG A 1 732 ? -3.439 -20.078 -2.074 1.00 53.91 732 ARG A C 1
ATOM 5625 O O . ARG A 1 732 ? -4.467 -20.306 -2.702 1.00 53.91 732 ARG A O 1
ATOM 5632 N N . LEU A 1 733 ? -2.236 -20.171 -2.650 1.00 48.97 733 LEU A N 1
ATOM 5633 C CA . LEU A 1 733 ? -2.024 -20.787 -3.961 1.00 48.97 733 LEU A CA 1
ATOM 5634 C C . LEU A 1 733 ? -2.461 -22.265 -3.995 1.00 48.97 733 LEU A C 1
ATOM 5636 O O . LEU A 1 733 ? -2.814 -22.760 -5.067 1.00 48.97 733 LEU A O 1
ATOM 5640 N N . TYR A 1 734 ? -2.430 -22.952 -2.848 1.00 55.94 734 TYR A N 1
ATOM 5641 C CA . TYR A 1 734 ? -2.709 -24.384 -2.724 1.00 55.94 734 TYR A CA 1
ATOM 5642 C C . TYR A 1 734 ? -4.096 -24.710 -2.133 1.00 55.94 734 TYR A C 1
ATOM 5644 O O . TYR A 1 734 ? -4.473 -25.876 -2.157 1.00 55.94 734 TYR A O 1
ATOM 5652 N N . ASP A 1 735 ? -4.864 -23.706 -1.685 1.00 60.50 735 ASP A N 1
ATOM 5653 C CA . ASP A 1 735 ? -6.285 -23.823 -1.294 1.00 60.50 735 ASP A CA 1
ATOM 5654 C C . ASP A 1 735 ? -7.174 -23.678 -2.546 1.00 60.50 735 ASP A C 1
ATOM 5656 O O . ASP A 1 735 ? -7.563 -22.583 -2.966 1.00 60.50 735 ASP A O 1
ATOM 5660 N N . LEU A 1 736 ? -7.423 -24.800 -3.217 1.00 59.59 736 LEU A N 1
ATOM 5661 C CA . LEU A 1 736 ? -8.093 -24.864 -4.519 1.00 59.59 736 LEU A CA 1
ATOM 5662 C C . LEU A 1 736 ? -9.606 -25.026 -4.403 1.00 59.59 736 LEU A C 1
ATOM 5664 O O . LEU A 1 736 ? -10.327 -24.856 -5.400 1.00 59.59 736 LEU A O 1
ATOM 5668 N N . ASN A 1 737 ? -10.085 -25.431 -3.230 1.00 59.38 737 ASN A N 1
ATOM 5669 C CA . ASN A 1 737 ? -11.503 -25.583 -2.938 1.00 59.38 737 ASN A CA 1
ATOM 5670 C C . ASN A 1 737 ? -12.087 -24.363 -2.182 1.00 59.38 737 ASN A C 1
ATOM 5672 O O . ASN A 1 737 ? -13.314 -24.247 -2.116 1.00 59.38 737 ASN A O 1
ATOM 5676 N N . HIS A 1 738 ? -11.231 -23.427 -1.749 1.00 50.81 738 HIS A N 1
ATOM 5677 C CA . HIS A 1 738 ? -11.546 -22.193 -1.026 1.00 50.81 738 HIS A CA 1
ATOM 5678 C C . HIS A 1 738 ? -12.217 -22.422 0.332 1.00 50.81 738 HIS A C 1
ATOM 5680 O O . HIS A 1 738 ? -13.092 -21.648 0.736 1.00 50.81 738 HIS A O 1
ATOM 5686 N N . ASP A 1 739 ? -11.831 -23.486 1.033 1.00 58.12 739 ASP A N 1
ATOM 5687 C CA . ASP A 1 739 ? -12.309 -23.785 2.384 1.00 58.12 739 ASP A CA 1
ATOM 5688 C C . ASP A 1 739 ? -11.363 -23.283 3.492 1.00 58.12 739 ASP A C 1
ATOM 5690 O O . ASP A 1 739 ? -11.653 -23.471 4.679 1.00 58.12 739 ASP A O 1
ATOM 5694 N N . LEU A 1 740 ? -10.294 -22.570 3.104 1.00 48.38 740 LEU A N 1
ATOM 5695 C CA . LEU A 1 740 ? -9.249 -22.016 3.969 1.00 48.38 740 LEU A CA 1
ATOM 5696 C C . LEU A 1 740 ? -8.389 -23.078 4.663 1.00 48.38 740 LEU A C 1
ATOM 5698 O O . LEU A 1 740 ? -7.696 -22.771 5.637 1.00 48.38 740 LEU A O 1
ATOM 5702 N N . ARG A 1 741 ? -8.420 -24.318 4.179 1.00 59.19 741 ARG A N 1
ATOM 5703 C CA . ARG A 1 741 ? -7.563 -25.416 4.618 1.00 59.19 741 ARG A CA 1
ATOM 5704 C C . ARG A 1 741 ? -6.766 -25.896 3.410 1.00 59.19 741 ARG A C 1
ATOM 5706 O O . ARG A 1 741 ? -7.221 -25.789 2.286 1.00 59.19 741 ARG A O 1
ATOM 5713 N N . ILE A 1 742 ? -5.553 -26.390 3.650 1.00 62.94 742 ILE A N 1
ATOM 5714 C CA . ILE A 1 742 ? -4.719 -26.992 2.601 1.00 62.94 742 ILE A CA 1
ATOM 5715 C C . ILE A 1 742 ? -4.589 -28.467 2.932 1.00 62.94 742 ILE A C 1
ATOM 5717 O O . ILE A 1 742 ? -3.805 -28.852 3.799 1.00 62.94 742 ILE A O 1
ATOM 5721 N N . ASN A 1 743 ? -5.434 -29.285 2.312 1.00 73.88 743 ASN A N 1
ATOM 5722 C CA . ASN A 1 743 ? -5.598 -30.689 2.667 1.00 73.88 743 ASN A CA 1
ATOM 5723 C C . ASN A 1 743 ? -5.841 -31.586 1.431 1.00 73.88 743 ASN A C 1
ATOM 5725 O O . ASN A 1 743 ? -5.708 -31.177 0.276 1.00 73.88 743 ASN A O 1
ATOM 5729 N N . ALA A 1 744 ? -6.169 -32.858 1.664 1.00 73.38 744 ALA A N 1
ATOM 5730 C CA . ALA A 1 744 ? -6.421 -33.830 0.598 1.00 73.38 744 ALA A CA 1
ATOM 5731 C C . ALA A 1 744 ? -7.596 -33.451 -0.336 1.00 73.38 744 ALA A C 1
ATOM 5733 O O . ALA A 1 744 ? -7.636 -33.890 -1.494 1.00 73.38 744 ALA A O 1
ATOM 5734 N N . ASP A 1 745 ? -8.535 -32.615 0.118 1.00 77.44 745 ASP A N 1
ATOM 5735 C CA . ASP A 1 745 ? -9.631 -32.099 -0.705 1.00 77.44 745 ASP A CA 1
ATOM 5736 C C . ASP A 1 745 ? -9.112 -31.133 -1.784 1.00 77.44 745 ASP A C 1
ATOM 5738 O O . ASP A 1 745 ? -9.639 -31.137 -2.903 1.00 77.44 745 ASP A O 1
ATOM 5742 N N . ASP A 1 746 ? -8.024 -30.399 -1.529 1.00 71.06 746 ASP A N 1
ATOM 5743 C CA . ASP A 1 746 ? -7.334 -29.580 -2.534 1.00 71.06 746 ASP A CA 1
ATOM 5744 C C . ASP A 1 746 ? -6.600 -30.434 -3.556 1.00 71.06 746 ASP A C 1
ATOM 5746 O O . ASP A 1 746 ? -6.702 -30.195 -4.762 1.00 71.06 746 ASP A O 1
ATOM 5750 N N . GLY A 1 747 ? -5.931 -31.495 -3.097 1.00 71.25 747 GLY A N 1
ATOM 5751 C CA . GLY A 1 747 ? -5.355 -32.523 -3.966 1.00 71.25 747 GLY A CA 1
ATOM 5752 C C . GLY A 1 747 ? -6.408 -33.109 -4.910 1.00 71.25 747 GLY A C 1
ATOM 5753 O O . GLY A 1 747 ? -6.244 -33.135 -6.135 1.00 71.25 747 GLY A O 1
ATOM 5754 N N . THR A 1 748 ? -7.564 -33.474 -4.357 1.00 74.62 748 THR A N 1
ATOM 5755 C CA . THR A 1 748 ? -8.720 -33.975 -5.111 1.00 74.62 748 THR A CA 1
ATOM 5756 C C . THR A 1 748 ? -9.253 -32.932 -6.096 1.00 74.62 748 THR A C 1
ATOM 5758 O O . THR A 1 748 ? -9.566 -33.247 -7.253 1.00 74.62 748 THR A O 1
ATOM 5761 N N . ARG A 1 749 ? -9.328 -31.667 -5.679 1.00 68.62 749 ARG A N 1
ATOM 5762 C CA . ARG A 1 749 ? -9.768 -30.551 -6.518 1.00 68.62 749 ARG A CA 1
ATOM 5763 C C . ARG A 1 749 ? -8.803 -30.288 -7.674 1.00 68.62 749 ARG A C 1
ATOM 5765 O O . ARG A 1 749 ? -9.259 -30.075 -8.803 1.00 68.62 749 ARG A O 1
ATOM 5772 N N . PHE A 1 750 ? -7.497 -30.387 -7.439 1.00 67.19 750 PHE A N 1
ATOM 5773 C CA . PHE A 1 750 ? -6.467 -30.276 -8.469 1.00 67.19 750 PHE A CA 1
ATOM 5774 C C . PHE A 1 750 ? -6.630 -31.351 -9.547 1.00 67.19 750 PHE A C 1
ATOM 5776 O O . PHE A 1 750 ? -6.656 -31.037 -10.741 1.00 67.19 750 PHE A O 1
ATOM 5783 N N . LEU A 1 751 ? -6.822 -32.615 -9.151 1.00 70.12 751 LEU A N 1
ATOM 5784 C CA . LEU A 1 751 ? -7.039 -33.727 -10.085 1.00 70.12 751 LEU A CA 1
ATOM 5785 C C . LEU A 1 751 ? -8.275 -33.497 -10.972 1.00 70.12 751 LEU A C 1
ATOM 5787 O O . LEU A 1 751 ? -8.225 -33.729 -12.186 1.00 70.12 751 LEU A O 1
ATOM 5791 N N . GLN A 1 752 ? -9.365 -32.967 -10.403 1.00 66.12 752 GLN A N 1
ATOM 5792 C CA . GLN A 1 752 ? -10.586 -32.624 -11.143 1.00 66.12 752 GLN A CA 1
ATOM 5793 C C . GLN A 1 752 ? -10.368 -31.494 -12.161 1.00 66.12 752 GLN A C 1
ATOM 5795 O O . GLN A 1 752 ? -10.825 -31.587 -13.309 1.00 66.12 752 GLN A O 1
ATOM 5800 N N . LEU A 1 753 ? -9.678 -30.425 -11.755 1.00 57.00 753 LEU A N 1
ATOM 5801 C CA . LEU A 1 753 ? -9.401 -29.255 -12.591 1.00 57.00 753 LEU A CA 1
ATOM 5802 C C . LEU A 1 753 ? -8.467 -29.614 -13.759 1.00 57.00 753 LEU A C 1
ATOM 5804 O O . LEU A 1 753 ? -8.764 -29.306 -14.925 1.00 57.00 753 LEU A O 1
ATOM 5808 N N . CYS A 1 754 ? -7.384 -30.329 -13.455 1.00 55.31 754 CYS A N 1
ATOM 5809 C CA . CYS A 1 754 ? -6.330 -30.709 -14.396 1.00 55.31 754 CYS A CA 1
ATOM 5810 C C . CYS A 1 754 ? -6.677 -31.948 -15.236 1.00 55.31 754 CYS A C 1
ATOM 5812 O O . CYS A 1 754 ? -6.053 -32.176 -16.275 1.00 55.31 754 CYS A O 1
ATOM 5814 N N . ARG A 1 755 ? -7.720 -32.702 -14.857 1.00 62.38 755 ARG A N 1
ATOM 5815 C CA . ARG A 1 755 ? -8.134 -33.968 -15.491 1.00 62.38 755 ARG A CA 1
ATOM 5816 C C . ARG A 1 755 ? -7.019 -35.011 -15.488 1.00 62.38 755 ARG A C 1
ATOM 5818 O O . ARG A 1 755 ? -6.752 -35.634 -16.514 1.00 62.38 755 ARG A O 1
ATOM 5825 N N . VAL A 1 756 ? -6.372 -35.166 -14.340 1.00 68.06 756 VAL A N 1
ATOM 5826 C CA . VAL A 1 756 ? -5.362 -36.202 -14.109 1.00 68.06 756 VAL A CA 1
ATOM 5827 C C . VAL A 1 756 ? -6.062 -37.432 -13.538 1.00 68.06 756 VAL A C 1
ATOM 5829 O O . VAL A 1 756 ? -6.959 -37.302 -12.704 1.00 68.06 756 VAL A O 1
ATOM 5832 N N . ASN A 1 757 ? -5.697 -38.621 -14.017 1.00 71.75 757 ASN A N 1
ATOM 5833 C CA . ASN A 1 757 ? -6.227 -39.865 -13.470 1.00 71.75 757 ASN A CA 1
ATOM 5834 C C . ASN A 1 757 ? -5.522 -40.187 -12.151 1.00 71.75 757 ASN A C 1
ATOM 5836 O O . ASN A 1 757 ? -4.298 -40.134 -12.067 1.00 71.75 757 ASN A O 1
ATOM 5840 N N . GLN A 1 758 ? -6.295 -40.579 -11.142 1.00 78.06 758 GLN A N 1
ATOM 5841 C CA . GLN A 1 758 ? -5.746 -41.147 -9.915 1.00 78.06 758 GLN A CA 1
ATOM 5842 C C . GLN A 1 758 ? -4.966 -42.424 -10.278 1.00 78.06 758 GLN A C 1
ATOM 5844 O O . GLN A 1 758 ? -5.522 -43.305 -10.938 1.00 78.06 758 GLN A O 1
ATOM 5849 N N . GLY A 1 759 ? -3.673 -42.479 -9.941 1.00 78.19 759 GLY A N 1
ATOM 5850 C CA . GLY A 1 759 ? -2.763 -43.567 -10.332 1.00 78.19 759 GLY A CA 1
ATOM 5851 C C . GLY A 1 759 ? -1.832 -43.297 -11.527 1.00 78.19 759 GLY A C 1
ATOM 5852 O O . GLY A 1 759 ? -0.877 -44.042 -11.721 1.00 78.19 759 GLY A O 1
ATOM 5853 N N . ASP A 1 760 ? -2.065 -42.251 -12.326 1.00 79.31 760 ASP A N 1
ATOM 5854 C CA . ASP A 1 760 ? -1.196 -41.873 -13.459 1.00 79.31 760 ASP A CA 1
ATOM 5855 C C . ASP A 1 760 ? 0.021 -41.072 -12.957 1.00 79.31 760 ASP A C 1
ATOM 5857 O O . ASP A 1 760 ? 0.039 -39.836 -12.966 1.00 79.31 760 ASP A O 1
ATOM 5861 N N . ALA A 1 761 ? 1.010 -41.789 -12.420 1.00 79.12 761 ALA A N 1
ATOM 5862 C CA . ALA A 1 761 ? 2.183 -41.209 -11.771 1.00 79.12 761 ALA A CA 1
ATOM 5863 C C . ALA A 1 761 ? 3.156 -40.567 -12.768 1.00 79.12 761 ALA A C 1
ATOM 5865 O O . ALA A 1 761 ? 3.772 -39.546 -12.451 1.00 79.12 761 ALA A O 1
ATOM 5866 N N . ASN A 1 762 ? 3.285 -41.124 -13.977 1.00 72.56 762 ASN A N 1
ATOM 5867 C CA . ASN A 1 762 ? 4.184 -40.584 -15.003 1.00 72.56 762 ASN A CA 1
ATOM 5868 C C . ASN A 1 762 ? 3.523 -39.515 -15.899 1.00 72.56 762 ASN A C 1
ATOM 5870 O O . ASN A 1 762 ? 4.202 -38.898 -16.727 1.00 72.56 762 ASN A O 1
ATOM 5874 N N . ARG A 1 763 ? 2.227 -39.247 -15.678 1.00 67.44 763 ARG A N 1
ATOM 5875 C CA . ARG A 1 763 ? 1.415 -38.214 -16.336 1.00 67.44 763 ARG A CA 1
ATOM 5876 C C . ARG A 1 763 ? 1.315 -38.404 -17.854 1.00 67.44 763 ARG A C 1
ATOM 5878 O O . ARG A 1 763 ? 1.221 -37.421 -18.599 1.00 67.44 763 ARG A O 1
ATOM 5885 N N . ASP A 1 764 ? 1.329 -39.647 -18.333 1.00 67.38 764 ASP A N 1
ATOM 5886 C CA . ASP A 1 764 ? 1.174 -39.970 -19.758 1.00 67.38 764 ASP A CA 1
ATOM 5887 C C . ASP A 1 764 ? -0.301 -40.030 -20.219 1.00 67.38 764 ASP A C 1
ATOM 5889 O O . ASP A 1 764 ? -0.596 -40.161 -21.422 1.00 67.38 764 ASP A O 1
ATOM 5893 N N . GLY A 1 765 ? -1.228 -39.859 -19.270 1.00 67.19 765 GLY A N 1
ATOM 5894 C CA . GLY A 1 765 ? -2.671 -39.864 -19.461 1.00 67.19 765 GLY A CA 1
ATOM 5895 C C . GLY A 1 765 ? -3.314 -41.243 -19.300 1.00 67.19 765 GLY A C 1
ATOM 5896 O O . GLY A 1 765 ? -4.509 -41.367 -19.610 1.00 67.19 765 GLY A O 1
ATOM 5897 N N . VAL A 1 766 ? -2.562 -42.271 -18.882 1.00 75.00 766 VAL A N 1
ATOM 5898 C CA . VAL A 1 766 ? -3.004 -43.668 -18.769 1.00 75.00 766 VAL A CA 1
ATOM 5899 C C . VAL A 1 766 ? -2.476 -44.309 -17.487 1.00 75.00 766 VAL A C 1
ATOM 5901 O O . VAL A 1 766 ? -1.312 -44.659 -17.412 1.00 75.00 766 VAL A O 1
ATOM 5904 N N . PHE A 1 767 ? -3.360 -44.638 -16.543 1.00 86.12 767 PHE A N 1
ATOM 5905 C CA . PHE A 1 767 ? -2.977 -45.446 -15.382 1.00 86.12 767 PHE A CA 1
ATOM 5906 C C . PHE A 1 767 ? -2.772 -46.925 -15.772 1.00 86.12 767 PHE A C 1
ATOM 5908 O O . PHE A 1 767 ? -3.735 -47.645 -16.058 1.00 86.12 767 PHE A O 1
ATOM 5915 N N . ASN A 1 768 ? -1.521 -47.391 -15.807 1.00 84.31 768 ASN A N 1
ATOM 5916 C CA . ASN A 1 768 ? -1.149 -48.749 -16.212 1.00 84.31 768 ASN A CA 1
ATOM 5917 C C . ASN A 1 768 ? 0.041 -49.318 -15.412 1.00 84.31 768 ASN A C 1
ATOM 5919 O O . ASN A 1 768 ? 0.519 -48.744 -14.436 1.00 84.31 768 ASN A O 1
ATOM 5923 N N . THR A 1 769 ? 0.517 -50.503 -15.799 1.00 88.62 769 THR A N 1
ATOM 5924 C CA . THR A 1 769 ? 1.647 -51.180 -15.143 1.00 88.62 769 THR A CA 1
ATOM 5925 C C . THR A 1 769 ? 2.926 -50.332 -15.098 1.00 88.62 769 THR A C 1
ATOM 5927 O O . THR A 1 769 ? 3.723 -50.500 -14.178 1.00 88.62 769 THR A O 1
ATOM 5930 N N . THR A 1 770 ? 3.137 -49.418 -16.047 1.00 84.88 770 THR A N 1
ATOM 5931 C CA . THR A 1 770 ? 4.306 -48.522 -16.060 1.00 84.88 770 THR A CA 1
ATOM 5932 C C . THR A 1 770 ? 4.293 -47.576 -14.861 1.00 84.88 770 THR A C 1
ATOM 5934 O O . THR A 1 770 ? 5.325 -47.447 -14.209 1.00 84.88 770 THR A O 1
ATOM 5937 N N . ASP A 1 771 ? 3.135 -47.013 -14.503 1.00 86.25 771 ASP A N 1
ATOM 5938 C CA . ASP A 1 771 ? 2.986 -46.151 -13.323 1.00 86.25 771 ASP A CA 1
ATOM 5939 C C . ASP A 1 771 ? 3.300 -46.903 -12.038 1.00 86.25 771 ASP A C 1
ATOM 5941 O O . ASP A 1 771 ? 4.082 -46.433 -11.219 1.00 86.25 771 ASP A O 1
ATOM 5945 N N . LEU A 1 772 ? 2.759 -48.120 -11.898 1.00 88.94 772 LEU A N 1
ATOM 5946 C CA . LEU A 1 772 ? 3.047 -48.971 -10.744 1.00 88.94 772 LEU A CA 1
ATOM 5947 C C . LEU A 1 772 ? 4.545 -49.282 -10.650 1.00 88.94 772 LEU A C 1
ATOM 5949 O O . LEU A 1 772 ? 5.143 -49.177 -9.583 1.00 88.94 772 LEU A O 1
ATOM 5953 N N . VAL A 1 773 ? 5.186 -49.625 -11.769 1.00 88.81 773 VAL A N 1
ATOM 5954 C CA . VAL A 1 773 ? 6.637 -49.857 -11.799 1.00 88.81 773 VAL A CA 1
ATOM 5955 C C . VAL A 1 773 ? 7.414 -48.600 -11.404 1.00 88.81 773 VAL A C 1
ATOM 5957 O O . VAL A 1 773 ? 8.432 -48.724 -10.725 1.00 88.81 773 VAL A O 1
ATOM 5960 N N . ASP A 1 774 ? 6.962 -47.414 -11.807 1.00 83.75 774 ASP A N 1
ATOM 5961 C CA . ASP A 1 774 ? 7.618 -46.151 -11.482 1.00 83.75 774 ASP A CA 1
ATOM 5962 C C . ASP A 1 774 ? 7.506 -45.807 -9.990 1.00 83.75 774 ASP A C 1
ATOM 5964 O O . ASP A 1 774 ? 8.538 -45.530 -9.375 1.00 83.75 774 ASP A O 1
ATOM 5968 N N . VAL A 1 775 ? 6.328 -45.953 -9.374 1.00 88.06 775 VAL A N 1
ATOM 5969 C CA . VAL A 1 775 ? 6.129 -45.671 -7.935 1.00 88.06 775 VAL A CA 1
ATOM 5970 C C . VAL A 1 775 ? 6.761 -46.717 -7.010 1.00 88.06 775 VAL A C 1
ATOM 5972 O O . VAL A 1 775 ? 7.100 -46.421 -5.868 1.00 88.06 775 VAL A O 1
ATOM 5975 N N . PHE A 1 776 ? 7.008 -47.945 -7.484 1.00 88.00 776 PHE A N 1
ATOM 5976 C CA . PHE A 1 776 ? 7.725 -48.953 -6.689 1.00 88.00 776 PHE A CA 1
ATOM 5977 C C . PHE A 1 776 ? 9.258 -48.807 -6.737 1.00 88.00 776 PHE A C 1
ATOM 5979 O O . PHE A 1 776 ? 9.941 -49.364 -5.874 1.00 88.00 776 PHE A O 1
ATOM 5986 N N . LYS A 1 777 ? 9.835 -48.058 -7.693 1.00 87.38 777 LYS A N 1
ATOM 5987 C CA . LYS A 1 777 ? 11.300 -47.847 -7.780 1.00 87.38 777 LYS A CA 1
ATOM 5988 C C . LYS A 1 777 ? 11.899 -47.133 -6.555 1.00 87.38 777 LYS A C 1
ATOM 5990 O O . LYS A 1 777 ? 12.969 -47.568 -6.127 1.00 87.38 777 LYS A O 1
ATOM 5995 N N . PRO A 1 778 ? 11.264 -46.093 -5.978 1.00 81.69 778 PRO A N 1
ATOM 5996 C CA . PRO A 1 778 ? 11.721 -45.450 -4.743 1.00 81.69 778 PRO A CA 1
ATOM 5997 C C . PRO A 1 778 ? 11.717 -46.354 -3.500 1.00 81.69 778 PRO A C 1
ATOM 5999 O O . PRO A 1 778 ? 12.318 -45.984 -2.498 1.00 81.69 778 PRO A O 1
ATOM 6002 N N . ALA A 1 779 ? 11.074 -47.531 -3.553 1.00 87.38 779 ALA A N 1
ATOM 6003 C CA . ALA A 1 779 ? 10.976 -48.494 -2.451 1.00 87.38 779 ALA A CA 1
ATOM 6004 C C . ALA A 1 779 ? 10.330 -47.943 -1.160 1.00 87.38 779 ALA A C 1
ATOM 6006 O O . ALA A 1 779 ? 10.706 -48.352 -0.064 1.00 87.38 779 ALA A O 1
ATOM 6007 N N . ARG A 1 780 ? 9.346 -47.041 -1.292 1.00 85.56 780 ARG A N 1
ATOM 6008 C CA . ARG A 1 780 ? 8.645 -46.406 -0.158 1.00 85.56 780 ARG A CA 1
ATOM 6009 C C . ARG A 1 780 ? 7.375 -47.132 0.303 1.00 85.56 780 ARG A C 1
ATOM 6011 O O . ARG A 1 780 ? 6.905 -46.863 1.405 1.00 85.56 780 ARG A O 1
ATOM 6018 N N . TYR A 1 781 ? 6.870 -48.084 -0.484 1.00 93.50 781 TYR A N 1
ATOM 6019 C CA . TYR A 1 781 ? 5.635 -48.814 -0.185 1.00 93.50 781 TYR A CA 1
ATOM 6020 C C . TYR A 1 781 ? 5.677 -49.540 1.168 1.00 93.50 781 TYR A C 1
ATOM 6022 O O . TYR A 1 781 ? 6.549 -50.388 1.372 1.00 93.50 781 TYR A O 1
ATOM 6030 N N . GLU A 1 782 ? 4.725 -49.238 2.058 1.00 91.44 782 GLU A N 1
ATOM 6031 C CA . GLU A 1 782 ? 4.564 -49.872 3.384 1.00 91.44 782 GLU A CA 1
ATOM 6032 C C . GLU A 1 782 ? 5.814 -49.734 4.280 1.00 91.44 782 GLU A C 1
ATOM 6034 O O . GLU A 1 782 ? 6.144 -50.610 5.085 1.00 91.44 782 GLU A O 1
ATOM 6039 N N . THR A 1 783 ? 6.565 -48.639 4.119 1.00 85.88 783 THR A N 1
ATOM 6040 C CA . THR A 1 783 ? 7.794 -48.383 4.894 1.00 85.88 783 THR A CA 1
ATOM 6041 C C . THR A 1 783 ? 7.630 -47.348 6.006 1.00 85.88 783 THR A C 1
ATOM 6043 O O . THR A 1 783 ? 8.539 -47.196 6.824 1.00 85.88 783 THR A O 1
ATOM 6046 N N . GLY A 1 784 ? 6.514 -46.610 6.023 1.00 77.56 784 GLY A N 1
ATOM 6047 C CA . GLY A 1 784 ? 6.314 -45.432 6.876 1.00 77.56 784 GLY A CA 1
ATOM 6048 C C . GLY A 1 784 ? 7.186 -44.226 6.490 1.00 77.56 784 GLY A C 1
ATOM 6049 O O . GLY A 1 784 ? 7.237 -43.239 7.222 1.00 77.56 784 GLY A O 1
ATOM 6050 N N . GLN A 1 785 ? 7.912 -44.295 5.369 1.00 74.75 785 GLN A N 1
ATOM 6051 C CA . GLN A 1 785 ? 8.641 -43.156 4.815 1.00 74.75 785 GLN A CA 1
ATOM 6052 C C . GLN A 1 785 ? 7.700 -42.302 3.966 1.00 74.75 785 GLN A C 1
ATOM 6054 O O . GLN A 1 785 ? 6.917 -42.843 3.188 1.00 74.75 785 GLN A O 1
ATOM 6059 N N . ARG A 1 786 ? 7.826 -40.972 4.073 1.00 78.81 786 ARG A N 1
ATOM 6060 C CA . ARG A 1 786 ? 7.014 -40.036 3.282 1.00 78.81 786 ARG A CA 1
ATOM 6061 C C . ARG A 1 786 ? 7.169 -40.289 1.787 1.00 78.81 786 ARG A C 1
ATOM 6063 O O . ARG A 1 786 ? 8.302 -40.490 1.360 1.00 78.81 786 ARG A O 1
ATOM 6070 N N . ALA A 1 787 ? 6.096 -40.228 1.011 1.00 77.19 787 ALA A N 1
ATOM 6071 C CA . ALA A 1 787 ? 6.116 -40.377 -0.446 1.00 77.19 787 ALA A CA 1
ATOM 6072 C C . ALA A 1 787 ? 5.393 -39.198 -1.105 1.00 77.19 787 ALA A C 1
ATOM 6074 O O . ALA A 1 787 ? 4.447 -38.679 -0.530 1.00 77.19 787 ALA A O 1
ATOM 6075 N N . THR A 1 788 ? 5.845 -38.756 -2.280 1.00 78.25 788 THR A N 1
ATOM 6076 C CA . THR A 1 788 ? 5.103 -37.787 -3.107 1.00 78.25 788 THR A CA 1
ATOM 6077 C C . THR A 1 788 ? 4.047 -38.475 -3.978 1.00 78.25 788 THR A C 1
ATOM 6079 O O . THR A 1 788 ? 4.031 -39.702 -4.108 1.00 78.25 788 THR A O 1
ATOM 6082 N N . TRP A 1 789 ? 3.220 -37.686 -4.674 1.00 79.62 789 TRP A N 1
ATOM 6083 C CA . TRP A 1 789 ? 2.268 -38.202 -5.666 1.00 79.62 789 TRP A CA 1
ATOM 6084 C C . TRP A 1 789 ? 2.934 -39.070 -6.745 1.00 79.62 789 TRP A C 1
ATOM 6086 O O . TRP A 1 789 ? 2.454 -40.154 -7.090 1.00 79.62 789 TRP A O 1
ATOM 6096 N N . SER A 1 790 ? 4.068 -38.609 -7.279 1.00 80.56 790 SER A N 1
ATOM 6097 C CA . SER A 1 790 ? 4.865 -39.358 -8.262 1.00 80.56 790 SER A CA 1
ATOM 6098 C C . SER A 1 790 ? 5.618 -40.561 -7.671 1.00 80.56 790 SER A C 1
ATOM 6100 O O . SER A 1 790 ? 6.101 -41.406 -8.425 1.00 80.56 790 SER A O 1
ATOM 6102 N N . GLU A 1 791 ? 5.691 -40.674 -6.343 1.00 85.06 791 GLU A N 1
ATOM 6103 C CA . GLU A 1 791 ? 6.275 -41.807 -5.615 1.00 85.06 791 GLU A CA 1
ATOM 6104 C C . GLU A 1 791 ? 5.222 -42.766 -5.027 1.00 85.06 791 GLU A C 1
ATOM 6106 O O . GLU A 1 791 ? 5.604 -43.763 -4.415 1.00 85.06 791 GLU A O 1
ATOM 6111 N N . GLY A 1 792 ? 3.927 -42.510 -5.250 1.00 82.81 792 GLY A N 1
ATOM 6112 C CA . GLY A 1 792 ? 2.839 -43.450 -4.967 1.00 82.81 792 GLY A CA 1
ATOM 6113 C C . GLY A 1 792 ? 1.783 -42.989 -3.966 1.00 82.81 792 GLY A C 1
ATOM 6114 O O . GLY A 1 792 ? 0.812 -43.717 -3.797 1.00 82.81 792 GLY A O 1
ATOM 6115 N N . ASP A 1 793 ? 1.923 -41.816 -3.344 1.00 86.94 793 ASP A N 1
ATOM 6116 C CA . ASP A 1 793 ? 0.872 -41.273 -2.474 1.00 86.94 793 ASP A CA 1
ATOM 6117 C C . ASP A 1 793 ? -0.279 -40.715 -3.323 1.00 86.94 793 ASP A C 1
ATOM 6119 O O . ASP A 1 793 ? -0.203 -39.616 -3.877 1.00 86.94 793 ASP A O 1
ATOM 6123 N N . TRP A 1 794 ? -1.345 -41.497 -3.462 1.00 85.31 794 TRP A N 1
ATOM 6124 C CA . TRP A 1 794 ? -2.487 -41.182 -4.315 1.00 85.31 794 TRP A CA 1
ATOM 6125 C C . TRP A 1 794 ? -3.740 -40.776 -3.542 1.00 85.31 794 TRP A C 1
ATOM 6127 O O . TRP A 1 794 ? -4.789 -40.545 -4.160 1.00 85.31 794 TRP A O 1
ATOM 6137 N N . ASN A 1 795 ? -3.645 -40.681 -2.217 1.00 83.19 795 ASN A N 1
ATOM 6138 C CA . ASN A 1 795 ? -4.716 -40.235 -1.330 1.00 83.19 795 ASN A CA 1
ATOM 6139 C C . ASN A 1 795 ? -4.360 -38.938 -0.555 1.00 83.19 795 ASN A C 1
ATOM 6141 O O . ASN A 1 795 ? -5.248 -38.360 0.070 1.00 83.19 795 ASN A O 1
ATOM 6145 N N . PHE A 1 796 ? -3.118 -38.451 -0.685 1.00 75.94 796 PHE A N 1
ATOM 6146 C CA . PHE A 1 796 ? -2.538 -37.263 -0.051 1.00 75.94 796 PHE A CA 1
ATOM 6147 C C . PHE A 1 796 ? -2.350 -37.352 1.479 1.00 75.94 796 PHE A C 1
ATOM 6149 O O . PHE A 1 796 ? -2.343 -36.318 2.148 1.00 75.94 796 PHE A O 1
ATOM 6156 N N . ASP A 1 797 ? -2.180 -38.549 2.047 1.00 77.88 797 ASP A N 1
ATOM 6157 C CA . ASP A 1 797 ? -1.918 -38.764 3.484 1.00 77.88 797 ASP A CA 1
ATOM 6158 C C . ASP A 1 797 ? -0.426 -38.666 3.872 1.00 77.88 797 ASP A C 1
ATOM 6160 O O . ASP A 1 797 ? -0.057 -38.705 5.050 1.00 77.88 797 ASP A O 1
ATOM 6164 N N . GLY A 1 798 ? 0.440 -38.463 2.883 1.00 76.06 798 GLY A N 1
ATOM 6165 C CA . GLY A 1 798 ? 1.881 -38.319 3.011 1.00 76.06 798 GLY A CA 1
ATOM 6166 C C . GLY A 1 798 ? 2.649 -39.635 2.909 1.00 76.06 798 GLY A C 1
ATOM 6167 O O . GLY A 1 798 ? 3.883 -39.592 2.976 1.00 76.06 798 GLY A O 1
ATOM 6168 N N . LEU A 1 799 ? 1.982 -40.782 2.772 1.00 83.88 799 LEU A N 1
ATOM 6169 C CA . LEU A 1 799 ? 2.577 -42.116 2.761 1.00 83.88 799 LEU A CA 1
ATOM 6170 C C . LEU A 1 799 ? 2.215 -42.865 1.470 1.00 83.88 799 LEU A C 1
ATOM 6172 O O . LEU A 1 799 ? 1.278 -42.526 0.766 1.00 83.88 799 LEU A O 1
ATOM 6176 N N . PHE A 1 800 ? 3.013 -43.880 1.124 1.00 91.06 800 PHE A N 1
ATOM 6177 C CA . PHE A 1 800 ? 2.654 -44.819 0.060 1.00 91.06 800 PHE A CA 1
ATOM 6178 C C . PHE A 1 800 ? 2.340 -46.178 0.683 1.00 91.06 800 PHE A C 1
ATOM 6180 O O . PHE A 1 800 ? 3.242 -46.952 1.017 1.00 91.06 800 PHE A O 1
ATOM 6187 N N . GLU A 1 801 ? 1.057 -46.469 0.852 1.00 91.00 801 GLU A N 1
ATOM 6188 C CA . GLU A 1 801 ? 0.544 -47.663 1.517 1.00 91.00 801 GLU A CA 1
ATOM 6189 C C . GLU A 1 801 ? -0.543 -48.348 0.679 1.00 91.00 801 GLU A C 1
ATOM 6191 O O . GLU A 1 801 ? -0.892 -47.963 -0.441 1.00 91.00 801 GLU A O 1
ATOM 6196 N N . SER A 1 802 ? -1.092 -49.443 1.201 1.00 90.44 802 SER A N 1
ATOM 6197 C CA . SER A 1 802 ? -2.197 -50.150 0.551 1.00 90.44 802 SER A CA 1
ATOM 6198 C C . SER A 1 802 ? -3.428 -49.257 0.314 1.00 90.44 802 SER A C 1
ATOM 6200 O O . SER A 1 802 ? -4.200 -49.541 -0.605 1.00 90.44 802 SER A O 1
ATOM 6202 N N . GLY A 1 803 ? -3.600 -48.183 1.097 1.00 86.50 803 GLY A N 1
ATOM 6203 C CA . GLY A 1 803 ? -4.649 -47.174 0.916 1.00 86.50 803 GLY A CA 1
ATOM 6204 C C . GLY A 1 803 ? -4.581 -46.467 -0.442 1.00 86.50 803 GLY A C 1
ATOM 6205 O O . GLY A 1 803 ? -5.606 -46.347 -1.115 1.00 86.50 803 GLY A O 1
ATOM 6206 N N . ASP A 1 804 ? -3.382 -46.124 -0.912 1.00 90.00 804 ASP A N 1
ATOM 6207 C CA . ASP A 1 804 ? -3.156 -45.427 -2.185 1.00 90.00 804 ASP A CA 1
ATOM 6208 C C . ASP A 1 804 ? -3.482 -46.287 -3.393 1.00 90.00 804 ASP A C 1
ATOM 6210 O O . ASP A 1 804 ? -4.144 -45.855 -4.340 1.00 90.00 804 ASP A O 1
ATOM 6214 N N . LEU A 1 805 ? -3.070 -47.555 -3.338 1.00 88.75 805 LEU A N 1
ATOM 6215 C CA . LEU A 1 805 ? -3.397 -48.523 -4.379 1.00 88.75 805 LEU A CA 1
ATOM 6216 C C . LEU A 1 805 ? -4.911 -48.718 -4.473 1.00 88.75 805 LEU A C 1
ATOM 6218 O O . LEU A 1 805 ? -5.455 -48.817 -5.574 1.00 88.75 805 LEU A O 1
ATOM 6222 N N . VAL A 1 806 ? -5.609 -48.746 -3.334 1.00 88.06 806 VAL A N 1
ATOM 6223 C CA . VAL A 1 806 ? -7.073 -48.808 -3.306 1.00 88.06 806 VAL A CA 1
ATOM 6224 C C . VAL A 1 806 ? -7.676 -47.532 -3.899 1.00 88.06 806 VAL A C 1
ATOM 6226 O O . VAL A 1 806 ? -8.554 -47.646 -4.755 1.00 88.06 806 VAL A O 1
ATOM 6229 N N . ALA A 1 807 ? -7.191 -46.348 -3.517 1.00 82.69 807 ALA A N 1
ATOM 6230 C CA . ALA A 1 807 ? -7.671 -45.063 -4.023 1.00 82.69 807 ALA A CA 1
ATOM 6231 C C . ALA A 1 807 ? -7.528 -44.951 -5.554 1.00 82.69 807 ALA A C 1
ATOM 6233 O O . ALA A 1 807 ? -8.489 -44.623 -6.252 1.00 82.69 807 ALA A O 1
ATOM 6234 N N . ALA A 1 808 ? -6.379 -45.338 -6.113 1.00 84.25 808 ALA A N 1
ATOM 6235 C CA . ALA A 1 808 ? -6.168 -45.344 -7.561 1.00 84.25 808 ALA A CA 1
ATOM 6236 C C . ALA A 1 808 ? -7.001 -46.401 -8.303 1.00 84.25 808 ALA A C 1
ATOM 6238 O O . ALA A 1 808 ? -7.540 -46.138 -9.382 1.00 84.25 808 ALA A O 1
ATOM 6239 N N . LEU A 1 809 ? -7.167 -47.599 -7.734 1.00 83.50 809 LEU A N 1
ATOM 6240 C CA . LEU A 1 809 ? -7.937 -48.672 -8.372 1.00 83.50 809 LEU A CA 1
ATOM 6241 C C . LEU A 1 809 ? -9.454 -48.448 -8.310 1.00 83.50 809 LEU A C 1
ATOM 6243 O O . LEU A 1 809 ? -10.168 -48.909 -9.207 1.00 83.50 809 LEU A O 1
ATOM 6247 N N . GLN A 1 810 ? -9.959 -47.709 -7.317 1.00 82.62 810 GLN A N 1
ATOM 6248 C CA . GLN A 1 810 ? -11.375 -47.333 -7.214 1.00 82.62 810 GLN A CA 1
ATOM 6249 C C . GLN A 1 810 ? -11.867 -46.525 -8.425 1.00 82.62 810 GLN A C 1
ATOM 6251 O O . GLN A 1 810 ? -13.042 -46.621 -8.785 1.00 82.62 810 GLN A O 1
ATOM 6256 N N . GLY A 1 811 ? -10.972 -45.806 -9.114 1.00 68.31 811 GLY A N 1
ATOM 6257 C CA . GLY A 1 811 ? -11.288 -45.101 -10.358 1.00 68.31 811 GLY A CA 1
ATOM 6258 C C . GLY A 1 811 ? -11.651 -46.023 -11.532 1.00 68.31 811 GLY A C 1
ATOM 6259 O O . GLY A 1 811 ? -12.274 -45.573 -12.494 1.00 68.31 811 GLY A O 1
ATOM 6260 N N . GLY A 1 812 ? -11.293 -47.314 -11.474 1.00 72.88 812 GLY A N 1
ATOM 6261 C CA . GLY A 1 812 ? -11.625 -48.310 -12.502 1.00 72.88 812 GLY A CA 1
ATOM 6262 C C . GLY A 1 812 ? -10.933 -48.094 -13.855 1.00 72.88 812 GLY A C 1
ATOM 6263 O O . GLY A 1 812 ? -11.423 -48.579 -14.875 1.00 72.88 812 GLY A O 1
ATOM 6264 N N . LEU A 1 813 ? -9.828 -47.340 -13.877 1.00 75.44 813 LEU A N 1
ATOM 6265 C CA . LEU A 1 813 ? -9.106 -46.948 -15.097 1.00 75.44 813 LEU A CA 1
ATOM 6266 C C . LEU A 1 813 ? -7.814 -47.738 -15.343 1.00 75.44 813 LEU A C 1
ATOM 6268 O O . LEU A 1 813 ? -7.230 -47.601 -16.418 1.00 75.44 813 LEU A O 1
ATOM 6272 N N . TYR A 1 814 ? -7.403 -48.579 -14.391 1.00 83.94 814 TYR A N 1
ATOM 6273 C CA . TYR A 1 814 ? -6.191 -49.387 -14.497 1.00 83.94 814 TYR A CA 1
ATOM 6274 C C . TYR A 1 814 ? -6.243 -50.333 -15.704 1.00 83.94 814 TYR A C 1
ATOM 6276 O O . TYR A 1 814 ? -7.204 -51.092 -15.857 1.00 83.94 814 TYR A O 1
ATOM 6284 N N . GLU A 1 815 ? -5.214 -50.280 -16.556 1.00 81.56 815 GLU A N 1
ATOM 6285 C CA . GLU A 1 815 ? -5.098 -51.086 -17.789 1.00 81.56 815 GLU A CA 1
ATOM 6286 C C . GLU A 1 815 ? -6.276 -50.892 -18.763 1.00 81.56 815 GLU A C 1
ATOM 6288 O O . GLU A 1 815 ? -6.640 -51.779 -19.540 1.00 81.56 815 GLU A O 1
ATOM 6293 N N . THR A 1 816 ? -6.897 -49.712 -18.737 1.00 71.38 816 THR A N 1
ATOM 6294 C CA . THR A 1 816 ? -7.875 -49.317 -19.752 1.00 71.38 816 THR A CA 1
ATOM 6295 C C . THR A 1 816 ? -7.187 -48.466 -20.820 1.00 71.38 816 THR A C 1
ATOM 6297 O O . THR A 1 816 ? -6.461 -47.532 -20.499 1.00 71.38 816 THR A O 1
ATOM 6300 N N . ASP A 1 817 ? -7.459 -48.703 -22.111 1.00 60.09 817 ASP A N 1
ATOM 6301 C CA . ASP A 1 817 ? -6.933 -47.885 -23.231 1.00 60.09 817 ASP A CA 1
ATOM 6302 C C . ASP A 1 817 ? -7.469 -46.426 -23.239 1.00 60.09 817 ASP A C 1
ATOM 6304 O O . ASP A 1 817 ? -7.377 -45.693 -24.233 1.00 60.09 817 ASP A O 1
ATOM 6308 N N . ARG A 1 818 ? -8.104 -45.984 -22.149 1.00 58.19 818 ARG A N 1
ATOM 6309 C CA . ARG A 1 818 ? -8.831 -44.724 -22.043 1.00 58.19 818 ARG A CA 1
ATOM 6310 C C . ARG A 1 818 ? -7.884 -43.587 -21.655 1.00 58.19 818 ARG A C 1
ATOM 6312 O O . ARG A 1 818 ? -7.782 -43.215 -20.494 1.00 58.19 818 ARG A O 1
ATOM 6319 N N . ARG A 1 819 ? -7.262 -42.975 -22.665 1.00 56.22 819 ARG A N 1
ATOM 6320 C CA . ARG A 1 819 ? -6.464 -41.747 -22.506 1.00 56.22 819 ARG A CA 1
ATOM 6321 C C . ARG A 1 819 ? -7.330 -40.561 -22.085 1.00 56.22 819 ARG A C 1
ATOM 6323 O O . ARG A 1 819 ? -8.279 -40.205 -22.791 1.00 56.22 819 ARG A O 1
ATOM 6330 N N . VAL A 1 820 ? -6.965 -39.902 -20.988 1.00 56.75 820 VAL A N 1
ATOM 6331 C CA . VAL A 1 820 ? -7.537 -38.603 -20.607 1.00 56.75 820 VAL A CA 1
ATOM 6332 C C . VAL A 1 820 ? -6.602 -37.497 -21.091 1.00 56.75 820 VAL A C 1
ATOM 6334 O O . VAL A 1 820 ? -5.428 -37.460 -20.747 1.00 56.75 820 VAL A O 1
ATOM 6337 N N . ALA A 1 821 ? -7.106 -36.597 -21.940 1.00 48.34 821 ALA A N 1
ATOM 6338 C CA . ALA A 1 821 ? -6.346 -35.423 -22.361 1.00 48.34 821 ALA A CA 1
ATOM 6339 C C . ALA A 1 821 ? -6.269 -34.428 -21.190 1.00 48.34 821 ALA A C 1
ATOM 6341 O O . ALA A 1 821 ? -7.237 -33.701 -20.934 1.00 48.34 821 ALA A O 1
ATOM 6342 N N . GLY A 1 822 ? -5.144 -34.435 -20.472 1.00 49.72 822 GLY A N 1
ATOM 6343 C CA . GLY A 1 822 ? -4.875 -33.520 -19.363 1.00 49.72 822 GLY A CA 1
ATOM 6344 C C . GLY A 1 822 ? -4.905 -32.051 -19.797 1.00 49.72 822 GLY A C 1
ATOM 6345 O O . GLY A 1 822 ? -4.592 -31.708 -20.942 1.00 49.72 822 GLY A O 1
ATOM 6346 N N . ARG A 1 823 ? -5.306 -31.164 -18.883 1.00 47.28 823 ARG A N 1
ATOM 6347 C CA . ARG A 1 823 ? -5.140 -29.711 -19.035 1.00 47.28 823 ARG A CA 1
ATOM 6348 C C . ARG A 1 823 ? -3.882 -29.266 -18.299 1.00 47.28 823 ARG A C 1
ATOM 6350 O O . ARG A 1 823 ? -3.523 -29.846 -17.282 1.00 47.28 823 ARG A O 1
ATOM 6357 N N . ARG A 1 824 ? -3.237 -28.207 -18.794 1.00 42.91 824 ARG A N 1
ATOM 6358 C CA . ARG A 1 824 ? -2.184 -27.516 -18.035 1.00 42.91 824 ARG A CA 1
ATOM 6359 C C . ARG A 1 824 ? -2.800 -26.892 -16.779 1.00 42.91 824 ARG A C 1
ATOM 6361 O O . ARG A 1 824 ? -3.881 -26.314 -16.899 1.00 42.91 824 ARG A O 1
ATOM 6368 N N . ALA A 1 825 ? -2.115 -26.995 -15.639 1.00 41.59 825 ALA A N 1
ATOM 6369 C CA . ALA A 1 825 ? -2.570 -26.476 -14.346 1.00 41.59 825 ALA A CA 1
ATOM 6370 C C . ALA A 1 825 ? -2.961 -24.989 -14.427 1.00 41.59 825 ALA A C 1
ATOM 6372 O O . ALA A 1 825 ? -4.081 -24.637 -14.065 1.00 41.59 825 ALA A O 1
ATOM 6373 N N . ASP A 1 826 ? -2.128 -24.168 -15.073 1.00 37.38 826 ASP A N 1
ATOM 6374 C CA . ASP A 1 826 ? -2.377 -22.741 -15.323 1.00 37.38 826 ASP A CA 1
ATOM 6375 C C . ASP A 1 826 ? -3.727 -22.488 -16.030 1.00 37.38 826 ASP A C 1
ATOM 6377 O O . ASP A 1 826 ? -4.516 -21.642 -15.626 1.00 37.38 826 ASP A O 1
ATOM 6381 N N . ALA A 1 827 ? -4.052 -23.282 -17.057 1.00 35.56 827 ALA A N 1
ATOM 6382 C CA . ALA A 1 827 ? -5.285 -23.133 -17.837 1.00 35.56 827 ALA A CA 1
ATOM 6383 C C . ALA A 1 827 ? -6.527 -23.735 -17.148 1.00 35.56 827 ALA A C 1
ATOM 6385 O O . ALA A 1 827 ? -7.660 -23.527 -17.594 1.00 35.56 827 ALA A O 1
ATOM 6386 N N . ALA A 1 828 ? -6.325 -24.557 -16.118 1.00 37.56 828 ALA A N 1
ATOM 6387 C CA . ALA A 1 828 ? -7.389 -25.139 -15.316 1.00 37.56 828 ALA A CA 1
ATOM 6388 C C . ALA A 1 828 ? -7.798 -24.202 -14.169 1.00 37.56 828 ALA A C 1
ATOM 6390 O O . ALA A 1 828 ? -8.997 -24.089 -13.906 1.00 37.56 828 ALA A O 1
ATOM 6391 N N . LEU A 1 829 ? -6.832 -23.481 -13.588 1.00 43.84 829 LEU A N 1
ATOM 6392 C CA . LEU A 1 829 ? -7.042 -22.416 -12.604 1.00 43.84 829 LEU A CA 1
ATOM 6393 C C . LEU A 1 829 ? -7.915 -21.287 -13.183 1.00 43.84 829 LEU A C 1
ATOM 6395 O O . LEU A 1 829 ? -8.964 -20.969 -12.626 1.00 43.84 829 LEU A O 1
ATOM 6399 N N . ASP A 1 830 ? -7.574 -20.806 -14.386 1.00 37.00 830 ASP A N 1
ATOM 6400 C CA . ASP A 1 830 ? -8.341 -19.777 -15.113 1.00 37.00 830 ASP A CA 1
ATOM 6401 C C . ASP A 1 830 ? -9.801 -20.184 -15.381 1.00 37.00 830 ASP A C 1
ATOM 6403 O O . ASP A 1 830 ? -10.702 -19.348 -15.475 1.00 37.00 830 ASP A O 1
ATOM 6407 N N . LYS A 1 831 ? -10.065 -21.490 -15.517 1.00 36.28 831 LYS A N 1
ATOM 6408 C CA . LYS A 1 831 ? -11.410 -22.012 -15.782 1.00 36.28 831 LYS A CA 1
ATOM 6409 C C . LYS A 1 831 ? -12.200 -22.309 -14.506 1.00 36.28 831 LYS A C 1
ATOM 6411 O O . LYS A 1 831 ? -13.419 -22.159 -14.522 1.00 36.28 831 LYS A O 1
ATOM 6416 N N . GLY A 1 832 ? -11.528 -22.694 -13.419 1.00 37.59 832 GLY A N 1
ATOM 6417 C CA . GLY A 1 832 ? -12.138 -22.851 -12.096 1.00 37.59 832 GLY A CA 1
ATOM 6418 C C . GLY A 1 832 ? -12.777 -21.550 -11.600 1.00 37.59 832 GLY A C 1
ATOM 6419 O O . GLY A 1 832 ? -13.898 -21.588 -11.099 1.00 37.59 832 GLY A O 1
ATOM 6420 N N . LEU A 1 833 ? -12.132 -20.405 -11.871 1.00 36.44 833 LEU A N 1
ATOM 6421 C CA . LEU A 1 833 ? -12.695 -19.069 -11.631 1.00 36.44 833 LEU A CA 1
ATOM 6422 C C . LEU A 1 833 ? -13.947 -18.768 -12.480 1.00 36.44 833 LEU A C 1
ATOM 6424 O O . LEU A 1 833 ? -14.870 -18.097 -12.022 1.00 36.44 833 LEU A O 1
ATOM 6428 N N . ALA A 1 834 ? -14.016 -19.263 -13.719 1.00 31.98 834 ALA A N 1
ATOM 6429 C CA . ALA A 1 834 ? -15.122 -18.972 -14.637 1.00 31.98 834 ALA A CA 1
ATOM 6430 C C . ALA A 1 834 ? -16.411 -19.769 -14.340 1.00 31.98 834 ALA A C 1
ATOM 6432 O O . ALA A 1 834 ? -17.509 -19.352 -14.729 1.00 31.98 834 ALA A O 1
ATOM 6433 N N . ASP A 1 835 ? -16.295 -20.913 -13.661 1.00 35.22 835 ASP A N 1
ATOM 6434 C CA . ASP A 1 835 ? -17.413 -21.831 -13.413 1.00 35.22 835 ASP A CA 1
ATOM 6435 C C . ASP A 1 835 ? -18.325 -21.391 -12.239 1.00 35.22 835 ASP A C 1
ATOM 6437 O O . ASP A 1 835 ? -19.417 -21.940 -12.087 1.00 35.22 835 ASP A O 1
ATOM 6441 N N . PHE A 1 836 ? -17.948 -20.350 -11.477 1.00 36.62 836 PHE A N 1
ATOM 6442 C CA . PHE A 1 836 ? -18.740 -19.781 -10.368 1.00 36.62 836 PHE A CA 1
ATOM 6443 C C . PHE A 1 836 ? -19.509 -18.489 -10.701 1.00 36.62 836 PHE A C 1
ATOM 6445 O O . PHE A 1 836 ? -20.256 -17.977 -9.865 1.00 36.62 836 PHE A O 1
ATOM 6452 N N . LEU A 1 837 ? -19.415 -17.980 -11.934 1.00 28.25 837 LEU A N 1
ATOM 6453 C CA . LEU A 1 837 ? -20.259 -16.864 -12.369 1.00 28.25 837 LEU A CA 1
ATOM 6454 C C . LEU A 1 837 ? -21.715 -17.332 -12.577 1.00 28.25 837 LEU A C 1
ATOM 6456 O O . LEU A 1 837 ? -21.941 -18.365 -13.218 1.00 28.25 837 LEU A O 1
ATOM 6460 N N . PRO A 1 838 ? -22.732 -16.566 -12.128 1.00 31.52 838 PRO A N 1
ATOM 6461 C CA . PRO A 1 838 ? -24.125 -16.835 -12.468 1.00 31.52 838 PRO A CA 1
ATOM 6462 C C . PRO A 1 838 ? -24.282 -17.022 -13.984 1.00 31.52 838 PRO A C 1
ATOM 6464 O O . PRO A 1 838 ? -23.733 -16.249 -14.772 1.00 31.52 838 PRO A O 1
ATOM 6467 N N . LYS A 1 839 ? -25.059 -18.027 -14.416 1.00 34.09 839 LYS A N 1
ATOM 6468 C CA . LYS A 1 839 ? -25.251 -18.402 -15.840 1.00 34.09 839 LYS A CA 1
ATOM 6469 C C . LYS A 1 839 ? -25.637 -17.235 -16.765 1.00 34.09 839 LYS A C 1
ATOM 6471 O O . LYS A 1 839 ? -25.465 -17.328 -17.977 1.00 34.09 839 LYS A O 1
ATOM 6476 N N . THR A 1 840 ? -26.136 -16.134 -16.213 1.00 32.16 840 THR A N 1
ATOM 6477 C CA . THR A 1 840 ? -26.449 -14.887 -16.920 1.00 32.16 840 THR A CA 1
ATOM 6478 C C . THR A 1 840 ? -25.215 -14.141 -17.451 1.00 32.16 840 THR A C 1
ATOM 6480 O O . THR A 1 840 ? -25.346 -13.417 -18.435 1.00 32.16 840 THR A O 1
ATOM 6483 N N . LEU A 1 841 ? -24.015 -14.354 -16.892 1.00 36.22 841 LEU A N 1
ATOM 6484 C CA . LEU A 1 841 ? -22.760 -13.715 -17.331 1.00 36.22 841 LEU A CA 1
ATOM 6485 C C . LEU A 1 841 ? -21.904 -14.588 -18.268 1.00 36.22 841 LEU A C 1
ATOM 6487 O O . LEU A 1 841 ? -21.120 -14.058 -19.060 1.00 36.22 841 LEU A O 1
ATOM 6491 N N . GLN A 1 842 ? -22.118 -15.909 -18.293 1.00 34.41 842 GLN A N 1
ATOM 6492 C CA . GLN A 1 842 ? -21.408 -16.829 -19.202 1.00 34.41 842 GLN A CA 1
ATOM 6493 C C . GLN A 1 842 ? -21.690 -16.544 -20.695 1.00 34.41 842 GLN A C 1
ATOM 6495 O O . GLN A 1 842 ? -20.860 -16.818 -21.568 1.00 34.41 842 GLN A O 1
ATOM 6500 N N . HIS A 1 843 ? -22.831 -15.917 -21.005 1.00 31.27 843 HIS A N 1
ATOM 6501 C CA . HIS A 1 843 ? -23.193 -15.525 -22.372 1.00 31.27 843 HIS A CA 1
ATOM 6502 C C . HIS A 1 843 ? -22.470 -14.263 -22.885 1.00 31.27 843 HIS A C 1
ATOM 6504 O O . HIS A 1 843 ? -22.439 -14.048 -24.094 1.00 31.27 843 HIS A O 1
ATOM 6510 N N . LYS A 1 844 ? -21.866 -13.443 -22.007 1.00 34.66 844 LYS A N 1
ATOM 6511 C CA . LYS A 1 844 ? -21.058 -12.272 -22.412 1.00 34.66 844 LYS A CA 1
ATOM 6512 C C . LYS A 1 844 ? -19.566 -12.604 -22.534 1.00 34.66 844 LYS A C 1
ATOM 6514 O O . LYS A 1 844 ? -18.928 -12.140 -23.477 1.00 34.66 844 LYS A O 1
ATOM 6519 N N . ALA A 1 845 ? -19.033 -13.473 -21.671 1.00 31.02 845 ALA A N 1
ATOM 6520 C CA . ALA A 1 845 ? -17.629 -13.904 -21.726 1.00 31.02 845 ALA A CA 1
ATOM 6521 C C . ALA A 1 845 ? -17.296 -14.727 -22.989 1.00 31.02 845 ALA A C 1
ATOM 6523 O O . ALA A 1 845 ? -16.211 -14.606 -23.558 1.00 31.02 845 ALA A O 1
ATOM 6524 N N . SER A 1 846 ? -18.257 -15.510 -23.493 1.00 32.88 846 SER A N 1
ATOM 6525 C CA . SER A 1 846 ? -18.100 -16.265 -24.747 1.00 32.88 846 SER A CA 1
ATOM 6526 C C . SER A 1 846 ? -17.993 -15.371 -25.992 1.00 32.88 846 SER A C 1
ATOM 6528 O O . SER A 1 846 ? -17.307 -15.748 -26.942 1.00 32.88 846 SER A O 1
ATOM 6530 N N . ASN A 1 847 ? -18.576 -14.166 -25.967 1.00 31.47 847 ASN A N 1
ATOM 6531 C CA . ASN A 1 847 ? -18.451 -13.193 -27.056 1.00 31.47 847 ASN A CA 1
ATOM 6532 C C . ASN A 1 847 ? -17.131 -12.401 -26.991 1.00 31.47 847 ASN A C 1
ATOM 6534 O O . ASN A 1 847 ? -16.567 -12.086 -28.035 1.00 31.47 847 ASN A O 1
ATOM 6538 N N . ALA A 1 848 ? -16.584 -12.144 -25.796 1.00 33.00 848 ALA A N 1
ATOM 6539 C CA . ALA A 1 848 ? -15.278 -11.489 -25.640 1.00 33.00 848 ALA A CA 1
ATOM 6540 C C . ALA A 1 848 ? -14.106 -12.399 -26.070 1.00 33.00 848 ALA A C 1
ATOM 6542 O O . ALA A 1 848 ? -13.179 -11.948 -26.742 1.00 33.00 848 ALA A O 1
ATOM 6543 N N . ALA A 1 849 ? -14.190 -13.705 -25.786 1.00 31.39 849 ALA A N 1
ATOM 6544 C CA . ALA A 1 849 ? -13.190 -14.690 -26.215 1.00 31.39 849 ALA A CA 1
ATOM 6545 C C . ALA A 1 849 ? -13.236 -15.014 -27.727 1.00 31.39 849 ALA A C 1
ATOM 6547 O O . ALA A 1 849 ? -12.254 -15.508 -28.284 1.00 31.39 849 ALA A O 1
ATOM 6548 N N . GLN A 1 850 ? -14.352 -14.738 -28.417 1.00 30.25 850 GLN A N 1
ATOM 6549 C CA . GLN A 1 850 ? -14.407 -14.817 -29.884 1.00 30.25 850 GLN A CA 1
ATOM 6550 C C . GLN A 1 850 ? -13.739 -13.611 -30.560 1.00 30.25 850 GLN A C 1
ATOM 6552 O O . GLN A 1 850 ? -13.135 -13.789 -31.616 1.00 30.25 850 GLN A O 1
ATOM 6557 N N . SER A 1 851 ? -13.753 -12.426 -29.940 1.00 28.84 851 SER A N 1
ATOM 6558 C CA . SER A 1 851 ? -13.098 -11.229 -30.487 1.00 28.84 851 SER A CA 1
ATOM 6559 C C . SER A 1 851 ? -11.566 -11.282 -30.406 1.00 28.84 851 SER A C 1
ATOM 6561 O O . SER A 1 851 ? -10.902 -10.806 -31.324 1.00 28.84 851 SER A O 1
ATOM 6563 N N . SER A 1 852 ? -10.981 -11.938 -29.394 1.00 29.91 852 SER A N 1
ATOM 6564 C CA . SER A 1 852 ? -9.515 -12.105 -29.302 1.00 29.91 852 SER A CA 1
ATOM 6565 C C . SER A 1 852 ? -8.945 -13.180 -30.242 1.00 29.91 852 SER A C 1
ATOM 6567 O O . SER A 1 852 ? -7.748 -13.188 -30.521 1.00 29.91 852 SER A O 1
ATOM 6569 N N . ARG A 1 853 ? -9.790 -14.060 -30.804 1.00 29.23 853 ARG A N 1
ATOM 6570 C CA . ARG A 1 853 ? -9.385 -15.056 -31.817 1.00 29.23 853 ARG A CA 1
ATOM 6571 C C . ARG A 1 853 ? -9.467 -14.565 -33.265 1.00 29.23 853 ARG A C 1
ATOM 6573 O O . ARG A 1 853 ? -9.009 -15.282 -34.149 1.00 29.23 853 ARG A O 1
ATOM 6580 N N . ILE A 1 854 ? -10.010 -13.373 -33.520 1.00 28.14 854 ILE A N 1
ATOM 6581 C CA . ILE A 1 854 ? -10.140 -12.823 -34.883 1.00 28.14 854 ILE A CA 1
ATOM 6582 C C . ILE A 1 854 ? -8.937 -11.940 -35.280 1.00 28.14 854 ILE A C 1
ATOM 6584 O O . ILE A 1 854 ? -8.750 -11.668 -36.460 1.00 28.14 854 ILE A O 1
ATOM 6588 N N . LEU A 1 855 ? -8.039 -11.580 -34.353 1.00 29.88 855 LEU A N 1
ATOM 6589 C CA . LEU A 1 855 ? -6.891 -10.698 -34.642 1.00 29.88 855 LEU A CA 1
ATOM 6590 C C . LEU A 1 855 ? -5.543 -11.406 -34.887 1.00 29.88 855 LEU A C 1
ATOM 6592 O O . LEU A 1 855 ? -4.512 -10.743 -34.922 1.00 29.88 855 LEU A O 1
ATOM 6596 N N . THR A 1 856 ? -5.512 -12.728 -35.105 1.00 29.61 856 THR A N 1
ATOM 6597 C CA . THR A 1 856 ? -4.247 -13.450 -35.384 1.00 29.61 856 THR A CA 1
ATOM 6598 C C . THR A 1 856 ? -4.198 -14.255 -36.687 1.00 29.61 856 THR A C 1
ATOM 6600 O O . THR A 1 856 ? -3.199 -14.930 -36.920 1.00 29.61 856 THR A O 1
ATOM 6603 N N . HIS A 1 857 ? -5.180 -14.155 -37.590 1.00 28.61 857 HIS A N 1
ATOM 6604 C CA . HIS A 1 857 ? -5.111 -14.766 -38.931 1.00 28.61 857 HIS A CA 1
ATOM 6605 C C . HIS A 1 857 ? -5.812 -13.893 -39.987 1.00 28.61 857 HIS A C 1
ATOM 6607 O O . HIS A 1 857 ? -7.011 -14.037 -40.179 1.00 28.61 857 HIS A O 1
ATOM 6613 N N . ASP A 1 858 ? -5.074 -13.001 -40.661 1.00 29.02 858 ASP A N 1
ATOM 6614 C CA . ASP A 1 858 ? -5.018 -12.946 -42.135 1.00 29.02 858 ASP A CA 1
ATOM 6615 C C . ASP A 1 858 ? -4.055 -11.841 -42.610 1.00 29.02 858 ASP A C 1
ATOM 6617 O O . ASP A 1 858 ? -4.358 -10.650 -42.578 1.00 29.02 858 ASP A O 1
ATOM 6621 N N . SER A 1 859 ? -2.878 -12.232 -43.090 1.00 30.55 859 SER A N 1
ATOM 6622 C CA . SER A 1 859 ? -2.033 -11.374 -43.928 1.00 30.55 859 SER A CA 1
ATOM 6623 C C . SER A 1 859 ? -1.369 -12.198 -45.026 1.00 30.55 859 SER A C 1
ATOM 6625 O O . SER A 1 859 ? -0.160 -12.160 -45.232 1.00 30.55 859 SER A O 1
ATOM 6627 N N . SER A 1 860 ? -2.178 -12.947 -45.784 1.00 32.84 860 SER A N 1
ATOM 6628 C CA . SER A 1 860 ? -1.741 -13.457 -47.086 1.00 32.84 860 SER A CA 1
ATOM 6629 C C . SER A 1 860 ? -2.901 -13.732 -48.053 1.00 32.84 860 SER A C 1
ATOM 6631 O O . SER A 1 860 ? -3.157 -14.884 -48.381 1.00 32.84 860 SER A O 1
ATOM 6633 N N . ALA A 1 861 ? -3.580 -12.689 -48.544 1.00 30.06 861 ALA A N 1
ATOM 6634 C CA . ALA A 1 861 ? -4.174 -12.646 -49.892 1.00 30.06 861 ALA A CA 1
ATOM 6635 C C . ALA A 1 861 ? -4.883 -11.304 -50.139 1.00 30.06 861 ALA A C 1
ATOM 6637 O O . ALA A 1 861 ? -5.932 -11.050 -49.566 1.00 30.06 861 ALA A O 1
ATOM 6638 N N . PHE A 1 862 ? -4.318 -10.459 -51.003 1.00 22.33 862 PHE A N 1
ATOM 6639 C CA . PHE A 1 862 ? -4.933 -9.977 -52.252 1.00 22.33 862 PHE A CA 1
ATOM 6640 C C . PHE A 1 862 ? -4.132 -8.779 -52.781 1.00 22.33 862 PHE A C 1
ATOM 6642 O O . PHE A 1 862 ? -4.334 -7.630 -52.404 1.00 22.33 862 PHE A O 1
ATOM 6649 N N . VAL A 1 863 ? -3.208 -9.088 -53.692 1.00 30.58 863 VAL A N 1
ATOM 6650 C CA . VAL A 1 863 ? -2.828 -8.187 -54.781 1.00 30.58 863 VAL A CA 1
ATOM 6651 C C . VAL A 1 863 ? -3.824 -8.452 -55.908 1.00 30.58 863 VAL A C 1
ATOM 6653 O O . VAL A 1 863 ? -3.806 -9.546 -56.473 1.00 30.58 863 VAL A O 1
ATOM 6656 N N . ALA A 1 864 ? -4.679 -7.473 -56.201 1.00 30.58 864 ALA A N 1
ATOM 6657 C CA . ALA A 1 864 ? -5.236 -7.167 -57.523 1.00 30.58 864 ALA A CA 1
ATOM 6658 C C . ALA A 1 864 ? -5.961 -5.818 -57.461 1.00 30.58 864 ALA A C 1
ATOM 6660 O O . ALA A 1 864 ? -6.914 -5.715 -56.658 1.00 30.58 864 ALA A O 1
#